Protein AF-0000000085168876 (afdb_homodimer)

Foldseek 3Di:
DVVVVVVLVVLLVVLVVCVVVVVLVVSLVSLVVSCVVVVLDLVSLLVNLVSCVVVVVLVSNLVSLVSSCVSPVVDLVSLQSNLVSCVVVVVLVSSLVSLVVSCVVPVLPLVSLLSNLVSCVVVVVLVSSLVSLVSSCVSPVLALSSLLSNLVSCVVVLVLVSSLVSLVSSCVSPVLPLSSLQSNLVSCVSVVVLVSNLVSLVSSCVNPVLPLSSLLVNLVSCVLVVNLVVSLVSLVSSCVSPVLDLVSLQSNLVSCVLVVNNVSSLVSLVSSCVSPVLALSSLCVNLQVCLLAFQQQSNLVSNVSVCSHPVQVVQDDDDPAAAALQPDQQAVFEEEEEEGDDLLLLLQQCLCLQVNLVSHYAYEYEYAPLCQQQCQPFPSHPYYHYPPDDDDDDGRYYYYSSSHCRNQVVRGLVSADADQGTDFDDVLLVVLVVVDDDDQAAEEEEAAFDAPPVPDPVVNSVRVQQGDAPVLLVLQLCVCVVDVSYAYEYPYEYDVRVVSLVPDPSVVRYHYPHVVCPGVSNLLSNLVVHQEYEYTPDSSQSSNQSNLHAYEYEAASSGGSQQHPDDQAGSRGRRYGYQYDPDGPDCNVSSVVVSVVVVVVVD/DVVVVVVLVVLLVVLVVCVVVVVLVVSLVSLVVSCVVVVLDLSSLQVNLVSCVVVVVLVSSLVSLVSSCVSPVVPLVSLQSNLVSCVVVVVLVSSLVSLVVSCVVPVLPLVSLLSNLVSCVVVVVLVSSLVSLVSSCVSPVLALSSLLSNLVSCVVVVVLVSSLVSLVSSCVSPVLPLSSLQSNLVSCVSVVVLVRSLVSLVSSCVNPVLPLSSLLVNLVSCVLVVNLVVSLVSLVSSCVSPVLDLVSLQSNLVSCVLVVNNVSSLVSLVSSCVNPVLALSSLCVNLQVCLLAFQQQSNLVSNVSQCSHPVQVVQDDDDPAAAALQPDQQAVFEEEEEEGDDLLLLLQQCLCLQVNLVSHYAYEYEYAPLCQQQCQPFPSHPYYHYPPDDDDDDGRYYYYSSSHCRNQVVRGLVSAPADQGTDFDDVLLVVLVVVDDDDQAAEEEEAAFDAPPVPDPVVNSVRVQQGDAPVLLVLQLCVCVVPVSYAYEYPYEYDVRVVSLVPDPSVVRYHYPHVVPPGVSNLLSNLVVHQEYEYTPDSSQSSNQSNLHAYEYEAARSGGSQQHPDDQAGSRGRRYGYQYDPDGPDCNVSSVVVSVVVVVVVD

Organism: Herbaspirillum seropedicae (strain SmR1) (NCBI:txid757424)

pLDDT: mean 93.72, std 6.56, range [43.59, 98.75]

Solvent-accessible surface area (backbone atoms only — not comparable to full-atom values): 60767 Å² total; per-residue (Å²): 110,66,66,56,51,51,50,44,49,50,42,47,51,51,17,50,52,29,42,75,70,66,40,51,69,66,14,48,53,35,36,49,53,40,34,72,77,39,72,82,39,40,67,55,33,36,52,45,13,51,50,25,48,77,67,62,36,39,69,59,13,32,53,31,20,50,50,20,36,73,67,39,76,81,49,55,65,46,37,46,53,28,18,52,26,29,43,76,72,66,39,32,70,62,14,41,54,30,32,47,56,39,37,71,75,40,74,80,42,47,68,54,27,46,52,37,18,55,37,28,44,78,69,65,40,43,70,63,14,42,52,31,19,52,50,25,30,69,76,37,72,81,41,34,62,36,26,34,55,38,14,52,47,27,44,77,66,68,37,32,70,62,12,39,54,25,16,52,51,14,32,70,67,34,78,79,41,45,67,37,26,40,50,35,13,52,34,25,45,78,63,67,36,47,70,60,12,47,53,26,24,49,54,23,35,71,76,38,74,82,43,50,67,44,36,40,51,40,14,51,46,30,41,76,69,68,35,39,72,60,13,45,52,28,38,53,54,29,38,73,76,50,74,91,43,36,69,56,28,33,52,42,13,57,37,27,47,76,68,68,37,53,70,61,15,50,51,25,23,51,52,16,32,72,70,36,71,79,50,19,54,37,48,23,52,50,11,46,51,29,37,20,71,61,39,26,57,62,8,43,63,28,42,65,34,39,54,56,19,83,85,34,39,82,64,61,81,84,67,94,47,49,81,54,60,57,82,67,86,40,61,83,34,30,33,36,36,29,61,77,75,55,68,33,54,43,52,55,38,56,62,53,45,20,52,46,22,46,50,41,22,45,30,32,39,34,33,58,60,56,43,34,70,37,49,57,75,32,47,41,49,75,42,62,39,32,69,81,52,86,78,75,76,89,56,57,28,30,33,51,36,89,49,41,49,52,27,69,60,37,49,43,68,48,55,50,76,48,55,57,58,48,62,52,35,28,47,49,24,35,52,40,60,68,69,46,81,80,51,83,49,49,33,34,35,37,31,45,52,57,72,70,73,76,79,42,72,67,58,45,51,51,39,61,60,42,28,54,62,60,74,71,48,43,78,53,58,52,46,38,79,77,31,85,52,42,42,38,35,32,67,38,55,51,69,71,63,44,48,45,42,69,70,36,92,63,32,88,63,39,47,78,45,40,91,69,48,82,36,45,24,40,46,40,8,50,53,56,71,40,64,34,36,41,26,26,89,44,45,61,52,32,49,38,34,31,52,58,37,41,33,40,35,42,35,36,47,86,54,61,42,83,53,40,69,96,56,45,55,41,73,64,26,80,50,33,36,43,43,59,30,90,44,78,90,46,55,64,67,40,45,52,53,50,40,51,53,52,51,58,73,72,104,107,68,64,59,53,49,51,45,50,51,41,46,50,51,15,50,52,29,41,75,70,64,41,49,67,67,14,49,54,35,35,50,54,39,36,72,77,38,72,81,38,40,67,55,33,38,52,46,12,52,49,25,50,77,68,62,38,38,69,58,14,31,53,31,18,51,50,20,37,73,66,40,75,79,51,55,64,46,38,47,53,30,18,52,26,29,42,77,71,67,39,34,70,61,14,42,54,29,33,48,57,40,36,70,76,41,74,80,44,47,69,52,28,47,51,35,18,54,38,28,44,79,70,66,40,42,70,62,14,44,53,30,19,50,50,26,31,69,77,37,73,82,40,34,64,36,26,36,54,38,14,52,48,28,44,78,66,68,37,32,70,61,13,38,54,25,17,52,52,14,32,70,68,34,80,79,40,43,69,35,26,40,50,34,12,51,35,24,45,77,65,67,35,48,70,59,13,45,52,26,25,51,53,23,35,70,75,38,76,82,43,50,68,43,36,41,51,40,14,52,45,30,40,75,69,68,35,39,72,59,14,44,51,27,38,53,54,28,38,73,75,50,74,90,42,37,68,57,27,34,52,43,14,57,36,28,46,75,69,68,38,53,70,62,15,51,52,24,23,52,50,15,32,72,69,36,70,79,48,19,54,36,49,22,52,49,10,47,50,28,37,20,71,61,39,27,58,60,10,43,62,29,43,65,34,39,54,54,18,84,85,34,40,82,65,60,81,84,67,93,47,49,79,54,60,57,81,68,87,40,60,83,33,32,34,36,37,28,59,78,77,54,68,34,56,44,50,55,39,54,62,52,45,21,52,46,23,45,50,41,22,46,29,33,38,35,32,57,60,56,42,34,70,37,49,57,74,33,49,41,49,75,43,62,40,33,70,80,52,86,79,77,78,89,57,57,29,29,32,52,36,87,48,41,49,52,27,69,60,37,50,44,68,49,54,50,76,48,54,58,60,48,63,53,35,27,46,49,25,35,52,42,60,67,68,46,81,80,52,85,49,50,32,33,34,38,30,45,54,56,73,70,78,74,79,43,72,67,56,45,51,50,39,61,58,42,29,53,62,58,74,70,48,43,77,53,59,53,47,39,78,77,31,87,50,40,42,40,36,31,68,37,53,52,69,70,62,45,48,44,41,68,71,37,94,63,32,87,63,38,47,78,44,40,93,69,48,83,36,45,24,41,46,41,7,48,52,55,72,42,64,33,36,42,26,25,89,42,42,61,52,32,49,38,34,31,52,58,36,40,32,39,34,42,35,37,46,87,55,62,43,83,53,41,69,95,55,45,54,41,75,65,27,80,49,34,37,44,44,59,29,90,44,77,91,45,56,65,66,39,46,50,52,51,40,54,54,52,50,59,73,72,103

Radius of gyration: 51.81 Å; Cα contacts (8 Å, |Δi|>4): 2124; chains: 2; bounding box: 57×205×102 Å

InterPro domains:
  IPR011990 Tetratricopeptide-like helical domain superfamily [G3DSA:1.25.40.10] (6-80)
  IPR011990 Tetratricopeptide-like helical domain superfamily [G3DSA:1.25.40.10] (81-159)
  IPR011990 Tetratricopeptide-like helical domain superfamily [G3DSA:1.25.40.10] (160-230)
  IPR011990 Tetratricopeptide-like helical domain superfamily [G3DSA:1.25.40.10] (231-326)
  IPR011990 Tetratricopeptide-like helical domain superfamily [SSF48452] (11-245)
  IPR011990 Tetratricopeptide-like helical domain superfamily [SSF48452] (235-304)
  IPR019734 Tetratricopeptide repeat [PF00515] (179-211)
  IPR019734 Tetratricopeptide repeat [PS50005] (42-75)
  IPR019734 Tetratricopeptide repeat [PS50005] (110-143)
  IPR019734 Tetratricopeptide repeat [PS50005] (144-177)
  IPR019734 Tetratricopeptide repeat [PS50005] (178-211)
  IPR019734 Tetratricopeptide repeat [PS50005] (212-245)
  IPR019734 Tetratricopeptide repeat [PS50005] (246-279)
  IPR019734 Tetratricopeptide repeat [SM00028] (8-41)
  IPR019734 Tetratricopeptide repeat [SM00028] (42-75)
  IPR019734 Tetratricopeptide repeat [SM00028] (76-109)
  IPR019734 Tetratricopeptide repeat [SM00028] (110-143)
  IPR019734 Tetratricopeptide repeat [SM00028] (144-177)
  IPR019734 Tetratricopeptide repeat [SM00028] (178-211)
  IPR019734 Tetratricopeptide repeat [SM00028] (212-245)

Structure (mmCIF, N/CA/C/O backbone):
data_AF-0000000085168876-model_v1
#
loop_
_entity.id
_entity.type
_entity.pdbx_description
1 polymer 'TPR repeat-containing protein'
#
loop_
_atom_site.group_PDB
_atom_site.id
_atom_site.type_symbol
_atom_site.label_atom_id
_atom_site.label_alt_id
_atom_site.label_comp_id
_atom_site.label_asym_id
_atom_site.label_entity_id
_atom_site.label_seq_id
_atom_site.pdbx_PDB_ins_code
_atom_site.Cartn_x
_atom_site.Cartn_y
_atom_site.Cartn_z
_atom_site.occupancy
_atom_site.B_iso_or_equiv
_atom_site.auth_seq_id
_atom_site.auth_comp_id
_atom_site.auth_asym_id
_atom_site.auth_atom_id
_atom_site.pdbx_PDB_model_num
ATOM 1 N N . MET A 1 1 ? 9.273 106.875 38.062 1 43.59 1 MET A N 1
ATOM 2 C CA . MET A 1 1 ? 9.82 105.562 37.875 1 43.59 1 MET A CA 1
ATOM 3 C C . MET A 1 1 ? 9.242 104.625 38.938 1 43.59 1 MET A C 1
ATOM 5 O O . MET A 1 1 ? 8.914 103.438 38.625 1 43.59 1 MET A O 1
ATOM 9 N N . ARG A 1 2 ? 9.164 105.125 40.094 1 62.69 2 ARG A N 1
ATOM 10 C CA . ARG A 1 2 ? 8.641 104.375 41.219 1 62.69 2 ARG A CA 1
ATOM 11 C C . ARG A 1 2 ? 7.129 104.188 41.125 1 62.69 2 ARG A C 1
ATOM 13 O O . ARG A 1 2 ? 6.598 103.125 41.438 1 62.69 2 ARG A O 1
ATOM 20 N N . GLN A 1 3 ? 6.559 105.188 40.719 1 56.16 3 GLN A N 1
ATOM 21 C CA . GLN A 1 3 ? 5.102 105.125 40.625 1 56.16 3 GLN A CA 1
ATOM 22 C C . GLN A 1 3 ? 4.645 104.188 39.531 1 56.16 3 GLN A C 1
ATOM 24 O O . GLN A 1 3 ? 3.639 103.5 39.688 1 56.16 3 GLN A O 1
ATOM 29 N N . GLN A 1 4 ? 5.426 104.188 38.438 1 58.25 4 GLN A N 1
ATOM 30 C CA . GLN A 1 4 ? 5.125 103.25 37.312 1 58.25 4 GLN A CA 1
ATOM 31 C C . GLN A 1 4 ? 5.395 101.812 37.656 1 58.25 4 GLN A C 1
ATOM 33 O O . GLN A 1 4 ? 4.652 100.938 37.25 1 58.25 4 GLN A O 1
ATOM 38 N N . ALA A 1 5 ? 6.441 101.688 38.312 1 62.81 5 ALA A N 1
ATOM 39 C CA . ALA A 1 5 ? 6.789 100.375 38.781 1 62.81 5 ALA A CA 1
ATOM 40 C C . ALA A 1 5 ? 5.699 99.812 39.688 1 62.81 5 ALA A C 1
ATOM 42 O O . ALA A 1 5 ? 5.359 98.625 39.594 1 62.81 5 ALA A O 1
ATOM 43 N N . ASN A 1 6 ? 5.184 100.625 40.469 1 73.38 6 ASN A N 1
ATOM 44 C CA . ASN A 1 6 ? 4.125 100.25 41.406 1 73.38 6 ASN A CA 1
ATOM 45 C C . ASN A 1 6 ? 2.82 99.938 40.688 1 73.38 6 ASN A C 1
ATOM 47 O O . ASN A 1 6 ? 2.104 99 41.094 1 73.38 6 ASN A O 1
ATOM 51 N N . ALA A 1 7 ? 2.582 100.688 39.562 1 77.25 7 ALA A N 1
ATOM 52 C CA . ALA A 1 7 ? 1.375 100.438 38.781 1 77.25 7 ALA A CA 1
ATOM 53 C C . ALA A 1 7 ? 1.446 99.125 38.062 1 77.25 7 ALA A C 1
ATOM 55 O O . ALA A 1 7 ? 0.453 98.375 37.969 1 77.25 7 ALA A O 1
ATOM 56 N N . ASN A 1 8 ? 2.561 98.75 37.5 1 80.5 8 ASN A N 1
ATOM 57 C CA . ASN A 1 8 ? 2.73 97.5 36.781 1 80.5 8 ASN A CA 1
ATOM 58 C C . ASN A 1 8 ? 2.643 96.312 37.75 1 80.5 8 ASN A C 1
ATOM 60 O O . ASN A 1 8 ? 2.121 95.25 37.375 1 80.5 8 ASN A O 1
ATOM 64 N N . GLN A 1 9 ? 3.084 96.562 38.938 1 86.69 9 GLN A N 1
ATOM 65 C CA . GLN A 1 9 ? 2.979 95.5 39.969 1 86.69 9 GLN A CA 1
ATOM 66 C C . GLN A 1 9 ? 1.523 95.312 40.344 1 86.69 9 GLN A C 1
ATOM 68 O O . GLN A 1 9 ? 1.125 94.125 40.594 1 86.69 9 GLN A O 1
ATOM 73 N N . ILE A 1 10 ? 0.834 96.375 40.406 1 87.81 10 ILE A N 1
ATOM 74 C CA . ILE A 1 10 ? -0.59 96.312 40.688 1 87.81 10 ILE A CA 1
ATOM 75 C C . ILE A 1 10 ? -1.297 95.562 39.562 1 87.81 10 ILE A C 1
ATOM 77 O O . ILE A 1 10 ? -2.158 94.688 39.812 1 87.81 10 ILE A O 1
ATOM 81 N N . LEU A 1 11 ? -0.919 95.812 38.312 1 89.81 11 LEU A N 1
ATOM 82 C CA . LEU A 1 11 ? -1.499 95.125 37.156 1 89.81 11 LEU A CA 1
ATOM 83 C C . LEU A 1 11 ? -1.17 93.625 37.188 1 89.81 11 LEU A C 1
ATOM 85 O O . LEU A 1 11 ? -2.018 92.812 36.875 1 89.81 11 LEU A O 1
ATOM 89 N N . LEU A 1 12 ? 0.076 93.375 37.531 1 91.62 12 LEU A N 1
ATOM 90 C CA . LEU A 1 12 ? 0.515 92 37.594 1 91.62 12 LEU A CA 1
ATOM 91 C C . LEU A 1 12 ? -0.254 91.25 38.688 1 91.62 12 LEU A C 1
ATOM 93 O O . LEU A 1 12 ? -0.645 90.062 38.5 1 91.62 12 LEU A O 1
ATOM 97 N N . GLN A 1 13 ? -0.535 91.875 39.812 1 90.88 13 GLN A N 1
ATOM 98 C CA . GLN A 1 13 ? -1.284 91.25 40.906 1 90.88 13 GLN A CA 1
ATOM 99 C C . GLN A 1 13 ? -2.74 91 40.531 1 90.88 13 GLN A C 1
ATOM 101 O O . GLN A 1 13 ? -3.332 90 40.906 1 90.88 13 GLN A O 1
ATOM 106 N N . LYS A 1 14 ? -3.188 92 39.844 1 91.31 14 LYS A N 1
ATOM 107 C CA . LYS A 1 14 ? -4.543 91.812 39.312 1 91.31 14 LYS A CA 1
ATOM 108 C C . LYS A 1 14 ? -4.625 90.688 38.312 1 91.31 14 LYS A C 1
ATOM 110 O O . LYS A 1 14 ? -5.594 89.875 38.344 1 91.31 14 LYS A O 1
ATOM 115 N N . ALA A 1 15 ? -3.619 90.625 37.469 1 92.38 15 ALA A N 1
ATOM 116 C CA . ALA A 1 15 ? -3.57 89.5 36.5 1 92.38 15 ALA A CA 1
ATOM 117 C C . ALA A 1 15 ? -3.5 88.188 37.219 1 92.38 15 ALA A C 1
ATOM 119 O O . ALA A 1 15 ? -4.211 87.25 36.844 1 92.38 15 ALA A O 1
ATOM 120 N N . LEU A 1 16 ? -2.646 88 38.188 1 91.56 16 LEU A N 1
ATOM 121 C CA . LEU A 1 16 ? -2.48 86.812 38.938 1 91.56 16 LEU A CA 1
ATOM 122 C C . LEU A 1 16 ? -3.775 86.375 39.656 1 91.56 16 LEU A C 1
ATOM 124 O O . LEU A 1 16 ? -4.133 85.25 39.719 1 91.56 16 LEU A O 1
ATOM 128 N N . ALA A 1 17 ? -4.41 87.375 40.25 1 91.31 17 ALA A N 1
ATOM 129 C CA . ALA A 1 17 ? -5.68 87.125 40.938 1 91.31 17 ALA A CA 1
ATOM 130 C C . ALA A 1 17 ? -6.719 86.562 39.969 1 91.31 17 ALA A C 1
ATOM 132 O O . ALA A 1 17 ? -7.461 85.688 40.281 1 91.31 17 ALA A O 1
ATOM 133 N N . LEU A 1 18 ? -6.797 87.125 38.75 1 92.44 18 LEU A N 1
ATOM 134 C CA . LEU A 1 18 ? -7.707 86.688 37.719 1 92.44 18 LEU A CA 1
ATOM 135 C C . LEU A 1 18 ? -7.344 85.25 37.25 1 92.44 18 LEU A C 1
ATOM 137 O O . LEU A 1 18 ? -8.227 84.438 37.062 1 92.44 18 LEU A O 1
ATOM 141 N N . HIS A 1 19 ? -6.066 85.125 37.156 1 92.19 19 HIS A N 1
ATOM 142 C CA . HIS A 1 19 ? -5.555 83.812 36.781 1 92.19 19 HIS A CA 1
ATOM 143 C C . HIS A 1 19 ? -5.973 82.75 37.812 1 92.19 19 HIS A C 1
ATOM 145 O O . HIS A 1 19 ? -6.453 81.688 37.438 1 92.19 19 HIS A O 1
ATOM 151 N N . GLN A 1 20 ? -5.879 82.938 39.031 1 89.44 20 GLN A N 1
ATOM 152 C CA . GLN A 1 20 ? -6.195 82 40.125 1 89.44 20 GLN A CA 1
ATOM 153 C C . GLN A 1 20 ? -7.695 81.75 40.188 1 89.44 20 GLN A C 1
ATOM 155 O O . GLN A 1 20 ? -8.125 80.688 40.625 1 89.44 20 GLN A O 1
ATOM 160 N N . LYS A 1 21 ? -8.445 82.75 39.781 1 89.94 21 LYS A N 1
ATOM 161 C CA . LYS A 1 21 ? -9.898 82.625 39.781 1 89.94 21 LYS A CA 1
ATOM 162 C C . LYS A 1 21 ? -10.391 81.938 38.531 1 89.94 21 LYS A C 1
ATOM 164 O O . LYS A 1 21 ? -11.602 81.75 38.344 1 89.94 21 LYS A O 1
ATOM 169 N N . GLY A 1 22 ? -9.453 81.625 37.656 1 89.56 22 GLY A N 1
ATOM 170 C CA . GLY A 1 22 ? -9.812 80.812 36.469 1 89.56 22 GLY A CA 1
ATOM 171 C C . GLY A 1 22 ? -10.195 81.688 35.281 1 89.56 22 GLY A C 1
ATOM 172 O O . GLY A 1 22 ? -10.586 81.188 34.219 1 89.56 22 GLY A O 1
ATOM 173 N N . GLN A 1 23 ? -10.172 83.125 35.5 1 91.88 23 GLN A N 1
ATOM 174 C CA . GLN A 1 23 ? -10.453 84.062 34.406 1 91.88 23 GLN A CA 1
ATOM 175 C C . GLN A 1 23 ? -9.219 84.25 33.531 1 91.88 23 GLN A C 1
ATOM 177 O O . GLN A 1 23 ? -8.555 85.25 33.656 1 91.88 23 GLN A O 1
ATOM 182 N N . LEU A 1 24 ? -8.992 83.375 32.656 1 92.25 24 LEU A N 1
ATOM 183 C CA . LEU A 1 24 ? -7.723 83.25 31.938 1 92.25 24 LEU A CA 1
ATOM 184 C C . LEU A 1 24 ? -7.586 84.312 30.875 1 92.25 24 LEU A C 1
ATOM 186 O O . LEU A 1 24 ? -6.508 84.938 30.703 1 92.25 24 LEU A O 1
ATOM 190 N N . ALA A 1 25 ? -8.688 84.688 30.156 1 92.31 25 ALA A N 1
ATOM 191 C CA . ALA A 1 25 ? -8.594 85.688 29.047 1 92.31 25 ALA A CA 1
ATOM 192 C C . ALA A 1 25 ? -8.258 87.062 29.578 1 92.31 25 ALA A C 1
ATOM 194 O O . ALA A 1 25 ? -7.316 87.688 29.094 1 92.31 25 ALA A O 1
ATOM 195 N N . PRO A 1 26 ? -9.016 87.438 30.641 1 92.62 26 PRO A N 1
ATOM 196 C CA . PRO A 1 26 ? -8.664 88.75 31.188 1 92.62 26 PRO A CA 1
ATOM 197 C C . PRO A 1 26 ? -7.266 88.75 31.797 1 92.62 26 PRO A C 1
ATOM 199 O O . PRO A 1 26 ? -6.559 89.75 31.672 1 92.62 26 PRO A O 1
ATOM 202 N N . ALA A 1 27 ? -6.949 87.688 32.438 1 94.19 27 ALA A N 1
ATOM 203 C CA . ALA A 1 27 ? -5.609 87.625 33 1 94.19 27 ALA A CA 1
ATOM 204 C C . ALA A 1 27 ? -4.543 87.75 31.922 1 94.19 27 ALA A C 1
ATOM 206 O O . ALA A 1 27 ? -3.525 88.438 32.094 1 94.19 27 ALA A O 1
ATOM 207 N N . GLU A 1 28 ? -4.723 87.062 30.797 1 94.5 28 GLU A N 1
ATOM 208 C CA . GLU A 1 28 ? -3.766 87.125 29.703 1 94.5 28 GLU A CA 1
ATOM 209 C C . GLU A 1 28 ? -3.549 88.5 29.188 1 94.5 28 GLU A C 1
ATOM 211 O O . GLU A 1 28 ? -2.414 88.938 28.938 1 94.5 28 GLU A O 1
ATOM 216 N N . GLU A 1 29 ? -4.609 89.25 29.047 1 93.38 29 GLU A N 1
ATOM 217 C CA . GLU A 1 29 ? -4.516 90.625 28.562 1 93.38 29 GLU A CA 1
ATOM 218 C C . GLU A 1 29 ? -3.686 91.5 29.5 1 93.38 29 GLU A C 1
ATOM 220 O O . GLU A 1 29 ? -2.898 92.312 29.062 1 93.38 29 GLU A O 1
ATOM 225 N N . LEU A 1 30 ? -3.988 91.25 30.719 1 93.75 30 LEU A N 1
ATOM 226 C CA . LEU A 1 30 ? -3.256 92 31.703 1 93.75 30 LEU A CA 1
ATOM 227 C C . LEU A 1 30 ? -1.78 91.625 31.719 1 93.75 30 LEU A C 1
ATOM 229 O O . LEU A 1 30 ? -0.908 92.5 31.844 1 93.75 30 LEU A O 1
ATOM 233 N N . TYR A 1 31 ? -1.485 90.312 31.609 1 94.38 31 TYR A N 1
ATOM 234 C CA . TYR A 1 31 ? -0.091 89.875 31.547 1 94.38 31 TYR A CA 1
ATOM 235 C C . TYR A 1 31 ? 0.608 90.5 30.344 1 94.38 31 TYR A C 1
ATOM 237 O O . TYR A 1 31 ? 1.74 91 30.453 1 94.38 31 TYR A O 1
ATOM 245 N N . LYS A 1 32 ? -0.021 90.625 29.188 1 93.12 32 LYS A N 1
ATOM 246 C CA . LYS A 1 32 ? 0.552 91.188 27.969 1 93.12 32 LYS A CA 1
ATOM 247 C C . LYS A 1 32 ? 0.841 92.688 28.156 1 93.12 32 LYS A C 1
ATOM 249 O O . LYS A 1 32 ? 1.88 93.125 27.703 1 93.12 32 LYS A O 1
ATOM 254 N N . LYS A 1 33 ? -0.077 93.25 28.797 1 92.25 33 LYS A N 1
ATOM 255 C CA . LYS A 1 33 ? 0.097 94.688 29.047 1 92.25 33 LYS A CA 1
ATOM 256 C C . LYS A 1 33 ? 1.327 94.938 29.906 1 92.25 33 LYS A C 1
ATOM 258 O O . LYS A 1 33 ? 2.084 95.875 29.656 1 92.25 33 LYS A O 1
ATOM 263 N N . VAL A 1 34 ? 1.389 94.125 30.891 1 92.94 34 VAL A N 1
ATOM 264 C CA . VAL A 1 34 ? 2.545 94.25 31.781 1 92.94 34 VAL A CA 1
ATOM 265 C C . VAL A 1 34 ? 3.826 94 31 1 92.94 34 VAL A C 1
ATOM 267 O O . VAL A 1 34 ? 4.82 94.688 31.141 1 92.94 34 VAL A O 1
ATOM 270 N N . LEU A 1 35 ? 3.838 93 30.125 1 92.56 35 LEU A N 1
ATOM 271 C CA . LEU A 1 35 ? 5.031 92.562 29.406 1 92.56 35 LEU A CA 1
ATOM 272 C C . LEU A 1 35 ? 5.414 93.562 28.312 1 92.56 35 LEU A C 1
ATOM 274 O O . LEU A 1 35 ? 6.582 93.688 27.938 1 92.56 35 LEU A O 1
ATOM 278 N N . VAL A 1 36 ? 4.484 94.375 27.812 1 90.69 36 VAL A N 1
ATOM 279 C CA . VAL A 1 36 ? 4.789 95.438 26.875 1 90.69 36 VAL A CA 1
ATOM 280 C C . VAL A 1 36 ? 5.617 96.5 27.562 1 90.69 36 VAL A C 1
ATOM 282 O O . VAL A 1 36 ? 6.539 97.062 26.969 1 90.69 36 VAL A O 1
ATOM 285 N N . LYS A 1 37 ? 5.281 96.688 28.703 1 90.06 37 LYS A N 1
ATOM 286 C CA . LYS A 1 37 ? 5.953 97.75 29.469 1 90.06 37 LYS A CA 1
ATOM 287 C C . LYS A 1 37 ? 7.23 97.25 30.109 1 90.06 37 LYS A C 1
ATOM 289 O O . LYS A 1 37 ? 8.227 97.938 30.219 1 90.06 37 LYS A O 1
ATOM 294 N N . LEU A 1 38 ? 7.156 96 30.578 1 91.25 38 LEU A N 1
ATOM 295 C CA . LEU A 1 38 ? 8.305 95.375 31.219 1 91.25 38 LEU A CA 1
ATOM 296 C C . LEU A 1 38 ? 8.594 94 30.578 1 91.25 38 LEU A C 1
ATOM 298 O O . LEU A 1 38 ? 8.367 92.938 31.188 1 91.25 38 LEU A O 1
ATOM 302 N N . PRO A 1 39 ? 9.305 94 29.469 1 89.69 39 PRO A N 1
ATOM 303 C CA . PRO A 1 39 ? 9.492 92.75 28.703 1 89.69 39 PRO A CA 1
ATOM 304 C C . PRO A 1 39 ? 10.438 91.75 29.391 1 89.69 39 PRO A C 1
ATOM 306 O O . PRO A 1 39 ? 10.359 90.562 29.141 1 89.69 39 PRO A O 1
ATOM 309 N N . ARG A 1 40 ? 11.266 92.25 30.266 1 91.44 40 ARG A N 1
ATOM 310 C CA . ARG A 1 40 ? 12.258 91.375 30.875 1 91.44 40 ARG A CA 1
ATOM 311 C C . ARG A 1 40 ? 11.945 91.125 32.344 1 91.44 40 ARG A C 1
ATOM 313 O O . ARG A 1 40 ? 12.852 90.938 33.156 1 91.44 40 ARG A O 1
ATOM 320 N N . HIS A 1 41 ? 10.672 91.375 32.656 1 92.25 41 HIS A N 1
ATOM 321 C CA . HIS A 1 41 ? 10.242 91.062 34.031 1 92.25 41 HIS A CA 1
ATOM 322 C C . HIS A 1 41 ? 9.977 89.562 34.219 1 92.25 41 HIS A C 1
ATOM 324 O O . HIS A 1 41 ? 9.102 89 33.562 1 92.25 41 HIS A O 1
ATOM 330 N N . PHE A 1 42 ? 10.703 88.875 35.062 1 92.25 42 PHE A N 1
ATOM 331 C CA . PHE A 1 42 ? 10.672 87.438 35.25 1 92.25 42 PHE A CA 1
ATOM 332 C C . PHE A 1 42 ? 9.273 86.938 35.625 1 92.25 42 PHE A C 1
ATOM 334 O O . PHE A 1 42 ? 8.711 86.062 34.938 1 92.25 42 PHE A O 1
ATOM 341 N N . GLU A 1 43 ? 8.75 87.562 36.656 1 92.81 43 GLU A N 1
ATOM 342 C CA . GLU A 1 43 ? 7.484 87.062 37.188 1 92.81 43 GLU A CA 1
ATOM 343 C C .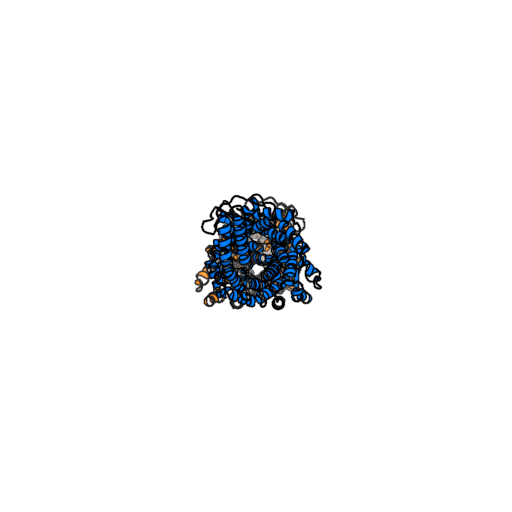 GLU A 1 43 ? 6.375 87.125 36.156 1 92.81 43 GLU A C 1
ATOM 345 O O . GLU A 1 43 ? 5.523 86.25 36.062 1 92.81 43 GLU A O 1
ATOM 350 N N . ALA A 1 44 ? 6.355 88.25 35.469 1 92.38 44 ALA A N 1
ATOM 351 C CA . ALA A 1 44 ? 5.352 88.438 34.438 1 92.38 44 ALA A CA 1
ATOM 352 C C . ALA A 1 44 ? 5.52 87.375 33.344 1 92.38 44 ALA A C 1
ATOM 354 O O . ALA A 1 44 ? 4.535 86.812 32.844 1 92.38 44 ALA A O 1
ATOM 355 N N . ASN A 1 45 ? 6.777 87.125 32.906 1 93.25 45 ASN A N 1
ATOM 356 C CA . ASN A 1 45 ? 7.039 86.125 31.906 1 93.25 45 ASN A CA 1
ATOM 357 C C . ASN A 1 45 ? 6.672 84.688 32.406 1 93.25 45 ASN A C 1
ATOM 359 O O . ASN A 1 45 ? 6.062 83.938 31.672 1 93.25 45 ASN A O 1
ATOM 363 N N . TYR A 1 46 ? 7.074 84.312 33.56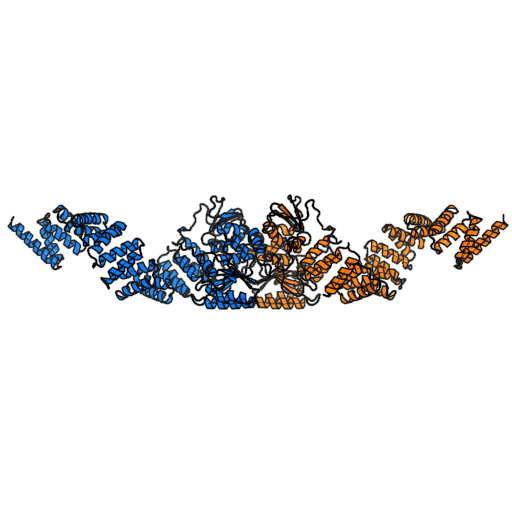2 1 93.75 46 TYR A N 1
ATOM 364 C CA . TYR A 1 46 ? 6.777 83.062 34.156 1 93.75 46 TYR A CA 1
ATOM 365 C C . TYR A 1 46 ? 5.277 82.812 34.281 1 93.75 46 TYR A C 1
ATOM 367 O O . TYR A 1 46 ? 4.758 81.812 33.875 1 93.75 46 TYR A O 1
ATOM 375 N N . LEU A 1 47 ? 4.586 83.812 34.844 1 93.88 47 LEU A N 1
ATOM 376 C CA . LEU A 1 47 ? 3.15 83.688 35.062 1 93.88 47 LEU A CA 1
ATOM 377 C C . LEU A 1 47 ? 2.391 83.625 33.75 1 93.88 47 LEU A C 1
ATOM 379 O O . LEU A 1 47 ? 1.395 82.938 33.625 1 93.88 47 LEU A O 1
ATOM 383 N N . TYR A 1 48 ? 2.832 84.438 32.781 1 93.62 48 TYR A N 1
ATOM 384 C CA . TYR A 1 48 ? 2.24 84.312 31.469 1 93.62 48 TYR A CA 1
ATOM 385 C C . TYR A 1 48 ? 2.475 82.938 30.844 1 93.62 48 TYR A C 1
ATOM 387 O O . TYR A 1 48 ? 1.57 82.375 30.234 1 93.62 48 TYR A O 1
ATOM 395 N N . GLY A 1 49 ? 3.689 82.438 30.984 1 94 49 GLY A N 1
ATOM 396 C CA . GLY A 1 49 ? 3.969 81.125 30.531 1 94 49 GLY A CA 1
ATOM 397 C C . GLY A 1 49 ? 3.086 80.062 31.188 1 94 49 GLY A C 1
ATOM 398 O O . GLY A 1 49 ? 2.578 79.188 30.531 1 94 49 GLY A O 1
ATOM 399 N N . MET A 1 50 ? 2.951 80.125 32.438 1 92.94 50 MET A N 1
ATOM 400 C CA . MET A 1 50 ? 2.092 79.188 33.188 1 92.94 50 MET A CA 1
ATOM 401 C C . MET A 1 50 ? 0.649 79.312 32.719 1 92.94 50 MET A C 1
ATOM 403 O O . MET A 1 50 ? -0.048 78.25 32.625 1 92.94 50 MET A O 1
ATOM 407 N N . LEU A 1 51 ? 0.209 80.5 32.531 1 93.5 51 LEU A N 1
ATOM 408 C CA . LEU A 1 51 ? -1.135 80.688 32 1 93.5 51 LEU A CA 1
ATOM 409 C C . LEU A 1 51 ? -1.303 79.938 30.672 1 93.5 51 LEU A C 1
ATOM 411 O O . LEU A 1 51 ? -2.346 79.312 30.422 1 93.5 51 LEU A O 1
ATOM 415 N N . LYS A 1 52 ? -0.309 80.062 29.828 1 94.56 52 LYS A N 1
ATOM 416 C CA . LYS A 1 52 ? -0.359 79.375 28.531 1 94.56 52 LYS A CA 1
ATOM 417 C C . LYS A 1 52 ? -0.356 77.875 28.688 1 94.56 52 LYS A C 1
ATOM 419 O O . LYS A 1 52 ? -0.964 77.188 27.875 1 94.56 52 LYS A O 1
ATOM 424 N N . LEU A 1 53 ? 0.285 77.312 29.688 1 92.94 53 LEU A N 1
ATOM 425 C CA . LEU A 1 53 ? 0.194 75.875 30 1 92.94 53 LEU A CA 1
ATOM 426 C C . LEU A 1 53 ? -1.241 75.5 30.328 1 92.94 53 LEU A C 1
ATOM 428 O O . LEU A 1 53 ? -1.732 74.5 29.859 1 92.94 53 LEU A O 1
ATOM 432 N N . HIS A 1 54 ? -1.899 76.312 31.109 1 91.38 54 HIS A N 1
ATOM 433 C CA . HIS A 1 54 ? -3.277 76 31.5 1 91.38 54 HIS A CA 1
ATOM 434 C C . HIS A 1 54 ? -4.215 76.062 30.312 1 91.38 54 HIS A C 1
ATOM 436 O O . HIS A 1 54 ? -5.211 75.312 30.266 1 91.38 54 HIS A O 1
ATOM 442 N N . GLN A 1 55 ? -3.805 76.938 29.391 1 92.88 55 GLN A N 1
ATOM 443 C CA . GLN A 1 55 ? -4.598 77.062 28.172 1 92.88 55 GLN A CA 1
ATOM 444 C C . GLN A 1 55 ? -4.215 76 27.156 1 92.88 55 GLN A C 1
ATOM 446 O O . GLN A 1 55 ? -4.777 76 26.062 1 92.88 55 GLN A O 1
ATOM 451 N N . GLU A 1 56 ? -3.17 75.312 27.5 1 93.19 56 GLU A N 1
ATOM 452 C CA . GLU A 1 56 ? -2.664 74.188 26.656 1 93.19 56 GLU A CA 1
ATOM 453 C C . GLU A 1 56 ? -2.104 74.75 25.344 1 93.19 56 GLU A C 1
ATOM 455 O O . GLU A 1 56 ? -2.248 74.125 24.297 1 93.19 56 GLU A O 1
ATOM 460 N N . ASP A 1 57 ? -1.838 75.938 25.391 1 95.06 57 ASP A N 1
ATOM 461 C CA . ASP A 1 57 ? -1.021 76.5 24.312 1 95.06 57 ASP A CA 1
ATOM 462 C C . ASP A 1 57 ? 0.462 76.25 24.547 1 95.06 57 ASP A C 1
ATOM 464 O O . ASP A 1 57 ? 1.195 77.125 25.031 1 95.06 57 ASP A O 1
ATOM 468 N N . TRP A 1 58 ? 0.886 75.062 24.156 1 95.19 58 TRP A N 1
ATOM 469 C CA . TRP A 1 58 ? 2.176 74.5 24.547 1 95.19 58 TRP A CA 1
ATOM 470 C C . TRP A 1 58 ? 3.322 75.25 23.891 1 95.19 58 TRP A C 1
ATOM 472 O O . TRP A 1 58 ? 4.383 75.438 24.5 1 95.19 58 TRP A O 1
ATOM 482 N N . GLU A 1 59 ? 3.191 75.812 22.688 1 95.5 59 GLU A N 1
ATOM 483 C CA . GLU A 1 59 ? 4.25 76.5 21.984 1 95.5 59 GLU A CA 1
ATOM 484 C C . GLU A 1 59 ? 4.57 77.875 22.672 1 95.5 59 GLU A C 1
ATOM 486 O O . GLU A 1 59 ? 5.738 78.125 22.922 1 95.5 59 GLU A O 1
ATOM 491 N N . THR A 1 60 ? 3.455 78.5 22.984 1 94.62 60 THR A N 1
ATOM 492 C CA . THR A 1 60 ? 3.652 79.812 23.641 1 94.62 60 THR A CA 1
ATOM 493 C C . THR A 1 60 ? 4.188 79.625 25.062 1 94.62 60 THR A C 1
ATOM 495 O O . THR A 1 60 ? 5.031 80.375 25.516 1 94.62 60 THR A O 1
ATOM 498 N N . ALA A 1 61 ? 3.652 78.625 25.672 1 95.75 61 ALA A N 1
ATOM 499 C CA . ALA A 1 61 ? 4.141 78.312 27.016 1 95.75 61 ALA A CA 1
ATOM 500 C C . ALA A 1 61 ? 5.637 78 27 1 95.75 61 ALA A C 1
ATOM 502 O O . ALA A 1 61 ? 6.387 78.562 27.844 1 95.75 61 ALA A O 1
ATOM 503 N N . GLU A 1 62 ? 6.051 77.188 26.078 1 95.94 62 GLU A N 1
ATOM 504 C CA . GLU A 1 62 ? 7.461 76.812 25.969 1 95.94 62 GLU A CA 1
ATOM 505 C C . GLU A 1 62 ? 8.336 78 25.766 1 95.94 62 GLU A C 1
ATOM 507 O O . GLU A 1 62 ? 9.359 78.188 26.422 1 95.94 62 GLU A O 1
ATOM 512 N N . ALA A 1 63 ? 7.93 78.938 24.859 1 94.5 63 ALA A N 1
ATOM 513 C CA . ALA A 1 63 ? 8.719 80.125 24.547 1 94.5 63 ALA A CA 1
ATOM 514 C C . ALA A 1 63 ? 8.805 81.062 25.734 1 94.5 63 ALA A C 1
ATOM 516 O O . ALA A 1 63 ? 9.883 81.562 26.047 1 94.5 63 ALA A O 1
ATOM 517 N N . GLN A 1 64 ? 7.684 81.25 26.312 1 95 64 GLN A N 1
ATOM 518 C CA . GLN A 1 64 ? 7.633 82.188 27.438 1 95 64 GLN A CA 1
ATOM 519 C C . GLN A 1 64 ? 8.406 81.625 28.625 1 95 64 GLN A C 1
ATOM 521 O O . GLN A 1 64 ? 9.078 82.375 29.344 1 95 64 GLN A O 1
ATOM 526 N N . LEU A 1 65 ? 8.266 80.438 28.891 1 96 65 LEU A N 1
ATOM 527 C CA . LEU A 1 65 ? 8.969 79.812 30 1 96 65 LEU A CA 1
ATOM 528 C C . LEU A 1 65 ? 10.469 79.75 29.734 1 96 65 LEU A C 1
ATOM 530 O O . LEU A 1 65 ? 11.273 79.875 30.656 1 96 65 LEU A O 1
ATOM 534 N N . ALA A 1 66 ? 10.852 79.5 28.516 1 94.81 66 ALA A N 1
ATOM 535 C CA . ALA A 1 66 ? 12.266 79.562 28.156 1 94.81 66 ALA A CA 1
ATOM 536 C C . ALA A 1 66 ? 12.852 80.938 28.453 1 94.81 66 ALA A C 1
ATOM 538 O O . ALA A 1 66 ? 13.961 81.062 28.984 1 94.81 66 ALA A O 1
ATOM 539 N N . LYS A 1 67 ? 12.062 81.875 28.078 1 94.62 67 LYS A N 1
ATOM 540 C CA . LYS A 1 67 ? 12.477 83.25 28.375 1 94.62 67 LYS A CA 1
ATOM 541 C C . LYS A 1 67 ? 12.586 83.5 29.891 1 94.62 67 LYS A C 1
ATOM 543 O O . LYS A 1 67 ? 13.531 84.125 30.359 1 94.62 67 LYS A O 1
ATOM 548 N N . ALA A 1 68 ? 11.617 83 30.562 1 94.81 68 ALA A N 1
ATOM 549 C CA . ALA A 1 68 ? 11.641 83.125 32.031 1 94.81 68 ALA A CA 1
ATOM 550 C C . ALA A 1 68 ? 12.883 82.5 32.594 1 94.81 68 ALA A C 1
ATOM 552 O O . ALA A 1 68 ? 13.469 83 33.562 1 94.81 68 ALA A O 1
ATOM 553 N N . ILE A 1 69 ? 13.32 81.375 32.094 1 93.94 69 ILE A N 1
ATOM 554 C CA . ILE A 1 69 ? 14.516 80.688 32.594 1 93.94 69 ILE A CA 1
ATOM 555 C C . ILE A 1 69 ? 15.75 81.562 32.312 1 93.94 69 ILE A C 1
ATOM 557 O O . ILE A 1 69 ? 16.641 81.625 33.156 1 93.94 69 ILE A O 1
ATOM 561 N N . GLU A 1 70 ? 15.797 82.188 31.188 1 93.5 70 GLU A N 1
ATOM 562 C CA . GLU A 1 70 ? 16.906 83.062 30.875 1 93.5 70 GLU A CA 1
ATOM 563 C C . GLU A 1 70 ? 17 84.188 31.875 1 93.5 70 GLU A C 1
ATOM 565 O O . GLU A 1 70 ? 18.094 84.625 32.25 1 93.5 70 GLU A O 1
ATOM 570 N N . LEU A 1 71 ? 15.867 84.688 32.25 1 94.19 71 LEU A N 1
ATOM 571 C CA . LEU A 1 71 ? 15.773 85.875 33.094 1 94.19 71 LEU A CA 1
ATOM 572 C C . LEU A 1 71 ? 16.094 85.5 34.562 1 94.19 71 LEU A C 1
ATOM 574 O O . LEU A 1 71 ? 16.688 86.25 35.281 1 94.19 71 LEU A O 1
ATOM 578 N N . ASN A 1 72 ? 15.664 84.375 35 1 94 72 ASN A N 1
ATOM 579 C CA . ASN A 1 72 ? 15.969 83.812 36.312 1 94 72 ASN A CA 1
ATOM 580 C C . ASN A 1 72 ? 16.281 82.375 36.281 1 94 72 ASN A C 1
ATOM 582 O O . ASN A 1 72 ? 15.414 81.5 36.594 1 94 72 ASN A O 1
ATOM 586 N N . PRO A 1 73 ? 17.531 82 36.125 1 90.75 73 PRO A N 1
ATOM 587 C CA . PRO A 1 73 ? 17.906 80.562 35.969 1 90.75 73 PRO A CA 1
ATOM 588 C C . PRO A 1 73 ? 17.844 79.812 37.281 1 90.75 73 PRO A C 1
ATOM 590 O O . PRO A 1 73 ? 17.922 78.562 37.312 1 90.75 73 PRO A O 1
ATOM 593 N N . ASP A 1 74 ? 17.578 80.438 38.344 1 89.06 74 ASP A N 1
ATOM 594 C CA . ASP A 1 74 ? 17.594 79.75 39.656 1 89.06 74 ASP A CA 1
ATOM 595 C C . ASP A 1 74 ? 16.203 79.312 40.062 1 89.06 74 ASP A C 1
ATOM 597 O O . ASP A 1 74 ? 16.031 78.625 41.094 1 89.06 74 ASP A O 1
ATOM 601 N N . HIS A 1 75 ? 15.211 79.75 39.281 1 91.88 75 HIS A N 1
ATOM 602 C CA . HIS A 1 75 ? 13.836 79.375 39.625 1 91.88 75 HIS A CA 1
ATOM 603 C C . HIS A 1 75 ? 13.477 78 39.125 1 91.88 75 HIS A C 1
ATOM 605 O O . HIS A 1 75 ? 13.023 77.875 37.969 1 91.88 75 HIS A O 1
ATOM 611 N N . LEU A 1 76 ? 13.414 77 39.969 1 87.81 76 LEU A N 1
ATOM 612 C CA . LEU A 1 76 ? 13.312 75.562 39.656 1 87.81 76 LEU A CA 1
ATOM 613 C C . LEU A 1 76 ? 11.953 75.25 39.031 1 87.81 76 LEU A C 1
ATOM 615 O O . LEU A 1 76 ? 11.859 74.438 38.125 1 87.81 76 LEU A O 1
ATOM 619 N N . ASP A 1 77 ? 10.969 75.875 39.438 1 91.81 77 ASP A N 1
ATOM 620 C CA . ASP A 1 77 ? 9.617 75.625 39 1 91.81 77 ASP A CA 1
ATOM 621 C C . ASP A 1 77 ? 9.469 75.875 37.5 1 91.81 77 ASP A C 1
ATOM 623 O O . ASP A 1 77 ? 8.703 75.25 36.812 1 91.81 77 ASP A O 1
ATOM 627 N N . THR A 1 78 ? 10.18 76.875 37.094 1 93.62 78 THR A N 1
ATOM 628 C CA . THR A 1 78 ? 10.117 77.25 35.688 1 93.62 78 THR A CA 1
ATOM 629 C C . THR A 1 78 ? 10.656 76.125 34.812 1 93.62 78 THR A C 1
ATOM 631 O O . THR A 1 78 ? 10.141 75.875 33.719 1 93.62 78 THR A O 1
ATOM 634 N N . TYR A 1 79 ? 11.664 75.375 35.312 1 93.88 79 TYR A N 1
ATOM 635 C CA . TYR A 1 79 ? 12.219 74.25 34.594 1 93.88 79 TYR A CA 1
ATOM 636 C C . TYR A 1 79 ? 11.203 73.125 34.469 1 93.88 79 TYR A C 1
ATOM 638 O O . TYR A 1 79 ? 11.07 72.5 33.406 1 93.88 79 TYR A O 1
ATOM 646 N N . PHE A 1 80 ? 10.539 72.812 35.5 1 94.25 80 PHE A N 1
ATOM 647 C CA . PHE A 1 80 ? 9.523 71.75 35.531 1 94.25 80 PHE A CA 1
ATOM 648 C C . PHE A 1 80 ? 8.398 72.062 34.531 1 94.25 80 PHE A C 1
ATOM 650 O O . PHE A 1 80 ? 8 71.188 33.75 1 94.25 80 PHE A O 1
ATOM 657 N N . ASP A 1 81 ? 7.945 73.312 34.594 1 94.38 81 ASP A N 1
ATOM 658 C CA . ASP A 1 81 ? 6.859 73.688 33.719 1 94.38 81 ASP A CA 1
ATOM 659 C C . ASP A 1 81 ? 7.305 73.75 32.25 1 94.38 81 ASP A C 1
ATOM 661 O O . ASP A 1 81 ? 6.539 73.375 31.359 1 94.38 81 ASP A O 1
ATOM 665 N N . HIS A 1 82 ? 8.484 74.188 32.094 1 95.38 82 HIS A N 1
ATOM 666 C CA . HIS A 1 82 ? 9.047 74.188 30.734 1 95.38 82 HIS A CA 1
ATOM 667 C C . HIS A 1 82 ? 9.156 72.75 30.219 1 95.38 82 HIS A C 1
ATOM 669 O O . HIS A 1 82 ? 8.836 72.5 29.062 1 95.38 82 HIS A O 1
ATOM 675 N N . ALA A 1 83 ? 9.578 71.875 31.062 1 95.56 83 ALA A N 1
ATOM 676 C CA . ALA A 1 83 ? 9.688 70.438 30.703 1 95.56 83 ALA A CA 1
ATOM 677 C C . ALA A 1 83 ? 8.328 69.875 30.312 1 95.56 83 ALA A C 1
ATOM 679 O O . ALA A 1 83 ? 8.219 69.125 29.359 1 95.56 83 ALA A O 1
ATOM 680 N N . GLY A 1 84 ? 7.359 70.188 31.047 1 94.44 84 GLY A N 1
ATOM 681 C CA . GLY A 1 84 ? 6.012 69.75 30.734 1 94.44 84 GLY A CA 1
ATOM 682 C C . GLY A 1 84 ? 5.547 70.188 29.359 1 94.44 84 GLY A C 1
ATOM 683 O O . GLY A 1 84 ? 4.941 69.375 28.625 1 94.44 84 GLY A O 1
ATOM 684 N N . ALA A 1 85 ? 5.77 71.375 29.078 1 95.19 85 ALA A N 1
ATOM 685 C CA . ALA A 1 85 ? 5.422 71.938 27.75 1 95.19 85 ALA A CA 1
ATOM 686 C C . ALA A 1 85 ? 6.176 71.188 26.656 1 95.19 85 ALA A C 1
ATOM 688 O O . ALA A 1 85 ? 5.594 70.812 25.625 1 95.19 85 ALA A O 1
ATOM 689 N N . LEU A 1 86 ? 7.445 70.938 26.859 1 95.94 86 LEU A N 1
ATOM 690 C CA . LEU A 1 86 ? 8.273 70.25 25.906 1 95.94 86 LEU A CA 1
ATOM 691 C C . LEU A 1 86 ? 7.738 68.812 25.688 1 95.94 86 LEU A C 1
ATOM 693 O O . LEU A 1 86 ? 7.688 68.312 24.547 1 95.94 86 LEU A O 1
ATOM 697 N N . ALA A 1 87 ? 7.332 68.125 26.719 1 94.56 87 ALA A N 1
ATOM 698 C CA . ALA A 1 87 ? 6.793 66.812 26.641 1 94.56 87 ALA A CA 1
ATOM 699 C C . ALA A 1 87 ? 5.52 66.75 25.797 1 94.56 87 ALA A C 1
ATOM 701 O O . ALA A 1 87 ? 5.324 65.812 24.984 1 94.56 87 ALA A O 1
ATOM 702 N N . HIS A 1 88 ? 4.672 67.688 25.969 1 93.75 88 HIS A N 1
ATOM 703 C CA . HIS A 1 88 ? 3.422 67.75 25.219 1 93.75 88 HIS A CA 1
ATOM 704 C C . HIS A 1 88 ? 3.67 68.062 23.75 1 93.75 88 HIS A C 1
ATOM 706 O O . HIS A 1 88 ? 2.855 67.688 22.891 1 93.75 88 HIS A O 1
ATOM 712 N N . LEU A 1 89 ? 4.785 68.75 23.5 1 94.12 89 LEU A N 1
ATOM 713 C CA . LEU A 1 89 ? 5.16 69.062 22.125 1 94.12 89 LEU A CA 1
ATOM 714 C C . LEU A 1 89 ? 5.902 67.875 21.484 1 94.12 89 LEU A C 1
ATOM 716 O O . LEU A 1 89 ? 6.285 67.938 20.312 1 94.12 89 LEU A O 1
ATOM 720 N N . GLY A 1 90 ? 6.203 66.812 22.266 1 94.06 90 GLY A N 1
ATOM 721 C CA . GLY A 1 90 ? 6.852 65.625 21.734 1 94.06 90 GLY A CA 1
ATOM 722 C C . GLY A 1 90 ? 8.367 65.688 21.781 1 94.06 90 GLY A C 1
ATOM 723 O O . GLY A 1 90 ? 9.055 64.875 21.234 1 94.06 90 GLY A O 1
ATOM 724 N N . ARG A 1 91 ? 8.812 66.812 22.359 1 96.38 91 ARG A N 1
ATOM 725 C CA . ARG A 1 91 ? 10.25 66.938 22.516 1 96.38 91 ARG A CA 1
ATOM 726 C C . ARG A 1 91 ? 10.727 66.312 23.828 1 96.38 91 ARG A C 1
ATOM 728 O O . ARG A 1 91 ? 11.227 67 24.703 1 96.38 91 ARG A O 1
ATOM 735 N N . ASP A 1 92 ? 10.641 65 23.859 1 96.75 92 ASP A N 1
ATOM 736 C CA . ASP A 1 92 ? 10.812 64.25 25.094 1 96.75 92 ASP A CA 1
ATOM 737 C C . ASP A 1 92 ? 12.258 64.312 25.578 1 96.75 92 ASP A C 1
ATOM 739 O O . ASP A 1 92 ? 12.523 64.375 26.781 1 96.75 92 ASP A O 1
ATOM 743 N N . ASP A 1 93 ? 13.242 64.375 24.719 1 96.75 93 ASP A N 1
ATOM 744 C CA . ASP A 1 93 ? 14.641 64.438 25.109 1 96.75 93 ASP A CA 1
ATOM 745 C C . ASP A 1 93 ? 14.93 65.75 25.906 1 96.75 93 ASP A C 1
ATOM 747 O O . ASP A 1 93 ? 15.594 65.688 26.938 1 96.75 93 ASP A O 1
ATOM 751 N N . GLU A 1 94 ? 14.406 66.75 25.297 1 96.69 94 GLU A N 1
ATOM 752 C CA . GLU A 1 94 ? 14.602 68.062 25.969 1 96.69 94 GLU A CA 1
ATOM 753 C C . GLU A 1 94 ? 13.852 68.125 27.297 1 96.69 94 GLU A C 1
ATOM 755 O O . GLU A 1 94 ? 14.344 68.688 28.266 1 96.69 94 GLU A O 1
ATOM 760 N N . ALA A 1 95 ? 12.711 67.562 27.234 1 97 95 ALA A N 1
ATOM 761 C CA . ALA A 1 95 ? 11.93 67.5 28.469 1 97 95 ALA A CA 1
ATOM 762 C C . ALA A 1 95 ? 12.688 66.75 29.578 1 97 95 ALA A C 1
ATOM 764 O O . ALA A 1 95 ? 12.758 67.25 30.719 1 97 95 ALA A O 1
ATOM 765 N N . VAL A 1 96 ? 13.273 65.625 29.25 1 97.25 96 VAL A N 1
ATOM 766 C CA . VAL A 1 96 ? 14.008 64.812 30.203 1 97.25 96 VAL A CA 1
ATOM 767 C C . VAL A 1 96 ? 15.18 65.625 30.781 1 97.25 96 VAL A C 1
ATOM 769 O O . VAL A 1 96 ? 15.453 65.562 31.969 1 97.25 96 VAL A O 1
ATOM 772 N N . ALA A 1 97 ? 15.836 66.312 29.922 1 96 97 ALA A N 1
ATOM 773 C CA . ALA A 1 97 ? 16.969 67.125 30.375 1 96 97 ALA A CA 1
ATOM 774 C C . ALA A 1 97 ? 16.531 68.188 31.406 1 96 97 ALA A C 1
ATOM 776 O O . ALA A 1 97 ? 17.25 68.438 32.375 1 96 97 ALA A O 1
ATOM 777 N N . ARG A 1 98 ? 15.422 68.812 31.109 1 96.31 98 ARG A N 1
ATOM 778 C CA . ARG A 1 98 ? 14.898 69.812 32.031 1 96.31 98 ARG A CA 1
ATOM 779 C C . ARG A 1 98 ? 14.477 69.125 33.344 1 96.31 98 ARG A C 1
ATOM 781 O O . ARG A 1 98 ? 14.734 69.688 34.438 1 96.31 98 ARG A O 1
ATOM 788 N N . TYR A 1 99 ? 13.859 68 33.281 1 96.56 99 TYR A N 1
ATOM 789 C CA . TYR A 1 99 ? 13.477 67.312 34.5 1 96.56 99 TYR A CA 1
ATOM 790 C C . TYR A 1 99 ? 14.711 66.875 35.281 1 96.56 99 TYR A C 1
ATOM 792 O O . TYR A 1 99 ? 14.68 66.875 36.531 1 96.56 99 TYR A O 1
ATOM 800 N N . ASP A 1 100 ? 15.773 66.562 34.625 1 95.75 100 ASP A N 1
ATOM 801 C CA . ASP A 1 100 ? 17.016 66.25 35.312 1 95.75 100 ASP A CA 1
ATOM 802 C C . ASP A 1 100 ? 17.5 67.375 36.219 1 95.75 100 ASP A C 1
ATOM 804 O O . ASP A 1 100 ? 17.922 67.125 37.344 1 95.75 100 ASP A O 1
ATOM 808 N N . LEU A 1 101 ? 17.406 68.5 35.656 1 93.62 101 LEU A N 1
ATOM 809 C CA . LEU A 1 101 ? 17.828 69.625 36.406 1 93.62 101 LEU A CA 1
ATOM 810 C C . LEU A 1 101 ? 16.953 69.812 37.656 1 93.62 101 LEU A C 1
ATOM 812 O O . LEU A 1 101 ? 17.453 70.125 38.719 1 93.62 101 LEU A O 1
ATOM 816 N N . VAL A 1 102 ? 15.734 69.625 37.438 1 94.81 102 VAL A N 1
ATOM 817 C CA . VAL A 1 102 ? 14.797 69.75 38.531 1 94.81 102 VAL A CA 1
ATOM 818 C C . VAL A 1 102 ? 15.125 68.688 39.594 1 94.81 102 VAL A C 1
ATOM 820 O O . VAL A 1 102 ? 15.172 69 40.781 1 94.81 102 VAL A O 1
ATOM 823 N N . LEU A 1 103 ? 15.398 67.5 39.219 1 94.31 103 LEU A N 1
ATOM 824 C CA . LEU A 1 103 ? 15.586 66.375 40.125 1 94.31 103 LEU A CA 1
ATOM 825 C C . LEU A 1 103 ? 16.969 66.438 40.781 1 94.31 103 LEU A C 1
ATOM 827 O O . LEU A 1 103 ? 17.203 65.812 41.812 1 94.31 103 LEU A O 1
ATOM 831 N N . THR A 1 104 ? 17.891 67.125 40.125 1 93.31 104 THR A N 1
ATOM 832 C CA . THR A 1 104 ? 19.203 67.312 40.719 1 93.31 104 THR A CA 1
ATOM 833 C C . THR A 1 104 ? 19.062 68.188 41.969 1 93.31 104 THR A C 1
ATOM 835 O O . THR A 1 104 ? 19.812 68 42.938 1 93.31 104 THR A O 1
ATOM 838 N N . VAL A 1 105 ? 18.203 69.125 41.906 1 92.62 105 VAL A N 1
ATOM 839 C CA . VAL A 1 105 ? 17.984 70 43.031 1 92.62 105 VAL A CA 1
ATOM 840 C C . VAL A 1 105 ? 17.078 69.375 44.062 1 92.62 105 VAL A C 1
ATOM 842 O O . VAL A 1 105 ? 17.312 69.5 45.25 1 92.62 105 VAL A O 1
ATOM 845 N N . ASN A 1 106 ? 15.992 68.812 43.594 1 92.88 106 ASN A N 1
ATOM 846 C CA . ASN A 1 106 ? 15.055 68.062 44.438 1 92.88 106 ASN A CA 1
ATOM 847 C C . ASN A 1 106 ? 14.812 66.688 43.969 1 92.88 106 ASN A C 1
ATOM 849 O O . ASN A 1 106 ? 13.836 66.375 43.25 1 92.88 106 ASN A O 1
ATOM 853 N N . ALA A 1 107 ? 15.484 65.75 44.531 1 91.5 107 ALA A N 1
ATOM 854 C CA . ALA A 1 107 ? 15.5 64.375 44.062 1 91.5 107 ALA A CA 1
ATOM 855 C C . ALA A 1 107 ? 14.203 63.656 44.438 1 91.5 107 ALA A C 1
ATOM 857 O O . ALA A 1 107 ? 13.852 62.656 43.812 1 91.5 107 ALA A O 1
ATOM 858 N N . ASP A 1 108 ? 13.492 64.188 45.375 1 93.75 108 ASP A N 1
ATOM 859 C CA . ASP A 1 108 ? 12.305 63.5 45.844 1 93.75 108 ASP A CA 1
ATOM 860 C C . ASP A 1 108 ? 11.031 64.188 45.344 1 93.75 108 ASP A C 1
ATOM 862 O O . ASP A 1 108 ? 9.953 64 45.938 1 93.75 108 ASP A O 1
ATOM 866 N N . PHE A 1 109 ? 11.195 64.938 44.25 1 95 109 PHE A N 1
ATOM 867 C CA . PHE A 1 109 ? 10.023 65.562 43.656 1 95 109 PHE A CA 1
ATOM 868 C C . PHE A 1 109 ? 9.227 64.562 42.844 1 95 109 PHE A C 1
ATOM 870 O O . PHE A 1 109 ? 9.484 64.375 41.656 1 95 109 PHE A O 1
ATOM 877 N N . VAL A 1 110 ? 8.172 63.969 43.375 1 95.88 110 VAL A N 1
ATOM 878 C CA . VAL A 1 110 ? 7.418 62.844 42.844 1 95.88 110 VAL A CA 1
ATOM 879 C C . VAL A 1 110 ? 6.852 63.219 41.469 1 95.88 110 VAL A C 1
ATOM 881 O O . VAL A 1 110 ? 6.922 62.406 40.531 1 95.88 110 VAL A O 1
ATOM 884 N N . GLU A 1 111 ? 6.371 64.438 41.375 1 95 111 GLU A N 1
ATOM 885 C CA . GLU A 1 111 ? 5.754 64.812 40.094 1 95 111 GLU A CA 1
ATOM 886 C C . GLU A 1 111 ? 6.777 64.875 38.969 1 95 111 GLU A C 1
ATOM 888 O O . GLU A 1 111 ? 6.461 64.5 37.844 1 95 111 GLU A O 1
ATOM 893 N N . ALA A 1 112 ? 7.906 65.312 39.312 1 95.38 112 ALA A N 1
ATOM 894 C CA . ALA A 1 112 ? 8.969 65.312 38.312 1 95.38 112 ALA A CA 1
ATOM 895 C C . ALA A 1 112 ? 9.414 63.906 37.938 1 95.38 112 ALA A C 1
ATOM 897 O O . ALA A 1 112 ? 9.75 63.625 36.781 1 95.38 112 ALA A O 1
ATOM 898 N N . LEU A 1 113 ? 9.453 63.031 38.938 1 96.81 113 LEU A N 1
ATOM 899 C CA . LEU A 1 113 ? 9.797 61.625 38.688 1 96.81 113 LEU A CA 1
ATOM 900 C C . LEU A 1 113 ? 8.781 60.969 37.781 1 96.81 113 LEU A C 1
ATOM 902 O O . LEU A 1 113 ? 9.164 60.281 36.812 1 96.81 113 LEU A O 1
ATOM 906 N N . LEU A 1 114 ? 7.508 61.188 37.969 1 96.94 114 LEU A N 1
ATOM 907 C CA . LEU A 1 114 ? 6.438 60.625 37.156 1 96.94 114 LEU A CA 1
ATOM 908 C C . LEU A 1 114 ? 6.512 61.156 35.75 1 96.94 114 LEU A C 1
ATOM 910 O O . LEU A 1 114 ? 6.391 60.406 34.781 1 96.94 114 LEU A O 1
ATOM 914 N N . ALA A 1 115 ? 6.719 62.438 35.625 1 95.94 115 ALA A N 1
ATOM 915 C CA . ALA A 1 115 ? 6.758 63.094 34.312 1 95.94 115 ALA A CA 1
ATOM 916 C C . ALA A 1 115 ? 7.973 62.625 33.5 1 95.94 115 ALA A C 1
ATOM 918 O O . ALA A 1 115 ? 7.859 62.344 32.312 1 95.94 115 ALA A O 1
ATOM 919 N N . ARG A 1 116 ? 9.078 62.594 34.188 1 96.56 116 ARG A N 1
ATOM 920 C CA . ARG A 1 116 ? 10.273 62.094 33.5 1 96.56 116 ARG A CA 1
ATOM 921 C C . ARG A 1 116 ? 10.133 60.625 33.094 1 96.56 116 ARG A C 1
ATOM 923 O O . ARG A 1 116 ? 10.57 60.219 32.031 1 96.56 116 ARG A O 1
ATOM 930 N N . GLY A 1 117 ? 9.609 59.875 34.062 1 96.75 117 GLY A N 1
ATOM 931 C CA . GLY A 1 117 ? 9.367 58.469 33.75 1 96.75 117 GLY A CA 1
ATOM 932 C C . GLY A 1 117 ? 8.5 58.281 32.5 1 96.75 117 GLY A C 1
ATOM 933 O O . GLY A 1 117 ? 8.789 57.406 31.672 1 96.75 117 GLY A O 1
ATOM 934 N N . ALA A 1 118 ? 7.426 58.969 32.344 1 96 118 ALA A N 1
ATOM 935 C CA . ALA A 1 118 ? 6.543 58.906 31.172 1 96 118 ALA A CA 1
ATOM 936 C C . ALA A 1 118 ? 7.281 59.281 29.891 1 96 118 ALA A C 1
ATOM 938 O O . ALA A 1 118 ? 7.102 58.656 28.859 1 96 118 ALA A O 1
ATOM 939 N N . ALA A 1 119 ? 8.023 60.344 29.953 1 96.06 119 ALA A N 1
ATOM 940 C CA . ALA A 1 119 ? 8.789 60.781 28.797 1 96.06 119 ALA A CA 1
ATOM 941 C C . ALA A 1 119 ? 9.82 59.75 28.391 1 96.06 119 ALA A C 1
ATOM 943 O O . ALA A 1 119 ? 10.023 59.5 27.203 1 96.06 119 ALA A O 1
ATOM 944 N N . LEU A 1 120 ? 10.508 59.156 29.391 1 97.06 120 LEU A N 1
ATOM 945 C CA . LEU A 1 120 ? 11.5 58.125 29.125 1 97.06 120 LEU A CA 1
ATOM 946 C C . LEU A 1 120 ? 10.859 56.906 28.484 1 97.06 120 LEU A C 1
ATOM 948 O O . LEU A 1 120 ? 11.445 56.281 27.594 1 97.06 120 LEU A O 1
ATOM 952 N N . ARG A 1 121 ? 9.648 56.562 28.875 1 96.06 121 ARG A N 1
ATOM 953 C CA . ARG A 1 121 ? 8.93 55.438 28.266 1 96.06 121 ARG A CA 1
ATOM 954 C C . ARG A 1 121 ? 8.656 55.719 26.797 1 96.06 121 ARG A C 1
ATOM 956 O O . ARG A 1 121 ? 8.844 54.812 25.953 1 96.06 121 ARG A O 1
ATOM 963 N N . ARG A 1 122 ? 8.258 56.875 26.438 1 94.94 122 ARG A N 1
ATOM 964 C CA . ARG A 1 122 ? 7.969 57.219 25.047 1 94.94 122 ARG A CA 1
ATOM 965 C C . ARG A 1 122 ? 9.227 57.156 24.188 1 94.94 122 ARG A C 1
ATOM 967 O O . ARG A 1 122 ? 9.141 56.938 22.984 1 94.94 122 ARG A O 1
ATOM 974 N N . LEU A 1 123 ? 10.367 57.344 24.906 1 94.5 123 LEU A N 1
ATOM 975 C CA . LEU A 1 123 ? 11.641 57.281 24.203 1 94.5 123 LEU A CA 1
ATOM 976 C C . LEU A 1 123 ? 12.148 55.844 24.141 1 94.5 123 LEU A C 1
ATOM 978 O O . LEU A 1 123 ? 13.172 55.594 23.5 1 94.5 123 LEU A O 1
ATOM 982 N N . GLY A 1 124 ? 11.477 54.969 24.859 1 94.19 124 GLY A N 1
ATOM 983 C CA . GLY A 1 124 ? 11.875 53.594 24.844 1 94.19 124 GLY A CA 1
ATOM 984 C C . GLY A 1 124 ? 12.945 53.25 25.859 1 94.19 124 GLY A C 1
ATOM 985 O O . GLY A 1 124 ? 13.5 52.156 25.859 1 94.19 124 GLY A O 1
ATOM 986 N N . ARG A 1 125 ? 13.258 54.281 26.688 1 96.12 125 ARG A N 1
ATOM 987 C CA . ARG A 1 125 ? 14.242 54.062 27.734 1 96.12 125 ARG A CA 1
ATOM 988 C C . ARG A 1 125 ? 13.586 53.469 29 1 96.12 125 ARG A C 1
ATOM 990 O O . ARG A 1 125 ? 13.57 54.125 30.047 1 96.12 125 ARG A O 1
ATOM 997 N N . ASN A 1 126 ? 13.188 52.281 28.922 1 96.75 126 ASN A N 1
ATOM 998 C CA . ASN A 1 126 ? 12.312 51.656 29.891 1 96.75 126 ASN A CA 1
ATOM 999 C C . ASN A 1 126 ? 13.023 51.438 31.234 1 96.75 126 ASN A C 1
ATOM 1001 O O . ASN A 1 126 ? 12.406 51.531 32.281 1 96.75 126 ASN A O 1
ATOM 1005 N N . ARG A 1 127 ? 14.273 51.125 31.203 1 96.5 127 ARG A N 1
ATOM 1006 C CA . ARG A 1 127 ? 15 50.875 32.438 1 96.5 127 ARG A CA 1
ATOM 1007 C C . ARG A 1 127 ? 15.055 52.125 33.312 1 96.5 127 ARG A C 1
ATOM 1009 O O . ARG A 1 127 ? 14.82 52.062 34.5 1 96.5 127 ARG A O 1
ATOM 1016 N N . GLU A 1 128 ? 15.367 53.25 32.625 1 96.62 128 GLU A N 1
ATOM 1017 C CA . GLU A 1 128 ? 15.414 54.531 33.344 1 96.62 128 GLU A CA 1
ATOM 1018 C C . GLU A 1 128 ? 14.023 54.938 33.812 1 96.62 128 GLU A C 1
ATOM 1020 O O . GLU A 1 128 ? 13.859 55.469 34.938 1 96.62 128 GLU A O 1
ATOM 1025 N N . ALA A 1 129 ? 13.125 54.781 32.938 1 97.62 129 ALA A N 1
ATOM 1026 C CA . ALA A 1 129 ? 11.75 55.094 33.312 1 97.62 129 ALA A CA 1
ATOM 1027 C C . ALA A 1 129 ? 11.305 54.312 34.531 1 97.62 129 ALA A C 1
ATOM 1029 O O . ALA A 1 129 ? 10.688 54.875 35.438 1 97.62 129 ALA A O 1
ATOM 1030 N N . LEU A 1 130 ? 11.617 53.031 34.562 1 97.56 130 LEU A N 1
ATOM 1031 C CA . LEU A 1 130 ? 11.219 52.188 35.656 1 97.56 130 LEU A CA 1
ATOM 1032 C C . LEU A 1 130 ? 11.859 52.656 36.969 1 97.56 130 LEU A C 1
ATOM 1034 O O . LEU A 1 130 ? 11.219 52.625 38.031 1 97.56 130 LEU A O 1
ATOM 1038 N N . ALA A 1 131 ? 13.102 53 36.906 1 96.88 131 ALA A N 1
ATOM 1039 C CA . ALA A 1 131 ? 13.789 53.5 38.094 1 96.88 131 ALA A CA 1
ATOM 1040 C C . ALA A 1 131 ? 13.078 54.719 38.656 1 96.88 131 ALA A C 1
ATOM 1042 O O . ALA A 1 131 ? 12.906 54.812 39.875 1 96.88 131 ALA A O 1
ATOM 1043 N N . ASP A 1 132 ? 12.703 55.656 37.812 1 97.38 132 ASP A N 1
ATOM 1044 C CA . ASP A 1 132 ? 11.969 56.844 38.25 1 97.38 132 ASP A CA 1
ATOM 1045 C C . ASP A 1 132 ? 10.641 56.469 38.906 1 97.38 132 ASP A C 1
ATOM 1047 O O . ASP A 1 132 ? 10.289 57 39.969 1 97.38 132 ASP A O 1
ATOM 1051 N N . LEU A 1 133 ? 10.023 55.562 38.281 1 97.81 133 LEU A N 1
ATOM 1052 C CA . LEU A 1 133 ? 8.672 55.219 38.719 1 97.81 133 LEU A CA 1
ATOM 1053 C C . LEU A 1 133 ? 8.719 54.375 40 1 97.81 133 LEU A C 1
ATOM 1055 O O . LEU A 1 133 ? 7.832 54.5 40.844 1 97.81 133 LEU A O 1
ATOM 1059 N N . GLU A 1 134 ? 9.695 53.594 40.156 1 97.38 134 GLU A N 1
ATOM 1060 C CA . GLU A 1 134 ? 9.883 52.844 41.406 1 97.38 134 GLU A CA 1
ATOM 1061 C C . GLU A 1 134 ? 10.164 53.812 42.562 1 97.38 134 GLU A C 1
ATOM 1063 O O . GLU A 1 134 ? 9.633 53.625 43.656 1 97.38 134 GLU A O 1
ATOM 1068 N N . ARG A 1 135 ? 11.008 54.688 42.25 1 96.94 135 ARG A N 1
ATOM 1069 C CA . ARG A 1 135 ? 11.273 55.719 43.281 1 96.94 135 ARG A CA 1
ATOM 1070 C C . ARG A 1 135 ? 10.008 56.5 43.625 1 96.94 135 ARG A C 1
ATOM 1072 O O . ARG A 1 135 ? 9.734 56.75 44.781 1 96.94 135 ARG A O 1
ATOM 1079 N N . ALA A 1 136 ? 9.305 56.844 42.594 1 97.38 136 ALA A N 1
ATOM 1080 C CA . ALA A 1 136 ? 8.055 57.562 42.812 1 97.38 136 ALA A CA 1
ATOM 1081 C C . ALA A 1 136 ? 7.086 56.781 43.688 1 97.38 136 ALA A C 1
ATOM 1083 O O . ALA A 1 136 ? 6.449 57.312 44.562 1 97.38 136 ALA A O 1
ATOM 1084 N N . THR A 1 137 ? 6.941 55.5 43.438 1 97.12 137 THR A N 1
ATOM 1085 C CA . THR A 1 137 ? 6.016 54.656 44.188 1 97.12 137 THR A CA 1
ATOM 1086 C C . THR A 1 137 ? 6.516 54.469 45.625 1 97.12 137 THR A C 1
ATOM 1088 O O . THR A 1 137 ? 5.719 54.344 46.562 1 97.12 137 THR A O 1
ATOM 1091 N N . ALA A 1 138 ? 7.809 54.469 45.781 1 96.88 138 ALA A N 1
ATOM 1092 C CA . ALA A 1 138 ? 8.375 54.406 47.125 1 96.88 138 ALA A CA 1
ATOM 1093 C C . ALA A 1 138 ? 8.094 55.656 47.938 1 96.88 138 ALA A C 1
ATOM 1095 O O . ALA A 1 138 ? 7.801 55.594 49.125 1 96.88 138 ALA A O 1
ATOM 1096 N N . LEU A 1 139 ? 8.227 56.812 47.281 1 97 139 LEU A N 1
ATOM 1097 C CA . LEU A 1 139 ? 8.047 58.094 47.906 1 97 139 LEU A CA 1
ATOM 1098 C C . LEU A 1 139 ? 6.562 58.406 48.125 1 97 139 LEU A C 1
ATOM 1100 O O . LEU A 1 139 ? 6.195 59.062 49.094 1 97 139 LEU A O 1
ATOM 1104 N N . ALA A 1 140 ? 5.758 57.938 47.219 1 97 140 ALA A N 1
ATOM 1105 C CA . ALA A 1 140 ? 4.316 58.156 47.312 1 97 140 ALA A CA 1
ATOM 1106 C C . ALA A 1 140 ? 3.553 56.875 47.031 1 97 140 ALA A C 1
ATOM 1108 O O . ALA A 1 140 ? 2.889 56.75 46 1 97 140 ALA A O 1
ATOM 1109 N N . PRO A 1 141 ? 3.469 56 48 1 96.44 141 PRO A N 1
ATOM 1110 C CA . PRO A 1 141 ? 2.85 54.688 47.781 1 96.44 141 PRO A CA 1
ATOM 1111 C C . PRO A 1 141 ? 1.341 54.781 47.562 1 96.44 141 PRO A C 1
ATOM 1113 O O . PRO A 1 141 ? 0.727 53.844 47.062 1 96.44 141 PRO A O 1
ATOM 1116 N N . ASP A 1 142 ? 0.756 55.875 47.875 1 97.12 142 ASP A N 1
ATOM 1117 C CA . ASP A 1 142 ? -0.688 56.031 47.719 1 97.12 142 ASP A CA 1
ATOM 1118 C C . ASP A 1 142 ? -1.035 56.75 46.438 1 97.12 142 ASP A C 1
ATOM 1120 O O . ASP A 1 142 ? -2.186 57.156 46.219 1 97.12 142 ASP A O 1
ATOM 1124 N N . ASN A 1 143 ? -0.038 56.938 45.531 1 97.38 143 ASN A N 1
ATOM 1125 C CA . ASN A 1 143 ? -0.26 57.594 44.25 1 97.38 143 ASN A CA 1
ATOM 1126 C C . ASN A 1 143 ? -0.601 56.562 43.188 1 97.38 143 ASN A C 1
ATOM 1128 O O . ASN A 1 143 ? 0.283 55.875 42.656 1 97.38 143 ASN A O 1
ATOM 1132 N N . ALA A 1 144 ? -1.897 56.5 42.75 1 97.75 144 ALA A N 1
ATOM 1133 C CA . ALA A 1 144 ? -2.385 55.5 41.781 1 97.75 144 ALA A CA 1
ATOM 1134 C C . ALA A 1 144 ? -1.702 55.688 40.438 1 97.75 144 ALA A C 1
ATOM 1136 O O . ALA A 1 144 ? -1.419 54.719 39.75 1 97.75 144 ALA A O 1
ATOM 1137 N N . ASP A 1 145 ? -1.39 56.875 40.062 1 97.44 145 ASP A N 1
ATOM 1138 C CA . ASP A 1 145 ? -0.771 57.156 38.781 1 97.44 145 ASP A CA 1
ATOM 1139 C C . ASP A 1 145 ? 0.648 56.594 38.719 1 97.44 145 ASP A C 1
ATOM 1141 O O . ASP A 1 145 ? 1.092 56.156 37.656 1 97.44 145 ASP A O 1
ATOM 1145 N N . ALA A 1 146 ? 1.335 56.75 39.812 1 97.5 146 ALA A N 1
ATOM 1146 C CA . ALA A 1 146 ? 2.689 56.188 39.875 1 97.5 146 ALA A CA 1
ATOM 1147 C C . ALA A 1 146 ? 2.688 54.688 39.625 1 97.5 146 ALA A C 1
ATOM 1149 O O . ALA A 1 146 ? 3.494 54.188 38.844 1 97.5 146 ALA A O 1
ATOM 1150 N N . TRP A 1 147 ? 1.764 54.062 40.188 1 98.25 147 TRP A N 1
ATOM 1151 C CA . TRP A 1 147 ? 1.646 52.625 40 1 98.25 147 TRP A CA 1
ATOM 1152 C C . TRP A 1 147 ? 1.212 52.281 38.594 1 98.25 147 TRP A C 1
ATOM 1154 O O . TRP A 1 147 ? 1.704 51.312 38 1 98.25 147 TRP A O 1
ATOM 1164 N N . PHE A 1 148 ? 0.27 53 38.094 1 97.44 148 PHE A N 1
ATOM 1165 C CA . PHE A 1 148 ? -0.206 52.812 36.719 1 97.44 148 PHE A CA 1
ATOM 1166 C C . PHE A 1 148 ? 0.94 52.938 35.719 1 97.44 148 PHE A C 1
ATOM 1168 O O . PHE A 1 148 ? 1.116 52.062 34.844 1 97.44 148 PHE A O 1
ATOM 1175 N N . GLN A 1 149 ? 1.752 53.938 35.844 1 97.81 149 GLN A N 1
ATOM 1176 C CA . GLN A 1 149 ? 2.871 54.188 34.938 1 97.81 149 GLN A CA 1
ATOM 1177 C C . GLN A 1 149 ? 3.938 53.094 35.094 1 97.81 149 GLN A C 1
ATOM 1179 O O . GLN A 1 149 ? 4.559 52.688 34.125 1 97.81 149 GLN A O 1
ATOM 1184 N N . ARG A 1 150 ? 4.129 52.688 36.344 1 97.94 150 ARG A N 1
ATOM 1185 C CA . ARG A 1 150 ? 5.043 51.562 36.562 1 97.94 150 ARG A CA 1
ATOM 1186 C C . ARG A 1 150 ? 4.566 50.312 35.844 1 97.94 150 ARG A C 1
ATOM 1188 O O . ARG A 1 150 ? 5.363 49.625 35.219 1 97.94 150 ARG A O 1
ATOM 1195 N N . GLY A 1 151 ? 3.268 50.031 35.906 1 98.06 151 GLY A N 1
ATOM 1196 C CA . GLY A 1 151 ? 2.691 48.906 35.188 1 98.06 151 GLY A CA 1
ATOM 1197 C C . GLY A 1 151 ? 2.896 48.969 33.688 1 98.06 151 GLY A C 1
ATOM 1198 O O . GLY A 1 151 ? 3.195 47.969 33.031 1 98.06 151 GLY A O 1
ATOM 1199 N N . ASN A 1 152 ? 2.723 50.125 33.094 1 97.56 152 ASN A N 1
ATOM 1200 C CA . ASN A 1 152 ? 2.891 50.344 31.672 1 97.56 152 ASN A CA 1
ATOM 1201 C C . ASN A 1 152 ? 4.297 49.938 31.219 1 97.56 152 ASN A C 1
ATOM 1203 O O . ASN A 1 152 ? 4.461 49.25 30.203 1 97.56 152 ASN A O 1
ATOM 1207 N N . VAL A 1 153 ? 5.246 50.406 31.922 1 97.06 153 VAL A N 1
ATOM 1208 C CA . VAL A 1 153 ? 6.633 50.156 31.547 1 97.06 153 VAL A CA 1
ATOM 1209 C C . VAL A 1 153 ? 6.953 48.688 31.719 1 97.06 153 VAL A C 1
ATOM 1211 O O . VAL A 1 153 ? 7.652 48.094 30.875 1 97.06 153 VAL A O 1
ATOM 1214 N N . LEU A 1 154 ? 6.445 48.125 32.75 1 97.12 154 LEU A N 1
ATOM 1215 C CA . LEU A 1 154 ? 6.672 46.688 33 1 97.12 154 LEU A CA 1
ATOM 1216 C C . LEU A 1 154 ? 5.996 45.844 31.953 1 97.12 154 LEU A C 1
ATOM 1218 O O . LEU A 1 154 ? 6.555 44.844 31.5 1 97.12 154 LEU A O 1
ATOM 1222 N N . HIS A 1 155 ? 4.801 46.188 31.5 1 96.31 155 HIS A N 1
ATOM 1223 C CA . HIS A 1 155 ? 4.113 45.5 30.406 1 96.31 155 HIS A CA 1
ATOM 1224 C C . HIS A 1 155 ? 4.898 45.562 29.109 1 96.31 155 HIS A C 1
ATOM 1226 O O . HIS A 1 155 ? 5.043 44.594 28.391 1 96.31 155 HIS A O 1
ATOM 1232 N N . ASP A 1 156 ? 5.438 46.719 28.828 1 94.44 156 ASP A N 1
ATOM 1233 C CA . ASP A 1 156 ? 6.23 46.938 27.625 1 94.44 156 ASP A CA 1
ATOM 1234 C C . ASP A 1 156 ? 7.473 46.031 27.625 1 94.44 156 ASP A C 1
ATOM 1236 O O . ASP A 1 156 ? 7.965 45.656 26.562 1 94.44 156 ASP A O 1
ATOM 1240 N N . SER A 1 157 ? 7.902 45.75 28.828 1 93.81 157 SER A N 1
ATOM 1241 C CA . SER A 1 157 ? 9.094 44.906 28.969 1 93.81 157 SER A CA 1
ATOM 1242 C C . SER A 1 157 ? 8.727 43.438 29.141 1 93.81 157 SER A C 1
ATOM 1244 O O . SER A 1 157 ? 9.57 42.625 29.531 1 93.81 157 SER A O 1
ATOM 1246 N N . TYR A 1 158 ? 7.473 43.062 29 1 91.81 158 TYR A N 1
ATOM 1247 C CA . TYR A 1 158 ? 6.934 41.688 29 1 91.81 158 TYR A CA 1
ATOM 1248 C C . TYR A 1 158 ? 7.023 41.062 30.391 1 91.81 158 TYR A C 1
ATOM 1250 O O . TYR A 1 158 ? 7.004 39.844 30.531 1 91.81 158 TYR A O 1
ATOM 1258 N N . ALA A 1 159 ? 7.305 41.969 31.312 1 95 159 ALA A N 1
ATOM 1259 C CA . ALA A 1 159 ? 7.238 41.5 32.688 1 95 159 ALA A CA 1
ATOM 1260 C C . ALA A 1 159 ? 5.801 41.531 33.219 1 95 159 ALA A C 1
ATOM 1262 O O . ALA A 1 159 ? 5.449 42.312 34.094 1 95 159 ALA A O 1
ATOM 1263 N N . TYR A 1 160 ? 5.047 40.656 32.719 1 95.12 160 TYR A N 1
ATOM 1264 C CA . TYR A 1 160 ? 3.598 40.688 32.906 1 95.12 160 TYR A CA 1
ATOM 1265 C C . TYR A 1 160 ? 3.225 40.469 34.375 1 95.12 160 TYR A C 1
ATOM 1267 O O . TYR A 1 160 ? 2.244 41.031 34.844 1 95.12 160 TYR A O 1
ATOM 1275 N N . GLY A 1 161 ? 3.92 39.688 35.125 1 95.81 161 GLY A N 1
ATOM 1276 C CA . GLY A 1 161 ? 3.633 39.469 36.531 1 95.81 161 GLY A CA 1
ATOM 1277 C C . GLY A 1 161 ? 3.729 40.75 37.344 1 95.81 161 GLY A C 1
ATOM 1278 O O . GLY A 1 161 ? 2.797 41.094 38.094 1 95.81 161 GLY A O 1
ATOM 1279 N N . ASP A 1 162 ? 4.844 41.406 37.156 1 96.94 162 ASP A N 1
ATOM 1280 C CA . ASP A 1 162 ? 5.07 42.656 37.875 1 96.94 162 ASP A CA 1
ATOM 1281 C C . ASP A 1 162 ? 4.109 43.75 37.406 1 96.94 162 ASP A C 1
ATOM 1283 O O . ASP A 1 162 ? 3.672 44.594 38.219 1 96.94 162 ASP A O 1
ATOM 1287 N N . ALA A 1 163 ? 3.908 43.75 36.156 1 98 163 ALA A N 1
ATOM 1288 C CA . ALA A 1 163 ? 2.947 44.719 35.625 1 98 163 ALA A CA 1
ATOM 1289 C C . ALA A 1 163 ? 1.571 44.531 36.25 1 98 163 ALA A C 1
ATOM 1291 O O . ALA A 1 163 ? 0.916 45.5 36.625 1 98 163 ALA A O 1
ATOM 1292 N N . ARG A 1 164 ? 1.167 43.312 36.344 1 98 164 ARG A N 1
ATOM 1293 C CA . ARG A 1 164 ? -0.121 43 36.938 1 98 164 ARG A CA 1
ATOM 1294 C C . ARG A 1 164 ? -0.195 43.531 38.375 1 98 164 ARG A C 1
ATOM 1296 O O . ARG A 1 164 ? -1.177 44.156 38.75 1 98 164 ARG A O 1
ATOM 1303 N N . GLU A 1 165 ? 0.82 43.25 39.125 1 97.62 165 GLU A N 1
ATOM 1304 C CA . GLU A 1 165 ? 0.852 43.719 40.5 1 97.62 165 GLU A CA 1
ATOM 1305 C C . GLU A 1 165 ? 0.739 45.25 40.594 1 97.62 165 GLU A C 1
ATOM 1307 O O . GLU A 1 165 ? 0.05 45.781 41.469 1 97.62 165 GLU A O 1
ATOM 1312 N N . SER A 1 166 ? 1.447 45.875 39.719 1 98.5 166 SER A N 1
ATOM 1313 C CA . SER A 1 166 ? 1.414 47.344 39.656 1 98.5 166 SER A CA 1
ATOM 1314 C C . SER A 1 166 ? 0.014 47.844 39.344 1 98.5 166 SER A C 1
ATOM 1316 O O . SER A 1 166 ? -0.485 48.781 40 1 98.5 166 SER A O 1
ATOM 1318 N N . TYR A 1 167 ? -0.587 47.281 38.344 1 98.44 167 TYR A N 1
ATOM 1319 C CA . TYR A 1 167 ? -1.932 47.719 38 1 98.44 167 TYR A CA 1
ATOM 1320 C C . TYR A 1 167 ? -2.926 47.406 39.094 1 98.44 167 TYR A C 1
ATOM 1322 O O . TYR A 1 167 ? -3.846 48.188 39.344 1 98.44 167 TYR A O 1
ATOM 1330 N N . GLU A 1 168 ? -2.791 46.281 39.75 1 98.12 168 GLU A N 1
ATOM 1331 C CA . GLU A 1 168 ? -3.676 45.906 40.844 1 98.12 168 GLU A CA 1
ATOM 1332 C C . GLU A 1 168 ? -3.598 46.938 41.969 1 98.12 168 GLU A C 1
ATOM 1334 O O . GLU A 1 168 ? -4.621 47.312 42.562 1 98.12 168 GLU A O 1
ATOM 1339 N N . ARG A 1 169 ? -2.424 47.375 42.281 1 98.12 169 ARG A N 1
ATOM 1340 C CA . ARG A 1 169 ? -2.262 48.406 43.281 1 98.12 169 ARG A CA 1
ATOM 1341 C C . ARG A 1 169 ? -2.91 49.719 42.844 1 98.12 169 ARG A C 1
ATOM 1343 O O . ARG A 1 169 ? -3.543 50.406 43.625 1 98.12 169 ARG A O 1
ATOM 1350 N N . ALA A 1 170 ? -2.727 50.062 41.594 1 98.31 170 ALA A N 1
ATOM 1351 C CA . ALA A 1 170 ? -3.312 51.281 41.062 1 98.31 170 ALA A CA 1
ATOM 1352 C C . ALA A 1 170 ? -4.832 51.281 41.188 1 98.31 170 ALA A C 1
ATOM 1354 O O . ALA A 1 170 ? -5.426 52.25 41.656 1 98.31 170 ALA A O 1
ATOM 1355 N N . VAL A 1 171 ? -5.465 50.188 40.875 1 97.38 171 VAL A N 1
ATOM 1356 C CA . VAL A 1 171 ? -6.922 50.125 40.875 1 97.38 171 VAL A CA 1
ATOM 1357 C C . VAL A 1 171 ? -7.422 50 42.312 1 97.38 171 VAL A C 1
ATOM 1359 O O . VAL A 1 171 ? -8.547 50.406 42.625 1 97.38 171 VAL A O 1
ATOM 1362 N N . ALA A 1 172 ? -6.621 49.406 43.188 1 97.44 172 ALA A N 1
ATOM 1363 C CA . ALA A 1 172 ? -6.98 49.406 44.594 1 97.44 172 ALA A CA 1
ATOM 1364 C C . ALA A 1 172 ? -7.035 50.812 45.188 1 97.44 172 ALA A C 1
ATOM 1366 O O . ALA A 1 172 ? -7.891 51.094 46 1 97.44 172 ALA A O 1
ATOM 1367 N N . LEU A 1 173 ? -6.109 51.625 44.75 1 97.75 173 LEU A N 1
ATOM 1368 C CA . LEU A 1 173 ? -6.023 53 45.219 1 97.75 173 LEU A CA 1
ATOM 1369 C C . LEU A 1 173 ? -7.086 53.875 44.562 1 97.75 173 LEU A C 1
ATOM 1371 O O . LEU A 1 173 ? -7.609 54.812 45.156 1 97.75 173 LEU A O 1
ATOM 1375 N N . ARG A 1 174 ? -7.43 53.625 43.281 1 97.31 174 ARG A N 1
ATOM 1376 C CA . ARG A 1 174 ? -8.445 54.344 42.5 1 97.31 174 ARG A CA 1
ATOM 1377 C C . ARG A 1 174 ? -9.328 53.344 41.75 1 97.31 174 ARG A C 1
ATOM 1379 O O . ARG A 1 174 ? -9.102 53.125 40.562 1 97.31 174 ARG A O 1
ATOM 1386 N N . PRO A 1 175 ? -10.414 52.969 42.281 1 95.88 175 PRO A N 1
ATOM 1387 C CA . PRO A 1 175 ? -11.258 51.938 41.719 1 95.88 175 PRO A CA 1
ATOM 1388 C C . PRO A 1 175 ? -11.938 52.375 40.406 1 95.88 175 PRO A C 1
ATOM 1390 O O . PRO A 1 175 ? -12.438 51.531 39.656 1 95.88 175 PRO A O 1
ATOM 1393 N N . ASP A 1 176 ? -11.961 53.594 40.125 1 95.06 176 ASP A N 1
ATOM 1394 C CA . ASP A 1 176 ? -12.609 54.062 38.906 1 95.06 176 ASP A CA 1
ATOM 1395 C C . ASP A 1 176 ? -11.578 54.375 37.812 1 95.06 176 ASP A C 1
ATOM 1397 O O . ASP A 1 176 ? -11.875 55.062 36.875 1 95.06 176 ASP A O 1
ATOM 1401 N N . PHE A 1 177 ? -10.289 53.875 38 1 96.62 177 PHE A N 1
ATOM 1402 C CA . PHE A 1 177 ? -9.195 54.094 37.062 1 96.62 177 PHE A CA 1
ATOM 1403 C C . PHE A 1 177 ? -9.344 53.188 35.844 1 96.62 177 PHE A C 1
ATOM 1405 O O . PHE A 1 177 ? -8.672 52.156 35.719 1 96.62 177 PHE A O 1
ATOM 1412 N N . ILE A 1 178 ? -10.109 53.562 34.875 1 96.38 178 ILE A N 1
ATOM 1413 C CA . ILE A 1 178 ? -10.531 52.75 33.75 1 96.38 178 ILE A CA 1
ATOM 1414 C C . ILE A 1 178 ? -9.305 52.281 32.969 1 96.38 178 ILE A C 1
ATOM 1416 O O . ILE A 1 178 ? -9.211 51.125 32.562 1 96.38 178 ILE A O 1
ATOM 1420 N N . GLU A 1 179 ? -8.352 53.156 32.719 1 96.5 179 GLU A N 1
ATOM 1421 C CA . GLU A 1 179 ? -7.152 52.812 31.953 1 96.5 179 GLU A CA 1
ATOM 1422 C C . GLU A 1 179 ? -6.34 51.75 32.656 1 96.5 179 GLU A C 1
ATOM 1424 O O . GLU A 1 179 ? -5.789 50.844 31.984 1 96.5 179 GLU A O 1
ATOM 1429 N N . ALA A 1 180 ? -6.285 51.844 33.969 1 97.56 180 ALA A N 1
ATOM 1430 C CA . ALA A 1 180 ? -5.539 50.844 34.719 1 97.56 180 ALA A CA 1
ATOM 1431 C C . ALA A 1 180 ? -6.23 49.469 34.656 1 97.56 180 ALA A C 1
ATOM 1433 O O . ALA A 1 180 ? -5.566 48.438 34.562 1 97.56 180 ALA A O 1
ATOM 1434 N N . TRP A 1 181 ? -7.57 49.5 34.719 1 97.75 181 TRP A N 1
ATOM 1435 C CA . TRP A 1 181 ? -8.312 48.25 34.594 1 97.75 181 TRP A CA 1
ATOM 1436 C C . TRP A 1 181 ? -8.094 47.625 33.188 1 97.75 181 TRP A C 1
ATOM 1438 O O . TRP A 1 181 ? -7.883 46.438 33.094 1 97.75 181 TRP A O 1
ATOM 1448 N N . PHE A 1 182 ? -8.148 48.406 32.219 1 97.25 182 PHE A N 1
ATOM 1449 C CA . PHE A 1 182 ? -7.965 47.938 30.844 1 97.25 182 PHE A CA 1
ATOM 1450 C C . PHE A 1 182 ? -6.574 47.344 30.656 1 97.25 182 PHE A C 1
ATOM 1452 O O . PHE A 1 182 ? -6.438 46.25 30.094 1 97.25 182 PHE A O 1
ATOM 1459 N N . ASN A 1 183 ? -5.586 48.031 31.109 1 98 183 ASN A N 1
ATOM 1460 C CA . ASN A 1 183 ? -4.219 47.562 30.953 1 98 183 ASN A CA 1
ATOM 1461 C C . ASN A 1 183 ? -3.955 46.344 31.812 1 98 183 ASN A C 1
ATOM 1463 O O . ASN A 1 183 ? -3.154 45.469 31.438 1 98 183 ASN A O 1
ATOM 1467 N N . LEU A 1 184 ? -4.652 46.281 32.969 1 98.06 184 LEU A N 1
ATOM 1468 C CA . LEU A 1 184 ? -4.609 45.062 33.781 1 98.06 184 LEU A CA 1
ATOM 1469 C C . LEU A 1 184 ? -5.168 43.875 32.969 1 98.06 184 LEU A C 1
ATOM 1471 O O . LEU A 1 184 ? -4.582 42.812 32.969 1 98.06 184 LEU A O 1
ATOM 1475 N N . GLY A 1 185 ? -6.266 44.094 32.281 1 98 185 GLY A N 1
ATOM 1476 C CA . GLY A 1 185 ? -6.824 43.094 31.406 1 98 185 GLY A CA 1
ATOM 1477 C C . GLY A 1 185 ? -5.875 42.656 30.297 1 98 185 GLY A C 1
ATOM 1478 O O . GLY A 1 185 ? -5.703 41.469 30.062 1 98 185 GLY A O 1
ATOM 1479 N N . ASN A 1 186 ? -5.27 43.594 29.641 1 97.62 186 ASN A N 1
ATOM 1480 C CA . ASN A 1 186 ? -4.312 43.312 28.578 1 97.62 186 ASN A CA 1
ATOM 1481 C C . ASN A 1 186 ? -3.141 42.469 29.094 1 97.62 186 ASN A C 1
ATOM 1483 O O . ASN A 1 186 ? -2.703 41.531 28.422 1 97.62 186 ASN A O 1
ATOM 1487 N N . THR A 1 187 ? -2.656 42.906 30.219 1 97.38 187 THR A N 1
ATOM 1488 C CA . THR A 1 187 ? -1.519 42.219 30.812 1 97.38 187 THR A CA 1
ATOM 1489 C C . THR A 1 187 ? -1.884 40.75 31.156 1 97.38 187 THR A C 1
ATOM 1491 O O . THR A 1 187 ? -1.106 39.844 30.906 1 97.38 187 THR A O 1
ATOM 1494 N N . CYS A 1 188 ? -3.027 40.562 31.703 1 96.88 188 CYS A N 1
ATOM 1495 C CA . CYS A 1 188 ? -3.498 39.219 32.031 1 96.88 188 CYS A CA 1
ATOM 1496 C C . CYS A 1 188 ? -3.725 38.406 30.781 1 96.88 188 CYS A C 1
ATOM 1498 O O . CYS A 1 188 ? -3.375 37.219 30.734 1 96.88 188 CYS A O 1
ATOM 1500 N N . LYS A 1 189 ? -4.273 38.969 29.781 1 94.88 189 LYS A N 1
ATOM 1501 C CA . LYS A 1 189 ? -4.48 38.312 28.5 1 94.88 189 LYS A CA 1
ATOM 1502 C C . LYS A 1 189 ? -3.156 37.875 27.891 1 94.88 189 LYS A C 1
ATOM 1504 O O . LYS A 1 189 ? -3.006 36.719 27.5 1 94.88 189 LYS A O 1
ATOM 1509 N N . ASP A 1 190 ? -2.193 38.781 27.828 1 92.56 190 ASP A N 1
ATOM 1510 C CA . ASP A 1 190 ? -0.896 38.469 27.234 1 92.56 190 ASP A CA 1
ATOM 1511 C C . ASP A 1 190 ? -0.127 37.438 28.062 1 92.56 190 ASP A C 1
ATOM 1513 O O . ASP A 1 190 ? 0.703 36.719 27.531 1 92.56 190 ASP A O 1
ATOM 1517 N N . GLY A 1 191 ? -0.409 37.438 29.312 1 90.56 191 GLY A N 1
ATOM 1518 C CA . GLY A 1 191 ? 0.184 36.438 30.188 1 90.56 191 GLY A CA 1
ATOM 1519 C C . GLY A 1 191 ? -0.622 35.156 30.266 1 90.56 191 GLY A C 1
ATOM 1520 O O . GLY A 1 191 ? -0.336 34.312 31.094 1 90.56 191 GLY A O 1
ATOM 1521 N N . ASN A 1 192 ? -1.679 35.094 29.547 1 88.81 192 ASN A N 1
ATOM 1522 C CA . ASN A 1 192 ? -2.52 33.906 29.391 1 88.81 192 ASN A CA 1
ATOM 1523 C C . ASN A 1 192 ? -3.301 33.625 30.672 1 88.81 192 ASN A C 1
ATOM 1525 O O . ASN A 1 192 ? -3.559 32.438 30.984 1 88.81 192 ASN A O 1
ATOM 1529 N N . GLN A 1 193 ? -3.441 34.562 31.438 1 93.69 193 GLN A N 1
ATOM 1530 C CA . GLN A 1 193 ? -4.367 34.5 32.562 1 93.69 193 GLN A CA 1
ATOM 1531 C C . GLN A 1 193 ? -5.754 35 32.188 1 93.69 193 GLN A C 1
ATOM 1533 O O . GLN A 1 193 ? -6.16 36.094 32.562 1 93.69 193 GLN A O 1
ATOM 1538 N N . LEU A 1 194 ? -6.496 34.156 31.531 1 94.81 194 LEU A N 1
ATOM 1539 C CA . LEU A 1 194 ? -7.68 34.594 30.797 1 94.81 194 LEU A CA 1
ATOM 1540 C C . LEU A 1 194 ? -8.82 34.938 31.734 1 94.81 194 LEU A C 1
ATOM 1542 O O . LEU A 1 194 ? -9.555 35.906 31.484 1 94.81 194 LEU A O 1
ATOM 1546 N N . ASP A 1 195 ? -8.953 34.219 32.844 1 96.44 195 ASP A N 1
ATOM 1547 C CA . ASP A 1 195 ? -10.008 34.531 33.781 1 96.44 195 ASP A CA 1
ATOM 1548 C C . ASP A 1 195 ? -9.805 35.938 34.406 1 96.44 195 ASP A C 1
ATOM 1550 O O . ASP A 1 195 ? -10.758 36.688 34.531 1 96.44 195 ASP A O 1
ATOM 1554 N N . GLN A 1 196 ? -8.594 36.156 34.75 1 96.94 196 GLN A N 1
ATOM 1555 C CA . GLN A 1 196 ? -8.258 37.469 35.344 1 96.94 196 GLN A CA 1
ATOM 1556 C C . GLN A 1 196 ? -8.422 38.594 34.312 1 96.94 196 GLN A C 1
ATOM 1558 O O . GLN A 1 196 ? -8.859 39.688 34.656 1 96.94 196 GLN A O 1
ATOM 1563 N N . ALA A 1 197 ? -8.055 38.281 33.125 1 98.06 197 ALA A N 1
ATOM 1564 C CA . ALA A 1 197 ? -8.242 39.25 32.062 1 98.06 197 ALA A CA 1
ATOM 1565 C C . ALA A 1 197 ? -9.711 39.625 31.906 1 98.06 197 ALA A C 1
ATOM 1567 O O . ALA A 1 197 ? -10.055 40.812 31.812 1 98.06 197 ALA A O 1
ATOM 1568 N N . LEU A 1 198 ? -10.562 38.625 31.906 1 97.56 198 LEU A N 1
ATOM 1569 C CA . LEU A 1 198 ? -11.992 38.844 31.75 1 97.56 198 LEU A CA 1
ATOM 1570 C C . LEU A 1 198 ? -12.547 39.719 32.875 1 97.56 198 LEU A C 1
ATOM 1572 O O . LEU A 1 198 ? -13.32 40.625 32.625 1 97.56 198 LEU A O 1
ATOM 1576 N N . ARG A 1 199 ? -12.148 39.438 34.094 1 97.19 199 ARG A N 1
ATOM 1577 C CA . ARG A 1 199 ? -12.609 40.188 35.25 1 97.19 199 ARG A CA 1
ATOM 1578 C C . ARG A 1 199 ? -12.172 41.656 35.156 1 97.19 199 ARG A C 1
ATOM 1580 O O . ARG A 1 199 ? -12.945 42.562 35.469 1 97.19 199 ARG A O 1
ATOM 1587 N N . ALA A 1 200 ? -10.938 41.812 34.75 1 98.25 200 ALA A N 1
ATOM 1588 C CA . ALA A 1 200 ? -10.414 43.156 34.625 1 98.25 200 ALA A CA 1
ATOM 1589 C C . ALA A 1 200 ? -11.195 43.969 33.562 1 98.25 200 ALA A C 1
ATOM 1591 O O . ALA A 1 200 ? -11.555 45.125 33.781 1 98.25 200 ALA A O 1
ATOM 1592 N N . TYR A 1 201 ? -11.469 43.375 32.438 1 98.12 201 TYR A N 1
ATOM 1593 C CA . TYR A 1 201 ? -12.242 44.031 31.406 1 98.12 201 TYR A CA 1
ATOM 1594 C C . TYR A 1 201 ? -13.664 44.344 31.891 1 98.12 201 TYR A C 1
ATOM 1596 O O . TYR A 1 201 ? -14.219 45.375 31.594 1 98.12 201 TYR A O 1
ATOM 1604 N N . ASP A 1 202 ? -14.227 43.406 32.625 1 97.44 202 ASP A N 1
ATOM 1605 C CA . ASP A 1 202 ? -15.57 43.625 33.156 1 97.44 202 ASP A CA 1
ATOM 1606 C C . ASP A 1 202 ? -15.617 44.844 34.062 1 97.44 202 ASP A C 1
ATOM 1608 O O . ASP A 1 202 ? -16.562 45.625 34.031 1 97.44 202 ASP A O 1
ATOM 1612 N N . ARG A 1 203 ? -14.641 44.969 34.906 1 97.25 203 ARG A N 1
ATOM 1613 C CA . ARG A 1 203 ? -14.578 46.125 35.781 1 97.25 203 ARG A CA 1
ATOM 1614 C C . ARG A 1 203 ? -14.43 47.406 35 1 97.25 203 ARG A C 1
ATOM 1616 O O . ARG A 1 203 ? -15.047 48.438 35.375 1 97.25 203 ARG A O 1
ATOM 1623 N N . ALA A 1 204 ? -13.57 47.406 34 1 97.25 204 ALA A N 1
ATOM 1624 C CA . ALA A 1 204 ? -13.438 48.562 33.156 1 97.25 204 ALA A CA 1
ATOM 1625 C C . ALA A 1 204 ? -14.781 48.938 32.5 1 97.25 204 ALA A C 1
ATOM 1627 O O . ALA A 1 204 ? -15.141 50.125 32.438 1 97.25 204 ALA A O 1
ATOM 1628 N N . LEU A 1 205 ? -15.531 47.969 32.125 1 96.44 205 LEU A N 1
ATOM 1629 C CA . LEU A 1 205 ? -16.781 48.188 31.406 1 96.44 205 LEU A CA 1
ATOM 1630 C C . LEU A 1 205 ? -17.891 48.594 32.375 1 96.44 205 LEU A C 1
ATOM 1632 O O . LEU A 1 205 ? -18.891 49.188 31.953 1 96.44 205 LEU A O 1
ATOM 1636 N N . GLU A 1 206 ? -17.75 48.25 33.625 1 95.81 206 GLU A N 1
ATOM 1637 C CA . GLU A 1 206 ? -18.672 48.75 34.625 1 95.81 206 GLU A CA 1
ATOM 1638 C C . GLU A 1 206 ? -18.578 50.25 34.75 1 95.81 206 GLU A C 1
ATOM 1640 O O . GLU A 1 206 ? -19.578 50.938 34.969 1 95.81 206 GLU A O 1
ATOM 1645 N N . VAL A 1 207 ? -17.344 50.719 34.656 1 93.81 207 VAL A N 1
ATOM 1646 C CA . VAL A 1 207 ? -17.078 52.125 34.781 1 93.81 207 VAL A CA 1
ATOM 1647 C C . VAL A 1 207 ? -17.453 52.844 33.469 1 93.81 207 VAL A C 1
ATOM 1649 O O . VAL A 1 207 ? -18.094 53.906 33.469 1 93.81 207 VAL A O 1
ATOM 1652 N N . GLN A 1 208 ? -17.078 52.281 32.375 1 95.81 208 GLN A N 1
ATOM 1653 C CA . GLN A 1 208 ? -17.375 52.812 31.047 1 95.81 208 GLN A CA 1
ATOM 1654 C C . GLN A 1 208 ? -17.922 51.719 30.125 1 95.81 208 GLN A C 1
ATOM 1656 O O . GLN A 1 208 ? -17.156 51.125 29.359 1 95.81 208 GLN A O 1
ATOM 1661 N N . PRO A 1 209 ? -19.156 51.625 29.984 1 95 209 PRO A N 1
ATOM 1662 C CA . PRO A 1 209 ? -19.781 50.531 29.266 1 95 209 PRO A CA 1
ATOM 1663 C C . PRO A 1 209 ? -19.531 50.562 27.766 1 95 209 PRO A C 1
ATOM 1665 O O . PRO A 1 209 ? -19.656 49.562 27.078 1 95 209 PRO A O 1
ATOM 1668 N N . ASP A 1 210 ? -19.156 51.719 27.234 1 95.25 210 ASP A N 1
ATOM 1669 C CA . ASP A 1 210 ? -18.984 51.844 25.797 1 95.25 210 ASP A CA 1
ATOM 1670 C C . ASP A 1 210 ? -17.5 51.938 25.438 1 95.25 210 ASP A C 1
ATOM 1672 O O . ASP A 1 210 ? -17.141 52.531 24.406 1 95.25 210 ASP A O 1
ATOM 1676 N N . PHE A 1 211 ? -16.641 51.375 26.344 1 96.19 211 PHE A N 1
ATOM 1677 C CA . PHE A 1 211 ? -15.211 51.344 26.078 1 96.19 211 PHE A CA 1
ATOM 1678 C C . PHE A 1 211 ? -14.891 50.312 25 1 96.19 211 PHE A C 1
ATOM 1680 O O . PHE A 1 211 ? -14.672 49.125 25.297 1 96.19 211 PHE A O 1
ATOM 1687 N N . PHE A 1 212 ? -14.719 50.719 23.75 1 95.62 212 PHE A N 1
ATOM 1688 C CA . PHE A 1 212 ? -14.617 49.906 22.547 1 95.62 212 PHE A CA 1
ATOM 1689 C C . PHE A 1 212 ? -13.5 48.875 22.688 1 95.62 212 PHE A C 1
ATOM 1691 O O . PHE A 1 212 ? -13.711 47.688 22.484 1 95.62 212 PHE A O 1
ATOM 1698 N N . GLU A 1 213 ? -12.312 49.344 23.125 1 96.25 213 GLU A N 1
ATOM 1699 C CA . GLU A 1 213 ? -11.141 48.469 23.203 1 96.25 213 GLU A CA 1
ATOM 1700 C C . GLU A 1 213 ? -11.352 47.344 24.219 1 96.25 213 GLU A C 1
ATOM 1702 O O . GLU A 1 213 ? -10.953 46.219 23.984 1 96.25 213 GLU A O 1
ATOM 1707 N N . ALA A 1 214 ? -11.938 47.688 25.297 1 96.94 214 ALA A N 1
ATOM 1708 C CA . ALA A 1 214 ? -12.18 46.688 26.344 1 96.94 214 ALA A CA 1
ATOM 1709 C C . ALA A 1 214 ? -13.195 45.656 25.891 1 96.94 214 ALA A C 1
ATOM 1711 O O . ALA A 1 214 ? -13.055 44.438 26.172 1 96.94 214 ALA A O 1
ATOM 1712 N N . ILE A 1 215 ? -14.273 46.094 25.172 1 97.12 215 ILE A N 1
ATOM 1713 C CA . ILE A 1 215 ? -15.289 45.188 24.672 1 97.12 215 ILE A CA 1
ATOM 1714 C C . ILE A 1 215 ? -14.648 44.219 23.672 1 97.12 215 ILE A C 1
ATOM 1716 O O . ILE A 1 215 ? -14.875 43 23.734 1 97.12 215 ILE A O 1
ATOM 1720 N N . SER A 1 216 ? -13.844 44.75 22.75 1 96.88 216 SER A N 1
ATOM 1721 C CA . SER A 1 216 ? -13.172 43.969 21.734 1 96.88 216 SER A CA 1
ATOM 1722 C C . SER A 1 216 ? -12.234 42.938 22.344 1 96.88 216 SER A C 1
ATOM 1724 O O . SER A 1 216 ? -12.289 41.75 22.016 1 96.88 216 SER A O 1
ATOM 1726 N N . ASN A 1 217 ? -11.414 43.375 23.281 1 97.31 217 ASN A N 1
ATOM 1727 C CA . ASN A 1 217 ? -10.438 42.469 23.906 1 97.31 217 ASN A CA 1
ATOM 1728 C C . ASN A 1 217 ? -11.125 41.438 24.781 1 97.31 217 ASN A C 1
ATOM 1730 O O . ASN A 1 217 ? -10.641 40.281 24.875 1 97.31 217 ASN A O 1
ATOM 1734 N N . ARG A 1 218 ? -12.211 41.875 25.422 1 97.38 218 ARG A N 1
ATOM 1735 C CA . ARG A 1 218 ? -13.008 40.906 26.156 1 97.38 218 ARG A CA 1
ATOM 1736 C C . ARG A 1 218 ? -13.5 39.781 25.25 1 97.38 218 ARG A C 1
ATOM 1738 O O . ARG A 1 218 ? -13.477 38.625 25.625 1 97.38 218 ARG A O 1
ATOM 1745 N N . GLY A 1 219 ? -13.984 40.188 24.078 1 97.06 219 GLY A N 1
ATOM 1746 C CA . GLY A 1 219 ? -14.391 39.188 23.094 1 97.06 219 GLY A CA 1
ATOM 1747 C C . GLY A 1 219 ? -13.273 38.25 22.703 1 97.06 219 GLY A C 1
ATOM 1748 O O . GLY A 1 219 ? -13.5 37.031 22.609 1 97.06 219 GLY A O 1
ATOM 1749 N N . TYR A 1 220 ? -12.109 38.719 22.484 1 95.69 220 TYR A N 1
ATOM 1750 C CA . TYR A 1 220 ? -10.953 37.906 22.125 1 95.69 220 TYR A CA 1
ATOM 1751 C C . TYR A 1 220 ? -10.641 36.875 23.219 1 95.69 220 TYR A C 1
ATOM 1753 O O . TYR A 1 220 ? -10.367 35.719 22.938 1 95.69 220 TYR A O 1
ATOM 1761 N N . VAL A 1 221 ? -10.656 37.344 24.453 1 96.12 221 VAL A N 1
ATOM 1762 C CA . VAL A 1 221 ? -10.375 36.5 25.594 1 96.12 221 VAL A CA 1
ATOM 1763 C C . VAL A 1 221 ? -11.43 35.406 25.672 1 96.12 221 VAL A C 1
ATOM 1765 O O . VAL A 1 221 ? -11.102 34.219 25.922 1 96.12 221 VAL A O 1
ATOM 1768 N N . LEU A 1 222 ? -12.695 35.75 25.469 1 96.12 222 LEU A N 1
ATOM 1769 C CA . LEU A 1 222 ? -13.781 34.781 25.484 1 96.12 222 LEU A CA 1
ATOM 1770 C C . LEU A 1 222 ? -13.578 33.75 24.391 1 96.12 222 LEU A C 1
ATOM 1772 O O . LEU A 1 222 ? -13.82 32.531 24.594 1 96.12 222 LEU A O 1
ATOM 1776 N N . PHE A 1 223 ? -13.164 34.188 23.234 1 93.19 223 PHE A N 1
ATOM 1777 C CA . PHE A 1 223 ? -12.844 33.281 22.141 1 93.19 223 PHE A CA 1
ATOM 1778 C C . PHE A 1 223 ? -11.766 32.281 22.547 1 93.19 223 PHE A C 1
ATOM 1780 O O . PHE A 1 223 ? -11.898 31.078 22.312 1 93.19 223 PHE A O 1
ATOM 1787 N N . LYS A 1 224 ? -10.711 32.75 23.125 1 88.81 224 LYS A N 1
ATOM 1788 C CA . LYS A 1 224 ? -9.609 31.906 23.578 1 88.81 224 LYS A CA 1
ATOM 1789 C C . LYS A 1 224 ? -10.078 30.922 24.641 1 88.81 224 LYS A C 1
ATOM 1791 O O . LYS A 1 224 ? -9.555 29.812 24.734 1 88.81 224 LYS A O 1
ATOM 1796 N N . MET A 1 225 ? -11.047 31.344 25.391 1 89.5 225 MET A N 1
ATOM 1797 C CA . MET A 1 225 ? -11.602 30.5 26.453 1 89.5 225 MET A CA 1
ATOM 1798 C C . MET A 1 225 ? -12.609 29.516 25.875 1 89.5 225 MET A C 1
ATOM 1800 O O . MET A 1 225 ? -13.281 28.797 26.641 1 89.5 225 MET A O 1
ATOM 1804 N N . GLN A 1 226 ? -12.812 29.562 24.562 1 86.81 226 GLN A N 1
ATOM 1805 C CA . GLN A 1 226 ? -13.719 28.656 23.859 1 86.81 226 GLN A CA 1
ATOM 1806 C C . GLN A 1 226 ? -15.172 28.922 24.234 1 86.81 226 GLN A C 1
ATOM 1808 O O . GLN A 1 226 ? -15.938 28 24.5 1 86.81 226 GLN A O 1
ATOM 1813 N N . ARG A 1 227 ? -15.469 30.094 24.438 1 93.38 227 ARG A N 1
ATOM 1814 C CA . ARG A 1 227 ? -16.828 30.594 24.594 1 93.38 227 ARG A CA 1
ATOM 1815 C C . ARG A 1 227 ? -17.234 31.469 23.422 1 93.38 227 ARG A C 1
ATOM 1817 O O . ARG A 1 227 ? -17.516 32.656 23.594 1 93.38 227 ARG A O 1
ATOM 1824 N N . PRO A 1 228 ? -17.344 30.812 22.297 1 94.31 228 PRO A N 1
ATOM 1825 C CA . PRO A 1 228 ? -17.484 31.578 21.062 1 94.31 228 PRO A CA 1
ATOM 1826 C C . PRO A 1 228 ? -18.797 32.344 20.984 1 94.31 228 PRO A C 1
ATOM 1828 O O . PRO A 1 228 ? -18.859 33.438 20.391 1 94.31 228 PRO A O 1
ATOM 1831 N N . ALA A 1 229 ? -19.906 31.859 21.547 1 96.44 229 ALA A N 1
ATOM 1832 C CA . ALA A 1 229 ? -21.188 32.562 21.5 1 96.44 229 ALA A CA 1
ATOM 1833 C C . ALA A 1 229 ? -21.094 33.906 22.219 1 96.44 229 ALA A C 1
ATOM 1835 O O . ALA A 1 229 ? -21.562 34.938 21.703 1 96.44 229 ALA A O 1
ATOM 1836 N N . GLU A 1 230 ? -20.422 33.875 23.375 1 97.44 230 GLU A N 1
ATOM 1837 C CA . GLU A 1 230 ? -20.234 35.094 24.125 1 97.44 230 GLU A CA 1
ATOM 1838 C C . GLU A 1 230 ? -19.234 36.031 23.422 1 97.44 230 GLU A C 1
ATOM 1840 O O . GLU A 1 230 ? -19.406 37.25 23.438 1 97.44 230 GLU A O 1
ATOM 1845 N N . ALA A 1 231 ? -18.234 35.469 22.891 1 97.94 231 ALA A N 1
ATOM 1846 C CA . ALA A 1 231 ? -17.281 36.25 22.125 1 97.94 231 ALA A CA 1
ATOM 1847 C C . ALA A 1 231 ? -17.969 37 20.984 1 97.94 231 ALA A C 1
ATOM 1849 O O . ALA A 1 231 ? -17.719 38.188 20.766 1 97.94 231 ALA A O 1
ATOM 1850 N N . LEU A 1 232 ? -18.859 36.281 20.281 1 97.81 232 LEU A N 1
ATOM 1851 C CA . LEU A 1 232 ? -19.578 36.844 19.156 1 97.81 232 LEU A CA 1
ATOM 1852 C C . LEU A 1 232 ? -20.422 38.031 19.625 1 97.81 232 LEU A C 1
ATOM 1854 O O . LEU A 1 232 ? -20.469 39.062 18.953 1 97.81 232 LEU A O 1
ATOM 1858 N N . GLN A 1 233 ? -21.047 37.875 20.75 1 97.5 233 GLN A N 1
ATOM 1859 C CA . GLN A 1 233 ? -21.859 38.938 21.297 1 97.5 233 GLN A CA 1
ATOM 1860 C C . GLN A 1 233 ? -21 40.188 21.594 1 97.5 233 GLN A C 1
ATOM 1862 O O . GLN A 1 233 ? -21.422 41.312 21.328 1 97.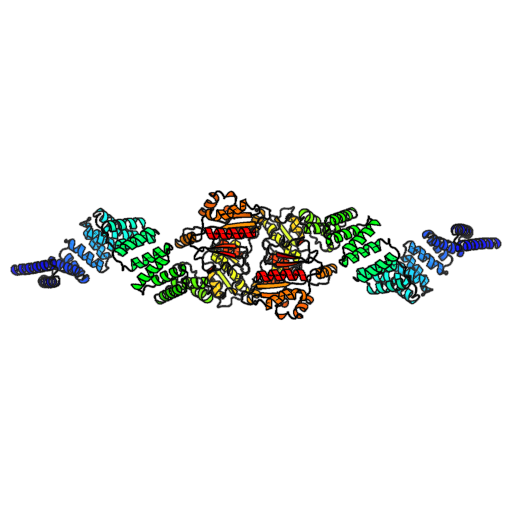5 233 GLN A O 1
ATOM 1867 N N . ALA A 1 234 ? -19.844 39.969 22.188 1 97.5 234 ALA A N 1
ATOM 1868 C CA . ALA A 1 234 ? -18.922 41.062 22.453 1 97.5 234 ALA A CA 1
ATOM 1869 C C . ALA A 1 234 ? -18.5 41.781 21.172 1 97.5 234 ALA A C 1
ATOM 1871 O O . ALA A 1 234 ? -18.469 43 21.109 1 97.5 234 ALA A O 1
ATOM 1872 N N . TYR A 1 235 ? -18.188 41.031 20.141 1 97.62 235 TYR A N 1
ATOM 1873 C CA . TYR A 1 235 ? -17.766 41.625 18.875 1 97.62 235 TYR A CA 1
ATOM 1874 C C . TYR A 1 235 ? -18.906 42.406 18.234 1 97.62 235 TYR A C 1
ATOM 1876 O O . TYR A 1 235 ? -18.703 43.469 17.688 1 97.62 235 TYR A O 1
ATOM 1884 N N . ASP A 1 236 ? -20.078 41.844 18.297 1 97.19 236 ASP A N 1
ATOM 1885 C CA . ASP A 1 236 ? -21.234 42.531 17.734 1 97.19 236 ASP A CA 1
ATOM 1886 C C . ASP A 1 236 ? -21.484 43.875 18.453 1 97.19 236 ASP A C 1
ATOM 1888 O O . ASP A 1 236 ? -21.812 44.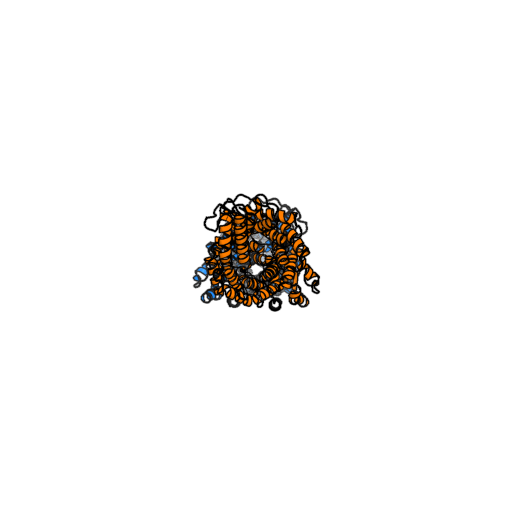875 17.828 1 97.19 236 ASP A O 1
ATOM 1892 N N . ARG A 1 237 ? -21.328 43.844 19.734 1 96.56 237 ARG A N 1
ATOM 1893 C CA . ARG A 1 237 ? -21.469 45.062 20.531 1 96.56 237 ARG A CA 1
ATOM 1894 C C . ARG A 1 237 ? -20.406 46.062 20.141 1 96.56 237 ARG A C 1
ATOM 1896 O O . ARG A 1 237 ? -20.703 47.25 20 1 96.56 237 ARG A O 1
ATOM 1903 N N . ALA A 1 238 ? -19.188 45.656 20.031 1 97.25 238 ALA A N 1
ATOM 1904 C CA . ALA A 1 238 ? -18.094 46.562 19.641 1 97.25 238 ALA A CA 1
ATOM 1905 C C . ALA A 1 238 ? -18.328 47.125 18.234 1 97.25 238 ALA A C 1
ATOM 1907 O O . ALA A 1 238 ? -18.078 48.312 18 1 97.25 238 ALA A O 1
ATOM 1908 N N . LEU A 1 239 ? -18.844 46.312 17.359 1 96.06 239 LEU A N 1
ATOM 1909 C CA . LEU A 1 239 ? -19.078 46.75 15.984 1 96.06 239 LEU A CA 1
ATOM 1910 C C . LEU A 1 239 ? -20.219 47.75 15.922 1 96.06 239 LEU A C 1
ATOM 1912 O O . LEU A 1 239 ? -20.266 48.594 15.023 1 96.06 239 LEU A O 1
ATOM 1916 N N . ALA A 1 240 ? -21.141 47.656 16.844 1 95.75 240 ALA A N 1
ATOM 1917 C CA . ALA A 1 240 ? -22.203 48.625 16.922 1 95.75 240 ALA A CA 1
ATOM 1918 C C . ALA A 1 240 ? -21.656 50 17.281 1 95.75 240 ALA A C 1
ATOM 1920 O O . ALA A 1 240 ? -22.234 51.031 16.922 1 95.75 240 ALA A O 1
ATOM 1921 N N . LEU A 1 241 ? -20.531 50 17.969 1 95.88 241 LEU A N 1
ATOM 1922 C CA . LEU A 1 241 ? -19.875 51.25 18.359 1 95.88 241 LEU A CA 1
ATOM 1923 C C . LEU A 1 241 ? -19.016 51.781 17.219 1 95.88 241 LEU A C 1
ATOM 1925 O O . LEU A 1 241 ? -19 53 16.953 1 95.88 241 LEU A O 1
ATOM 1929 N N . ASP A 1 242 ? -18.25 50.938 16.578 1 94.44 242 ASP A N 1
ATOM 1930 C CA . ASP A 1 242 ? -17.375 51.281 15.453 1 94.44 242 ASP A CA 1
ATOM 1931 C C . ASP A 1 242 ? -17.266 50.125 14.461 1 94.44 242 ASP A C 1
ATOM 1933 O O . ASP A 1 242 ? -16.641 49.125 14.766 1 94.44 242 ASP A O 1
ATOM 1937 N N . GLU A 1 243 ? -17.703 50.344 13.312 1 93.25 243 GLU A N 1
ATOM 1938 C CA . GLU A 1 243 ? -17.719 49.281 12.32 1 93.25 243 GLU A CA 1
ATOM 1939 C C . GLU A 1 243 ? -16.469 49.312 11.445 1 93.25 243 GLU A C 1
ATOM 1941 O O . GLU A 1 243 ? -16.266 48.438 10.594 1 93.25 243 GLU A O 1
ATOM 1946 N N . ARG A 1 244 ? -15.711 50.344 11.555 1 93.5 244 ARG A N 1
ATOM 1947 C CA . ARG A 1 244 ? -14.531 50.5 10.719 1 93.5 244 ARG A CA 1
ATOM 1948 C C . ARG A 1 244 ? -13.297 49.938 11.398 1 93.5 244 ARG A C 1
ATOM 1950 O O . ARG A 1 244 ? -12.258 50.594 11.492 1 93.5 244 ARG A O 1
ATOM 1957 N N . ALA A 1 245 ? -13.336 48.719 11.922 1 93.81 245 ALA A N 1
ATOM 1958 C CA . ALA A 1 245 ? -12.242 48 12.586 1 93.81 245 ALA A CA 1
ATOM 1959 C C . ALA A 1 245 ? -11.977 46.656 11.922 1 93.81 245 ALA A C 1
ATOM 1961 O O . ALA A 1 245 ? -12.641 45.656 12.242 1 93.81 245 ALA A O 1
ATOM 1962 N N . PRO A 1 246 ? -11.047 46.5 11.039 1 93.69 246 PRO A N 1
ATOM 1963 C CA . PRO A 1 246 ? -10.82 45.281 10.289 1 93.69 246 PRO A CA 1
ATOM 1964 C C . PRO A 1 246 ? -10.492 44.094 11.188 1 93.69 246 PRO A C 1
ATOM 1966 O O . PRO A 1 246 ? -10.969 42.969 10.938 1 93.69 246 PRO A O 1
ATOM 1969 N N . ASP A 1 247 ? -9.711 44.312 12.242 1 93.75 247 ASP A N 1
ATOM 1970 C CA . ASP A 1 247 ? -9.328 43.219 13.141 1 93.75 247 ASP A CA 1
ATOM 1971 C C . ASP A 1 247 ? -10.547 42.625 13.852 1 93.75 247 ASP A C 1
ATOM 1973 O O . ASP A 1 247 ? -10.594 41.438 14.125 1 93.75 247 ASP A O 1
ATOM 1977 N N . LEU A 1 248 ? -11.484 43.531 14.172 1 95.62 248 LEU A N 1
ATOM 1978 C CA . LEU A 1 248 ? -12.711 43.062 14.805 1 95.62 248 LEU A CA 1
ATOM 1979 C C . LEU A 1 248 ? -13.508 42.156 13.867 1 95.62 248 LEU A C 1
ATOM 1981 O O . LEU A 1 248 ? -14.039 41.156 14.289 1 95.62 248 LEU A O 1
ATOM 1985 N N . TRP A 1 249 ? -13.594 42.562 12.625 1 96.56 249 TRP A N 1
ATOM 1986 C CA . TRP A 1 249 ? -14.273 41.75 11.625 1 96.56 249 TRP A CA 1
ATOM 1987 C C . TRP A 1 249 ? -13.57 40.406 11.445 1 96.56 249 TRP A C 1
ATOM 1989 O O . TRP A 1 249 ? -14.227 39.375 11.305 1 96.56 249 TRP A O 1
ATOM 1999 N N . PHE A 1 250 ? -12.289 40.438 11.461 1 95.88 250 PHE A N 1
ATOM 2000 C CA . PHE A 1 250 ? -11.5 39.219 11.352 1 95.88 250 PHE A CA 1
ATOM 2001 C C . PHE A 1 250 ? -11.797 38.281 12.523 1 95.88 250 PHE A C 1
ATOM 2003 O O . PHE A 1 250 ? -12.07 37.125 12.32 1 95.88 250 PHE A O 1
ATOM 2010 N N . ASN A 1 251 ? -11.727 38.812 13.711 1 96.38 251 ASN A N 1
ATOM 2011 C CA . ASN A 1 251 ? -11.992 38 14.898 1 96.38 251 ASN A CA 1
ATOM 2012 C C . ASN A 1 251 ? -13.414 37.469 14.906 1 96.38 251 ASN A C 1
ATOM 2014 O O . ASN A 1 251 ? -13.648 36.312 15.328 1 96.38 251 ASN A O 1
ATOM 2018 N N . ARG A 1 252 ? -14.359 38.312 14.469 1 97.5 252 ARG A N 1
ATOM 2019 C CA . ARG A 1 252 ? -15.742 37.844 14.352 1 97.5 252 ARG A CA 1
ATOM 2020 C C . ARG A 1 252 ? -15.859 36.688 13.391 1 97.5 252 ARG A C 1
ATOM 2022 O O . ARG A 1 252 ? -16.562 35.719 13.672 1 97.5 252 ARG A O 1
ATOM 2029 N N . GLY A 1 253 ? -15.18 36.812 12.211 1 97.19 253 GLY A N 1
ATOM 2030 C CA . GLY A 1 253 ? -15.18 35.719 11.25 1 97.19 253 GLY A CA 1
ATOM 2031 C C . GLY A 1 253 ? -14.648 34.406 11.812 1 97.19 253 GLY A C 1
ATOM 2032 O O . GLY A 1 253 ? -15.281 33.375 11.672 1 97.19 253 GLY A O 1
ATOM 2033 N N . SER A 1 254 ? -13.531 34.469 12.484 1 95.5 254 SER A N 1
ATOM 2034 C CA . SER A 1 254 ? -12.922 33.281 13.102 1 95.5 254 SER A CA 1
ATOM 2035 C C . SER A 1 254 ? -13.852 32.656 14.133 1 95.5 254 SER A C 1
ATOM 2037 O O . SER A 1 254 ? -13.922 31.438 14.25 1 95.5 254 SER A O 1
ATOM 2039 N N . THR A 1 255 ? -14.484 33.531 14.891 1 96.69 255 THR A N 1
ATOM 2040 C CA . THR A 1 255 ? -15.414 33.062 15.914 1 96.69 255 THR A CA 1
ATOM 2041 C C . THR A 1 255 ? -16.609 32.375 15.289 1 96.69 255 THR A C 1
ATOM 2043 O O . THR A 1 255 ? -17.062 31.344 15.773 1 96.69 255 THR A O 1
ATOM 2046 N N . LEU A 1 256 ? -17.141 32.938 14.234 1 97.12 256 LEU A N 1
ATOM 2047 C CA . LEU A 1 256 ? -18.281 32.375 13.523 1 97.12 256 LEU A CA 1
ATOM 2048 C C . LEU A 1 256 ? -17.922 31.016 12.938 1 97.12 256 LEU A C 1
ATOM 2050 O O . LEU A 1 256 ? -18.766 30.109 12.898 1 97.12 256 LEU A O 1
ATOM 2054 N N . GLU A 1 257 ? -16.719 30.828 12.523 1 94.12 257 GLU A N 1
ATOM 2055 C CA . GLU A 1 257 ? -16.25 29.531 12.055 1 94.12 257 GLU A CA 1
ATOM 2056 C C . GLU A 1 257 ? -16.344 28.469 13.156 1 94.12 257 GLU A C 1
ATOM 2058 O O . GLU A 1 257 ? -16.734 27.344 12.898 1 94.12 257 GLU A O 1
ATOM 2063 N N . GLN A 1 258 ? -15.883 28.891 14.32 1 90.94 258 GLN A N 1
ATOM 2064 C CA . GLN A 1 258 ? -15.945 27.969 15.445 1 90.94 258 GLN A CA 1
ATOM 2065 C C . GLN A 1 258 ? -17.391 27.547 15.742 1 90.94 258 GLN A C 1
ATOM 2067 O O . GLN A 1 258 ? -17.625 26.469 16.281 1 90.94 258 GLN A O 1
ATOM 2072 N N . LEU A 1 259 ? -18.328 28.422 15.375 1 93.5 259 LEU A N 1
ATOM 2073 C CA . LEU A 1 259 ? -19.734 28.172 15.602 1 93.5 259 LEU A CA 1
ATOM 2074 C C . LEU A 1 259 ? -20.375 27.5 14.383 1 93.5 259 LEU A C 1
ATOM 2076 O O . LEU A 1 259 ? -21.594 27.297 14.344 1 93.5 259 LEU A O 1
ATOM 2080 N N . TYR A 1 260 ? -19.609 27.234 13.344 1 91.94 260 TYR A N 1
ATOM 2081 C CA . TYR A 1 260 ? -20.031 26.562 12.117 1 91.94 260 TYR A CA 1
ATOM 2082 C C . TYR A 1 260 ? -21.031 27.406 11.344 1 91.94 260 TYR A C 1
ATOM 2084 O O . TYR A 1 260 ? -21.938 26.875 10.703 1 91.94 260 TYR A O 1
ATOM 2092 N N . ARG A 1 261 ? -20.953 28.672 11.578 1 96 261 ARG A N 1
ATOM 2093 C CA . ARG A 1 261 ? -21.734 29.641 10.805 1 96 261 ARG A CA 1
ATOM 2094 C C . ARG A 1 261 ? -20.906 30.234 9.672 1 96 261 ARG A C 1
ATOM 2096 O O . ARG A 1 261 ? -20.531 31.406 9.711 1 96 261 ARG A O 1
ATOM 2103 N N . PHE A 1 262 ? -20.75 29.531 8.656 1 95.5 262 PHE A N 1
ATOM 2104 C CA . PHE A 1 262 ? -19.719 29.734 7.641 1 95.5 262 PHE A CA 1
ATOM 2105 C C . PHE A 1 262 ? -20.109 30.906 6.727 1 95.5 262 PHE A C 1
ATOM 2107 O O . PHE A 1 262 ? -19.234 31.672 6.297 1 95.5 262 PHE A O 1
ATOM 2114 N N . GLU A 1 263 ? -21.328 31.016 6.371 1 96.38 263 GLU A N 1
ATOM 2115 C CA . GLU A 1 263 ? -21.75 32.094 5.5 1 96.38 263 GLU A CA 1
ATOM 2116 C C . GLU A 1 263 ? -21.484 33.469 6.145 1 96.38 263 GLU A C 1
ATOM 2118 O O . GLU A 1 263 ? -20.969 34.375 5.5 1 96.38 263 GLU A O 1
ATOM 2123 N N . GLU A 1 264 ? -21.844 33.531 7.387 1 97.81 264 GLU A N 1
ATOM 2124 C CA . GLU A 1 264 ? -21.609 34.781 8.125 1 97.81 264 GLU A CA 1
ATOM 2125 C C . GLU A 1 264 ? -20.109 35 8.32 1 97.81 264 GLU A C 1
ATOM 2127 O O . GLU A 1 264 ? -19.656 36.156 8.32 1 97.81 264 GLU A O 1
ATOM 2132 N N . ALA A 1 265 ? -19.391 33.969 8.586 1 97.94 265 ALA A N 1
ATOM 2133 C CA . ALA A 1 265 ? -17.938 34.094 8.695 1 97.94 265 ALA A CA 1
ATOM 2134 C C . ALA A 1 265 ? -17.328 34.656 7.422 1 97.94 265 ALA A C 1
ATOM 2136 O O . ALA A 1 265 ? -16.5 35.562 7.48 1 97.94 265 ALA A O 1
ATOM 2137 N N . SER A 1 266 ? -17.812 34.188 6.285 1 96.94 266 SER A N 1
ATOM 2138 C CA . SER A 1 266 ? -17.328 34.688 4.996 1 96.94 266 SER A CA 1
ATOM 2139 C C . SER A 1 266 ? -17.625 36.156 4.82 1 96.94 266 SER A C 1
ATOM 2141 O O . SER A 1 266 ? -16.797 36.906 4.305 1 96.94 266 SER A O 1
ATOM 2143 N N . GLU A 1 267 ? -18.766 36.5 5.207 1 97.12 267 GLU A N 1
ATOM 2144 C CA . GLU A 1 267 ? -19.125 37.906 5.137 1 97.12 267 GLU A CA 1
ATOM 2145 C C . GLU A 1 267 ? -18.219 38.781 6.012 1 97.12 267 GLU A C 1
ATOM 2147 O O . GLU A 1 267 ? -17.797 39.875 5.613 1 97.12 267 GLU A O 1
ATOM 2152 N N . SER A 1 268 ? -17.938 38.281 7.211 1 97.81 268 SER A N 1
ATOM 2153 C CA . SER A 1 268 ? -17.031 39 8.117 1 97.81 268 SER A CA 1
ATOM 2154 C C . SER A 1 268 ? -15.641 39.125 7.508 1 97.81 268 SER A C 1
ATOM 2156 O O . SER A 1 268 ? -15.023 40.188 7.578 1 97.81 268 SER A O 1
ATOM 2158 N N . TYR A 1 269 ? -15.18 38.094 6.934 1 96.94 269 TYR A N 1
ATOM 2159 C CA . TYR A 1 269 ? -13.867 38.125 6.297 1 96.94 269 TYR A CA 1
ATOM 2160 C C . TYR A 1 269 ? -13.867 39.094 5.125 1 96.94 269 TYR A C 1
ATOM 2162 O O . TYR A 1 269 ? -12.891 39.844 4.91 1 96.94 269 TYR A O 1
ATOM 2170 N N . ARG A 1 270 ? -14.922 39.125 4.34 1 95.62 270 ARG A N 1
ATOM 2171 C CA . ARG A 1 270 ? -15.039 40.031 3.221 1 95.62 270 ARG A CA 1
ATOM 2172 C C . ARG A 1 270 ? -14.953 41.5 3.693 1 95.62 270 ARG A C 1
ATOM 2174 O O . ARG A 1 270 ? -14.273 42.312 3.07 1 95.62 270 ARG A O 1
ATOM 2181 N N . ARG A 1 271 ? -15.602 41.781 4.766 1 96.5 271 ARG A N 1
ATOM 2182 C CA . ARG A 1 271 ? -15.57 43.125 5.332 1 96.5 271 ARG A CA 1
ATOM 2183 C C . ARG A 1 271 ? -14.172 43.469 5.84 1 96.5 271 ARG A C 1
ATOM 2185 O O . ARG A 1 271 ? -13.695 44.562 5.637 1 96.5 271 ARG A O 1
ATOM 2192 N N . ALA A 1 272 ? -13.562 42.531 6.547 1 96.69 272 ALA A N 1
ATOM 2193 C CA . ALA A 1 272 ? -12.195 42.75 7.016 1 96.69 272 ALA A CA 1
ATOM 2194 C C . ALA A 1 272 ? -11.258 43.062 5.855 1 96.69 272 ALA A C 1
ATOM 2196 O O . ALA A 1 272 ? -10.438 43.969 5.938 1 96.69 272 ALA A O 1
ATOM 2197 N N . LYS A 1 273 ? -11.43 42.375 4.75 1 94.88 273 LYS A N 1
ATOM 2198 C CA . LYS A 1 273 ? -10.594 42.531 3.562 1 94.88 273 LYS A CA 1
ATOM 2199 C C . LYS A 1 273 ? -10.836 43.906 2.914 1 94.88 273 LYS A C 1
ATOM 2201 O O . LYS A 1 273 ? -9.898 44.531 2.418 1 94.88 273 LYS A O 1
ATOM 2206 N N . ALA A 1 274 ? -12.031 44.281 2.889 1 95.31 274 ALA A N 1
ATOM 2207 C CA . ALA A 1 274 ? -12.391 45.562 2.289 1 95.31 274 ALA A CA 1
ATOM 2208 C C . ALA A 1 274 ? -11.758 46.719 3.055 1 95.31 274 ALA A C 1
ATOM 2210 O O . ALA A 1 274 ? -11.344 47.719 2.457 1 95.31 274 ALA A O 1
ATOM 2211 N N . LEU A 1 275 ? -11.68 46.594 4.355 1 95.5 275 LEU A N 1
ATOM 2212 C CA . LEU A 1 275 ? -11.172 47.625 5.223 1 95.5 275 LEU A CA 1
ATOM 2213 C C . LEU A 1 275 ? -9.648 47.625 5.242 1 95.5 275 LEU A C 1
ATOM 2215 O O . LEU A 1 275 ? -9.023 48.688 5.438 1 95.5 275 LEU A O 1
ATOM 2219 N N . LYS A 1 276 ? -9.023 46.5 5.086 1 93.06 276 LYS A N 1
ATOM 2220 C CA . LYS A 1 276 ? -7.574 46.375 5.043 1 93.06 276 LYS A CA 1
ATOM 2221 C C . LYS A 1 276 ? -7.148 45.344 3.994 1 93.06 276 LYS A C 1
ATOM 2223 O O . LYS A 1 276 ? -6.711 44.25 4.332 1 93.06 276 LYS A O 1
ATOM 2228 N N . PRO A 1 277 ? -7.086 45.719 2.773 1 87.75 277 PRO A N 1
ATOM 2229 C CA . PRO A 1 277 ? -6.852 44.781 1.672 1 87.75 277 PRO A CA 1
ATOM 2230 C C . PRO A 1 277 ? -5.453 44.156 1.702 1 87.75 277 PRO A C 1
ATOM 2232 O O . PRO A 1 277 ? -5.242 43.062 1.181 1 87.75 277 PRO A O 1
ATOM 2235 N N . ASP A 1 278 ? -4.57 44.75 2.383 1 83.56 278 ASP A N 1
ATOM 2236 C CA . ASP A 1 278 ? -3.189 44.281 2.365 1 83.56 278 ASP A CA 1
ATOM 2237 C C . ASP A 1 278 ? -2.945 43.25 3.479 1 83.56 278 ASP A C 1
ATOM 2239 O O . ASP A 1 278 ? -1.896 42.594 3.518 1 83.56 278 ASP A O 1
ATOM 2243 N N . ALA A 1 279 ? -3.971 43.156 4.285 1 81.81 279 ALA A N 1
ATOM 2244 C CA . ALA A 1 279 ? -3.836 42.156 5.352 1 81.81 279 ALA A CA 1
ATOM 2245 C C . ALA A 1 279 ? -4.184 40.75 4.848 1 81.81 279 ALA A C 1
ATOM 2247 O O . ALA A 1 279 ? -5.324 40.5 4.457 1 81.81 279 ALA A O 1
ATOM 2248 N N . GLY A 1 280 ? -3.178 39.844 4.738 1 88.94 280 GLY A N 1
ATOM 2249 C CA . GLY A 1 280 ? -3.346 38.531 4.172 1 88.94 280 GLY A CA 1
ATOM 2250 C C . GLY A 1 280 ? -4.074 37.562 5.098 1 88.94 280 GLY A C 1
ATOM 2251 O O . GLY A 1 280 ? -4.574 36.531 4.66 1 88.94 280 GLY A O 1
ATOM 2252 N N . SER A 1 281 ? -4.332 37.875 6.398 1 91.81 281 SER A N 1
ATOM 2253 C CA . SER A 1 281 ? -4.867 36.969 7.395 1 91.81 281 SER A CA 1
ATOM 2254 C C . SER A 1 281 ? -6.316 36.594 7.094 1 91.81 281 SER A C 1
ATOM 2256 O O . SER A 1 281 ? -6.699 35.438 7.164 1 91.81 281 SER A O 1
ATOM 2258 N N . ALA A 1 282 ? -7.125 37.656 6.754 1 94.69 282 ALA A N 1
ATOM 2259 C CA . ALA A 1 282 ? -8.531 37.406 6.465 1 94.69 282 ALA A CA 1
ATOM 2260 C C . ALA A 1 282 ? -8.688 36.531 5.234 1 94.69 282 ALA A C 1
ATOM 2262 O O . ALA A 1 282 ? -9.5 35.594 5.227 1 94.69 282 ALA A O 1
ATOM 2263 N N . THR A 1 283 ? -7.895 36.812 4.223 1 95.12 283 THR A N 1
ATOM 2264 C CA . THR A 1 283 ? -7.945 36.031 3.004 1 95.12 283 THR A CA 1
ATOM 2265 C C . THR A 1 283 ? -7.488 34.594 3.277 1 95.12 283 THR A C 1
ATOM 2267 O O . THR A 1 283 ? -8.109 33.625 2.807 1 95.12 283 THR A O 1
ATOM 2270 N N . TRP A 1 284 ? -6.492 34.438 3.986 1 95.44 284 TRP A N 1
ATOM 2271 C CA . TRP A 1 284 ? -5.945 33.125 4.293 1 95.44 284 TRP A CA 1
ATOM 2272 C C . TRP A 1 284 ? -6.934 32.312 5.117 1 95.44 284 TRP A C 1
ATOM 2274 O O . TRP A 1 284 ? -7.164 31.125 4.832 1 95.44 284 TRP A O 1
ATOM 2284 N N . ASN A 1 285 ? -7.492 32.875 6.148 1 95.56 285 ASN A N 1
ATOM 2285 C CA . ASN A 1 285 ? -8.461 32.156 6.969 1 95.56 285 ASN A CA 1
ATOM 2286 C C . ASN A 1 285 ? -9.688 31.75 6.16 1 95.56 285 ASN A C 1
ATOM 2288 O O . ASN A 1 285 ? -10.227 30.672 6.359 1 95.56 285 ASN A O 1
ATOM 2292 N N . GLU A 1 286 ? -10.109 32.688 5.324 1 96.44 286 GLU A N 1
ATOM 2293 C CA . GLU A 1 286 ? -11.219 32.344 4.457 1 96.44 286 GLU A CA 1
ATOM 2294 C C . GLU A 1 286 ? -10.859 31.156 3.553 1 96.44 286 GLU A C 1
ATOM 2296 O O . GLU A 1 286 ? -11.688 30.281 3.309 1 96.44 286 GLU A O 1
ATOM 2301 N N . ALA A 1 287 ? -9.664 31.203 3.043 1 97.31 287 ALA A N 1
ATOM 2302 C CA . ALA A 1 287 ? -9.188 30.109 2.199 1 97.31 287 ALA A CA 1
ATOM 2303 C C . ALA A 1 287 ? -9.219 28.781 2.953 1 97.31 287 ALA A C 1
ATOM 2305 O O . ALA A 1 287 ? -9.664 27.766 2.416 1 97.31 287 ALA A O 1
ATOM 2306 N N . LEU A 1 288 ? -8.758 28.766 4.16 1 96.94 288 LEU A N 1
ATOM 2307 C CA . LEU A 1 288 ? -8.766 27.562 4.977 1 96.94 288 LEU A CA 1
ATOM 2308 C C . LEU A 1 288 ? -10.195 27.078 5.211 1 96.94 288 LEU A C 1
ATOM 2310 O O . LEU A 1 288 ? -10.453 25.875 5.18 1 96.94 288 LEU A O 1
ATOM 2314 N N . MET A 1 289 ? -11.039 28 5.438 1 96.56 289 MET A N 1
ATOM 2315 C CA . MET A 1 289 ? -12.453 27.656 5.609 1 96.56 289 MET A CA 1
ATOM 2316 C C . MET A 1 289 ? -13.023 27.062 4.332 1 96.56 289 MET A C 1
ATOM 2318 O O . MET A 1 289 ? -13.805 26.094 4.383 1 96.56 289 MET A O 1
ATOM 2322 N N . GLN A 1 290 ? -12.641 27.641 3.207 1 97.19 290 GLN A N 1
ATOM 2323 C CA . GLN A 1 290 ? -13.086 27.125 1.921 1 97.19 290 GLN A CA 1
ATOM 2324 C C . GLN A 1 290 ? -12.578 25.703 1.694 1 97.19 290 GLN A C 1
ATOM 2326 O O . GLN A 1 290 ? -13.328 24.828 1.263 1 97.19 290 GLN A O 1
ATOM 2331 N N . LEU A 1 291 ? -11.344 25.453 2.018 1 97.44 291 LEU A N 1
ATOM 2332 C CA . LEU A 1 291 ? -10.789 24.109 1.907 1 97.44 291 LEU A CA 1
ATOM 2333 C C . LEU A 1 291 ? -11.539 23.141 2.816 1 97.44 291 LEU A C 1
ATOM 2335 O O . LEU A 1 291 ? -11.82 22 2.42 1 97.44 291 LEU A O 1
ATOM 2339 N N . ARG A 1 292 ? -11.828 23.609 3.998 1 95.94 292 ARG A N 1
ATOM 2340 C CA . ARG A 1 292 ? -12.578 22.797 4.961 1 95.94 292 ARG A CA 1
ATOM 2341 C C . ARG A 1 292 ? -13.945 22.422 4.406 1 95.94 292 ARG A C 1
ATOM 2343 O O . ARG A 1 292 ? -14.461 21.344 4.707 1 95.94 292 ARG A O 1
ATOM 2350 N N . GLN A 1 293 ? -14.492 23.25 3.564 1 95.12 293 GLN A N 1
ATOM 2351 C CA . GLN A 1 293 ? -15.812 23.016 2.998 1 95.12 293 GLN A CA 1
ATOM 2352 C C . GLN A 1 293 ? -15.719 22.297 1.658 1 95.12 293 GLN A C 1
ATOM 2354 O O . GLN A 1 293 ? -16.734 22.078 0.998 1 95.12 293 GLN A O 1
ATOM 2359 N N . GLY A 1 294 ? -14.547 22.047 1.188 1 94.56 294 GLY A N 1
ATOM 2360 C CA . GLY A 1 294 ? -14.367 21.312 -0.056 1 94.56 294 GLY A CA 1
ATOM 2361 C C . GLY A 1 294 ? -14.281 22.203 -1.273 1 94.56 294 GLY A C 1
ATOM 2362 O O . GLY A 1 294 ? -14.266 21.734 -2.408 1 94.56 294 GLY A O 1
ATOM 2363 N N . ASP A 1 295 ? -14.312 23.5 -1.026 1 96.25 295 ASP A N 1
ATOM 2364 C CA . ASP A 1 295 ? -14.117 24.453 -2.119 1 96.25 295 ASP A CA 1
ATOM 2365 C C . ASP A 1 295 ? -12.633 24.625 -2.441 1 96.25 295 ASP A C 1
ATOM 2367 O O . ASP A 1 295 ? -12.031 25.641 -2.107 1 96.25 295 ASP A O 1
ATOM 2371 N N . PHE A 1 296 ? -12.125 23.656 -3.225 1 96.88 296 PHE A N 1
ATOM 2372 C CA . PHE A 1 296 ? -10.688 23.578 -3.473 1 96.88 296 PHE A CA 1
ATOM 2373 C C . PHE A 1 296 ? -10.242 24.703 -4.41 1 96.88 296 PHE A C 1
ATOM 2375 O O . PHE A 1 296 ? -9.156 25.25 -4.246 1 96.88 296 PHE A O 1
ATOM 2382 N N . VAL A 1 297 ? -11.039 25.078 -5.328 1 96.06 297 VAL A N 1
ATOM 2383 C CA . VAL A 1 297 ? -10.672 26.078 -6.324 1 96.06 297 VAL A CA 1
ATOM 2384 C C . VAL A 1 297 ? -10.328 27.391 -5.633 1 96.06 297 VAL A C 1
ATOM 2386 O O . VAL A 1 297 ? -9.211 27.891 -5.773 1 96.06 297 VAL A O 1
ATOM 2389 N N . ASN A 1 298 ? -11.266 27.875 -4.852 1 96.81 298 ASN A N 1
ATOM 2390 C CA . ASN A 1 298 ? -11.039 29.141 -4.164 1 96.81 298 ASN A CA 1
ATOM 2391 C C . ASN A 1 298 ? -10.07 28.984 -2.994 1 96.81 298 ASN A C 1
ATOM 2393 O O . ASN A 1 298 ? -9.273 29.875 -2.721 1 96.81 298 ASN A O 1
ATOM 2397 N N . GLY A 1 299 ? -10.172 27.875 -2.344 1 98 299 GLY A N 1
ATOM 2398 C CA . GLY A 1 299 ? -9.328 27.625 -1.188 1 98 299 GLY A CA 1
ATOM 2399 C C . GLY A 1 299 ? -7.848 27.641 -1.514 1 98 299 GLY A C 1
ATOM 2400 O O . GLY A 1 299 ? -7.074 28.344 -0.849 1 98 299 GLY A O 1
ATOM 2401 N N . TRP A 1 300 ? -7.465 26.953 -2.584 1 97.94 300 TRP A N 1
ATOM 2402 C CA . TRP A 1 300 ? -6.047 26.875 -2.908 1 97.94 300 TRP A CA 1
ATOM 2403 C C . TRP A 1 300 ? -5.531 28.203 -3.428 1 97.94 300 TRP A C 1
ATOM 2405 O O . TRP A 1 300 ? -4.395 28.594 -3.146 1 97.94 300 TRP A O 1
ATOM 2415 N N . LYS A 1 301 ? -6.32 28.922 -4.172 1 96.44 301 LYS A N 1
ATOM 2416 C CA . LYS A 1 301 ? -5.938 30.25 -4.637 1 96.44 301 LYS A CA 1
ATOM 2417 C C . LYS A 1 301 ? -5.688 31.188 -3.459 1 96.44 301 LYS A C 1
ATOM 2419 O O . LYS A 1 301 ? -4.676 31.891 -3.418 1 96.44 301 LYS A O 1
ATOM 2424 N N . GLY A 1 302 ? -6.672 31.172 -2.535 1 96.44 302 GLY A N 1
ATOM 2425 C CA . GLY A 1 302 ? -6.539 32 -1.354 1 96.44 302 GLY A CA 1
ATOM 2426 C C . GLY A 1 302 ? -5.406 31.578 -0.442 1 96.44 302 GLY A C 1
ATOM 2427 O O . GLY A 1 302 ? -4.793 32.406 0.234 1 96.44 302 GLY A O 1
ATOM 2428 N N . PHE A 1 303 ? -5.07 30.344 -0.449 1 96.94 303 PHE A N 1
ATOM 2429 C CA . PHE A 1 303 ? -4.043 29.781 0.423 1 96.94 303 PHE A CA 1
ATOM 2430 C C . PHE A 1 303 ? -2.689 30.438 0.144 1 96.94 303 PHE A C 1
ATOM 2432 O O . PHE A 1 303 ? -1.868 30.578 1.051 1 96.94 303 PHE A O 1
ATOM 2439 N N . GLU A 1 304 ? -2.475 30.812 -1.036 1 95.38 304 GLU A N 1
ATOM 2440 C CA . GLU A 1 304 ? -1.198 31.406 -1.432 1 95.38 304 GLU A CA 1
ATOM 2441 C C . GLU A 1 304 ? -0.949 32.719 -0.707 1 95.38 304 GLU A C 1
ATOM 2443 O O . GLU A 1 304 ? 0.193 33.188 -0.611 1 95.38 304 GLU A O 1
ATOM 2448 N N . THR A 1 305 ? -1.979 33.281 -0.177 1 94.19 305 THR A N 1
ATOM 2449 C CA . THR A 1 305 ? -1.839 34.562 0.517 1 94.19 305 THR A CA 1
ATOM 2450 C C . THR A 1 305 ? -1.212 34.344 1.894 1 94.19 305 THR A C 1
ATOM 2452 O O . THR A 1 305 ? -0.948 35.312 2.607 1 94.19 305 THR A O 1
ATOM 2455 N N . ARG A 1 306 ? -0.884 33.125 2.221 1 94.19 306 ARG A N 1
ATOM 2456 C CA . ARG A 1 306 ? -0.314 32.844 3.533 1 94.19 306 ARG A CA 1
ATOM 2457 C C . ARG A 1 306 ? 1.002 33.562 3.734 1 94.19 306 ARG A C 1
ATOM 2459 O O . ARG A 1 306 ? 1.332 33.969 4.852 1 94.19 306 ARG A O 1
ATOM 2466 N N . TRP A 1 307 ? 1.654 33.875 2.645 1 92.75 307 TRP A N 1
ATOM 2467 C CA . TRP A 1 307 ? 2.961 34.531 2.717 1 92.75 307 TRP A CA 1
ATOM 2468 C C . TRP A 1 307 ? 2.828 35.969 3.15 1 92.75 307 TRP A C 1
ATOM 2470 O O . TRP A 1 307 ? 3.801 36.594 3.594 1 92.75 307 TRP A O 1
ATOM 2480 N N . ALA A 1 308 ? 1.619 36.469 3.076 1 90.62 308 ALA A N 1
ATOM 2481 C CA . ALA A 1 308 ? 1.367 37.875 3.441 1 90.62 308 ALA A CA 1
ATOM 2482 C C . ALA A 1 308 ? 0.953 37.969 4.906 1 90.62 308 ALA A C 1
ATOM 2484 O O . ALA A 1 308 ? 0.772 39.094 5.418 1 90.62 308 ALA A O 1
ATOM 2485 N N . THR A 1 309 ? 0.896 36.906 5.539 1 89.94 309 THR A N 1
ATOM 2486 C CA . THR A 1 309 ? 0.552 36.906 6.957 1 89.94 309 THR A CA 1
ATOM 2487 C C . THR A 1 309 ? 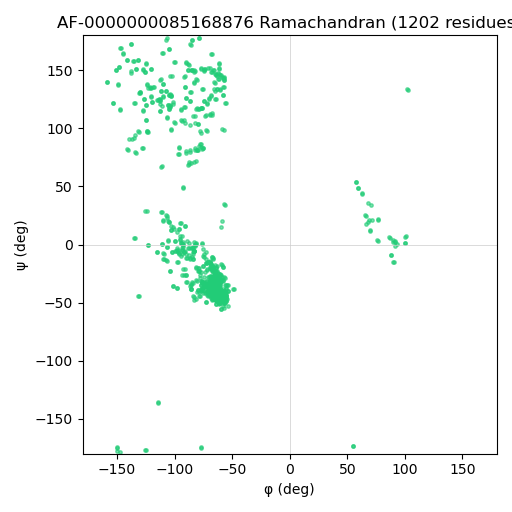1.803 37.094 7.812 1 89.94 309 THR A C 1
ATOM 2489 O O . THR A 1 309 ? 2.906 36.75 7.383 1 89.94 309 THR A O 1
ATOM 2492 N N . GLU A 1 310 ? 1.605 37.625 9.016 1 83.19 310 GLU A N 1
ATOM 2493 C CA . GLU A 1 310 ? 2.721 37.812 9.938 1 83.19 310 GLU A CA 1
ATOM 2494 C C . GLU A 1 310 ? 3.318 36.469 10.344 1 83.19 310 GLU A C 1
ATOM 2496 O O . GLU A 1 310 ? 4.535 36.344 10.516 1 83.19 310 GLU A O 1
ATOM 2501 N N . GLN A 1 311 ? 2.531 35.562 10.438 1 79.75 311 GLN A N 1
ATOM 2502 C CA . GLN A 1 311 ? 2.934 34.25 10.898 1 79.75 311 GLN A CA 1
ATOM 2503 C C . GLN A 1 311 ? 3.809 33.531 9.867 1 79.75 311 GLN A C 1
ATOM 2505 O O . GLN A 1 311 ? 4.762 32.844 10.219 1 79.75 311 GLN A O 1
ATOM 2510 N N . MET A 1 312 ? 3.527 33.781 8.578 1 88.56 312 MET A N 1
ATOM 2511 C CA . MET A 1 312 ? 4.145 32.938 7.551 1 88.56 312 MET A CA 1
ATOM 2512 C C . MET A 1 312 ? 5.184 33.75 6.762 1 88.56 312 MET A C 1
ATOM 2514 O O . MET A 1 312 ? 6.016 33.156 6.07 1 88.56 312 MET A O 1
ATOM 2518 N N . ARG A 1 313 ? 5.188 34.969 6.914 1 85.19 313 ARG A N 1
ATOM 2519 C CA . ARG A 1 313 ? 6.066 35.812 6.121 1 85.19 313 ARG A CA 1
ATOM 2520 C C . ARG A 1 313 ? 7.531 35.438 6.324 1 85.19 313 ARG A C 1
ATOM 2522 O O . ARG A 1 313 ? 8.297 35.375 5.359 1 85.19 313 ARG A O 1
ATOM 2529 N N . GLY A 1 314 ? 7.82 35.156 7.543 1 84.62 314 GLY A N 1
ATOM 2530 C CA . GLY A 1 314 ? 9.203 34.844 7.859 1 84.62 314 GLY A CA 1
ATOM 2531 C C . GLY A 1 314 ? 9.609 33.469 7.371 1 84.62 314 GLY A C 1
ATOM 2532 O O . GLY A 1 314 ? 10.805 33.156 7.254 1 84.62 314 GLY A O 1
ATOM 2533 N N . GLN A 1 315 ? 8.68 32.688 6.961 1 86.75 315 GLN A N 1
ATOM 2534 C CA . GLN A 1 315 ? 8.961 31.297 6.578 1 86.75 315 GLN A CA 1
ATOM 2535 C C . GLN A 1 315 ? 9.078 31.156 5.062 1 86.75 315 GLN A C 1
ATOM 2537 O O . GLN A 1 315 ? 9.461 30.094 4.559 1 86.75 315 GLN A O 1
ATOM 2542 N N . GLN A 1 316 ? 8.812 32.188 4.391 1 91.25 316 GLN A N 1
ATOM 2543 C CA . GLN A 1 316 ? 8.906 32.125 2.934 1 91.25 316 GLN A CA 1
ATOM 2544 C C . GLN A 1 316 ? 10.359 32.062 2.473 1 91.25 316 GLN A C 1
ATOM 2546 O O . GLN A 1 316 ? 11.156 32.938 2.785 1 91.25 316 GLN A O 1
ATOM 2551 N N . ARG A 1 317 ? 10.672 31.047 1.779 1 91.75 317 ARG A N 1
ATOM 2552 C CA . ARG A 1 317 ? 12.016 30.891 1.239 1 91.75 317 ARG A CA 1
ATOM 2553 C C . ARG A 1 317 ? 12.18 31.656 -0.067 1 91.75 317 ARG A C 1
ATOM 2555 O O . ARG A 1 317 ? 11.258 31.688 -0.889 1 91.75 317 ARG A O 1
ATOM 2562 N N . GLN A 1 318 ? 13.336 32.25 -0.125 1 91.25 318 GLN A N 1
ATOM 2563 C CA . GLN A 1 318 ? 13.641 33 -1.338 1 91.25 318 GLN A CA 1
ATOM 2564 C C . GLN A 1 318 ? 14.727 32.312 -2.158 1 91.25 318 GLN A C 1
ATOM 2566 O O . GLN A 1 318 ? 15.734 31.891 -1.612 1 91.25 318 GLN A O 1
ATOM 2571 N N . PHE A 1 319 ? 14.367 32.125 -3.412 1 94.38 319 PHE A N 1
ATOM 2572 C CA . PHE A 1 319 ? 15.312 31.547 -4.355 1 94.38 319 PHE A CA 1
ATOM 2573 C C . PHE A 1 319 ? 15.5 32.438 -5.57 1 94.38 319 PHE A C 1
ATOM 2575 O O . PHE A 1 319 ? 14.656 33.312 -5.84 1 94.38 319 PHE A O 1
ATOM 2582 N N . MET A 1 320 ? 16.719 32.281 -6.246 1 95.75 320 MET A N 1
ATOM 2583 C CA . MET A 1 320 ? 16.922 32.969 -7.504 1 95.75 320 MET A CA 1
ATOM 2584 C C . MET A 1 320 ? 16.047 32.406 -8.609 1 95.75 320 MET A C 1
ATOM 2586 O O . MET A 1 320 ? 15.633 33.125 -9.516 1 95.75 320 MET A O 1
ATOM 2590 N N . GLN A 1 321 ? 15.805 31.156 -8.523 1 96.75 321 GLN A N 1
ATOM 2591 C CA . GLN A 1 321 ? 14.969 30.469 -9.508 1 96.75 321 GLN A CA 1
ATOM 2592 C C . GLN A 1 321 ? 13.492 30.797 -9.305 1 96.75 321 GLN A C 1
ATOM 2594 O O . GLN A 1 321 ? 13.055 31.031 -8.172 1 96.75 321 GLN A O 1
ATOM 2599 N N . PRO A 1 322 ? 12.781 30.766 -10.344 1 97.06 322 PRO A N 1
ATOM 2600 C CA . PRO A 1 322 ? 11.375 31.188 -10.25 1 97.06 322 PRO A CA 1
ATOM 2601 C C . PRO A 1 322 ? 10.5 30.156 -9.555 1 97.06 322 PRO A C 1
ATOM 2603 O O . PRO A 1 322 ? 10.75 28.953 -9.656 1 97.06 322 PRO A O 1
ATOM 2606 N N . LEU A 1 323 ? 9.484 30.719 -8.914 1 97.12 323 LEU A N 1
ATOM 2607 C CA . LEU A 1 323 ? 8.414 29.906 -8.336 1 97.12 323 LEU A CA 1
ATOM 2608 C C . LEU A 1 323 ? 7.574 29.25 -9.422 1 97.12 323 LEU A C 1
ATOM 2610 O O . LEU A 1 323 ? 7.188 29.906 -10.391 1 97.12 323 LEU A O 1
ATOM 2614 N N . TRP A 1 324 ? 7.398 27.922 -9.312 1 97.88 324 TRP A N 1
ATOM 2615 C CA . TRP A 1 324 ? 6.559 27.172 -10.25 1 97.88 324 TRP A CA 1
ATOM 2616 C C . TRP A 1 324 ? 5.195 26.875 -9.641 1 97.88 324 TRP A C 1
ATOM 2618 O O . TRP A 1 324 ? 5.105 26.234 -8.586 1 97.88 324 TRP A O 1
ATOM 2628 N N . LEU A 1 325 ? 4.121 27.344 -10.289 1 96.75 325 LEU A N 1
ATOM 2629 C CA . LEU A 1 325 ? 2.768 27.062 -9.828 1 96.75 325 LEU A CA 1
ATOM 2630 C C . LEU A 1 325 ? 1.939 26.406 -10.93 1 96.75 325 LEU A C 1
ATOM 2632 O O . LEU A 1 325 ? 0.727 26.625 -11.008 1 96.75 325 LEU A O 1
ATOM 2636 N N . GLY A 1 326 ? 2.621 25.703 -11.789 1 95.44 326 GLY A N 1
ATOM 2637 C CA . GLY A 1 326 ? 1.924 24.922 -12.797 1 95.44 326 GLY A CA 1
ATOM 2638 C C . GLY A 1 326 ? 1.876 25.594 -14.156 1 95.44 326 GLY A C 1
ATOM 2639 O O . GLY A 1 326 ? 1.34 25.047 -15.117 1 95.44 326 GLY A O 1
ATOM 2640 N N . GLU A 1 327 ? 2.459 26.766 -14.352 1 93.19 327 GLU A N 1
ATOM 2641 C CA . GLU A 1 327 ? 2.299 27.578 -15.555 1 93.19 327 GLU A CA 1
ATOM 2642 C C . GLU A 1 327 ? 3.281 27.156 -16.641 1 93.19 327 GLU A C 1
ATOM 2644 O O . GLU A 1 327 ? 2.949 27.188 -17.828 1 93.19 327 GLU A O 1
ATOM 2649 N N . GLN A 1 328 ? 4.434 26.75 -16.281 1 94.38 328 GLN A N 1
ATOM 2650 C CA . GLN A 1 328 ? 5.469 26.406 -17.25 1 94.38 328 GLN A CA 1
ATOM 2651 C C . GLN A 1 328 ? 5.617 24.891 -17.375 1 94.38 328 GLN A C 1
ATOM 2653 O O . GLN A 1 328 ? 5.406 24.156 -16.406 1 94.38 328 GLN A O 1
ATOM 2658 N N . PRO A 1 329 ? 5.918 24.438 -18.594 1 95.25 329 PRO A N 1
ATOM 2659 C CA . PRO A 1 329 ? 6.215 23 -18.734 1 95.25 329 PRO A CA 1
ATOM 2660 C C . PRO A 1 329 ? 7.473 22.594 -17.984 1 95.25 329 PRO A C 1
ATOM 2662 O O . PRO A 1 329 ? 8.422 23.359 -17.875 1 95.25 329 PRO A O 1
ATOM 2665 N N . LEU A 1 330 ? 7.48 21.391 -17.484 1 95.94 330 LEU A N 1
ATOM 2666 C CA . LEU A 1 330 ? 8.57 20.906 -16.641 1 95.94 330 LEU A CA 1
ATOM 2667 C C . LEU A 1 330 ? 9.438 19.906 -17.406 1 95.94 330 LEU A C 1
ATOM 2669 O O . LEU A 1 330 ? 10.43 19.406 -16.875 1 95.94 330 LEU A O 1
ATOM 2673 N N . GLU A 1 331 ? 9.094 19.578 -18.641 1 95.75 331 GLU A N 1
ATOM 2674 C CA . GLU A 1 331 ? 9.828 18.578 -19.406 1 95.75 331 GLU A CA 1
ATOM 2675 C C . GLU A 1 331 ? 11.312 18.938 -19.5 1 95.75 331 GLU A C 1
ATOM 2677 O O . GLU A 1 331 ? 11.672 20.016 -19.984 1 95.75 331 GLU A O 1
ATOM 2682 N N . GLY A 1 332 ? 12.148 18.062 -19.031 1 96.31 332 GLY A N 1
ATOM 2683 C CA . GLY A 1 332 ? 13.586 18.25 -19.094 1 96.31 332 GLY A CA 1
ATOM 2684 C C . GLY A 1 332 ? 14.109 19.234 -18.062 1 96.31 332 GLY A C 1
ATOM 2685 O O . GLY A 1 332 ? 15.297 19.547 -18.047 1 96.31 332 GLY A O 1
ATOM 2686 N N . LYS A 1 333 ? 13.25 19.75 -17.203 1 97.81 333 LYS A N 1
ATOM 2687 C CA . LYS A 1 333 ? 13.641 20.734 -16.203 1 97.81 333 LYS A CA 1
ATOM 2688 C C . LYS A 1 333 ? 13.82 20.062 -14.836 1 97.81 333 LYS A C 1
ATOM 2690 O O . LYS A 1 333 ? 13.312 18.969 -14.602 1 97.81 333 LYS A O 1
ATOM 2695 N N . THR A 1 334 ? 14.609 20.719 -14 1 98.19 334 THR A N 1
ATOM 2696 C CA . THR A 1 334 ? 14.773 20.281 -12.617 1 98.19 334 THR A CA 1
ATOM 2697 C C . THR A 1 334 ? 13.977 21.188 -11.672 1 98.19 334 THR A C 1
ATOM 2699 O O . THR A 1 334 ? 14.078 22.406 -11.734 1 98.19 334 THR A O 1
ATOM 2702 N N . ILE A 1 335 ? 13.203 20.609 -10.836 1 98.31 335 ILE A N 1
ATOM 2703 C CA . ILE A 1 335 ? 12.406 21.375 -9.898 1 98.31 335 ILE A CA 1
ATOM 2704 C C . ILE A 1 335 ? 12.758 20.984 -8.461 1 98.31 335 ILE A C 1
ATOM 2706 O O . ILE A 1 335 ? 12.938 19.797 -8.172 1 98.31 335 ILE A O 1
ATOM 2710 N N . LEU A 1 336 ? 12.93 21.984 -7.609 1 98.06 336 LEU A N 1
ATOM 2711 C CA . LEU A 1 336 ? 13.109 21.781 -6.176 1 98.06 336 LEU A CA 1
ATOM 2712 C C . LEU A 1 336 ? 11.773 21.891 -5.445 1 98.06 336 LEU A C 1
ATOM 2714 O O . LEU A 1 336 ? 11.18 22.969 -5.375 1 98.06 336 LEU A O 1
ATOM 2718 N N . LEU A 1 337 ? 11.25 20.812 -4.992 1 98.31 337 LEU A N 1
ATOM 2719 C CA . LEU A 1 337 ? 10.141 20.812 -4.043 1 98.31 337 LEU A CA 1
ATOM 2720 C C . LEU A 1 337 ? 10.656 20.906 -2.609 1 98.31 337 LEU A C 1
ATOM 2722 O O . LEU A 1 337 ? 11.57 20.172 -2.223 1 98.31 337 LEU A O 1
ATOM 2726 N N . HIS A 1 338 ? 10.094 21.797 -1.822 1 97.56 338 HIS A N 1
ATOM 2727 C CA . HIS A 1 338 ? 10.68 21.969 -0.5 1 97.56 338 HIS A CA 1
ATOM 2728 C C . HIS A 1 338 ? 9.602 22.109 0.571 1 97.56 338 HIS A C 1
ATOM 2730 O O . HIS A 1 338 ? 8.547 22.703 0.323 1 97.56 338 HIS A O 1
ATOM 2736 N N . ALA A 1 339 ? 9.953 21.641 1.752 1 96.31 339 ALA A N 1
ATOM 2737 C CA . ALA A 1 339 ? 9.062 21.688 2.91 1 96.31 339 ALA A CA 1
ATOM 2738 C C . ALA A 1 339 ? 8.891 23.109 3.41 1 96.31 339 ALA A C 1
ATOM 2740 O O . ALA A 1 339 ? 9.766 23.953 3.215 1 96.31 339 ALA A O 1
ATOM 2741 N N . GLU A 1 340 ? 7.758 23.359 4 1 90.5 340 GLU A N 1
ATOM 2742 C CA . GLU A 1 340 ? 7.441 24.688 4.5 1 90.5 340 GLU A CA 1
ATOM 2743 C C . GLU A 1 340 ? 6.934 24.641 5.938 1 90.5 340 GLU A C 1
ATOM 2745 O O . GLU A 1 340 ? 7.332 25.438 6.777 1 90.5 340 GLU A O 1
ATOM 2750 N N . GLN A 1 341 ? 6.059 23.734 6.273 1 87.44 341 GLN A N 1
ATOM 2751 C CA . GLN A 1 341 ? 5.438 23.656 7.59 1 87.44 341 GLN A CA 1
ATOM 2752 C C . GLN A 1 341 ? 5.852 22.375 8.32 1 87.44 341 GLN A C 1
ATOM 2754 O O . GLN A 1 341 ? 7.039 22.062 8.398 1 87.44 341 GLN A O 1
ATOM 2759 N N . GLY A 1 342 ? 4.953 21.734 8.914 1 91.25 342 GLY A N 1
ATOM 2760 C CA . GLY A 1 342 ? 5.266 20.625 9.789 1 91.25 342 GLY A CA 1
ATOM 2761 C C . GLY A 1 342 ? 5.43 19.312 9.047 1 91.25 342 GLY A C 1
ATOM 2762 O O . GLY A 1 342 ? 5.297 19.266 7.824 1 91.25 342 GLY A O 1
ATOM 2763 N N . PHE A 1 343 ? 5.793 18.266 9.781 1 95.75 343 PHE A N 1
ATOM 2764 C CA . PHE A 1 343 ? 6.016 16.938 9.25 1 95.75 343 PHE A CA 1
ATOM 2765 C C . PHE A 1 343 ? 4.773 16.422 8.523 1 95.75 343 PHE A C 1
ATOM 2767 O O . PHE A 1 343 ? 4.875 15.828 7.453 1 95.75 343 PHE A O 1
ATOM 2774 N N . GLY A 1 344 ? 3.6 16.688 9.125 1 96.5 344 GLY A N 1
ATOM 2775 C CA . GLY A 1 344 ? 2.355 16.234 8.531 1 96.5 344 GLY A CA 1
ATOM 2776 C C . GLY A 1 344 ? 2.092 16.859 7.168 1 96.5 344 GLY A C 1
ATOM 2777 O O . GLY A 1 344 ? 1.629 16.172 6.25 1 96.5 344 GLY A O 1
ATOM 2778 N N . ASP A 1 345 ? 2.426 18.125 7.031 1 96.88 345 ASP A N 1
ATOM 2779 C CA . ASP A 1 345 ? 2.279 18.812 5.754 1 96.88 345 ASP A CA 1
ATOM 2780 C C . ASP A 1 345 ? 3.172 18.172 4.684 1 96.88 345 ASP A C 1
ATOM 2782 O O . ASP A 1 345 ? 2.727 17.922 3.562 1 96.88 345 ASP A O 1
ATOM 2786 N N . THR A 1 346 ? 4.379 17.922 5.094 1 98.12 346 THR A N 1
ATOM 2787 C CA . THR A 1 346 ? 5.328 17.328 4.168 1 98.12 346 THR A CA 1
ATOM 2788 C C . THR A 1 346 ? 4.844 15.945 3.715 1 98.12 346 THR A C 1
ATOM 2790 O O . THR A 1 346 ? 4.762 15.68 2.516 1 98.12 346 THR A O 1
ATOM 2793 N N . LEU A 1 347 ? 4.449 15.148 4.684 1 98.25 347 LEU A N 1
ATOM 2794 C CA . LEU A 1 347 ? 4.027 13.781 4.398 1 98.25 347 LEU A CA 1
ATOM 2795 C C . LEU A 1 347 ? 2.787 13.766 3.514 1 98.25 347 LEU A C 1
ATOM 2797 O O . LEU A 1 347 ? 2.641 12.891 2.656 1 98.25 347 LEU A O 1
ATOM 2801 N N . GLN A 1 348 ? 1.938 14.695 3.678 1 98.06 348 GLN A N 1
ATOM 2802 C CA . GLN A 1 348 ? 0.702 14.727 2.904 1 98.06 348 GLN A CA 1
ATOM 2803 C C . GLN A 1 348 ? 0.963 15.164 1.467 1 98.06 348 GLN A C 1
ATOM 2805 O O . GLN A 1 348 ? 0.403 14.594 0.527 1 98.06 348 GLN A O 1
ATOM 2810 N N . PHE A 1 349 ? 1.832 16.125 1.242 1 98.25 349 PHE A N 1
ATOM 2811 C CA . PHE A 1 349 ? 1.819 16.812 -0.049 1 98.25 349 PHE A CA 1
ATOM 2812 C C . PHE A 1 349 ? 2.949 16.297 -0.937 1 98.25 349 PHE A C 1
ATOM 2814 O O . PHE A 1 349 ? 2.988 16.609 -2.133 1 98.25 349 PHE A O 1
ATOM 2821 N N . VAL A 1 350 ? 3.842 15.438 -0.432 1 98 350 VAL A N 1
ATOM 2822 C CA . VAL A 1 350 ? 4.836 14.805 -1.294 1 98 350 VAL A CA 1
ATOM 2823 C C . VAL A 1 350 ? 4.141 13.867 -2.277 1 98 350 VAL A C 1
ATOM 2825 O O . VAL A 1 350 ? 4.75 13.422 -3.252 1 98 350 VAL A O 1
ATOM 2828 N N . ARG A 1 351 ? 2.859 13.586 -2.055 1 96.75 351 ARG A N 1
ATOM 2829 C CA . ARG A 1 351 ? 2.068 12.711 -2.918 1 96.75 351 ARG A CA 1
ATOM 2830 C C . ARG A 1 351 ? 2.047 13.234 -4.352 1 96.75 351 ARG A C 1
ATOM 2832 O O . ARG A 1 351 ? 1.732 12.5 -5.285 1 96.75 351 ARG A O 1
ATOM 2839 N N . TYR A 1 352 ? 2.354 14.531 -4.562 1 97.06 352 TYR A N 1
ATOM 2840 C CA . TYR A 1 352 ? 2.244 15.148 -5.875 1 97.06 352 TYR A CA 1
ATOM 2841 C C . TYR A 1 352 ? 3.547 15.008 -6.656 1 97.06 352 TYR A C 1
ATOM 2843 O O . TYR A 1 352 ? 3.584 15.258 -7.863 1 97.06 352 TYR A O 1
ATOM 2851 N N . ALA A 1 353 ? 4.645 14.586 -6 1 96.31 353 ALA A N 1
ATOM 2852 C CA . ALA A 1 353 ? 5.961 14.523 -6.633 1 96.31 353 ALA A CA 1
ATOM 2853 C C . ALA A 1 353 ? 5.934 13.625 -7.863 1 96.31 353 ALA A C 1
ATOM 2855 O O . ALA A 1 353 ? 6.461 13.984 -8.914 1 96.31 353 ALA A O 1
ATOM 2856 N N . PRO A 1 354 ? 5.277 12.438 -7.758 1 92.69 354 PRO A N 1
ATOM 2857 C CA . PRO A 1 354 ? 5.25 11.555 -8.93 1 92.69 354 PRO A CA 1
ATOM 2858 C C . PRO A 1 354 ? 4.578 12.195 -10.141 1 92.69 354 PRO A C 1
ATOM 2860 O O . PRO A 1 354 ? 4.941 11.906 -11.281 1 92.69 354 PRO A O 1
ATOM 2863 N N . LEU A 1 355 ? 3.598 13.047 -9.945 1 94.25 355 LEU A N 1
ATOM 2864 C CA . LEU A 1 355 ? 2.902 13.719 -11.039 1 94.25 355 LEU A CA 1
ATOM 2865 C C . LEU A 1 355 ? 3.85 14.641 -11.797 1 94.25 355 LEU A C 1
ATOM 2867 O O . LEU A 1 355 ? 3.773 14.742 -13.023 1 94.25 355 LEU A O 1
ATOM 2871 N N . LEU A 1 356 ? 4.73 15.289 -11.023 1 96.12 356 LEU A N 1
ATOM 2872 C CA . LEU A 1 356 ? 5.695 16.172 -11.672 1 96.12 356 LEU A CA 1
ATOM 2873 C C . LEU A 1 356 ? 6.742 15.375 -12.438 1 96.12 356 LEU A C 1
ATOM 2875 O O . LEU A 1 356 ? 7.148 15.766 -13.539 1 96.12 356 LEU A O 1
ATOM 2879 N N . ALA A 1 357 ? 7.188 14.32 -11.852 1 93.56 357 ALA A N 1
ATOM 2880 C CA . ALA A 1 357 ? 8.133 13.445 -12.539 1 93.56 357 ALA A CA 1
ATOM 2881 C C . ALA A 1 357 ? 7.543 12.93 -13.852 1 93.56 357 ALA A C 1
ATOM 2883 O O . ALA A 1 357 ? 8.242 12.852 -14.867 1 93.56 357 ALA A O 1
ATOM 2884 N N . ALA A 1 358 ? 6.336 12.594 -13.828 1 90.12 358 ALA A N 1
ATOM 2885 C CA . ALA A 1 358 ? 5.648 12.062 -15 1 90.12 358 ALA A CA 1
ATOM 2886 C C . ALA A 1 358 ? 5.566 13.109 -16.109 1 90.12 358 ALA A C 1
ATOM 2888 O O . ALA A 1 358 ? 5.434 12.766 -17.281 1 90.12 358 ALA A O 1
ATOM 2889 N N . ARG A 1 359 ? 5.617 14.328 -15.703 1 92.06 359 ARG A N 1
ATOM 2890 C CA . ARG A 1 359 ? 5.605 15.422 -16.672 1 92.06 359 ARG A CA 1
ATOM 2891 C C . ARG A 1 359 ? 7 15.656 -17.25 1 92.06 359 ARG A C 1
ATOM 2893 O O . ARG A 1 359 ? 7.211 16.625 -17.984 1 92.06 359 ARG A O 1
ATOM 2900 N N . GLY A 1 360 ? 7.938 14.852 -16.812 1 92.75 360 GLY A N 1
ATOM 2901 C CA . GLY A 1 360 ? 9.273 14.906 -17.391 1 92.75 360 GLY A CA 1
ATOM 2902 C C . GLY A 1 360 ? 10.258 15.672 -16.531 1 92.75 360 GLY A C 1
ATOM 2903 O O . GLY A 1 360 ? 11.398 15.914 -16.938 1 92.75 360 GLY A O 1
ATOM 2904 N N . ALA A 1 361 ? 9.859 16.062 -15.344 1 95.62 361 ALA A N 1
ATOM 2905 C CA . ALA A 1 361 ? 10.727 16.844 -14.469 1 95.62 361 ALA A CA 1
ATOM 2906 C C . ALA A 1 361 ? 11.719 15.938 -13.734 1 95.62 361 ALA A C 1
ATOM 2908 O O . ALA A 1 361 ? 11.391 14.797 -13.398 1 95.62 361 ALA A O 1
ATOM 2909 N N . ARG A 1 362 ? 12.898 16.453 -13.594 1 96.62 362 ARG A N 1
ATOM 2910 C CA . ARG A 1 362 ? 13.773 15.93 -12.547 1 96.62 362 ARG A CA 1
ATOM 2911 C C . ARG A 1 362 ? 13.43 16.531 -11.195 1 96.62 362 ARG A C 1
ATOM 2913 O O . ARG A 1 362 ? 13.609 17.734 -10.977 1 96.62 362 ARG A O 1
ATOM 2920 N N . VAL A 1 363 ? 12.984 15.758 -10.211 1 97.81 363 VAL A N 1
ATOM 2921 C CA . VAL A 1 363 ? 12.43 16.266 -8.969 1 97.81 363 VAL A CA 1
ATOM 2922 C C . VAL A 1 363 ? 13.453 16.109 -7.844 1 97.81 363 VAL A C 1
ATOM 2924 O O . VAL A 1 363 ? 13.93 15.008 -7.578 1 97.81 363 VAL A O 1
ATOM 2927 N N . ILE A 1 364 ? 13.852 17.172 -7.25 1 97.88 364 ILE A N 1
ATOM 2928 C CA . ILE A 1 364 ? 14.625 17.203 -6.016 1 97.88 364 ILE A CA 1
ATOM 2929 C C . ILE A 1 364 ? 13.719 17.562 -4.84 1 97.88 364 ILE A C 1
ATOM 2931 O O . ILE A 1 364 ? 12.977 18.547 -4.898 1 97.88 364 ILE A O 1
ATOM 2935 N N . LEU A 1 365 ? 13.719 16.812 -3.812 1 97.88 365 LEU A N 1
ATOM 2936 C CA . LEU A 1 365 ? 12.867 17 -2.643 1 97.88 365 LEU A CA 1
ATOM 2937 C C . LEU A 1 365 ? 13.695 17.391 -1.423 1 97.88 365 LEU A C 1
ATOM 2939 O O . LEU A 1 365 ? 14.57 16.625 -0.999 1 97.88 365 LEU A O 1
ATOM 2943 N N . GLU A 1 366 ? 13.508 18.562 -0.919 1 97.62 366 GLU A N 1
ATOM 2944 C CA . GLU A 1 366 ? 14.172 19.016 0.297 1 97.62 366 GLU A CA 1
ATOM 2945 C C . GLU A 1 366 ? 13.211 19.016 1.485 1 97.62 366 GLU A C 1
ATOM 2947 O O . GLU A 1 366 ? 12.227 19.75 1.505 1 97.62 366 GLU A O 1
ATOM 2952 N N . VAL A 1 367 ? 13.516 18.25 2.471 1 97.62 367 VAL A N 1
ATOM 2953 C CA . VAL A 1 367 ? 12.57 18.047 3.568 1 97.62 367 VAL A CA 1
ATOM 2954 C C . VAL A 1 367 ? 13.312 18.078 4.902 1 97.62 367 VAL A C 1
ATOM 2956 O O . VAL A 1 367 ? 14.539 18.234 4.934 1 97.62 367 VAL A O 1
ATOM 2959 N N . GLN A 1 368 ? 12.578 18.062 6.008 1 96.12 368 GLN A N 1
ATOM 2960 C CA . GLN A 1 368 ? 13.156 17.984 7.344 1 96.12 368 GLN A CA 1
ATOM 2961 C C . GLN A 1 368 ? 14.023 16.75 7.492 1 96.12 368 GLN A C 1
ATOM 2963 O O . GLN A 1 368 ? 13.664 15.672 7.004 1 96.12 368 GLN A O 1
ATOM 2968 N N . PRO A 1 369 ? 15.094 16.812 8.156 1 96.12 369 PRO A N 1
ATOM 2969 C CA . PRO A 1 369 ? 16.047 15.711 8.258 1 96.12 369 PRO A CA 1
ATOM 2970 C C . PRO A 1 369 ? 15.391 14.422 8.758 1 96.12 369 PRO A C 1
ATOM 2972 O O . PRO A 1 369 ? 15.695 13.336 8.258 1 96.12 369 PRO A O 1
ATOM 2975 N N . ALA A 1 370 ? 14.406 14.555 9.648 1 96.5 370 ALA A N 1
ATOM 2976 C CA . ALA A 1 370 ? 13.766 13.398 10.266 1 96.5 370 ALA A CA 1
ATOM 2977 C C . ALA A 1 370 ? 12.961 12.602 9.242 1 96.5 370 ALA A C 1
ATOM 2979 O O . ALA A 1 370 ? 12.57 11.469 9.5 1 96.5 370 ALA A O 1
ATOM 2980 N N . LEU A 1 371 ? 12.75 13.148 8.008 1 97.69 371 LEU A N 1
ATOM 2981 C CA . LEU A 1 371 ? 11.914 12.516 6.996 1 97.69 371 LEU A CA 1
ATOM 2982 C C . LEU A 1 371 ? 12.758 11.984 5.844 1 97.69 371 LEU A C 1
ATOM 2984 O O . LEU A 1 371 ? 12.258 11.258 4.98 1 97.69 371 LEU A O 1
ATOM 2988 N N . THR A 1 372 ? 14.055 12.281 5.805 1 97.06 372 THR A N 1
ATOM 2989 C CA . THR A 1 372 ? 14.898 12.016 4.645 1 97.06 372 THR A CA 1
ATOM 2990 C C . THR A 1 372 ? 14.953 10.516 4.348 1 97.06 372 THR A C 1
ATOM 2992 O O . THR A 1 372 ? 14.758 10.094 3.207 1 97.06 372 THR A O 1
ATOM 2995 N N . ARG A 1 373 ? 15.117 9.695 5.371 1 95.56 373 ARG A N 1
ATOM 2996 C CA . ARG A 1 373 ? 15.234 8.258 5.176 1 95.56 373 ARG A CA 1
ATOM 2997 C C . ARG A 1 373 ? 13.906 7.656 4.711 1 95.56 373 ARG A C 1
ATOM 2999 O O . ARG A 1 373 ? 13.883 6.832 3.791 1 95.56 373 ARG A O 1
ATOM 3006 N N . GLN A 1 374 ? 12.812 8.109 5.309 1 96.31 374 GLN A N 1
ATOM 3007 C CA . GLN A 1 374 ? 11.484 7.594 4.98 1 96.31 374 GLN A CA 1
ATOM 3008 C C . GLN A 1 374 ? 11.094 7.957 3.553 1 96.31 374 GLN A C 1
ATOM 3010 O O . GLN A 1 374 ? 10.414 7.18 2.875 1 96.31 374 GLN A O 1
ATOM 3015 N N . LEU A 1 375 ? 11.578 9.102 3.047 1 96.94 375 LEU A N 1
ATOM 3016 C CA . LEU A 1 375 ? 11.125 9.602 1.753 1 96.94 375 LEU A CA 1
ATOM 3017 C C . LEU A 1 375 ? 12.125 9.258 0.656 1 96.94 375 LEU A C 1
ATOM 3019 O O . LEU A 1 375 ? 11.93 9.625 -0.505 1 96.94 375 LEU A O 1
ATOM 3023 N N . ALA A 1 376 ? 13.172 8.562 0.941 1 92.25 376 ALA A N 1
ATOM 3024 C CA . ALA A 1 376 ? 14.25 8.266 -0.004 1 92.25 376 ALA A CA 1
ATOM 3025 C C . ALA A 1 376 ? 13.727 7.461 -1.189 1 92.25 376 ALA A C 1
ATOM 3027 O O . ALA A 1 376 ? 14.211 7.605 -2.312 1 92.25 376 ALA A O 1
ATOM 3028 N N . GLY A 1 377 ? 12.727 6.684 -1.016 1 87.75 377 GLY A N 1
ATOM 3029 C CA . GLY A 1 377 ? 12.227 5.824 -2.076 1 87.75 377 GLY A CA 1
ATOM 3030 C C . GLY A 1 377 ? 10.938 6.332 -2.701 1 87.75 377 GLY A C 1
ATOM 3031 O O . GLY A 1 377 ? 10.242 5.59 -3.396 1 87.75 377 GLY A O 1
ATOM 3032 N N . LEU A 1 378 ? 10.664 7.578 -2.527 1 93.56 378 LEU A N 1
ATOM 3033 C CA . LEU A 1 378 ? 9.445 8.141 -3.102 1 93.56 378 LEU A CA 1
ATOM 3034 C C . LEU A 1 378 ? 9.484 8.078 -4.625 1 93.56 378 LEU A C 1
ATOM 3036 O O . LEU A 1 378 ? 10.414 8.594 -5.246 1 93.56 378 LEU A O 1
ATOM 3040 N N . PRO A 1 379 ? 8.461 7.465 -5.23 1 90.44 379 PRO A N 1
ATOM 3041 C CA . PRO A 1 379 ? 8.461 7.336 -6.691 1 90.44 379 PRO A CA 1
ATOM 3042 C C . PRO A 1 379 ? 8.555 8.688 -7.398 1 90.44 379 PRO A C 1
ATOM 3044 O O . PRO A 1 379 ? 7.926 9.656 -6.969 1 90.44 379 PRO A O 1
ATOM 3047 N N . GLY A 1 380 ? 9.391 8.734 -8.398 1 91.31 380 GLY A N 1
ATOM 3048 C CA . GLY A 1 380 ? 9.492 9.93 -9.227 1 91.31 380 GLY A CA 1
ATOM 3049 C C . GLY A 1 380 ? 10.516 10.922 -8.719 1 91.31 380 GLY A C 1
ATOM 3050 O O . GLY A 1 380 ? 10.891 11.859 -9.43 1 91.31 380 GLY A O 1
ATOM 3051 N N . VAL A 1 381 ? 10.977 10.797 -7.492 1 94.56 381 VAL A N 1
ATOM 3052 C CA . VAL A 1 381 ? 11.938 11.734 -6.918 1 94.56 381 VAL A CA 1
ATOM 3053 C C . VAL A 1 381 ? 13.359 11.258 -7.203 1 94.56 381 VAL A C 1
ATOM 3055 O O . VAL A 1 381 ? 13.695 10.094 -6.945 1 94.56 381 VAL A O 1
ATOM 3058 N N . THR A 1 382 ? 14.125 12.102 -7.762 1 94.12 382 THR A N 1
ATOM 3059 C CA . THR A 1 382 ? 15.492 11.766 -8.141 1 94.12 382 THR A CA 1
ATOM 3060 C C . THR A 1 382 ? 16.422 11.82 -6.93 1 94.12 382 THR A C 1
ATOM 3062 O O . THR A 1 382 ? 17.344 11.008 -6.809 1 94.12 382 THR A O 1
ATOM 3065 N N . GLN A 1 383 ? 16.156 12.828 -6.102 1 95 383 GLN A N 1
ATOM 3066 C CA . GLN A 1 383 ? 17.016 13.023 -4.938 1 95 383 GLN A CA 1
ATOM 3067 C C . GLN A 1 383 ? 16.234 13.625 -3.775 1 95 383 GLN A C 1
ATOM 3069 O O . GLN A 1 383 ? 15.422 14.539 -3.969 1 95 383 GLN A O 1
ATOM 3074 N N . VAL A 1 384 ? 16.469 13.117 -2.572 1 96.5 384 VAL A N 1
ATOM 3075 C CA . VAL A 1 384 ? 15.922 13.648 -1.333 1 96.5 384 VAL A CA 1
ATOM 3076 C C . VAL A 1 384 ? 17.047 14.227 -0.472 1 96.5 384 VAL A C 1
ATOM 3078 O O . VAL A 1 384 ? 18.031 13.539 -0.191 1 96.5 384 VAL A O 1
ATOM 3081 N N . ILE A 1 385 ? 16.891 15.461 -0.09 1 95.94 385 ILE A N 1
ATOM 3082 C CA . ILE A 1 385 ? 17.922 16.078 0.734 1 95.94 385 ILE A CA 1
ATOM 3083 C C . ILE A 1 385 ? 17.297 16.688 1.983 1 95.94 385 ILE A C 1
ATOM 3085 O O . ILE A 1 385 ? 16.125 17.094 1.964 1 95.94 385 ILE A O 1
ATOM 3089 N N . GLY A 1 386 ? 18.078 16.719 3.064 1 95 386 GLY A N 1
ATOM 3090 C CA . GLY A 1 386 ? 17.641 17.391 4.285 1 95 386 GLY A CA 1
ATOM 3091 C C . GLY A 1 386 ? 17.859 18.891 4.266 1 95 386 GLY A C 1
ATOM 3092 O O . GLY A 1 386 ? 18.766 19.375 3.578 1 95 386 GLY A O 1
ATOM 3093 N N . THR A 1 387 ? 16.984 19.594 4.953 1 91.62 387 THR A N 1
ATOM 3094 C CA . THR A 1 387 ? 17.156 21.047 5.062 1 91.62 387 THR A CA 1
ATOM 3095 C C . THR A 1 387 ? 18.5 21.391 5.715 1 91.62 387 THR A C 1
ATOM 3097 O O . THR A 1 387 ? 18.969 22.531 5.625 1 91.62 387 THR A O 1
ATOM 3100 N N . ASP A 1 388 ? 19.062 20.438 6.332 1 86.56 388 ASP A N 1
ATOM 3101 C CA . ASP A 1 388 ? 20.344 20.641 6.988 1 86.56 388 ASP A CA 1
ATOM 3102 C C . ASP A 1 388 ? 21.5 20.438 6.008 1 86.56 388 ASP A C 1
ATOM 3104 O O . ASP A 1 388 ? 22.672 20.641 6.355 1 86.56 388 ASP A O 1
ATOM 3108 N N . HIS A 1 389 ? 21.141 20.078 4.855 1 82.31 389 HIS A N 1
ATOM 3109 C CA . HIS A 1 389 ? 22.156 19.875 3.84 1 82.31 389 HIS A CA 1
ATOM 3110 C C . HIS A 1 389 ? 22.688 21.203 3.303 1 82.31 389 HIS A C 1
ATOM 3112 O O . HIS A 1 389 ? 21.906 22.094 2.982 1 82.31 389 HIS A O 1
ATOM 3118 N N . PHE A 1 390 ? 23.906 21.312 3.193 1 74 390 PHE A N 1
ATOM 3119 C CA . PHE A 1 390 ? 24.562 22.562 2.9 1 74 390 PHE A CA 1
ATOM 3120 C C . PHE A 1 390 ? 24.5 22.875 1.409 1 74 390 PHE A C 1
ATOM 3122 O O . PHE A 1 390 ? 24.297 24.031 1.019 1 74 390 PHE A O 1
ATOM 3129 N N . MET A 1 391 ? 24.688 21.859 0.561 1 85.75 391 MET A N 1
ATOM 3130 C CA . MET A 1 391 ? 24.75 22.125 -0.874 1 85.75 391 MET A CA 1
ATOM 3131 C C . MET A 1 391 ? 23.531 21.547 -1.586 1 85.75 391 MET A C 1
ATOM 3133 O O . MET A 1 391 ? 23.281 20.344 -1.55 1 85.75 391 MET A O 1
ATOM 3137 N N . ARG A 1 392 ? 22.781 22.469 -2.225 1 89.94 392 ARG A N 1
ATOM 3138 C CA . ARG A 1 392 ? 21.656 22.078 -3.053 1 89.94 392 ARG A CA 1
ATOM 3139 C C . ARG A 1 392 ? 22.078 21.875 -4.5 1 89.94 392 ARG A C 1
ATOM 3141 O O . ARG A 1 392 ? 22.844 22.656 -5.051 1 89.94 392 ARG A O 1
ATOM 3148 N N . PRO A 1 393 ? 21.625 20.844 -5.051 1 93.19 393 PRO A N 1
ATOM 3149 C CA . PRO A 1 393 ? 21.828 20.719 -6.492 1 93.19 393 PRO A CA 1
ATOM 3150 C C . PRO A 1 393 ? 21.156 21.844 -7.285 1 93.19 393 PRO A C 1
ATOM 3152 O O . PRO A 1 393 ? 20.25 22.5 -6.781 1 93.19 393 PRO A O 1
ATOM 3155 N N . PRO A 1 394 ? 21.719 22.078 -8.508 1 95.81 394 PRO A N 1
ATOM 3156 C CA . PRO A 1 394 ? 21.078 23.109 -9.328 1 95.81 394 PRO A CA 1
ATOM 3157 C C . PRO A 1 394 ? 19.641 22.734 -9.734 1 95.81 394 PRO A C 1
ATOM 3159 O O . PRO A 1 394 ? 19.344 21.547 -9.922 1 95.81 394 PRO A O 1
ATOM 3162 N N . PHE A 1 395 ? 18.812 23.734 -9.82 1 97.75 395 PHE A N 1
ATOM 3163 C CA . PHE A 1 395 ? 17.438 23.531 -10.25 1 97.75 395 PHE A CA 1
ATOM 3164 C C . PHE A 1 395 ? 16.953 24.719 -11.078 1 97.75 395 PHE A C 1
ATOM 3166 O O . PHE A 1 395 ? 17.562 25.797 -11.062 1 97.75 395 PHE A O 1
ATOM 3173 N N . ASP A 1 396 ? 15.859 24.5 -11.766 1 98.31 396 ASP A N 1
ATOM 3174 C CA . ASP A 1 396 ? 15.312 25.516 -12.656 1 98.31 396 ASP A CA 1
ATOM 3175 C C . ASP A 1 396 ? 14.125 26.234 -12.016 1 98.31 396 ASP A C 1
ATOM 3177 O O . ASP A 1 396 ? 13.898 27.422 -12.258 1 98.31 396 ASP A O 1
ATOM 3181 N N . PHE A 1 397 ? 13.359 25.484 -11.266 1 98.19 397 PHE A N 1
ATOM 3182 C CA . PHE A 1 397 ? 12.164 25.984 -10.609 1 98.19 397 PHE A CA 1
ATOM 3183 C C . PHE A 1 397 ? 12.094 25.5 -9.164 1 98.19 397 PHE A C 1
ATOM 3185 O O . PHE A 1 397 ? 12.789 24.547 -8.789 1 98.19 397 PHE A O 1
ATOM 3192 N N . HIS A 1 398 ? 11.375 26.188 -8.375 1 97.88 398 HIS A N 1
ATOM 3193 C CA . HIS A 1 398 ? 11.078 25.672 -7.043 1 97.88 398 HIS A CA 1
ATOM 3194 C C . HIS A 1 398 ? 9.586 25.781 -6.734 1 97.88 398 HIS A C 1
ATOM 3196 O O . HIS A 1 398 ? 8.867 26.562 -7.375 1 97.88 398 HIS A O 1
ATOM 3202 N N . CYS A 1 399 ? 9.117 25.016 -5.828 1 98.31 399 CYS A N 1
ATOM 3203 C CA . CYS A 1 399 ? 7.73 25.031 -5.371 1 98.31 399 CYS A CA 1
ATOM 3204 C C . CYS A 1 399 ? 7.621 24.531 -3.938 1 98.31 399 CYS A C 1
ATOM 3206 O O . CYS A 1 399 ? 8.094 23.438 -3.617 1 98.31 399 CYS A O 1
ATOM 3208 N N . PRO A 1 400 ? 7.051 25.438 -3.023 1 97.94 400 PRO A N 1
ATOM 3209 C CA . PRO A 1 400 ? 6.734 24.859 -1.709 1 97.94 400 PRO A CA 1
ATOM 3210 C C . PRO A 1 400 ? 5.703 23.734 -1.784 1 97.94 400 PRO A C 1
ATOM 3212 O O . PRO A 1 400 ? 4.766 23.812 -2.586 1 97.94 400 PRO A O 1
ATOM 3215 N N . LEU A 1 401 ? 5.84 22.75 -1.021 1 98 401 LEU A N 1
ATOM 3216 C CA . LEU A 1 401 ? 5.02 21.531 -1.094 1 98 401 LEU A CA 1
ATOM 3217 C C . LEU A 1 401 ? 3.537 21.875 -0.988 1 98 401 LEU A C 1
ATOM 3219 O O . LEU A 1 401 ? 2.709 21.297 -1.688 1 98 401 LEU A O 1
ATOM 3223 N N . MET A 1 402 ? 3.184 22.844 -0.162 1 97.75 402 MET A N 1
ATOM 3224 C CA . MET A 1 402 ? 1.769 23.094 0.093 1 97.75 402 MET A CA 1
ATOM 3225 C C . MET A 1 402 ? 1.162 23.953 -1.017 1 97.75 402 MET A C 1
ATOM 3227 O O . MET A 1 402 ? -0.037 24.234 -1.003 1 97.75 402 MET A O 1
ATOM 3231 N N . SER A 1 403 ? 1.963 24.359 -2.01 1 98.19 403 SER A N 1
ATOM 3232 C CA . SER A 1 403 ? 1.443 25.031 -3.191 1 98.19 403 SER A CA 1
ATOM 3233 C C . SER A 1 403 ? 1.167 24.047 -4.32 1 98.19 403 SER A C 1
ATOM 3235 O O . SER A 1 403 ? 0.609 24.422 -5.355 1 98.19 403 SER A O 1
ATOM 3237 N N . LEU A 1 404 ? 1.503 22.828 -4.121 1 98.19 404 LEU A N 1
ATOM 3238 C CA . LEU A 1 404 ? 1.438 21.828 -5.18 1 98.19 404 LEU A CA 1
ATOM 3239 C C . LEU A 1 404 ? -0.009 21.547 -5.566 1 98.19 404 LEU A C 1
ATOM 3241 O O . LEU A 1 404 ? -0.311 21.328 -6.742 1 98.19 404 LEU A O 1
ATOM 3245 N N . PRO A 1 405 ? -0.97 21.469 -4.582 1 97.88 405 PRO A N 1
ATOM 3246 C CA . PRO A 1 405 ? -2.348 21.234 -5.02 1 97.88 405 PRO A CA 1
ATOM 3247 C C . PRO A 1 405 ? -2.842 22.281 -6.012 1 97.88 405 PRO A C 1
ATOM 3249 O O . PRO A 1 405 ? -3.514 21.938 -6.992 1 97.88 405 PRO A O 1
ATOM 3252 N N . LEU A 1 406 ? -2.484 23.547 -5.734 1 98 406 LEU A N 1
ATOM 3253 C CA . LEU A 1 406 ? -2.83 24.578 -6.691 1 98 406 LEU A CA 1
ATOM 3254 C C . LEU A 1 406 ? -2.109 24.359 -8.016 1 98 406 LEU A C 1
ATOM 3256 O O . LEU A 1 406 ? -2.732 24.406 -9.078 1 98 406 LEU A O 1
ATOM 3260 N N . ALA A 1 407 ? -0.811 24.094 -7.957 1 97.75 407 ALA A N 1
ATOM 3261 C CA . ALA A 1 407 ? 0.029 23.953 -9.141 1 97.75 407 ALA A CA 1
ATOM 3262 C C . ALA A 1 407 ? -0.434 22.766 -10 1 97.75 407 ALA A C 1
ATOM 3264 O O . ALA A 1 407 ? -0.324 22.812 -11.227 1 97.75 407 ALA A O 1
ATOM 3265 N N . CYS A 1 408 ? -0.91 21.766 -9.352 1 95.88 408 CYS A N 1
ATOM 3266 C CA . CYS A 1 408 ? -1.342 20.547 -10.047 1 95.88 408 CYS A CA 1
ATOM 3267 C C . CYS A 1 408 ? -2.842 20.578 -10.32 1 95.88 408 CYS A C 1
ATOM 3269 O O . CYS A 1 408 ? -3.432 19.562 -10.695 1 95.88 408 CYS A O 1
ATOM 3271 N N . LYS A 1 409 ? -3.496 21.672 -9.992 1 94.75 409 LYS A N 1
ATOM 3272 C CA . LYS A 1 409 ? -4.898 21.922 -10.305 1 94.75 409 LYS A CA 1
ATOM 3273 C C . LYS A 1 409 ? -5.809 20.906 -9.625 1 94.75 409 LYS A C 1
ATOM 3275 O O . LYS A 1 409 ? -6.691 20.328 -10.258 1 94.75 409 LYS A O 1
ATOM 3280 N N . THR A 1 410 ? -5.531 20.641 -8.383 1 95.25 410 THR A N 1
ATOM 3281 C CA . THR A 1 410 ? -6.398 19.797 -7.566 1 95.25 410 THR A CA 1
ATOM 3282 C C . THR A 1 410 ? -7.625 20.578 -7.098 1 95.25 410 THR A C 1
ATOM 3284 O O . THR A 1 410 ? -7.641 21.109 -5.988 1 95.25 410 THR A O 1
ATOM 3287 N N . PHE A 1 411 ? -8.688 20.609 -7.934 1 94.88 411 PHE A N 1
ATOM 3288 C CA . PHE A 1 411 ? -9.781 21.547 -7.719 1 94.88 411 PHE A CA 1
ATOM 3289 C C . PHE A 1 411 ? -11.047 20.812 -7.297 1 94.88 411 PHE A C 1
ATOM 3291 O O . PHE A 1 411 ? -12.078 21.438 -7.039 1 94.88 411 PHE A O 1
ATOM 3298 N N . SER A 1 412 ? -10.953 19.516 -7.184 1 93.19 412 SER A N 1
ATOM 3299 C CA . SER A 1 412 ? -12 18.672 -6.609 1 93.19 412 SER A CA 1
ATOM 3300 C C . SER A 1 412 ? -11.398 17.469 -5.887 1 93.19 412 SER A C 1
ATOM 3302 O O . SER A 1 412 ? -10.203 17.203 -6.012 1 93.19 412 SER A O 1
ATOM 3304 N N . GLU A 1 413 ? -12.211 16.797 -5.176 1 91.81 413 GLU A N 1
ATOM 3305 C CA . GLU A 1 413 ? -11.742 15.609 -4.477 1 91.81 413 GLU A CA 1
ATOM 3306 C C . GLU A 1 413 ? -11.258 14.547 -5.461 1 91.81 413 GLU A C 1
ATOM 3308 O O . GLU A 1 413 ? -10.344 13.781 -5.156 1 91.81 413 GLU A O 1
ATOM 3313 N N . ALA A 1 414 ? -11.859 14.531 -6.652 1 89.25 414 ALA A N 1
ATOM 3314 C CA . ALA A 1 414 ? -11.531 13.539 -7.672 1 89.25 414 ALA A CA 1
ATOM 3315 C C . ALA A 1 414 ? -10.125 13.766 -8.219 1 89.25 414 ALA A C 1
ATOM 3317 O O . ALA A 1 414 ? -9.531 12.867 -8.812 1 89.25 414 ALA A O 1
ATOM 3318 N N . ASP A 1 415 ? -9.555 14.961 -7.992 1 92.25 415 ASP A N 1
ATOM 3319 C CA . ASP A 1 415 ? -8.234 15.312 -8.516 1 92.25 415 ASP A CA 1
ATOM 3320 C C . ASP A 1 415 ? -7.129 14.859 -7.574 1 92.25 415 ASP A C 1
ATOM 3322 O O . ASP A 1 415 ? -5.953 14.852 -7.941 1 92.25 415 ASP A O 1
ATOM 3326 N N . ILE A 1 416 ? -7.488 14.453 -6.367 1 93.69 416 ILE A N 1
ATOM 3327 C CA . ILE A 1 416 ? -6.496 14.094 -5.355 1 93.69 416 ILE A CA 1
ATOM 3328 C C . ILE A 1 416 ? -5.887 12.742 -5.688 1 93.69 416 ILE A C 1
ATOM 3330 O O . ILE A 1 416 ? -6.605 11.75 -5.855 1 93.69 416 ILE A O 1
ATOM 3334 N N . PRO A 1 417 ? -4.531 12.688 -5.82 1 91.38 417 PRO A N 1
ATOM 3335 C CA . PRO A 1 417 ? -3.914 11.359 -5.926 1 91.38 417 PRO A CA 1
ATOM 3336 C C . PRO A 1 417 ? -4.023 10.555 -4.633 1 91.38 417 PRO A C 1
ATOM 3338 O O . PRO A 1 417 ? -3.277 10.797 -3.682 1 91.38 417 PRO A O 1
ATOM 3341 N N . ARG A 1 418 ? -4.781 9.477 -4.625 1 87.88 418 ARG A N 1
ATOM 3342 C CA . ARG A 1 418 ? -5.137 8.852 -3.357 1 87.88 418 ARG A CA 1
ATOM 3343 C C . ARG A 1 418 ? -4.387 7.535 -3.17 1 87.88 418 ARG A C 1
ATOM 3345 O O . ARG A 1 418 ? -4.395 6.957 -2.08 1 87.88 418 ARG A O 1
ATOM 3352 N N . ALA A 1 419 ? -3.805 7.066 -4.203 1 88.06 419 ALA A N 1
ATOM 3353 C CA . ALA A 1 419 ? -3.059 5.82 -4.062 1 88.06 419 ALA A CA 1
ATOM 3354 C C . ALA A 1 419 ? -1.934 5.965 -3.043 1 88.06 419 ALA A C 1
ATOM 3356 O O . ALA A 1 419 ? -1.315 7.023 -2.938 1 88.06 419 ALA A O 1
ATOM 3357 N N . PRO A 1 420 ? -1.666 4.855 -2.314 1 91.44 420 PRO A N 1
ATOM 3358 C CA . PRO A 1 420 ? -0.485 4.891 -1.449 1 91.44 420 PRO A CA 1
ATOM 3359 C C . PRO A 1 420 ? 0.799 5.199 -2.215 1 91.44 420 PRO A C 1
ATOM 3361 O O . PRO A 1 420 ? 0.963 4.762 -3.357 1 91.44 420 PRO A O 1
ATOM 3364 N N . TYR A 1 421 ? 1.698 5.945 -1.626 1 94.5 421 TYR A N 1
ATOM 3365 C CA . TYR A 1 421 ? 2.859 6.414 -2.375 1 94.5 421 TYR A CA 1
ATOM 3366 C C . TYR A 1 421 ? 4.141 6.234 -1.569 1 94.5 421 TYR A C 1
ATOM 3368 O O . TYR A 1 421 ? 5.211 6.688 -1.98 1 94.5 421 TYR A O 1
ATOM 3376 N N . LEU A 1 422 ? 4.031 5.586 -0.381 1 95.38 422 LEU A N 1
ATOM 3377 C CA . LEU A 1 422 ? 5.219 5.301 0.415 1 95.38 422 LEU A CA 1
ATOM 3378 C C . LEU A 1 422 ? 5.301 3.814 0.755 1 95.38 422 LEU A C 1
ATOM 3380 O O . LEU A 1 422 ? 4.273 3.137 0.843 1 95.38 422 LEU A O 1
ATOM 3384 N N . LEU A 1 423 ? 6.52 3.322 0.87 1 93.88 423 LEU A N 1
ATOM 3385 C CA . LEU A 1 423 ? 6.855 2.035 1.468 1 93.88 423 LEU A CA 1
ATOM 3386 C C . LEU A 1 423 ? 7.801 2.215 2.648 1 93.88 423 LEU A C 1
ATOM 3388 O O . LEU A 1 423 ? 8.516 3.219 2.732 1 93.88 423 LEU A O 1
ATOM 3392 N N . PRO A 1 424 ? 7.719 1.304 3.582 1 93.38 424 PRO A N 1
ATOM 3393 C CA . PRO A 1 424 ? 8.68 1.401 4.68 1 93.38 424 PRO A CA 1
ATOM 3394 C C . PRO A 1 424 ? 10.117 1.148 4.23 1 93.38 424 PRO A C 1
ATOM 3396 O O . PRO A 1 424 ? 10.344 0.468 3.227 1 93.38 424 PRO A O 1
ATOM 3399 N N . GLU A 1 425 ? 11.008 1.766 4.902 1 91.5 425 GLU A N 1
ATOM 3400 C CA . GLU A 1 425 ? 12.422 1.45 4.699 1 91.5 425 GLU A CA 1
ATOM 3401 C C . GLU A 1 425 ? 12.711 -0.014 5.02 1 91.5 425 GLU A C 1
ATOM 3403 O O . GLU A 1 425 ? 12.312 -0.517 6.07 1 91.5 425 GLU A O 1
ATOM 3408 N N . ALA A 1 426 ? 13.422 -0.664 4.168 1 88.69 426 ALA A N 1
ATOM 3409 C CA . ALA A 1 426 ? 13.492 -2.123 4.141 1 88.69 426 ALA A CA 1
ATOM 3410 C C . ALA A 1 426 ? 14.125 -2.666 5.418 1 88.69 426 ALA A C 1
ATOM 3412 O O . ALA A 1 426 ? 13.562 -3.557 6.062 1 88.69 426 ALA A O 1
ATOM 3413 N N . SER A 1 427 ? 15.25 -2.174 5.801 1 90.25 427 SER A N 1
ATOM 3414 C CA . SER A 1 427 ? 15.977 -2.717 6.945 1 90.25 427 SER A CA 1
ATOM 3415 C C . SER A 1 427 ? 15.203 -2.496 8.242 1 90.25 427 SER A C 1
ATOM 3417 O O . SER A 1 427 ? 15.117 -3.396 9.086 1 90.25 427 SER A O 1
ATOM 3419 N N . SER A 1 428 ? 14.664 -1.284 8.367 1 93.38 428 SER A N 1
ATOM 3420 C CA . SER A 1 428 ? 13.875 -0.99 9.562 1 93.38 428 SER A CA 1
ATOM 3421 C C . SER A 1 428 ? 12.625 -1.862 9.625 1 93.38 428 SER A C 1
ATOM 3423 O O . SER A 1 428 ? 12.258 -2.357 10.688 1 93.38 428 SER A O 1
ATOM 3425 N N . TRP A 1 429 ? 11.961 -1.99 8.516 1 92.81 429 TRP A N 1
ATOM 3426 C CA . TRP A 1 429 ? 10.773 -2.834 8.453 1 92.81 429 TRP A CA 1
ATOM 3427 C C . TRP A 1 429 ? 11.094 -4.258 8.891 1 92.81 429 TRP A C 1
ATOM 3429 O O . TRP A 1 429 ? 10.383 -4.836 9.719 1 92.81 429 TRP A O 1
ATOM 3439 N N . ALA A 1 430 ? 12.141 -4.816 8.32 1 90.75 430 ALA A N 1
ATOM 3440 C CA . ALA A 1 430 ? 12.539 -6.191 8.609 1 90.75 430 ALA A CA 1
ATOM 3441 C C . ALA A 1 430 ? 12.891 -6.355 10.086 1 90.75 430 ALA A C 1
ATOM 3443 O O . ALA A 1 430 ? 12.562 -7.375 10.695 1 90.75 430 ALA A O 1
ATOM 3444 N N . ALA A 1 431 ? 13.586 -5.395 10.609 1 91.94 431 ALA A N 1
ATOM 3445 C CA . ALA A 1 431 ? 13.953 -5.434 12.023 1 91.94 431 ALA A CA 1
ATOM 3446 C C . ALA A 1 431 ? 12.711 -5.504 12.906 1 91.94 431 ALA A C 1
ATOM 3448 O O . ALA A 1 431 ? 12.648 -6.309 13.844 1 91.94 431 ALA A O 1
ATOM 3449 N N . TRP A 1 432 ? 11.734 -4.703 12.617 1 93.31 432 TRP A N 1
ATOM 3450 C CA . TRP A 1 432 ? 10.492 -4.73 13.383 1 93.31 432 TRP A CA 1
ATOM 3451 C C . TRP A 1 432 ? 9.766 -6.055 13.188 1 93.31 432 TRP A C 1
ATOM 3453 O O . TRP A 1 432 ? 9.219 -6.617 14.141 1 93.31 432 TRP A O 1
ATOM 3463 N N . HIS A 1 433 ? 9.711 -6.504 11.906 1 90.56 433 HIS A N 1
ATOM 3464 C CA . HIS A 1 433 ? 9.062 -7.773 11.594 1 90.56 433 HIS A CA 1
ATOM 3465 C C . HIS A 1 433 ? 9.633 -8.906 12.445 1 90.56 433 HIS A C 1
ATOM 3467 O O . HIS A 1 433 ? 8.891 -9.766 12.914 1 90.56 433 HIS A O 1
ATOM 3473 N N . GLN A 1 434 ? 10.906 -8.859 12.617 1 87.5 434 GLN A N 1
ATOM 3474 C CA . GLN A 1 434 ? 11.578 -9.891 13.406 1 87.5 434 GLN A CA 1
ATOM 3475 C C . GLN A 1 434 ? 11.305 -9.695 14.898 1 87.5 434 GLN A C 1
ATOM 3477 O O . GLN A 1 434 ? 11.203 -10.672 15.648 1 87.5 434 GLN A O 1
ATOM 3482 N N . ARG A 1 435 ? 11.164 -8.484 15.336 1 90.62 435 ARG A N 1
ATOM 3483 C CA . ARG A 1 435 ? 11.016 -8.148 16.75 1 90.62 435 ARG A CA 1
ATOM 3484 C C . ARG A 1 435 ? 9.609 -8.469 17.25 1 90.62 435 ARG A C 1
ATOM 3486 O O . ARG A 1 435 ? 9.414 -8.805 18.406 1 90.62 435 ARG A O 1
ATOM 3493 N N . LEU A 1 436 ? 8.664 -8.359 16.453 1 91.94 436 LEU A N 1
ATOM 3494 C CA . LEU A 1 436 ? 7.273 -8.523 16.875 1 91.94 436 LEU A CA 1
ATOM 3495 C C . LEU A 1 436 ? 6.934 -10 17.062 1 91.94 436 LEU A C 1
ATOM 3497 O O . LEU A 1 436 ? 7.535 -10.867 16.422 1 91.94 436 LEU A O 1
ATOM 3501 N N . PRO A 1 437 ? 5.98 -10.281 17.969 1 90.81 437 PRO A N 1
ATOM 3502 C CA . PRO A 1 437 ? 5.582 -11.672 18.203 1 90.81 437 PRO A CA 1
ATOM 3503 C C . PRO A 1 437 ? 5.078 -12.359 16.938 1 90.81 437 PRO A C 1
ATOM 3505 O O . PRO A 1 437 ? 4.41 -11.734 16.109 1 90.81 437 PRO A O 1
ATOM 3508 N N . ARG A 1 438 ? 5.414 -13.641 16.844 1 87.94 438 ARG A N 1
ATOM 3509 C CA . ARG A 1 438 ? 4.977 -14.445 15.711 1 87.94 438 ARG A CA 1
ATOM 3510 C C . ARG A 1 438 ? 3.592 -15.039 15.961 1 87.94 438 ARG A C 1
ATOM 3512 O O . ARG A 1 438 ? 3.469 -16.188 16.359 1 87.94 438 ARG A O 1
ATOM 3519 N N . ASN A 1 439 ? 2.609 -14.258 15.773 1 88.94 439 ASN A N 1
ATOM 3520 C CA . ASN A 1 439 ? 1.215 -14.656 15.93 1 88.94 439 ASN A CA 1
ATOM 3521 C C . ASN A 1 439 ? 0.307 -13.906 14.953 1 88.94 439 ASN A C 1
ATOM 3523 O O . ASN A 1 439 ? 0.788 -13.172 14.094 1 88.94 439 ASN A O 1
ATOM 3527 N N . ARG A 1 440 ? -1.002 -14.148 15.016 1 84.06 440 ARG A N 1
ATOM 3528 C CA . ARG A 1 440 ? -1.952 -13.539 14.094 1 84.06 440 ARG A CA 1
ATOM 3529 C C . ARG A 1 440 ? -2.84 -12.531 14.812 1 84.06 440 ARG A C 1
ATOM 3531 O O . ARG A 1 440 ? -4 -12.344 14.445 1 84.06 440 ARG A O 1
ATOM 3538 N N . ALA A 1 441 ? -2.25 -12.008 15.844 1 91.5 441 ALA A N 1
ATOM 3539 C CA . ALA A 1 441 ? -3.031 -11.023 16.594 1 91.5 441 ALA A CA 1
ATOM 3540 C C . ALA A 1 441 ? -3.256 -9.758 15.773 1 91.5 441 ALA A C 1
ATOM 3542 O O . ALA A 1 441 ? -2.441 -9.414 14.906 1 91.5 441 ALA A O 1
ATOM 3543 N N . LEU A 1 442 ? -4.441 -9.141 16.047 1 93.88 442 LEU A N 1
ATOM 3544 C CA . LEU A 1 442 ? -4.664 -7.797 15.523 1 93.88 442 LEU A CA 1
ATOM 3545 C C . LEU A 1 442 ? -3.762 -6.785 16.234 1 93.88 442 LEU A C 1
ATOM 3547 O O . LEU A 1 442 ? -3.904 -6.555 17.438 1 93.88 442 LEU A O 1
ATOM 3551 N N . ARG A 1 443 ? -2.809 -6.223 15.508 1 96.38 443 ARG A N 1
ATOM 3552 C CA . ARG A 1 443 ? -1.864 -5.27 16.078 1 96.38 443 ARG A CA 1
ATOM 3553 C C . ARG A 1 443 ? -2.33 -3.834 15.859 1 96.38 443 ARG A C 1
ATOM 3555 O O . ARG A 1 443 ? -2.4 -3.371 14.719 1 96.38 443 ARG A O 1
ATOM 3562 N N . VAL A 1 444 ? -2.609 -3.137 16.938 1 98.25 444 VAL A N 1
ATOM 3563 C CA . VAL A 1 444 ? -3.158 -1.786 16.859 1 98.25 444 VAL A CA 1
ATOM 3564 C C . VAL A 1 444 ? -2.148 -0.79 17.438 1 98.25 444 VAL A C 1
ATOM 3566 O O . VAL A 1 444 ? -1.695 -0.934 18.562 1 98.25 444 VAL A O 1
ATOM 3569 N N . GLY A 1 445 ? -1.782 0.207 16.625 1 98.56 445 GLY A N 1
ATOM 3570 C CA . GLY A 1 445 ? -0.951 1.305 17.094 1 98.56 445 GLY A CA 1
ATOM 3571 C C . GLY A 1 445 ? -1.747 2.418 17.75 1 98.56 445 GLY A C 1
ATOM 3572 O O . GLY A 1 445 ? -2.877 2.701 17.344 1 98.56 445 GLY A O 1
ATOM 3573 N N . LEU A 1 446 ? -1.094 3.111 18.719 1 98.62 446 LEU A N 1
ATOM 3574 C CA . LEU A 1 446 ? -1.755 4.199 19.438 1 98.62 446 LEU A CA 1
ATOM 3575 C C . LEU A 1 446 ? -0.883 5.449 19.453 1 98.62 446 LEU A C 1
ATOM 3577 O O . LEU A 1 446 ? 0.322 5.367 19.703 1 98.62 446 LEU A O 1
ATOM 3581 N N . VAL A 1 447 ? -1.466 6.551 19.109 1 98.31 447 VAL A N 1
ATOM 3582 C CA . VAL A 1 447 ? -0.916 7.887 19.312 1 98.31 447 VAL A CA 1
ATOM 3583 C C . VAL A 1 447 ? -1.996 8.812 19.875 1 98.31 447 VAL A C 1
ATOM 3585 O O . VAL A 1 447 ? -3.041 9.008 19.25 1 98.31 447 VAL A O 1
ATOM 3588 N N . TRP A 1 448 ? -1.736 9.406 21.062 1 97.5 448 TRP A N 1
ATOM 3589 C CA . TRP A 1 448 ? -2.842 10.125 21.688 1 97.5 448 TRP A CA 1
ATOM 3590 C C . TRP A 1 448 ? -2.471 11.578 21.938 1 97.5 448 TRP A C 1
ATOM 3592 O O . TRP A 1 448 ? -3.289 12.359 22.438 1 97.5 448 TRP A O 1
ATOM 3602 N N . ALA A 1 449 ? -1.199 11.953 21.562 1 94.81 449 ALA A N 1
ATOM 3603 C CA . ALA A 1 449 ? -0.785 13.336 21.812 1 94.81 449 ALA A CA 1
ATOM 3604 C C . ALA A 1 449 ? 0.243 13.789 20.781 1 94.81 449 ALA A C 1
ATOM 3606 O O . ALA A 1 449 ? 0.956 12.969 20.203 1 94.81 449 ALA A O 1
ATOM 3607 N N . GLY A 1 450 ? 0.205 15.094 20.531 1 89.12 450 GLY A N 1
ATOM 3608 C CA . GLY A 1 450 ? 1.241 15.688 19.688 1 89.12 450 GLY A CA 1
ATOM 3609 C C . GLY A 1 450 ? 2.479 16.078 20.484 1 89.12 450 GLY A C 1
ATOM 3610 O O . GLY A 1 450 ? 2.561 15.844 21.688 1 89.12 450 GLY A O 1
ATOM 3611 N N . SER A 1 451 ? 3.592 16.484 19.719 1 69.75 451 SER A N 1
ATOM 3612 C CA . SER A 1 451 ? 4.828 16.891 20.375 1 69.75 451 SER A CA 1
ATOM 3613 C C . SER A 1 451 ? 4.691 18.266 21.016 1 69.75 451 SER A C 1
ATOM 3615 O O . SER A 1 451 ? 4.023 19.141 20.453 1 69.75 451 SER A O 1
ATOM 3617 N N . SER A 1 452 ? 4.691 18.266 22.328 1 55.66 452 SER A N 1
ATOM 3618 C CA . SER A 1 452 ? 4.551 19.484 23.109 1 55.66 452 SER A CA 1
ATOM 3619 C C . SER A 1 452 ? 5.664 20.484 22.797 1 55.66 452 SER A C 1
ATOM 3621 O O . SER A 1 452 ? 5.918 21.406 23.562 1 55.66 452 SER A O 1
ATOM 3623 N N . ALA A 1 453 ? 6.375 20.422 21.656 1 53.5 453 ALA A N 1
ATOM 3624 C CA . ALA A 1 453 ? 7.438 21.422 21.641 1 53.5 453 ALA A CA 1
ATOM 3625 C C . ALA A 1 453 ? 6.871 22.828 21.781 1 53.5 453 ALA A C 1
ATOM 3627 O O . ALA A 1 453 ? 5.969 23.219 21.031 1 53.5 453 ALA A O 1
ATOM 3628 N N . GLN A 1 454 ? 6.93 23.328 22.969 1 52.47 454 GLN A N 1
ATOM 3629 C CA . GLN A 1 454 ? 6.406 24.516 23.641 1 52.47 454 GLN A CA 1
ATOM 3630 C C . GLN A 1 454 ? 6.855 25.797 22.938 1 52.47 454 GLN A C 1
ATOM 3632 O O . GLN A 1 454 ? 7.141 26.797 23.578 1 52.47 454 GLN A O 1
ATOM 3637 N N . THR A 1 455 ? 6.988 25.766 21.484 1 52.16 455 THR A N 1
ATOM 3638 C CA . THR A 1 455 ? 7.645 27.031 21.156 1 52.16 455 THR A CA 1
ATOM 3639 C C . THR A 1 455 ? 6.609 28.125 20.906 1 52.16 455 THR A C 1
ATOM 3641 O O . THR A 1 455 ? 6.867 29.297 21.172 1 52.16 455 THR A O 1
ATOM 3644 N N . HIS A 1 456 ? 5.379 27.688 20.328 1 62.66 456 HIS A N 1
ATOM 3645 C CA . HIS A 1 456 ? 4.441 28.75 20.016 1 62.66 456 HIS A CA 1
ATOM 3646 C C . HIS A 1 456 ? 3.127 28.578 20.766 1 62.66 456 HIS A C 1
ATOM 3648 O O . HIS A 1 456 ? 2.574 27.484 20.812 1 62.66 456 HIS A O 1
ATOM 3654 N N . PRO A 1 457 ? 2.723 29.625 21.438 1 63.88 457 PRO A N 1
ATOM 3655 C CA . PRO A 1 457 ? 1.513 29.547 22.25 1 63.88 457 PRO A CA 1
ATOM 3656 C C . PRO A 1 457 ? 0.326 28.953 21.5 1 63.88 457 PRO A C 1
ATOM 3658 O O . PRO A 1 457 ? -0.431 28.156 22.062 1 63.88 457 PRO A O 1
ATOM 3661 N N . ASP A 1 458 ? 0.25 29.312 20.266 1 67.56 458 ASP A N 1
ATOM 3662 C CA . ASP A 1 458 ? -0.867 28.797 19.469 1 67.56 458 ASP A CA 1
ATOM 3663 C C . ASP A 1 458 ? -0.72 27.297 19.234 1 67.56 458 ASP A C 1
ATOM 3665 O O . ASP A 1 458 ? -1.708 26.562 19.266 1 67.56 458 ASP A O 1
ATOM 3669 N N . ALA A 1 459 ? 0.452 26.875 19.094 1 70.75 459 ALA A N 1
ATOM 3670 C CA . ALA A 1 459 ? 0.715 25.453 18.906 1 70.75 459 ALA A CA 1
ATOM 3671 C C . ALA A 1 459 ? 0.407 24.656 20.172 1 70.75 459 ALA A C 1
ATOM 3673 O O . ALA A 1 459 ? -0.13 23.547 20.094 1 70.75 459 ALA A O 1
ATOM 3674 N N . VAL A 1 460 ? 0.677 25.312 21.219 1 71.88 460 VAL A N 1
ATOM 3675 C CA . VAL A 1 460 ? 0.412 24.688 22.516 1 71.88 460 VAL A CA 1
ATOM 3676 C C . VAL A 1 460 ? -1.095 24.547 22.719 1 71.88 460 VAL A C 1
ATOM 3678 O O . VAL A 1 460 ? -1.571 23.5 23.156 1 71.88 460 VAL A O 1
ATOM 3681 N N . ARG A 1 461 ? -1.721 25.562 22.375 1 74.94 461 ARG A N 1
ATOM 3682 C CA . ARG A 1 461 ? -3.174 25.547 22.516 1 74.94 461 ARG A CA 1
ATOM 3683 C C . ARG A 1 461 ? -3.795 24.469 21.641 1 74.94 461 ARG A C 1
ATOM 3685 O O . ARG A 1 461 ? -4.609 23.672 22.109 1 74.94 461 ARG A O 1
ATOM 3692 N N . ILE A 1 462 ? -3.4 24.422 20.422 1 77.69 462 ILE A N 1
ATOM 3693 C CA . ILE A 1 462 ? -3.949 23.469 19.453 1 77.69 462 ILE A CA 1
ATOM 3694 C C . ILE A 1 462 ? -3.635 22.047 19.906 1 77.69 462 ILE A C 1
ATOM 3696 O O . ILE A 1 462 ? -4.488 21.156 19.828 1 77.69 462 ILE A O 1
ATOM 3700 N N . ASP A 1 463 ? -2.473 21.891 20.406 1 81.88 463 ASP A N 1
ATOM 3701 C CA . ASP A 1 463 ? -2.09 20.562 20.875 1 81.88 463 ASP A CA 1
ATOM 3702 C C . ASP A 1 463 ? -2.943 20.141 22.062 1 81.88 463 ASP A C 1
ATOM 3704 O O . ASP A 1 463 ? -3.293 18.969 22.203 1 81.88 463 ASP A O 1
ATOM 3708 N N . GLY A 1 464 ? -3.248 21.109 22.859 1 82.94 464 GLY A N 1
ATOM 3709 C CA . GLY A 1 464 ? -4.113 20.812 23.984 1 82.94 464 GLY A CA 1
ATOM 3710 C C . GLY A 1 464 ? -5.504 20.375 23.578 1 82.94 464 GLY A C 1
ATOM 3711 O O . GLY A 1 464 ? -6.133 19.562 24.266 1 82.94 464 GLY A O 1
ATOM 3712 N N . GLU A 1 465 ? -5.879 20.844 22.453 1 86.25 465 GLU A N 1
ATOM 3713 C CA . GLU A 1 465 ? -7.223 20.516 21.969 1 86.25 465 GLU A CA 1
ATOM 3714 C C . GLU A 1 465 ? -7.25 19.172 21.25 1 86.25 465 GLU A C 1
ATOM 3716 O O . GLU A 1 465 ? -8.266 18.484 21.266 1 86.25 465 GLU A O 1
ATOM 3721 N N . ARG A 1 466 ? -6.203 18.859 20.609 1 91.12 466 ARG A N 1
ATOM 3722 C CA . ARG A 1 466 ? -6.215 17.656 19.781 1 91.12 466 ARG A CA 1
ATOM 3723 C C . ARG A 1 466 ? -5.734 16.438 20.578 1 91.12 466 ARG A C 1
ATOM 3725 O O . ARG A 1 466 ? -6.031 15.297 20.203 1 91.12 466 ARG A O 1
ATOM 3732 N N . SER A 1 467 ? -5.004 16.656 21.656 1 93 467 SER A N 1
ATOM 3733 C CA . SER A 1 467 ? -4.438 15.57 22.438 1 93 467 SER A CA 1
ATOM 3734 C C . SER A 1 467 ? -5.398 15.125 23.531 1 93 467 SER A C 1
ATOM 3736 O O . SER A 1 467 ? -6.305 15.867 23.922 1 93 467 SER A O 1
ATOM 3738 N N . LEU A 1 468 ? -5.27 13.953 23.984 1 93.44 468 LEU A N 1
ATOM 3739 C CA . LEU A 1 468 ? -6.016 13.445 25.125 1 93.44 468 LEU A CA 1
ATOM 3740 C C . LEU A 1 468 ? -5.094 12.719 26.094 1 93.44 468 LEU A C 1
ATOM 3742 O O . LEU A 1 468 ? -4.023 12.242 25.703 1 93.44 468 LEU A O 1
ATOM 3746 N N . PRO A 1 469 ? -5.488 12.75 27.375 1 94.62 469 PRO A N 1
ATOM 3747 C CA . PRO A 1 469 ? -4.73 11.93 28.312 1 94.62 469 PRO A CA 1
ATOM 3748 C C . PRO A 1 469 ? -4.805 10.438 28 1 94.62 469 PRO A C 1
ATOM 3750 O O . PRO A 1 469 ? -5.844 9.953 27.547 1 94.62 469 PRO A O 1
ATOM 3753 N N . PHE A 1 470 ? -3.732 9.758 28.297 1 96.88 470 PHE A N 1
ATOM 3754 C CA . PHE A 1 470 ? -3.723 8.328 28.031 1 96.88 470 PHE A CA 1
ATOM 3755 C C . PHE A 1 470 ? -4.887 7.637 28.734 1 96.88 470 PHE A C 1
ATOM 3757 O O . PHE A 1 470 ? -5.457 6.68 28.203 1 96.88 470 PHE A O 1
ATOM 3764 N N . ALA A 1 471 ? -5.23 8.133 29.906 1 97.12 471 ALA A N 1
ATOM 3765 C CA . ALA A 1 471 ? -6.293 7.535 30.719 1 97.12 471 ALA A CA 1
ATOM 3766 C C . ALA A 1 471 ? -7.602 7.469 29.938 1 97.12 471 ALA A C 1
ATOM 3768 O O . ALA A 1 471 ? -8.414 6.562 30.141 1 97.12 471 ALA A O 1
ATOM 3769 N N . THR A 1 472 ? -7.738 8.398 29.031 1 97 472 THR A N 1
ATOM 3770 C CA . THR A 1 472 ? -8.945 8.445 28.219 1 97 472 THR A CA 1
ATOM 3771 C C . THR A 1 472 ? -9.023 7.238 27.281 1 97 472 THR A C 1
ATOM 3773 O O . THR A 1 472 ? -10.117 6.844 26.859 1 97 472 THR A O 1
ATOM 3776 N N . LEU A 1 473 ? -7.941 6.57 26.938 1 97.25 473 LEU A N 1
ATOM 3777 C CA . LEU A 1 473 ? -7.883 5.426 26.031 1 97.25 473 LEU A CA 1
ATOM 3778 C C . LEU A 1 473 ? -8.117 4.121 26.797 1 97.25 473 LEU A C 1
ATOM 3780 O O . LEU A 1 473 ? -8.203 3.053 26.188 1 97.25 473 LEU A O 1
ATOM 3784 N N . ALA A 1 474 ? -8.266 4.156 28.109 1 95.5 474 ALA A N 1
ATOM 3785 C CA . ALA A 1 474 ? -8.312 2.977 28.969 1 95.5 474 ALA A CA 1
ATOM 3786 C C . ALA A 1 474 ? -9.398 2.01 28.516 1 95.5 474 ALA A C 1
ATOM 3788 O O . ALA A 1 474 ? -9.172 0.803 28.422 1 95.5 474 ALA A O 1
ATOM 3789 N N . PRO A 1 475 ? -10.602 2.486 28.172 1 96.31 475 PRO A N 1
ATOM 3790 C CA . PRO A 1 475 ? -11.648 1.559 27.734 1 96.31 475 PRO A CA 1
ATOM 3791 C C . PRO A 1 475 ? -11.25 0.757 26.5 1 96.31 475 PRO A C 1
ATOM 3793 O O . PRO A 1 475 ? -11.68 -0.384 26.328 1 96.31 475 PRO A O 1
ATOM 3796 N N . LEU A 1 476 ? -10.453 1.336 25.641 1 96.56 476 LEU A N 1
ATOM 3797 C CA . LEU A 1 476 ? -9.969 0.652 24.453 1 96.56 476 LEU A CA 1
ATOM 3798 C C . LEU A 1 476 ? -8.922 -0.397 24.812 1 96.56 476 LEU A C 1
ATOM 3800 O O . LEU A 1 476 ? -9.008 -1.545 24.359 1 96.56 476 LEU A O 1
ATOM 3804 N N . VAL A 1 477 ? -7.98 0.02 25.594 1 97.25 477 VAL A N 1
ATOM 3805 C CA . VAL A 1 477 ? -6.844 -0.824 25.953 1 97.25 477 VAL A CA 1
ATOM 3806 C C . VAL A 1 477 ? -7.32 -2.027 26.75 1 97.25 477 VAL A C 1
ATOM 3808 O O . VAL A 1 477 ? -6.773 -3.123 26.641 1 97.25 477 VAL A O 1
ATOM 3811 N N . GLU A 1 478 ? -8.398 -1.892 27.469 1 96.06 478 GLU A N 1
ATOM 3812 C CA . GLU A 1 478 ? -8.945 -2.953 28.312 1 96.06 478 GLU A CA 1
ATOM 3813 C C . GLU A 1 478 ? -9.445 -4.121 27.453 1 96.06 478 GLU A C 1
ATOM 3815 O O . GLU A 1 478 ? -9.516 -5.254 27.938 1 96.06 478 GLU A O 1
ATOM 3820 N N . LEU A 1 479 ? -9.758 -3.852 26.219 1 95.94 479 LEU A N 1
ATOM 3821 C CA . LEU A 1 479 ? -10.234 -4.902 25.328 1 95.94 479 LEU A CA 1
ATOM 3822 C C . LEU A 1 479 ? -9.172 -5.988 25.156 1 95.94 479 LEU A C 1
ATOM 3824 O O . LEU A 1 479 ? -9.5 -7.141 24.859 1 95.94 479 LEU A O 1
ATOM 3828 N N . ALA A 1 480 ? -7.906 -5.625 25.344 1 95.25 480 ALA A N 1
ATOM 3829 C CA . ALA A 1 480 ? -6.816 -6.582 25.188 1 95.25 480 ALA A CA 1
ATOM 3830 C C . ALA A 1 480 ? -6.836 -7.637 26.281 1 95.25 480 ALA A C 1
ATOM 3832 O O . ALA A 1 480 ? -6.266 -8.719 26.125 1 95.25 480 ALA A O 1
ATOM 3833 N N . ARG A 1 481 ? -7.488 -7.336 27.406 1 93 481 ARG A N 1
ATOM 3834 C CA . ARG A 1 481 ? -7.668 -8.328 28.453 1 93 481 ARG A CA 1
ATOM 3835 C C . ARG A 1 481 ? -8.688 -9.383 28.047 1 93 481 ARG A C 1
ATOM 3837 O O . ARG A 1 481 ? -8.547 -10.555 28.406 1 93 481 ARG A O 1
ATOM 3844 N N . GLU A 1 482 ? -9.594 -8.969 27.297 1 91 482 GLU A N 1
ATOM 3845 C CA . GLU A 1 482 ? -10.703 -9.828 26.906 1 91 482 GLU A CA 1
ATOM 3846 C C . GLU A 1 482 ? -10.391 -10.602 25.625 1 91 482 GLU A C 1
ATOM 3848 O O . GLU A 1 482 ? -10.961 -11.672 25.391 1 91 482 GLU A O 1
ATOM 3853 N N . HIS A 1 483 ? -9.562 -10.062 24.859 1 93 483 HIS A N 1
ATOM 3854 C CA . HIS A 1 483 ? -9.25 -10.648 23.562 1 93 483 HIS A CA 1
ATOM 3855 C C . HIS A 1 483 ? -7.754 -10.891 23.422 1 93 483 HIS A C 1
ATOM 3857 O O . HIS A 1 483 ? -7.004 -9.977 23.062 1 93 483 HIS A O 1
ATOM 3863 N N . ALA A 1 484 ? -7.352 -12.102 23.484 1 87.75 484 ALA A N 1
ATOM 3864 C CA . ALA A 1 484 ? -5.938 -12.453 23.422 1 87.75 484 ALA A CA 1
ATOM 3865 C C . ALA A 1 484 ? -5.355 -12.172 22.031 1 87.75 484 ALA A C 1
ATOM 3867 O O . ALA A 1 484 ? -4.145 -11.992 21.891 1 87.75 484 ALA A O 1
ATOM 3868 N N . ALA A 1 485 ? -6.234 -12.055 21.094 1 91.12 485 ALA A N 1
ATOM 3869 C CA . ALA A 1 485 ? -5.797 -11.836 19.719 1 91.12 485 ALA A CA 1
ATOM 3870 C C . ALA A 1 485 ? -5.699 -10.344 19.406 1 91.12 485 ALA A C 1
ATOM 3872 O O . ALA A 1 485 ? -5.637 -9.953 18.234 1 91.12 485 ALA A O 1
ATOM 3873 N N . LEU A 1 486 ? -5.691 -9.492 20.453 1 96.12 486 LEU A N 1
ATOM 3874 C CA . LEU A 1 486 ? -5.562 -8.055 20.297 1 96.12 486 LEU A CA 1
ATOM 3875 C C . LEU A 1 486 ? -4.32 -7.535 21.016 1 96.12 486 LEU A C 1
ATOM 3877 O O . LEU A 1 486 ? -4.145 -7.773 22.219 1 96.12 486 LEU A O 1
ATOM 3881 N N . GLU A 1 487 ? -3.422 -6.867 20.266 1 97.12 487 GLU A N 1
ATOM 3882 C CA . GLU A 1 487 ? -2.203 -6.289 20.812 1 97.12 487 GLU A CA 1
ATOM 3883 C C . GLU A 1 487 ? -2.111 -4.797 20.516 1 97.12 487 GLU A C 1
ATOM 3885 O O . GLU A 1 487 ? -2.438 -4.359 19.422 1 97.12 487 GLU A O 1
ATOM 3890 N N . PHE A 1 488 ? -1.688 -4.055 21.562 1 98.31 488 PHE A N 1
ATOM 3891 C CA . PHE A 1 488 ? -1.524 -2.615 21.375 1 98.31 488 PHE A CA 1
ATOM 3892 C C . PHE A 1 488 ? -0.049 -2.234 21.391 1 98.31 488 PHE A C 1
ATOM 3894 O O . PHE A 1 488 ? 0.733 -2.76 22.172 1 98.31 488 PHE A O 1
ATOM 3901 N N . TYR A 1 489 ? 0.317 -1.365 20.5 1 98.44 489 TYR A N 1
ATOM 3902 C CA . TYR A 1 489 ? 1.663 -0.819 20.375 1 98.44 489 TYR A CA 1
ATOM 3903 C C . TYR A 1 489 ? 1.639 0.705 20.391 1 98.44 489 TYR A C 1
ATOM 3905 O O . TYR A 1 489 ? 0.928 1.332 19.609 1 98.44 489 TYR A O 1
ATOM 3913 N N . SER A 1 490 ? 2.385 1.323 21.281 1 98.31 490 SER A N 1
ATOM 3914 C CA . SER A 1 490 ? 2.441 2.779 21.359 1 98.31 490 SER A CA 1
ATOM 3915 C C . SER A 1 490 ? 3.496 3.338 20.406 1 98.31 490 SER A C 1
ATOM 3917 O O . SER A 1 490 ? 4.672 2.969 20.484 1 98.31 490 SER A O 1
ATOM 3919 N N . LEU A 1 491 ? 3.021 4.215 19.547 1 97.88 491 LEU A N 1
ATOM 3920 C CA . LEU A 1 491 ? 3.926 4.98 18.688 1 97.88 491 LEU A CA 1
ATOM 3921 C C . LEU A 1 491 ? 4.086 6.406 19.219 1 97.88 491 LEU A C 1
ATOM 3923 O O . LEU A 1 491 ? 4.602 7.273 18.5 1 97.88 491 LEU A O 1
ATOM 3927 N N . GLN A 1 492 ? 3.648 6.652 20.391 1 97.06 492 GLN A N 1
ATOM 3928 C CA . GLN A 1 492 ? 3.686 7.973 21 1 97.06 492 GLN A CA 1
ATOM 3929 C C . GLN A 1 492 ? 5.117 8.383 21.344 1 97.06 492 GLN A C 1
ATOM 3931 O O . GLN A 1 492 ? 5.832 7.645 22.016 1 97.06 492 GLN A O 1
ATOM 3936 N N . VAL A 1 493 ? 5.453 9.562 20.812 1 94.06 493 VAL A N 1
ATOM 3937 C CA . VAL A 1 493 ? 6.734 10.141 21.203 1 94.06 493 VAL A CA 1
ATOM 3938 C C . VAL A 1 493 ? 6.504 11.375 22.062 1 94.06 493 VAL A C 1
ATOM 3940 O O . VAL A 1 493 ? 5.387 11.898 22.125 1 94.06 493 VAL A O 1
ATOM 3943 N N . GLY A 1 494 ? 7.523 11.836 22.75 1 91.31 494 GLY A N 1
ATOM 3944 C CA . GLY A 1 494 ? 7.418 12.938 23.703 1 91.31 494 GLY A CA 1
ATOM 3945 C C . GLY A 1 494 ? 7.398 12.484 25.141 1 91.31 494 GLY A C 1
ATOM 3946 O O . GLY A 1 494 ? 6.641 11.578 25.516 1 91.31 494 GLY A O 1
ATOM 3947 N N . GLN A 1 495 ? 8.094 13.023 25.969 1 91 495 GLN A N 1
ATOM 3948 C CA . GLN A 1 495 ? 8.344 12.562 27.328 1 91 495 GLN A CA 1
ATOM 3949 C C . GLN A 1 495 ? 7.066 12.594 28.172 1 91 495 GLN A C 1
ATOM 3951 O O . GLN A 1 495 ? 6.742 11.617 28.844 1 91 495 GLN A O 1
ATOM 3956 N N . ASP A 1 496 ? 6.328 13.664 28.031 1 91 496 ASP A N 1
ATOM 3957 C CA . ASP A 1 496 ? 5.156 13.852 28.875 1 91 496 ASP A CA 1
ATOM 3958 C C . ASP A 1 496 ? 4.082 12.805 28.578 1 91 496 ASP A C 1
ATOM 3960 O O . ASP A 1 496 ? 3.551 12.172 29.484 1 91 496 ASP A O 1
ATOM 3964 N N . ALA A 1 497 ? 3.812 12.609 27.375 1 94.06 497 ALA A N 1
ATOM 3965 C CA . ALA A 1 497 ? 2.777 11.664 26.969 1 94.06 497 ALA A CA 1
ATOM 3966 C C . ALA A 1 497 ? 3.213 10.227 27.266 1 94.06 497 ALA A C 1
ATOM 3968 O O . ALA A 1 497 ? 2.41 9.406 27.703 1 94.06 497 ALA A O 1
ATOM 3969 N N . VAL A 1 498 ? 4.441 9.914 27.047 1 95.75 498 VAL A N 1
ATOM 3970 C CA . VAL A 1 498 ? 4.973 8.578 27.297 1 95.75 498 VAL A CA 1
ATOM 3971 C C . VAL A 1 498 ? 4.906 8.281 28.797 1 95.75 498 VAL A C 1
ATOM 3973 O O . VAL A 1 498 ? 4.594 7.152 29.203 1 95.75 498 VAL A O 1
ATOM 3976 N N . ALA A 1 499 ? 5.176 9.289 29.578 1 96 499 ALA A N 1
ATOM 3977 C CA . ALA A 1 499 ? 5.129 9.125 31.031 1 96 499 ALA A CA 1
ATOM 3978 C C . ALA A 1 499 ? 3.717 8.773 31.484 1 96 499 ALA A C 1
ATOM 3980 O O . ALA A 1 499 ? 3.545 8.016 32.438 1 96 499 ALA A O 1
ATOM 3981 N N . GLN A 1 500 ? 2.727 9.289 30.828 1 96.56 500 GLN A N 1
ATOM 3982 C CA . GLN A 1 500 ? 1.344 8.961 31.172 1 96.56 500 GLN A CA 1
ATOM 3983 C C . GLN A 1 500 ? 1.079 7.465 31 1 96.56 500 GLN A C 1
ATOM 3985 O O . GLN A 1 500 ? 0.412 6.855 31.844 1 96.56 500 GLN A O 1
ATOM 3990 N N . LEU A 1 501 ? 1.564 6.91 29.891 1 96.94 501 LEU A N 1
ATOM 3991 C CA . LEU A 1 501 ? 1.411 5.48 29.656 1 96.94 501 LEU A CA 1
ATOM 3992 C C . LEU A 1 501 ? 2.08 4.664 30.75 1 96.94 501 LEU A C 1
ATOM 3994 O O . LEU A 1 501 ? 1.46 3.768 31.328 1 96.94 501 LEU A O 1
ATOM 3998 N N . HIS A 1 502 ? 3.287 5.047 31.094 1 97.31 502 HIS A N 1
ATOM 3999 C CA . HIS A 1 502 ? 4.066 4.27 32.062 1 97.31 502 HIS A CA 1
ATOM 4000 C C . HIS A 1 502 ? 3.451 4.332 33.438 1 97.31 502 HIS A C 1
ATOM 4002 O O . HIS A 1 502 ? 3.535 3.365 34.219 1 97.31 502 HIS A O 1
ATOM 4008 N N . ALA A 1 503 ? 2.816 5.406 33.719 1 97.38 503 ALA A N 1
ATOM 4009 C CA . ALA A 1 503 ? 2.25 5.617 35.031 1 97.38 503 ALA A CA 1
ATOM 4010 C C . ALA A 1 503 ? 0.878 4.957 35.156 1 97.38 503 ALA A C 1
ATOM 4012 O O . ALA A 1 503 ? 0.359 4.793 36.281 1 97.38 503 ALA A O 1
ATOM 4013 N N . HIS A 1 504 ? 0.356 4.574 34.094 1 97.19 504 HIS A N 1
ATOM 4014 C CA . HIS A 1 504 ? -1.014 4.074 34.094 1 97.19 504 HIS A CA 1
ATOM 4015 C C . HIS A 1 504 ? -1.061 2.6 34.5 1 97.19 504 HIS A C 1
ATOM 4017 O O . HIS A 1 504 ? -0.17 1.827 34.125 1 97.19 504 HIS A O 1
ATOM 4023 N N . PRO A 1 505 ? -2.125 2.09 35.125 1 96.5 505 PRO A N 1
ATOM 4024 C CA . PRO A 1 505 ? -2.24 0.694 35.562 1 96.5 505 PRO A CA 1
ATOM 4025 C C . PRO A 1 505 ? -2.301 -0.28 34.375 1 96.5 505 PRO A C 1
ATOM 4027 O O . PRO A 1 505 ? -1.963 -1.457 34.531 1 96.5 505 PRO A O 1
ATOM 4030 N N . LEU A 1 506 ? -2.668 0.208 33.219 1 96.69 506 LEU A N 1
ATOM 4031 C CA . LEU A 1 506 ? -2.812 -0.661 32.062 1 96.69 506 LEU A CA 1
ATOM 4032 C C . LEU A 1 506 ? -1.552 -0.638 31.219 1 96.69 506 LEU A C 1
ATOM 4034 O O . LEU A 1 506 ? -1.561 -1.11 30.078 1 96.69 506 LEU A O 1
ATOM 4038 N N . ALA A 1 507 ? -0.483 -0.125 31.703 1 97.06 507 ALA A N 1
ATOM 4039 C CA . ALA A 1 507 ? 0.755 0.064 30.953 1 97.06 507 ALA A CA 1
ATOM 4040 C C . ALA A 1 507 ? 1.264 -1.26 30.391 1 97.06 507 ALA A C 1
ATOM 4042 O O . ALA A 1 507 ? 1.831 -1.299 29.281 1 97.06 507 ALA A O 1
ATOM 4043 N N . SER A 1 508 ? 1.006 -2.338 31.062 1 96.19 508 SER A N 1
ATOM 4044 C CA . SER A 1 508 ? 1.524 -3.641 30.656 1 96.19 508 SER A CA 1
ATOM 4045 C C . SER A 1 508 ? 0.806 -4.16 29.406 1 96.19 508 SER A C 1
ATOM 4047 O O . SER A 1 508 ? 1.301 -5.066 28.734 1 96.19 508 SER A O 1
ATOM 4049 N N . LEU A 1 509 ? -0.325 -3.594 29.062 1 97.06 509 LEU A N 1
ATOM 4050 C CA . LEU A 1 509 ? -1.119 -4.066 27.938 1 97.06 509 LEU A CA 1
ATOM 4051 C C . LEU A 1 509 ? -0.73 -3.334 26.656 1 97.06 509 LEU A C 1
ATOM 4053 O O . LEU A 1 509 ? -1.229 -3.656 25.562 1 97.06 509 LEU A O 1
ATOM 4057 N N . VAL A 1 510 ? 0.123 -2.361 26.766 1 98.12 510 VAL A N 1
ATOM 4058 C CA . VAL A 1 510 ? 0.562 -1.583 25.609 1 98.12 510 VAL A CA 1
ATOM 4059 C C . VAL A 1 510 ? 2.086 -1.607 25.516 1 98.12 510 VAL A C 1
ATOM 4061 O O . VAL A 1 510 ? 2.775 -1.172 26.453 1 98.12 510 VAL A O 1
ATOM 4064 N N . ARG A 1 511 ? 2.584 -2.088 24.484 1 97.56 511 ARG A N 1
ATOM 4065 C CA . ARG A 1 511 ? 4.031 -2.09 24.297 1 97.56 511 ARG A CA 1
ATOM 4066 C C . ARG A 1 511 ? 4.531 -0.708 23.891 1 97.56 511 ARG A C 1
ATOM 4068 O O . ARG A 1 511 ? 4.16 -0.196 22.828 1 97.56 511 ARG A O 1
ATOM 4075 N N . ASP A 1 512 ? 5.34 -0.107 24.688 1 97.94 512 ASP A N 1
ATOM 4076 C CA . ASP A 1 512 ? 5.945 1.18 24.359 1 97.94 512 ASP A CA 1
ATOM 4077 C C . ASP A 1 512 ? 7.074 1.013 23.344 1 97.94 512 ASP A C 1
ATOM 4079 O O . ASP A 1 512 ? 8.109 0.42 23.656 1 97.94 512 ASP A O 1
ATOM 4083 N N . CYS A 1 513 ? 6.891 1.618 22.172 1 97.69 513 CYS A N 1
ATOM 4084 C CA . CYS A 1 513 ? 7.895 1.478 21.125 1 97.69 513 CYS A CA 1
ATOM 4085 C C . CYS A 1 513 ? 8.711 2.758 20.969 1 97.69 513 CYS A C 1
ATOM 4087 O O . CYS A 1 513 ? 9.578 2.844 20.109 1 97.69 513 CYS A O 1
ATOM 4089 N N . SER A 1 514 ? 8.508 3.797 21.797 1 96.06 514 SER A N 1
ATOM 4090 C CA . SER A 1 514 ? 9.055 5.141 21.641 1 96.06 514 SER A CA 1
ATOM 4091 C C . SER A 1 514 ? 10.578 5.129 21.688 1 96.06 514 SER A C 1
ATOM 4093 O O . SER A 1 514 ? 11.234 5.906 20.984 1 96.06 514 SER A O 1
ATOM 4095 N N . PRO A 1 515 ? 11.203 4.258 22.438 1 95.56 515 PRO A N 1
ATOM 4096 C CA . PRO A 1 515 ? 12.664 4.301 22.469 1 95.56 515 PRO A CA 1
ATOM 4097 C C . PRO A 1 515 ? 13.305 3.971 21.125 1 95.56 515 PRO A C 1
ATOM 4099 O O . PRO A 1 515 ? 14.445 4.363 20.859 1 95.56 515 PRO A O 1
ATOM 4102 N N . GLU A 1 516 ? 12.586 3.254 20.266 1 95.56 516 GLU A N 1
ATOM 4103 C CA . GLU A 1 516 ? 13.148 2.812 18.984 1 95.56 516 GLU A CA 1
ATOM 4104 C C . GLU A 1 516 ? 12.75 3.754 17.859 1 95.56 516 GLU A C 1
ATOM 4106 O O . GLU A 1 516 ? 13.203 3.594 16.719 1 95.56 516 GLU A O 1
ATOM 4111 N N . LEU A 1 517 ? 11.938 4.691 18.156 1 96 517 LEU A N 1
ATOM 4112 C CA . LEU A 1 517 ? 11.406 5.559 17.109 1 96 517 LEU A CA 1
ATOM 4113 C C . LEU A 1 517 ? 12.219 6.848 17.016 1 96 517 LEU A C 1
ATOM 4115 O O . LEU A 1 517 ? 11.734 7.922 17.375 1 96 517 LEU A O 1
ATOM 4119 N N . HIS A 1 518 ? 13.344 6.797 16.266 1 94.31 518 HIS A N 1
ATOM 4120 C CA . HIS A 1 518 ? 14.305 7.895 16.203 1 94.31 518 HIS A CA 1
ATOM 4121 C C . HIS A 1 518 ? 14.008 8.82 15.016 1 94.31 518 HIS A C 1
ATOM 4123 O O . HIS A 1 518 ? 14.438 9.969 15 1 94.31 518 HIS A O 1
ATOM 4129 N N . ASP A 1 519 ? 13.422 8.359 14.031 1 95.94 519 ASP A N 1
ATOM 4130 C CA . ASP A 1 519 ? 12.984 9.148 12.883 1 95.94 519 ASP A CA 1
ATOM 4131 C C . ASP A 1 519 ? 11.742 8.539 12.242 1 95.94 519 ASP A C 1
ATOM 4133 O O . ASP A 1 519 ? 11.18 7.574 12.758 1 95.94 519 ASP A O 1
ATOM 4137 N N . PHE A 1 520 ? 11.32 9.078 11.18 1 97.44 520 PHE A N 1
ATOM 4138 C CA . PHE A 1 520 ? 10.055 8.656 10.594 1 97.44 520 PHE A CA 1
ATOM 4139 C C . PHE A 1 520 ? 10.211 7.355 9.82 1 97.44 520 PHE A C 1
ATOM 4141 O O . PHE A 1 520 ? 9.227 6.688 9.508 1 97.44 520 PHE A O 1
ATOM 4148 N N . ALA A 1 521 ? 11.438 7.008 9.43 1 96.69 521 ALA A N 1
ATOM 4149 C CA . ALA A 1 521 ? 11.664 5.699 8.82 1 96.69 521 ALA A CA 1
ATOM 4150 C C . ALA A 1 521 ? 11.352 4.574 9.805 1 96.69 521 ALA A C 1
ATOM 4152 O O . ALA A 1 521 ? 10.727 3.576 9.43 1 96.69 521 ALA A O 1
ATOM 4153 N N . GLU A 1 522 ? 11.742 4.746 11.055 1 97 522 GLU A N 1
ATOM 4154 C CA . GLU A 1 522 ? 11.438 3.756 12.086 1 97 522 GLU A CA 1
ATOM 4155 C C . GLU A 1 522 ? 9.938 3.703 12.367 1 97 522 GLU A C 1
ATOM 4157 O O . GLU A 1 522 ? 9.375 2.621 12.531 1 97 522 GLU A O 1
ATOM 4162 N N . THR A 1 523 ? 9.344 4.863 12.445 1 98.06 523 THR A N 1
ATOM 4163 C CA . THR A 1 523 ? 7.906 4.93 12.68 1 98.06 523 THR A CA 1
ATOM 4164 C C . THR A 1 523 ? 7.141 4.258 11.547 1 98.06 523 THR A C 1
ATOM 4166 O O . THR A 1 523 ? 6.219 3.475 11.789 1 98.06 523 THR A O 1
ATOM 4169 N N . GLY A 1 524 ? 7.539 4.602 10.336 1 97.69 524 GLY A N 1
ATOM 4170 C CA . GLY A 1 524 ? 6.898 3.988 9.18 1 97.69 524 GLY A CA 1
ATOM 4171 C C . GLY A 1 524 ? 7.074 2.48 9.133 1 97.69 524 GLY A C 1
ATOM 4172 O O . GLY A 1 524 ? 6.148 1.756 8.758 1 97.69 524 GLY A O 1
ATOM 4173 N N . ALA A 1 525 ? 8.242 2.023 9.484 1 96.44 525 ALA A N 1
ATOM 4174 C CA . ALA A 1 525 ? 8.539 0.593 9.516 1 96.44 525 ALA A CA 1
ATOM 4175 C C . ALA A 1 525 ? 7.633 -0.133 10.508 1 96.44 525 ALA A C 1
ATOM 4177 O O . ALA A 1 525 ? 7.086 -1.195 10.203 1 96.44 525 ALA A O 1
ATOM 4178 N N . LEU A 1 526 ? 7.492 0.404 11.68 1 97.5 526 LEU A N 1
ATOM 4179 C CA . LEU A 1 526 ? 6.602 -0.186 12.672 1 97.5 526 LEU A CA 1
ATOM 4180 C C . LEU A 1 526 ? 5.16 -0.188 12.18 1 97.5 526 LEU A C 1
ATOM 4182 O O . LEU A 1 526 ? 4.473 -1.207 12.266 1 97.5 526 LEU A O 1
ATOM 4186 N N . LEU A 1 527 ? 4.727 0.901 11.633 1 97.62 527 LEU A N 1
ATOM 4187 C CA . LEU A 1 527 ? 3.365 1.031 11.125 1 97.62 527 LEU A CA 1
ATOM 4188 C C . LEU A 1 527 ? 3.064 -0.048 10.094 1 97.62 527 LEU A C 1
ATOM 4190 O O . LEU A 1 527 ? 1.979 -0.633 10.102 1 97.62 527 LEU A O 1
ATOM 4194 N N . ALA A 1 528 ? 4.023 -0.239 9.258 1 95 528 ALA A N 1
ATOM 4195 C CA . ALA A 1 528 ? 3.844 -1.205 8.18 1 95 528 ALA A CA 1
ATOM 4196 C C . ALA A 1 528 ? 3.674 -2.619 8.727 1 95 528 ALA A C 1
ATOM 4198 O O . ALA A 1 528 ? 3.219 -3.518 8.016 1 95 528 ALA A O 1
ATOM 4199 N N . ASN A 1 529 ? 4.09 -2.865 9.945 1 94.69 529 ASN A N 1
ATOM 4200 C CA . ASN A 1 529 ? 3.945 -4.168 10.586 1 94.69 529 ASN A CA 1
ATOM 4201 C C . ASN A 1 529 ? 2.674 -4.238 11.43 1 94.69 529 ASN A C 1
ATOM 4203 O O . ASN A 1 529 ? 2.412 -5.25 12.086 1 94.69 529 ASN A O 1
ATOM 4207 N N . LEU A 1 530 ? 1.879 -3.16 11.461 1 95.94 530 LEU A N 1
ATOM 4208 C CA . LEU A 1 530 ? 0.642 -3.115 12.227 1 95.94 530 LEU A CA 1
ATOM 4209 C C . LEU A 1 530 ? -0.574 -3.24 11.32 1 95.94 530 LEU A C 1
ATOM 4211 O O . LEU A 1 530 ? -0.447 -3.16 10.094 1 95.94 530 LEU A O 1
ATOM 4215 N N . ASP A 1 531 ? -1.746 -3.453 11.992 1 93.69 531 ASP A N 1
ATOM 4216 C CA . ASP A 1 531 ? -2.965 -3.691 11.227 1 93.69 531 ASP A CA 1
ATOM 4217 C C . ASP A 1 531 ? -3.861 -2.455 11.219 1 93.69 531 ASP A C 1
ATOM 4219 O O . ASP A 1 531 ? -4.703 -2.295 10.328 1 93.69 531 ASP A O 1
ATOM 4223 N N . LEU A 1 532 ? -3.67 -1.627 12.211 1 96.81 532 LEU A N 1
ATOM 4224 C CA . LEU A 1 532 ? -4.516 -0.457 12.414 1 96.81 532 LEU A CA 1
ATOM 4225 C C . LEU A 1 532 ? -3.809 0.585 13.273 1 96.81 532 LEU A C 1
ATOM 4227 O O . LEU A 1 532 ? -3.105 0.238 14.227 1 96.81 532 LEU A O 1
ATOM 4231 N N . LEU A 1 533 ? -3.957 1.815 12.93 1 98.5 533 LEU A N 1
ATOM 4232 C CA . LEU A 1 533 ? -3.504 2.922 13.766 1 98.5 533 LEU A CA 1
ATOM 4233 C C . LEU A 1 533 ? -4.688 3.721 14.297 1 98.5 533 LEU A C 1
ATOM 4235 O O . LEU A 1 533 ? -5.547 4.156 13.531 1 98.5 533 LEU A O 1
ATOM 4239 N N . ILE A 1 534 ? -4.793 3.859 15.57 1 98.75 534 ILE A N 1
ATOM 4240 C CA . ILE A 1 534 ? -5.707 4.793 16.219 1 98.75 534 ILE A CA 1
ATOM 4241 C C . ILE A 1 534 ? -4.926 5.996 16.75 1 98.75 534 ILE A C 1
ATOM 4243 O O . ILE A 1 534 ? -4.043 5.852 17.594 1 98.75 534 ILE A O 1
ATOM 4247 N N . THR A 1 535 ? -5.23 7.137 16.203 1 98.44 535 THR A N 1
ATOM 4248 C CA . THR A 1 535 ? -4.352 8.266 16.469 1 98.44 535 THR A CA 1
ATOM 4249 C C . THR A 1 535 ? -5.141 9.578 16.484 1 98.44 535 THR A C 1
ATOM 4251 O O . THR A 1 535 ? -6.199 9.672 15.859 1 98.44 535 THR A O 1
ATOM 4254 N N . VAL A 1 536 ? -4.613 10.516 17.234 1 97.44 536 VAL A N 1
ATOM 4255 C CA . VAL A 1 536 ? -5.078 11.891 17.094 1 97.44 536 VAL A CA 1
ATOM 4256 C C . VAL A 1 536 ? -4.426 12.523 15.867 1 97.44 536 VAL A C 1
ATOM 4258 O O . VAL A 1 536 ? -3.643 11.875 15.164 1 97.44 536 VAL A O 1
ATOM 4261 N N . ASP A 1 537 ? -4.789 13.766 15.57 1 96.31 537 ASP A N 1
ATOM 4262 C CA . ASP A 1 537 ? -4.371 14.453 14.344 1 96.31 537 ASP A CA 1
ATOM 4263 C C . ASP A 1 537 ? -2.912 14.898 14.438 1 96.31 537 ASP A C 1
ATOM 4265 O O . ASP A 1 537 ? -2.629 16.062 14.742 1 96.31 537 ASP A O 1
ATOM 4269 N N . THR A 1 538 ? -1.997 14.016 14.156 1 94.94 538 THR A N 1
ATOM 4270 C CA . THR A 1 538 ? -0.562 14.273 14.133 1 94.94 538 THR A CA 1
ATOM 4271 C C . THR A 1 538 ? 0.04 13.859 12.797 1 94.94 538 THR A C 1
ATOM 4273 O O . THR A 1 538 ? -0.679 13.406 11.898 1 94.94 538 THR A O 1
ATOM 4276 N N . SER A 1 539 ? 1.383 14.008 12.742 1 96.62 539 SER A N 1
ATOM 4277 C CA . SER A 1 539 ? 2.084 13.633 11.523 1 96.62 539 SER A CA 1
ATOM 4278 C C . SER A 1 539 ? 2.025 12.125 11.297 1 96.62 539 SER A C 1
ATOM 4280 O O . SER A 1 539 ? 2.104 11.656 10.156 1 96.62 539 SER A O 1
ATOM 4282 N N . VAL A 1 540 ? 1.732 11.359 12.328 1 97.81 540 VAL A N 1
ATOM 4283 C CA . VAL A 1 540 ? 1.744 9.906 12.234 1 97.81 540 VAL A CA 1
ATOM 4284 C C . VAL A 1 540 ? 0.532 9.43 11.438 1 97.81 540 VAL A C 1
ATOM 4286 O O . VAL A 1 540 ? 0.615 8.445 10.695 1 97.81 540 VAL A O 1
ATOM 4289 N N . CYS A 1 541 ? -0.583 10.109 11.547 1 97.62 541 CYS A N 1
ATOM 4290 C CA . CYS A 1 541 ? -1.747 9.719 10.758 1 97.62 541 CYS A CA 1
ATOM 4291 C C . CYS A 1 541 ? -1.477 9.883 9.266 1 97.62 541 CYS A C 1
ATOM 4293 O O . CYS A 1 541 ? -1.914 9.062 8.461 1 97.62 541 CYS A O 1
ATOM 4295 N N . HIS A 1 542 ? -0.739 10.914 8.906 1 98.06 542 HIS A N 1
ATOM 4296 C CA . HIS A 1 542 ? -0.379 11.141 7.512 1 98.06 542 HIS A CA 1
ATOM 4297 C C . HIS A 1 542 ? 0.589 10.07 7.012 1 98.06 542 HIS A C 1
ATOM 4299 O O . HIS A 1 542 ? 0.481 9.609 5.875 1 98.06 542 HIS A O 1
ATOM 4305 N N . LEU A 1 543 ? 1.516 9.711 7.883 1 98.31 543 LEU A N 1
ATOM 4306 C CA . LEU A 1 543 ? 2.457 8.664 7.516 1 98.31 543 LEU A CA 1
ATOM 4307 C C . LEU A 1 543 ? 1.729 7.344 7.27 1 98.31 543 LEU A C 1
ATOM 4309 O O . LEU A 1 543 ? 1.96 6.684 6.254 1 98.31 543 LEU A O 1
ATOM 4313 N N . ALA A 1 544 ? 0.859 7.012 8.164 1 98.06 544 ALA A N 1
ATOM 4314 C CA . ALA A 1 544 ? 0.092 5.777 8.023 1 98.06 544 ALA A CA 1
ATOM 4315 C C . ALA A 1 544 ? -0.764 5.805 6.762 1 98.06 544 ALA A C 1
ATOM 4317 O O . ALA A 1 544 ? -0.816 4.82 6.02 1 98.06 544 ALA A O 1
ATOM 4318 N N . GLY A 1 545 ? -1.403 6.926 6.512 1 97.06 545 GLY A N 1
ATOM 4319 C CA . GLY A 1 545 ? -2.191 7.074 5.297 1 97.06 545 GLY A CA 1
ATOM 4320 C C . GLY A 1 545 ? -1.367 6.945 4.031 1 97.06 545 GLY A C 1
ATOM 4321 O O . GLY A 1 545 ? -1.788 6.293 3.074 1 97.06 545 GLY A O 1
ATOM 4322 N N . ALA A 1 546 ? -0.184 7.535 4.055 1 97 546 ALA A N 1
ATOM 4323 C CA . ALA A 1 546 ? 0.71 7.496 2.9 1 97 546 ALA A CA 1
ATOM 4324 C C . ALA A 1 546 ? 1.186 6.07 2.625 1 97 546 ALA A C 1
ATOM 4326 O O . ALA A 1 546 ? 1.434 5.703 1.474 1 97 546 ALA A O 1
ATOM 4327 N N . LEU A 1 547 ? 1.258 5.289 3.711 1 96.12 547 LEU A N 1
ATOM 4328 C CA . LEU A 1 547 ? 1.694 3.898 3.617 1 96.12 547 LEU A CA 1
ATOM 4329 C C . LEU A 1 547 ? 0.537 2.99 3.217 1 96.12 547 LEU A C 1
ATOM 4331 O O . LEU A 1 547 ? 0.729 1.792 3 1 96.12 547 LEU A O 1
ATOM 4335 N N . GLY A 1 548 ? -0.67 3.568 3.137 1 93.06 548 GLY A N 1
ATOM 4336 C CA . GLY A 1 548 ? -1.851 2.797 2.781 1 93.06 548 GLY A CA 1
ATOM 4337 C C . GLY A 1 548 ? -2.365 1.937 3.92 1 93.06 548 GLY A C 1
ATOM 4338 O O . GLY A 1 548 ? -3.014 0.914 3.688 1 93.06 548 GLY A O 1
ATOM 4339 N N . ARG A 1 549 ? -2.033 2.264 5.129 1 94.12 549 ARG A N 1
ATOM 4340 C CA . ARG A 1 549 ? -2.494 1.508 6.289 1 94.12 549 ARG A CA 1
ATOM 4341 C C . ARG A 1 549 ? -3.834 2.035 6.789 1 94.12 549 ARG A C 1
ATOM 4343 O O . ARG A 1 549 ? -4.121 3.229 6.672 1 94.12 549 ARG A O 1
ATOM 4350 N N . PRO A 1 550 ? -4.684 1.15 7.398 1 94.94 550 PRO A N 1
ATOM 4351 C CA . PRO A 1 550 ? -5.922 1.636 8.016 1 94.94 550 PRO A CA 1
ATOM 4352 C C . PRO A 1 550 ? -5.664 2.588 9.18 1 94.94 550 PRO A C 1
ATOM 4354 O O . PRO A 1 550 ? -4.812 2.312 10.031 1 94.94 550 PRO A O 1
ATOM 4357 N N . VAL A 1 551 ? -6.398 3.678 9.156 1 98.19 551 VAL A N 1
ATOM 4358 C CA . VAL A 1 551 ? -6.246 4.695 10.195 1 98.19 551 VAL A CA 1
ATOM 4359 C C . VAL A 1 551 ? -7.617 5.066 10.758 1 98.19 551 VAL A C 1
ATOM 4361 O O . VAL A 1 551 ? -8.555 5.328 10.008 1 98.19 551 VAL A O 1
ATOM 4364 N N . TRP A 1 552 ? -7.723 5.059 12.07 1 98.69 552 TRP A N 1
ATOM 4365 C CA . TRP A 1 552 ? -8.836 5.668 12.781 1 98.69 552 TRP A CA 1
ATOM 4366 C C . TRP A 1 552 ? -8.406 6.965 13.461 1 98.69 552 TRP A C 1
ATOM 4368 O O . TRP A 1 552 ? -7.672 6.941 14.453 1 98.69 552 TRP A O 1
ATOM 4378 N N . LEU A 1 553 ? -8.875 8.055 12.945 1 98.5 553 LEU A N 1
ATOM 4379 C CA . LEU A 1 553 ? -8.484 9.375 13.422 1 98.5 553 LEU A CA 1
ATOM 4380 C C . LEU A 1 553 ? -9.438 9.867 14.5 1 98.5 553 LEU A C 1
ATOM 4382 O O . LEU A 1 553 ? -10.641 9.992 14.258 1 98.5 553 LEU A O 1
ATOM 4386 N N . LEU A 1 554 ? -8.875 10.078 15.656 1 97.94 554 LEU A N 1
ATOM 4387 C CA . LEU A 1 554 ? -9.594 10.812 16.703 1 97.94 554 LEU A CA 1
ATOM 4388 C C . LEU A 1 554 ? -9.523 12.312 16.453 1 97.94 554 LEU A C 1
ATOM 4390 O O . LEU A 1 554 ? -8.516 12.945 16.766 1 97.94 554 LEU A O 1
ATOM 4394 N N . ASN A 1 555 ? -10.602 12.844 15.977 1 96.81 555 ASN A N 1
ATOM 4395 C CA . ASN A 1 555 ? -10.586 14.227 15.516 1 96.81 555 ASN A CA 1
ATOM 4396 C C . ASN A 1 555 ? -11.281 15.156 16.516 1 96.81 555 ASN A C 1
ATOM 4398 O O . ASN A 1 555 ? -12.391 14.875 16.953 1 96.81 555 ASN A O 1
ATOM 4402 N N . ARG A 1 556 ? -10.594 16.188 16.859 1 93.25 556 ARG A N 1
ATOM 4403 C CA . ARG A 1 556 ? -11.156 17.172 17.766 1 93.25 556 ARG A CA 1
ATOM 4404 C C . ARG A 1 556 ? -12.312 17.922 17.125 1 93.25 556 ARG A C 1
ATOM 4406 O O . ARG A 1 556 ? -12.469 17.906 15.898 1 93.25 556 ARG A O 1
ATOM 4413 N N . HIS A 1 557 ? -13.031 18.562 18.047 1 90.31 557 HIS A N 1
ATOM 4414 C CA . HIS A 1 557 ? -14.055 19.469 17.547 1 90.31 557 HIS A CA 1
ATOM 4415 C C . HIS A 1 557 ? -13.422 20.656 16.812 1 90.31 557 HIS A C 1
ATOM 4417 O O . HIS A 1 557 ? -12.422 21.203 17.266 1 90.31 557 HIS A O 1
ATOM 4423 N N . ASN A 1 558 ? -13.953 21.062 15.766 1 87 558 ASN A N 1
ATOM 4424 C CA . ASN A 1 558 ? -13.375 22.125 14.945 1 87 558 ASN A CA 1
ATOM 4425 C C . ASN A 1 558 ? -11.961 21.781 14.492 1 87 558 ASN A C 1
ATOM 4427 O O . ASN A 1 558 ? -11.031 22.547 14.719 1 87 558 ASN A O 1
ATOM 4431 N N . GLY A 1 559 ? -11.891 20.688 13.922 1 89.5 559 GLY A N 1
ATOM 4432 C CA . GLY A 1 559 ? -10.602 20.141 13.547 1 89.5 559 GLY A CA 1
ATOM 4433 C C . GLY A 1 559 ? -10 20.781 12.32 1 89.5 559 GLY A C 1
ATOM 4434 O O . GLY A 1 559 ? -10.484 21.828 11.859 1 89.5 559 GLY A O 1
ATOM 4435 N N . CYS A 1 560 ? -8.914 20.281 11.867 1 93.5 560 CYS A N 1
ATOM 4436 C CA . CYS A 1 560 ? -8.125 20.781 10.75 1 93.5 560 CYS A CA 1
ATOM 4437 C C . CYS A 1 560 ? -8.93 20.766 9.453 1 93.5 560 CYS A C 1
ATOM 4439 O O . CYS A 1 560 ? -9.781 19.891 9.273 1 93.5 560 CYS A O 1
ATOM 4441 N N . TRP A 1 561 ? -8.625 21.641 8.547 1 95.69 561 TRP A N 1
ATOM 4442 C CA . TRP A 1 561 ? -9.375 21.781 7.305 1 95.69 561 TRP A CA 1
ATOM 4443 C C . TRP A 1 561 ? -9.258 20.516 6.465 1 95.69 561 TRP A C 1
ATOM 4445 O O . TRP A 1 561 ? -10.148 20.203 5.668 1 95.69 561 TRP A O 1
ATOM 4455 N N . ARG A 1 562 ? -8.25 19.75 6.668 1 96.62 562 ARG A N 1
ATOM 4456 C CA . ARG A 1 562 ? -7.957 18.562 5.871 1 96.62 562 ARG A CA 1
ATOM 4457 C C . ARG A 1 562 ? -9.055 17.516 6.039 1 96.62 562 ARG A C 1
ATOM 4459 O O . ARG A 1 562 ? -9.289 16.703 5.133 1 96.62 562 ARG A O 1
ATOM 4466 N N . TRP A 1 563 ? -9.688 17.547 7.184 1 96.44 563 TRP A N 1
ATOM 4467 C CA . TRP A 1 563 ? -10.633 16.484 7.516 1 96.44 563 TRP A CA 1
ATOM 4468 C C . TRP A 1 563 ? -12.062 16.891 7.176 1 96.44 563 TRP A C 1
ATOM 4470 O O . TRP A 1 563 ? -12.984 16.094 7.277 1 96.44 563 TRP A O 1
ATOM 4480 N N . GLN A 1 564 ? -12.18 18.188 6.793 1 94.44 564 GLN A N 1
ATOM 4481 C CA . GLN A 1 564 ? -13.461 18.734 6.355 1 94.44 564 GLN A CA 1
ATOM 4482 C C . GLN A 1 564 ? -14.547 18.516 7.41 1 94.44 564 GLN A C 1
ATOM 4484 O O . GLN A 1 564 ? -14.234 18.266 8.578 1 94.44 564 GLN A O 1
ATOM 4489 N N . VAL A 1 565 ? -15.773 18.859 7.012 1 90.19 565 VAL A N 1
ATOM 4490 C CA . VAL A 1 565 ? -16.828 18.906 8.016 1 90.19 565 VAL A CA 1
ATOM 4491 C C . VAL A 1 565 ? -17.859 17.797 7.738 1 90.19 565 VAL A C 1
ATOM 4493 O O . VAL A 1 565 ? -18.125 17.484 6.578 1 90.19 565 VAL A O 1
ATOM 4496 N N . GLU A 1 566 ? -18.344 17.203 8.781 1 86.81 566 GLU A N 1
ATOM 4497 C CA . GLU A 1 566 ? -19.469 16.281 8.766 1 86.81 566 GLU A CA 1
ATOM 4498 C C . GLU A 1 566 ? -19.203 15.086 7.863 1 86.81 566 GLU A C 1
ATOM 4500 O O . GLU A 1 566 ? -20.016 14.75 7 1 86.81 566 GLU A O 1
ATOM 4505 N N . ARG A 1 567 ? -18.125 14.516 8.008 1 91.94 567 ARG A N 1
ATOM 4506 C CA . ARG A 1 567 ? -17.797 13.289 7.281 1 91.94 567 ARG A CA 1
ATOM 4507 C C . ARG A 1 567 ? -17.031 12.32 8.164 1 91.94 567 ARG A C 1
ATOM 4509 O O . ARG A 1 567 ? -16.391 12.727 9.141 1 91.94 567 ARG A O 1
ATOM 4516 N N . GLU A 1 568 ? -17.078 11.086 7.773 1 95.31 568 GLU A N 1
ATOM 4517 C CA . GLU A 1 568 ? -16.375 10.055 8.531 1 95.31 568 GLU A CA 1
ATOM 4518 C C . GLU A 1 568 ? -15.258 9.422 7.707 1 95.31 568 GLU A C 1
ATOM 4520 O O . GLU A 1 568 ? -14.5 8.586 8.203 1 95.31 568 GLU A O 1
ATOM 4525 N N . ASP A 1 569 ? -15.164 9.773 6.457 1 94.44 569 ASP A N 1
ATOM 4526 C CA . ASP A 1 569 ? -14.062 9.352 5.602 1 94.44 569 ASP A CA 1
ATOM 4527 C C . ASP A 1 569 ? -13.117 10.516 5.316 1 94.44 569 ASP A C 1
ATOM 4529 O O . ASP A 1 569 ? -13.32 11.625 5.809 1 94.44 569 ASP A O 1
ATOM 4533 N N . SER A 1 570 ? -12.031 10.297 4.621 1 95.31 570 SER A N 1
ATOM 4534 C CA . SER A 1 570 ? -11.07 11.32 4.23 1 95.31 570 SER A CA 1
ATOM 4535 C C . SER A 1 570 ? -10.969 11.438 2.715 1 95.31 570 SER A C 1
ATOM 4537 O O . SER A 1 570 ? -10.961 10.43 2.006 1 95.31 570 SER A O 1
ATOM 4539 N N . PRO A 1 571 ? -10.961 12.641 2.213 1 93.25 571 PRO A N 1
ATOM 4540 C CA . PRO A 1 571 ? -10.711 12.781 0.775 1 93.25 571 PRO A CA 1
ATOM 4541 C C . PRO A 1 571 ? -9.266 12.477 0.395 1 93.25 571 PRO A C 1
ATOM 4543 O O . PRO A 1 571 ? -8.969 12.227 -0.777 1 93.25 571 PRO A O 1
ATOM 4546 N N . TRP A 1 572 ? -8.406 12.438 1.369 1 95.69 572 TRP A N 1
ATOM 4547 C CA . TRP A 1 572 ? -6.977 12.352 1.102 1 95.69 572 TRP A CA 1
ATOM 4548 C C . TRP A 1 572 ? -6.48 10.914 1.2 1 95.69 572 TRP A C 1
ATOM 4550 O O . TRP A 1 572 ? -5.605 10.5 0.44 1 95.69 572 TRP A O 1
ATOM 4560 N N . TYR A 1 573 ? -7.055 10.195 2.16 1 95.12 573 TYR A N 1
ATOM 4561 C CA . TYR A 1 573 ? -6.578 8.852 2.457 1 95.12 573 TYR A CA 1
ATOM 4562 C C . TYR A 1 573 ? -7.723 7.848 2.438 1 95.12 573 TYR A C 1
ATOM 4564 O O . TYR A 1 573 ? -8.602 7.887 3.301 1 95.12 573 TYR A O 1
ATOM 4572 N N . GLY A 1 574 ? -7.746 6.941 1.575 1 89.25 574 GLY A N 1
ATOM 4573 C CA . GLY A 1 574 ? -8.828 5.992 1.381 1 89.25 574 GLY A CA 1
ATOM 4574 C C . GLY A 1 574 ? -9.039 5.07 2.568 1 89.25 574 GLY A C 1
ATOM 4575 O O . GLY A 1 574 ? -10.164 4.672 2.861 1 89.25 574 GLY A O 1
ATOM 4576 N N . GLY A 1 575 ? -8.016 4.754 3.312 1 91.06 575 GLY A N 1
ATOM 4577 C CA . GLY A 1 575 ? -8.094 3.816 4.422 1 91.06 575 GLY A CA 1
ATOM 4578 C C . GLY A 1 575 ? -8.32 4.496 5.762 1 91.06 575 GLY A C 1
ATOM 4579 O O . GLY A 1 575 ? -8.148 3.875 6.812 1 91.06 575 GLY A O 1
ATOM 4580 N N . MET A 1 576 ? -8.781 5.723 5.75 1 96.38 576 MET A N 1
ATOM 4581 C CA . MET A 1 576 ? -8.938 6.48 6.988 1 96.38 576 MET A CA 1
ATOM 4582 C C . MET A 1 576 ? -10.406 6.621 7.359 1 96.38 576 MET A C 1
ATOM 4584 O O . MET A 1 576 ? -11.25 6.875 6.492 1 96.38 576 MET A O 1
ATOM 4588 N N . THR A 1 577 ? -10.711 6.332 8.609 1 97.69 577 THR A N 1
ATOM 4589 C CA . THR A 1 577 ? -12.008 6.613 9.227 1 97.69 577 THR A CA 1
ATOM 4590 C C . THR A 1 577 ? -11.875 7.695 10.289 1 97.69 577 THR A C 1
ATOM 4592 O O . THR A 1 577 ? -11 7.609 11.164 1 97.69 577 THR A O 1
ATOM 4595 N N . ILE A 1 578 ? -12.742 8.672 10.258 1 98 578 ILE A N 1
ATOM 4596 C CA . ILE A 1 578 ? -12.656 9.812 11.164 1 98 578 ILE A CA 1
ATOM 4597 C C . ILE A 1 578 ? -13.734 9.703 12.242 1 98 578 ILE A C 1
ATOM 4599 O O . ILE A 1 578 ? -14.922 9.578 11.93 1 98 578 ILE A O 1
ATOM 4603 N N . PHE A 1 579 ? -13.281 9.656 13.461 1 97.94 579 PHE A N 1
ATOM 4604 C CA . PHE A 1 579 ? -14.148 9.734 14.625 1 97.94 579 PHE A CA 1
ATOM 4605 C C . PHE A 1 579 ? -14.094 11.125 15.258 1 97.94 579 PHE A C 1
ATOM 4607 O O . PHE A 1 579 ? -13.18 11.414 16.031 1 97.94 579 PHE A O 1
ATOM 4614 N N . GLY A 1 580 ? -15.047 11.93 14.953 1 95.88 580 GLY A N 1
ATOM 4615 C CA . GLY A 1 580 ? -15.031 13.32 15.367 1 95.88 580 GLY A CA 1
ATOM 4616 C C . GLY A 1 580 ? -15.711 13.562 16.703 1 95.88 580 GLY A C 1
ATOM 4617 O O . GLY A 1 580 ? -16.734 12.93 17 1 95.88 580 GLY A O 1
ATOM 4618 N N . GLN A 1 581 ? -15.133 14.516 17.438 1 92.38 581 GLN A N 1
ATOM 4619 C CA . GLN A 1 581 ? -15.781 15.008 18.656 1 92.38 581 GLN A CA 1
ATOM 4620 C C . GLN A 1 581 ? -17.078 15.734 18.312 1 92.38 581 GLN A C 1
ATOM 4622 O O . GLN A 1 581 ? -17.094 16.625 17.453 1 92.38 581 GLN A O 1
ATOM 4627 N N . ARG A 1 582 ? -18.125 15.398 19.062 1 89.5 582 ARG A N 1
ATOM 4628 C CA . ARG A 1 582 ? -19.391 16.109 18.891 1 89.5 582 ARG A CA 1
ATOM 4629 C C . ARG A 1 582 ? -19.422 17.375 19.734 1 89.5 582 ARG A C 1
ATOM 4631 O O . ARG A 1 582 ? -19.984 18.391 19.328 1 89.5 582 ARG A O 1
ATOM 4638 N N . THR A 1 583 ? -18.828 17.203 20.938 1 87.56 583 THR A N 1
ATOM 4639 C CA . THR A 1 583 ? -18.688 18.312 21.859 1 87.56 583 THR A CA 1
ATOM 4640 C C . THR A 1 583 ? -17.219 18.547 22.203 1 87.56 583 THR A C 1
ATOM 4642 O O . THR A 1 583 ? -16.5 17.594 22.531 1 87.56 583 THR A O 1
ATOM 4645 N N . ALA A 1 584 ? -16.875 19.859 22.172 1 86.38 584 ALA A N 1
ATOM 4646 C CA . ALA A 1 584 ? -15.484 20.203 22.422 1 86.38 584 ALA A CA 1
ATOM 4647 C C . ALA A 1 584 ? -15.023 19.688 23.781 1 86.38 584 ALA A C 1
ATOM 4649 O O . ALA A 1 584 ? -15.711 19.891 24.797 1 86.38 584 ALA A O 1
ATOM 4650 N N . GLY A 1 585 ? -13.945 19.016 23.734 1 86.81 585 GLY A N 1
ATOM 4651 C CA . GLY A 1 585 ? -13.312 18.562 24.969 1 86.81 585 GLY A CA 1
ATOM 4652 C C . GLY A 1 585 ? -13.828 17.219 25.453 1 86.81 585 GLY A C 1
ATOM 4653 O O . GLY A 1 585 ? -13.25 16.625 26.375 1 86.81 585 GLY A O 1
ATOM 4654 N N . GLN A 1 586 ? -14.82 16.75 24.859 1 91.31 586 GLN A N 1
ATOM 4655 C CA . GLN A 1 586 ? -15.398 15.484 25.312 1 91.31 586 GLN A CA 1
ATOM 4656 C C . GLN A 1 586 ? -14.938 14.32 24.438 1 91.31 586 GLN A C 1
ATOM 4658 O O . GLN A 1 586 ? -15.531 14.047 23.391 1 91.31 586 GLN A O 1
ATOM 4663 N N . TRP A 1 587 ? -14.07 13.57 24.953 1 95.81 587 TRP A N 1
ATOM 4664 C CA . TRP A 1 587 ? -13.477 12.477 24.203 1 95.81 587 TRP A CA 1
ATOM 4665 C C . TRP A 1 587 ? -14.172 11.156 24.516 1 95.81 587 TRP A C 1
ATOM 4667 O O . TRP A 1 587 ? -14.047 10.188 23.75 1 95.81 587 TRP A O 1
ATOM 4677 N N . ASP A 1 588 ? -14.953 11.086 25.578 1 95.75 588 ASP A N 1
ATOM 4678 C CA . ASP A 1 588 ? -15.508 9.82 26.047 1 95.75 588 ASP A CA 1
ATOM 4679 C C . ASP A 1 588 ? -16.422 9.195 25 1 95.75 588 ASP A C 1
ATOM 4681 O O . ASP A 1 588 ? -16.375 7.988 24.766 1 95.75 588 ASP A O 1
ATOM 4685 N N . GLU A 1 589 ? -17.219 10.07 24.5 1 95.81 589 GLU A N 1
ATOM 4686 C CA . GLU A 1 589 ? -18.141 9.562 23.484 1 95.81 589 GLU A CA 1
ATOM 4687 C C . GLU A 1 589 ? -17.375 9.055 22.25 1 95.81 589 GLU A C 1
ATOM 4689 O O . GLU A 1 589 ? -17.766 8.047 21.656 1 95.81 589 GLU A O 1
ATOM 4694 N N . VAL A 1 590 ? -16.344 9.695 21.797 1 97.19 590 VAL A N 1
ATOM 4695 C CA . VAL A 1 590 ? -15.508 9.281 20.672 1 97.19 590 VAL A CA 1
ATOM 4696 C C . VAL A 1 590 ? -14.883 7.922 20.969 1 97.19 590 VAL A C 1
ATOM 4698 O O . VAL A 1 590 ? -14.938 7.016 20.141 1 97.19 590 VAL A O 1
ATOM 4701 N N . ILE A 1 591 ? -14.391 7.742 22.156 1 97.88 591 ILE A N 1
ATOM 4702 C CA . ILE A 1 591 ? -13.719 6.508 22.547 1 97.88 591 ILE A CA 1
ATOM 4703 C C . ILE A 1 591 ? -14.727 5.363 22.594 1 97.88 591 ILE A C 1
ATOM 4705 O O . ILE A 1 591 ? -14.406 4.23 22.219 1 97.88 591 ILE A O 1
ATOM 4709 N N . ALA A 1 592 ? -15.938 5.66 23 1 97.56 592 ALA A N 1
ATOM 4710 C CA . ALA A 1 592 ? -16.984 4.641 23.016 1 97.56 592 ALA A CA 1
ATOM 4711 C C . ALA A 1 592 ? -17.281 4.129 21.609 1 97.56 592 ALA A C 1
ATOM 4713 O O . ALA A 1 592 ? -17.453 2.928 21.406 1 97.56 592 ALA A O 1
ATOM 4714 N N . ARG A 1 593 ? -17.328 5.035 20.656 1 97.69 593 ARG A N 1
ATOM 4715 C CA . ARG A 1 593 ? -17.578 4.652 19.266 1 97.69 593 ARG A CA 1
ATOM 4716 C C . ARG A 1 593 ? -16.406 3.852 18.703 1 97.69 593 ARG A C 1
ATOM 4718 O O . ARG A 1 593 ? -16.609 2.873 17.984 1 97.69 593 ARG A O 1
ATOM 4725 N N . VAL A 1 594 ? -15.242 4.242 19 1 98.12 594 VAL A N 1
ATOM 4726 C CA . VAL A 1 594 ? -14.047 3.539 18.547 1 98.12 594 VAL A CA 1
ATOM 4727 C C . VAL A 1 594 ? -14.016 2.137 19.156 1 98.12 594 VAL A C 1
ATOM 4729 O O . VAL A 1 594 ? -13.68 1.167 18.469 1 98.12 594 VAL A O 1
ATOM 4732 N N . ARG A 1 595 ? -14.336 2.059 20.438 1 97.69 595 ARG A N 1
ATOM 4733 C CA . ARG A 1 595 ? -14.375 0.76 21.109 1 97.69 595 ARG A CA 1
ATOM 4734 C C . ARG A 1 595 ? -15.367 -0.176 20.422 1 97.69 595 ARG A C 1
ATOM 4736 O O . ARG A 1 595 ? -15.062 -1.348 20.188 1 97.69 595 ARG A O 1
ATOM 4743 N N . ALA A 1 596 ? -16.484 0.327 20.109 1 97.25 596 ALA A N 1
ATOM 4744 C CA . ALA A 1 596 ? -17.516 -0.469 19.438 1 97.25 596 ALA A CA 1
ATOM 4745 C C . ALA A 1 596 ? -17.031 -0.946 18.078 1 97.25 596 ALA A C 1
ATOM 4747 O O . ALA A 1 596 ? -17.25 -2.102 17.703 1 97.25 596 ALA A O 1
ATOM 4748 N N . ALA A 1 597 ? -16.406 -0.065 17.344 1 96.81 597 ALA A N 1
ATOM 4749 C CA . ALA A 1 597 ? -15.875 -0.413 16.016 1 96.81 597 ALA A CA 1
ATOM 4750 C C . ALA A 1 597 ? -14.797 -1.489 16.125 1 96.81 597 ALA A C 1
ATOM 4752 O O . ALA A 1 597 ? -14.758 -2.418 15.32 1 96.81 597 ALA A O 1
ATOM 4753 N N . LEU A 1 598 ? -13.922 -1.339 17.109 1 96.38 598 LEU A N 1
ATOM 4754 C CA . LEU A 1 598 ? -12.844 -2.305 17.312 1 96.38 598 LEU A CA 1
ATOM 4755 C C . LEU A 1 598 ? -13.406 -3.672 17.688 1 96.38 598 LEU A C 1
ATOM 4757 O O . LEU A 1 598 ? -12.914 -4.699 17.203 1 96.38 598 LEU A O 1
ATOM 4761 N N . GLN A 1 599 ? -14.445 -3.664 18.484 1 94.88 599 GLN A N 1
ATOM 4762 C CA . GLN A 1 599 ? -15.109 -4.91 18.844 1 94.88 599 GLN A CA 1
ATOM 4763 C C . GLN A 1 599 ? -15.711 -5.598 17.625 1 94.88 599 GLN A C 1
ATOM 4765 O O . GLN A 1 599 ? -15.672 -6.824 17.516 1 94.88 599 GLN A O 1
ATOM 4770 N N . GLN A 1 600 ? -16.203 -4.793 16.75 1 91.62 600 GLN A N 1
ATOM 4771 C CA . GLN A 1 600 ? -16.781 -5.34 15.531 1 91.62 600 GLN A CA 1
ATOM 4772 C C . GLN A 1 600 ? -15.703 -5.992 14.664 1 91.62 600 GLN A C 1
ATOM 4774 O O . GLN A 1 600 ? -15.953 -7.008 14.008 1 91.62 600 GLN A O 1
ATOM 4779 N N . GLN A 1 601 ? -14.578 -5.414 14.641 1 88.69 601 GLN A N 1
ATOM 4780 C CA . GLN A 1 601 ? -13.477 -5.973 13.867 1 88.69 601 GLN A CA 1
ATOM 4781 C C . GLN A 1 601 ? -12.992 -7.289 14.469 1 88.69 601 GLN A C 1
ATOM 4783 O O . GLN A 1 601 ? -12.477 -8.156 13.758 1 88.69 601 GLN A O 1
ATOM 4788 N N . LEU A 1 602 ? -13.102 -7.414 15.797 1 87.62 602 LEU A N 1
ATOM 4789 C CA . LEU A 1 602 ? -12.648 -8.609 16.5 1 87.62 602 LEU A CA 1
ATOM 4790 C C . LEU A 1 602 ? -13.688 -9.719 16.422 1 87.62 602 LEU A C 1
ATOM 4792 O O . LEU A 1 602 ? -13.391 -10.875 16.703 1 87.62 602 LEU A O 1
ATOM 4796 N N . ALA A 1 603 ? -14.953 -9.406 16.125 1 77.31 603 ALA A N 1
ATOM 4797 C CA . ALA A 1 603 ? -16 -10.414 15.992 1 77.31 603 ALA A CA 1
ATOM 4798 C C . ALA A 1 603 ? -15.898 -11.148 14.664 1 77.31 603 ALA A C 1
ATOM 4800 O O . ALA A 1 603 ? -16.031 -12.375 14.609 1 77.31 603 ALA A O 1
ATOM 4801 N N . MET B 1 1 ? 25.188 -99.062 -50.219 1 45.91 1 MET B N 1
ATOM 4802 C CA . MET B 1 1 ? 25.125 -97.625 -50.219 1 45.91 1 MET B CA 1
ATOM 4803 C C . MET B 1 1 ? 23.703 -97.125 -50.531 1 45.91 1 MET B C 1
ATOM 4805 O O . MET B 1 1 ? 23.219 -96.188 -49.906 1 45.91 1 MET B O 1
ATOM 4809 N N . ARG B 1 2 ? 23.141 -97.812 -51.438 1 63.59 2 ARG B N 1
ATOM 4810 C CA . ARG B 1 2 ? 21.781 -97.5 -51.875 1 63.59 2 ARG B CA 1
ATOM 4811 C C . ARG B 1 2 ? 20.766 -97.938 -50.812 1 63.59 2 ARG B C 1
ATOM 4813 O O . ARG B 1 2 ? 19.797 -97.188 -50.562 1 63.59 2 ARG B O 1
ATOM 4820 N N . GLN B 1 3 ? 21.078 -98.938 -50.25 1 58.22 3 GLN B N 1
ATOM 4821 C CA . GLN B 1 3 ? 20.125 -99.438 -49.281 1 58.22 3 GLN B CA 1
ATOM 4822 C C . GLN B 1 3 ? 20.125 -98.625 -48 1 58.22 3 GLN B C 1
ATOM 4824 O O . GLN B 1 3 ? 19.078 -98.375 -47.406 1 58.22 3 GLN B O 1
ATOM 4829 N N . GLN B 1 4 ? 21.391 -98.125 -47.656 1 62.34 4 GLN B N 1
ATOM 4830 C CA . GLN B 1 4 ? 21.516 -97.312 -46.469 1 62.34 4 GLN B CA 1
ATOM 4831 C C . GLN B 1 4 ? 20.875 -95.938 -46.719 1 62.34 4 GLN B C 1
ATOM 4833 O O . GLN B 1 4 ? 20.281 -95.375 -45.781 1 62.34 4 GLN B O 1
ATOM 4838 N N . ALA B 1 5 ? 21 -95.562 -47.906 1 65.94 5 ALA B N 1
ATOM 4839 C CA . ALA B 1 5 ? 20.438 -94.312 -48.344 1 65.94 5 ALA B CA 1
ATOM 4840 C C . ALA B 1 5 ? 18.906 -94.312 -48.281 1 65.94 5 ALA B C 1
ATOM 4842 O O . ALA B 1 5 ? 18.297 -93.312 -47.875 1 65.94 5 ALA B O 1
ATOM 4843 N N . ASN B 1 6 ? 18.516 -95.312 -48.5 1 75.94 6 ASN B N 1
ATOM 4844 C CA . ASN B 1 6 ? 17.078 -95.625 -48.5 1 75.94 6 ASN B CA 1
ATOM 4845 C C . ASN B 1 6 ? 16.516 -95.688 -47.094 1 75.94 6 ASN B C 1
ATOM 4847 O O . ASN B 1 6 ? 15.422 -95.25 -46.812 1 75.94 6 ASN B O 1
ATOM 4851 N N . ALA B 1 7 ? 17.266 -96.312 -46.156 1 77.56 7 ALA B N 1
ATOM 4852 C CA . ALA B 1 7 ? 16.844 -96.438 -44.781 1 77.56 7 ALA B CA 1
ATOM 4853 C C . ALA B 1 7 ? 16.797 -95.062 -44.094 1 77.56 7 ALA B C 1
ATOM 4855 O O . ALA B 1 7 ? 15.883 -94.812 -43.312 1 77.56 7 ALA B O 1
ATOM 4856 N N . ASN B 1 8 ? 17.75 -94.188 -44.312 1 80.94 8 ASN B N 1
ATOM 4857 C CA . ASN B 1 8 ? 17.797 -92.875 -43.719 1 80.94 8 ASN B CA 1
ATOM 4858 C C . ASN B 1 8 ? 16.656 -92 -44.219 1 80.94 8 ASN B C 1
ATOM 4860 O O . ASN B 1 8 ? 16.109 -91.188 -43.469 1 80.94 8 ASN B O 1
ATOM 4864 N N . GLN B 1 9 ? 16.344 -92.25 -45.469 1 86.62 9 GLN B N 1
ATOM 4865 C CA . GLN B 1 9 ? 15.219 -91.5 -46.062 1 86.62 9 GLN B CA 1
ATOM 4866 C C . GLN B 1 9 ? 13.898 -91.938 -45.406 1 86.62 9 GLN B C 1
ATOM 4868 O O . GLN B 1 9 ? 13.023 -91.062 -45.188 1 86.62 9 GLN B O 1
ATOM 4873 N N . ILE B 1 10 ? 13.844 -93.188 -45.156 1 87.88 10 ILE B N 1
ATOM 4874 C CA . ILE B 1 10 ? 12.656 -93.688 -44.5 1 87.88 10 ILE B CA 1
ATOM 4875 C C . ILE B 1 10 ? 12.578 -93.125 -43.062 1 87.88 10 ILE B C 1
ATOM 4877 O O . ILE B 1 10 ? 11.508 -92.75 -42.625 1 87.88 10 ILE B O 1
ATOM 4881 N N . LEU B 1 11 ? 13.727 -93.062 -42.375 1 89.75 11 LEU B N 1
ATOM 4882 C CA . LEU B 1 11 ? 13.773 -92.438 -41.031 1 89.75 11 LEU B CA 1
ATOM 4883 C C . LEU B 1 11 ? 13.383 -91 -41.062 1 89.75 11 LEU B C 1
ATOM 4885 O O . LEU B 1 11 ? 12.664 -90.5 -40.188 1 89.75 11 LEU B O 1
ATOM 4889 N N . LEU B 1 12 ? 13.906 -90.312 -42.062 1 91.5 12 LEU B N 1
ATOM 4890 C CA . LEU B 1 12 ? 13.594 -88.875 -42.219 1 91.5 12 LEU B CA 1
ATOM 4891 C C . LEU B 1 12 ? 12.109 -88.688 -42.469 1 91.5 12 LEU B C 1
ATOM 4893 O O . LEU B 1 12 ? 11.5 -87.75 -41.938 1 91.5 12 LEU B O 1
ATOM 4897 N N . GLN B 1 13 ? 11.461 -89.5 -43.25 1 90.94 13 GLN B N 1
ATOM 4898 C CA . GLN B 1 13 ? 10.031 -89.438 -43.531 1 90.94 13 GLN B CA 1
ATOM 4899 C C . GLN B 1 13 ? 9.195 -89.75 -42.281 1 90.94 13 GLN B C 1
ATOM 4901 O O . GLN B 1 13 ? 8.164 -89.125 -42.062 1 90.94 13 GLN B O 1
ATOM 4906 N N . LYS B 1 14 ? 9.711 -90.688 -41.594 1 91.31 14 LYS B N 1
ATOM 4907 C CA . LYS B 1 14 ? 9.055 -91 -40.344 1 91.31 14 LYS B CA 1
ATOM 4908 C C . LYS B 1 14 ? 9.148 -89.812 -39.375 1 91.31 14 LYS B C 1
ATOM 4910 O O . LYS B 1 14 ? 8.18 -89.5 -38.688 1 91.31 14 LYS B O 1
ATOM 4915 N N . ALA B 1 15 ? 10.328 -89.25 -39.344 1 92.38 15 ALA B N 1
ATOM 4916 C CA . ALA B 1 15 ? 10.531 -88.062 -38.469 1 92.38 15 ALA B CA 1
ATOM 4917 C C . ALA B 1 15 ? 9.602 -86.938 -38.875 1 92.38 15 ALA B C 1
ATOM 4919 O O . ALA B 1 15 ? 8.969 -86.312 -38 1 92.38 15 ALA B O 1
ATOM 4920 N N . LEU B 1 16 ? 9.531 -86.625 -40.125 1 91.38 16 LEU B N 1
ATOM 4921 C CA . LEU B 1 16 ? 8.68 -85.562 -40.656 1 91.38 16 LEU B CA 1
ATOM 4922 C C . LEU B 1 16 ? 7.211 -85.812 -40.344 1 91.38 16 LEU B C 1
ATOM 4924 O O . LEU B 1 16 ? 6.465 -84.875 -40 1 91.38 16 LEU B O 1
ATOM 4928 N N . ALA B 1 17 ? 6.793 -87.062 -40.562 1 91.5 17 ALA B N 1
ATOM 4929 C CA . ALA B 1 17 ? 5.414 -87.438 -40.25 1 91.5 17 ALA B CA 1
ATOM 4930 C C . ALA B 1 17 ? 5.098 -87.188 -38.781 1 91.5 17 ALA B C 1
ATOM 4932 O O . ALA B 1 17 ? 4.027 -86.688 -38.438 1 91.5 17 ALA B O 1
ATOM 4933 N N . LEU B 1 18 ? 6.012 -87.562 -37.875 1 92.56 18 LEU B N 1
ATOM 4934 C CA . LEU B 1 18 ? 5.855 -87.312 -36.438 1 92.56 18 LEU B CA 1
ATOM 4935 C C . LEU B 1 18 ? 5.824 -85.812 -36.125 1 92.56 18 LEU B C 1
ATOM 4937 O O . LEU B 1 18 ? 5.023 -85.375 -35.312 1 92.56 18 LEU B O 1
ATOM 4941 N N . HIS B 1 19 ? 6.684 -85.188 -36.844 1 92.06 19 HIS B N 1
ATOM 4942 C CA . HIS B 1 19 ? 6.738 -83.688 -36.688 1 92.06 19 HIS B CA 1
ATOM 4943 C C . HIS B 1 19 ? 5.406 -83.062 -37.062 1 92.06 19 HIS B C 1
ATOM 4945 O O . HIS B 1 19 ? 4.891 -82.25 -36.312 1 92.06 19 HIS B O 1
ATOM 4951 N N . GLN B 1 20 ? 4.801 -83.438 -38.094 1 89.25 20 GLN B N 1
ATOM 4952 C CA . GLN B 1 20 ? 3.549 -82.875 -38.594 1 89.25 20 GLN B CA 1
ATOM 4953 C C . GLN B 1 20 ? 2.381 -83.25 -37.688 1 89.25 20 GLN B C 1
ATOM 4955 O O . GLN B 1 20 ? 1.404 -82.5 -37.594 1 89.2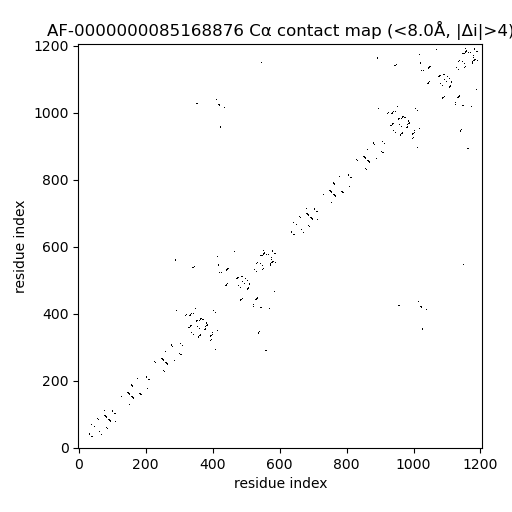5 20 GLN B O 1
ATOM 4960 N N . LYS B 1 21 ? 2.525 -84.375 -37.031 1 90.06 21 LYS B N 1
ATOM 4961 C CA . LYS B 1 21 ? 1.484 -84.812 -36.125 1 90.06 21 LYS B CA 1
ATOM 4962 C C . LYS B 1 21 ? 1.647 -84.188 -34.75 1 90.06 21 LYS B C 1
ATOM 4964 O O . LYS B 1 21 ? 0.858 -84.438 -33.812 1 90.06 21 LYS B O 1
ATOM 4969 N N . GLY B 1 22 ? 2.707 -83.438 -34.594 1 89.69 22 GLY B N 1
ATOM 4970 C CA . GLY B 1 22 ? 2.889 -82.688 -33.375 1 89.69 22 GLY B CA 1
ATOM 4971 C C . GLY B 1 22 ? 3.713 -83.438 -32.344 1 89.69 22 GLY B C 1
ATOM 4972 O O . GLY B 1 22 ? 3.895 -82.938 -31.203 1 89.69 22 GLY B O 1
ATOM 4973 N N . GLN B 1 23 ? 4.152 -84.688 -32.719 1 91.81 23 GLN B N 1
ATOM 4974 C CA . GLN B 1 23 ? 5.008 -85.5 -31.828 1 91.81 23 GLN B CA 1
ATOM 4975 C C . GLN B 1 23 ? 6.465 -85.062 -31.953 1 91.81 23 GLN B C 1
ATOM 4977 O O . GLN B 1 23 ? 7.266 -85.75 -32.625 1 91.81 23 GLN B O 1
ATOM 4982 N N . LEU B 1 24 ? 6.816 -84.062 -31.312 1 92.31 24 LEU B N 1
ATOM 4983 C CA . LEU B 1 24 ? 8.062 -83.312 -31.531 1 92.31 24 LEU B CA 1
ATOM 4984 C C . LEU B 1 24 ? 9.25 -84.125 -30.953 1 92.31 24 LEU B C 1
ATOM 4986 O O . LEU B 1 24 ? 10.312 -84.188 -31.562 1 92.31 24 LEU B O 1
ATOM 4990 N N . ALA B 1 25 ? 9.102 -84.75 -29.766 1 92.25 25 ALA B N 1
ATOM 4991 C CA . ALA B 1 25 ? 10.227 -85.375 -29.109 1 92.25 25 ALA B CA 1
ATOM 4992 C C . ALA B 1 25 ? 10.68 -86.625 -29.906 1 92.25 25 ALA B C 1
ATOM 4994 O O . ALA B 1 25 ? 11.867 -86.75 -30.219 1 92.25 25 ALA B O 1
ATOM 4995 N N . PRO B 1 26 ? 9.648 -87.375 -30.297 1 92.81 26 PRO B N 1
ATOM 4996 C CA . PRO B 1 26 ? 10.078 -88.562 -31.125 1 92.81 26 PRO B CA 1
ATOM 4997 C C . PRO B 1 26 ? 10.664 -88.125 -32.469 1 92.81 26 PRO B C 1
ATOM 4999 O O . PRO B 1 26 ? 11.609 -88.75 -32.969 1 92.81 26 PRO B O 1
ATOM 5002 N N . ALA B 1 27 ? 10.055 -87.125 -33 1 94.31 27 ALA B N 1
ATOM 5003 C CA . ALA B 1 27 ? 10.57 -86.625 -34.281 1 94.31 27 ALA B CA 1
ATOM 5004 C C . ALA B 1 27 ? 12.016 -86.125 -34.125 1 94.31 27 ALA B C 1
ATOM 5006 O O . ALA B 1 27 ? 12.852 -86.375 -34.969 1 94.31 27 ALA B O 1
ATOM 5007 N N . GLU B 1 28 ? 12.328 -85.438 -33.062 1 94.5 28 GLU B N 1
ATOM 5008 C CA . GLU B 1 28 ? 13.664 -84.938 -32.812 1 94.5 28 GLU B CA 1
ATOM 5009 C C . GLU B 1 28 ? 14.695 -86.062 -32.75 1 94.5 28 GLU B C 1
ATOM 5011 O O . GLU B 1 28 ? 15.781 -85.938 -33.312 1 94.5 28 GLU B O 1
ATOM 5016 N N . GLU B 1 29 ? 14.359 -87.125 -32.094 1 93.5 29 GLU B N 1
ATOM 5017 C CA . GLU B 1 29 ? 15.266 -88.25 -31.953 1 93.5 29 GLU B CA 1
ATOM 5018 C C . GLU B 1 29 ? 15.586 -88.875 -33.312 1 93.5 29 GLU B C 1
ATOM 5020 O O . GLU B 1 29 ? 16.734 -89.25 -33.594 1 93.5 29 GLU B O 1
ATOM 5025 N N . LEU B 1 30 ? 14.523 -88.875 -34.031 1 93.69 30 LEU B N 1
ATOM 5026 C CA . LEU B 1 30 ? 14.719 -89.438 -35.344 1 93.69 30 LEU B CA 1
ATOM 5027 C C . LEU B 1 30 ? 15.555 -88.562 -36.219 1 93.69 30 LEU B C 1
ATOM 5029 O O . LEU B 1 30 ? 16.422 -89 -36.969 1 93.69 30 LEU B O 1
ATOM 5033 N N . TYR B 1 31 ? 15.297 -87.25 -36.125 1 94.44 31 TYR B N 1
ATOM 5034 C CA . TYR B 1 31 ? 16.125 -86.312 -36.906 1 94.44 31 TYR B CA 1
ATOM 5035 C C . TYR B 1 31 ? 17.578 -86.375 -36.5 1 94.44 31 TYR B C 1
ATOM 5037 O O . TYR B 1 31 ? 18.469 -86.375 -37.344 1 94.44 31 TYR B O 1
ATOM 5045 N N . LYS B 1 32 ? 17.906 -86.562 -35.219 1 93.19 32 LYS B N 1
ATOM 5046 C CA . LYS B 1 32 ? 19.266 -86.625 -34.719 1 93.19 32 LYS B CA 1
ATOM 5047 C C . LYS B 1 32 ? 19.938 -87.938 -35.25 1 93.19 32 LYS B C 1
ATOM 5049 O O . LYS B 1 32 ? 21.125 -87.875 -35.625 1 93.19 32 LYS B O 1
ATOM 5054 N N . LYS B 1 33 ? 19.172 -88.938 -35.25 1 92.38 33 LYS B N 1
ATOM 5055 C CA . LYS B 1 33 ? 19.703 -90.188 -35.75 1 92.38 33 LYS B CA 1
ATOM 5056 C C . LYS B 1 33 ? 20.094 -90.062 -37.219 1 92.38 33 LYS B C 1
ATOM 5058 O O . LYS B 1 33 ? 21.141 -90.562 -37.625 1 92.38 33 LYS B O 1
ATOM 5063 N N . VAL B 1 34 ? 19.203 -89.438 -37.906 1 93.12 34 VAL B N 1
ATOM 5064 C CA . VAL B 1 34 ? 19.484 -89.25 -39.312 1 93.12 34 VAL B CA 1
ATOM 5065 C C . VAL B 1 34 ? 20.719 -88.375 -39.469 1 93.12 34 VAL B C 1
ATOM 5067 O O . VAL B 1 34 ? 21.594 -88.688 -40.281 1 93.12 34 VAL B O 1
ATOM 5070 N N . LEU B 1 35 ? 20.891 -87.375 -38.688 1 92.56 35 LEU B N 1
ATOM 5071 C CA . LEU B 1 35 ? 21.969 -86.375 -38.812 1 92.56 35 LEU B CA 1
ATOM 5072 C C . LEU B 1 35 ? 23.297 -87 -38.344 1 92.56 35 LEU B C 1
ATOM 5074 O O . LEU B 1 35 ? 24.359 -86.5 -38.781 1 92.56 35 LEU B O 1
ATOM 5078 N N . VAL B 1 36 ? 23.297 -87.938 -37.469 1 90.75 36 VAL B N 1
ATOM 5079 C CA . VAL B 1 36 ? 24.516 -88.688 -37.062 1 90.75 36 VAL B CA 1
ATOM 5080 C C . VAL B 1 36 ? 25.078 -89.438 -38.25 1 90.75 36 VAL B C 1
ATOM 5082 O O . VAL B 1 36 ? 26.297 -89.5 -38.438 1 90.75 36 VAL B O 1
ATOM 5085 N N . LYS B 1 37 ? 24.219 -89.938 -38.969 1 90.25 37 LYS B N 1
ATOM 5086 C CA . LYS B 1 37 ? 24.625 -90.75 -40.125 1 90.25 37 LYS B CA 1
ATOM 5087 C C . LYS B 1 37 ? 24.875 -89.812 -41.344 1 90.25 37 LYS B C 1
ATOM 5089 O O . LYS B 1 37 ? 25.781 -90.125 -42.156 1 90.25 37 LYS B O 1
ATOM 5094 N N . LEU B 1 38 ? 24.047 -88.812 -41.469 1 91.31 38 LEU B N 1
ATOM 5095 C CA . LEU B 1 38 ? 24.172 -87.875 -42.594 1 91.31 38 LEU B CA 1
ATOM 5096 C C . LEU B 1 38 ? 24.219 -86.438 -42.094 1 91.31 38 LEU B C 1
ATOM 5098 O O . LEU B 1 38 ? 23.266 -85.688 -42.281 1 91.31 38 LEU B O 1
ATOM 5102 N N . PRO B 1 39 ? 25.375 -86 -41.688 1 89.69 39 PRO B N 1
ATOM 5103 C CA . PRO B 1 39 ? 25.484 -84.688 -41.062 1 89.69 39 PRO B CA 1
ATOM 5104 C C . PRO B 1 39 ? 25.312 -83.5 -42.031 1 89.69 39 PRO B C 1
ATOM 5106 O O . PRO B 1 39 ? 24.938 -82.438 -41.625 1 89.69 39 PRO B O 1
ATOM 5109 N N . ARG B 1 40 ? 25.516 -83.75 -43.281 1 91.25 40 ARG B N 1
ATOM 5110 C CA . ARG B 1 40 ? 25.453 -82.688 -44.281 1 91.25 40 ARG B CA 1
ATOM 5111 C C . ARG B 1 40 ? 24.25 -82.812 -45.188 1 91.25 40 ARG B C 1
ATOM 5113 O O . ARG B 1 40 ? 24.266 -82.375 -46.344 1 91.25 40 ARG B O 1
ATOM 5120 N N . HIS B 1 41 ? 23.266 -83.562 -44.656 1 92.06 41 HIS B N 1
ATOM 5121 C CA . HIS B 1 41 ? 22.016 -83.688 -45.406 1 92.06 41 HIS B CA 1
ATOM 5122 C C . HIS B 1 41 ? 21.109 -82.438 -45.188 1 92.06 41 HIS B C 1
ATOM 5124 O O . HIS B 1 41 ? 20.703 -82.188 -44.062 1 92.06 41 HIS B O 1
ATOM 5130 N N . PHE B 1 42 ? 20.812 -81.688 -46.188 1 92.38 42 PHE B N 1
ATOM 5131 C CA . PHE B 1 42 ? 20.094 -80.375 -46.125 1 92.38 42 PHE B CA 1
ATOM 5132 C C . PHE B 1 42 ? 18.734 -80.562 -45.438 1 92.38 42 PHE B C 1
ATOM 5134 O O . PHE B 1 42 ? 18.438 -79.875 -44.469 1 92.38 42 PHE B O 1
ATOM 5141 N N . GLU B 1 43 ? 17.969 -81.5 -46 1 92.69 43 GLU B N 1
ATOM 5142 C CA . GLU B 1 43 ? 16.578 -81.625 -45.562 1 92.69 43 GLU B CA 1
ATOM 5143 C C . GLU B 1 43 ? 16.516 -82 -44.094 1 92.69 43 GLU B C 1
ATOM 5145 O O . GLU B 1 43 ? 15.648 -81.5 -43.375 1 92.69 43 GLU B O 1
ATOM 5150 N N . ALA B 1 44 ? 17.375 -82.875 -43.688 1 92.38 44 ALA B N 1
ATOM 5151 C CA . ALA B 1 44 ? 17.406 -83.25 -42.281 1 92.38 44 ALA B CA 1
ATOM 5152 C C . ALA B 1 44 ? 17.781 -82.062 -41.406 1 92.38 44 ALA B C 1
ATOM 5154 O O . ALA B 1 44 ? 17.188 -81.875 -40.344 1 92.38 44 ALA B O 1
ATOM 5155 N N . ASN B 1 45 ? 18.781 -81.312 -41.844 1 93.31 45 ASN B N 1
ATOM 5156 C CA . ASN B 1 45 ? 19.188 -80.125 -41.094 1 93.31 45 ASN B CA 1
ATOM 5157 C C . ASN B 1 45 ? 18.078 -79.062 -41.062 1 93.31 45 ASN B C 1
ATOM 5159 O O . ASN B 1 45 ? 17.797 -78.5 -40 1 93.31 45 ASN B O 1
ATOM 5163 N N . TYR B 1 46 ? 17.484 -78.75 -42.156 1 93.69 46 TYR B N 1
ATOM 5164 C CA . TYR B 1 46 ? 16.406 -77.812 -42.25 1 93.69 46 TYR B CA 1
ATOM 5165 C C . TYR B 1 46 ? 15.227 -78.188 -41.375 1 93.69 46 TYR B C 1
ATOM 5167 O O . TYR B 1 46 ? 14.719 -77.438 -40.594 1 93.69 46 TYR B O 1
ATOM 5175 N N . LEU B 1 47 ? 14.797 -79.5 -41.5 1 93.81 47 LEU B N 1
ATOM 5176 C CA . LEU B 1 47 ? 13.633 -79.938 -40.781 1 93.81 47 LEU B CA 1
ATOM 5177 C C . LEU B 1 47 ? 13.922 -80 -39.281 1 93.81 47 LEU B C 1
ATOM 5179 O O . LEU B 1 47 ? 13.039 -79.75 -38.469 1 93.81 47 LEU B O 1
ATOM 5183 N N . TYR B 1 48 ? 15.117 -80.375 -38.938 1 93.62 48 TYR B N 1
ATOM 5184 C CA . TYR B 1 48 ? 15.516 -80.312 -37.531 1 93.62 48 TYR B CA 1
ATOM 5185 C C . TYR B 1 48 ? 15.508 -78.875 -37.031 1 93.62 48 TYR B C 1
ATOM 5187 O O . TYR B 1 48 ? 15.055 -78.625 -35.906 1 93.62 48 TYR B O 1
ATOM 5195 N N . GLY B 1 49 ? 16.047 -78 -37.812 1 93.94 49 GLY B N 1
ATOM 5196 C CA . GLY B 1 49 ? 15.977 -76.562 -37.469 1 93.94 49 GLY B CA 1
ATOM 5197 C C . GLY B 1 49 ? 14.555 -76.062 -37.281 1 93.94 49 GLY B C 1
ATOM 5198 O O . GLY B 1 49 ? 14.266 -75.375 -36.312 1 93.94 49 GLY B O 1
ATOM 5199 N N . MET B 1 50 ? 13.711 -76.375 -38.156 1 92.94 50 MET B N 1
ATOM 5200 C CA . MET B 1 50 ? 12.297 -76 -38.062 1 92.94 50 MET B CA 1
ATOM 5201 C C . MET B 1 50 ? 11.656 -76.562 -36.812 1 92.94 50 MET B C 1
ATOM 5203 O O . MET B 1 50 ? 10.844 -75.938 -36.156 1 92.94 50 MET B O 1
ATOM 5207 N N . LEU B 1 51 ? 11.953 -77.812 -36.562 1 93.5 51 LEU B N 1
ATOM 5208 C CA . LEU B 1 51 ? 11.461 -78.438 -35.344 1 93.5 51 LEU B CA 1
ATOM 5209 C C . LEU B 1 51 ? 11.883 -77.625 -34.125 1 93.5 51 LEU B C 1
ATOM 5211 O O . LEU B 1 51 ? 11.094 -77.438 -33.188 1 93.5 51 LEU B O 1
ATOM 5215 N N . LYS B 1 52 ? 13.117 -77.188 -34.094 1 94.56 52 LYS B N 1
ATOM 5216 C CA . LYS B 1 52 ? 13.633 -76.438 -33 1 94.56 52 LYS B CA 1
ATOM 5217 C C . LYS B 1 52 ? 12.93 -75.062 -32.906 1 94.56 52 LYS B C 1
ATOM 5219 O O . LYS B 1 52 ? 12.734 -74.562 -31.797 1 94.56 52 LYS B O 1
ATOM 5224 N N . LEU B 1 53 ? 12.531 -74.438 -34 1 92.94 53 LEU B N 1
ATOM 5225 C CA . LEU B 1 53 ? 11.703 -73.25 -33.969 1 92.94 53 LEU B CA 1
ATOM 5226 C C . LEU B 1 53 ? 10.375 -73.5 -33.281 1 92.94 53 LEU B C 1
ATOM 5228 O O . LEU B 1 53 ? 9.922 -72.688 -32.469 1 92.94 53 LEU B O 1
ATOM 5232 N N . HIS B 1 54 ? 9.75 -74.625 -33.562 1 91.44 54 HIS B N 1
ATOM 5233 C CA . HIS B 1 54 ? 8.469 -75 -32.969 1 91.44 54 HIS B CA 1
ATOM 5234 C C . HIS B 1 54 ? 8.602 -75.188 -31.484 1 91.44 54 HIS B C 1
ATOM 5236 O O . HIS B 1 54 ? 7.664 -74.938 -30.719 1 91.44 54 HIS B O 1
ATOM 5242 N N . GLN B 1 55 ? 9.789 -75.688 -31.172 1 92.88 55 GLN B N 1
ATOM 5243 C CA . GLN B 1 55 ? 10.062 -75.938 -29.75 1 92.88 55 GLN B CA 1
ATOM 5244 C C . GLN B 1 55 ? 10.531 -74.688 -29.062 1 92.88 55 GLN B C 1
ATOM 5246 O O . GLN B 1 55 ? 10.812 -74.688 -27.859 1 92.88 55 GLN B O 1
ATOM 5251 N N . GLU B 1 56 ? 10.742 -73.625 -29.859 1 93.25 56 GLU B N 1
ATOM 5252 C CA . GLU B 1 56 ? 11.172 -72.312 -29.375 1 93.25 56 GLU B CA 1
ATOM 5253 C C . GLU B 1 56 ? 12.586 -72.375 -28.797 1 93.25 56 GLU B C 1
ATOM 5255 O O . GLU B 1 56 ? 12.883 -71.75 -27.812 1 93.25 56 GLU B O 1
ATOM 5260 N N . ASP B 1 57 ? 13.219 -73.438 -29.172 1 95.06 57 ASP B N 1
ATOM 5261 C CA . ASP B 1 57 ? 14.656 -73.438 -28.938 1 95.06 57 ASP B CA 1
ATOM 5262 C C . ASP B 1 57 ? 15.398 -72.625 -30 1 95.06 57 ASP B C 1
ATOM 5264 O O . ASP B 1 57 ? 15.953 -73.188 -30.938 1 95.06 57 ASP B O 1
ATOM 5268 N N . TRP B 1 58 ? 15.484 -71.375 -29.797 1 95.25 58 TRP B N 1
ATOM 5269 C CA . TRP B 1 58 ? 15.883 -70.375 -30.828 1 95.25 58 TRP B CA 1
ATOM 5270 C C . TRP B 1 58 ? 17.375 -70.562 -31.141 1 95.25 58 TRP B C 1
ATOM 5272 O O . TRP B 1 58 ? 17.781 -70.375 -32.312 1 95.25 58 TRP B O 1
ATOM 5282 N N . GLU B 1 59 ? 18.234 -70.875 -30.219 1 95.5 59 GLU B N 1
ATOM 5283 C CA . GLU B 1 59 ? 19.672 -71 -30.438 1 95.5 59 GLU B CA 1
ATOM 5284 C C . GLU B 1 59 ? 19.984 -72.188 -31.344 1 95.5 59 GLU B C 1
ATOM 5286 O O . GLU B 1 59 ? 20.734 -72.062 -32.312 1 95.5 59 GLU B O 1
ATOM 5291 N N . THR B 1 60 ? 19.297 -73.25 -30.984 1 94.56 60 THR B N 1
ATOM 5292 C CA . THR B 1 60 ? 19.531 -74.438 -31.797 1 94.56 60 THR B CA 1
ATOM 5293 C C . THR B 1 60 ? 18.938 -74.312 -33.188 1 94.56 60 THR B C 1
ATOM 5295 O O . THR B 1 60 ? 19.516 -74.75 -34.188 1 94.56 60 THR B O 1
ATOM 5298 N N . ALA B 1 61 ? 17.797 -73.75 -33.188 1 95.75 61 ALA B N 1
ATOM 5299 C CA . ALA B 1 61 ? 17.172 -73.438 -34.469 1 95.75 61 ALA B CA 1
ATOM 5300 C C . ALA B 1 61 ? 18.078 -72.625 -35.375 1 95.75 61 ALA B C 1
ATOM 5302 O O . ALA B 1 61 ? 18.266 -72.938 -36.531 1 95.75 61 ALA B O 1
ATOM 5303 N N . GLU B 1 62 ? 18.578 -71.5 -34.781 1 96 62 GLU B N 1
ATOM 5304 C CA . GLU B 1 62 ? 19.453 -70.625 -35.531 1 96 62 GLU B CA 1
ATOM 5305 C C . GLU B 1 62 ? 20.672 -71.375 -36.094 1 96 62 GLU B C 1
ATOM 5307 O O . GLU B 1 62 ? 21.016 -71.188 -37.281 1 96 62 GLU B O 1
ATOM 5312 N N . ALA B 1 63 ? 21.312 -72.188 -35.281 1 94.44 63 ALA B N 1
ATOM 5313 C CA . ALA B 1 63 ? 22.516 -72.875 -35.688 1 94.44 63 ALA B CA 1
ATOM 5314 C C . ALA B 1 63 ? 22.203 -73.875 -36.781 1 94.44 63 ALA B C 1
ATOM 5316 O O . ALA B 1 63 ? 22.938 -74 -37.781 1 94.44 63 ALA B O 1
ATOM 5317 N N . GLN B 1 64 ? 21.172 -74.625 -36.562 1 94.94 64 GLN B N 1
ATOM 5318 C CA . GLN B 1 64 ? 20.812 -75.625 -37.531 1 94.94 64 GLN B CA 1
ATOM 5319 C C . GLN B 1 64 ? 20.375 -75.062 -38.844 1 94.94 64 GLN B C 1
ATOM 5321 O O . GLN B 1 64 ? 20.703 -75.562 -39.906 1 94.94 64 GLN B O 1
ATOM 5326 N N . LEU B 1 65 ? 19.641 -74 -38.781 1 95.94 65 LEU B N 1
ATOM 5327 C CA . LEU B 1 65 ? 19.172 -73.375 -40 1 95.94 65 LEU B CA 1
ATOM 5328 C C . LEU B 1 65 ? 20.312 -72.688 -40.719 1 95.94 65 LEU B C 1
ATOM 5330 O O . LEU B 1 65 ? 20.344 -72.625 -41.938 1 95.94 65 LEU B O 1
ATOM 5334 N N . ALA B 1 66 ? 21.25 -72.125 -39.969 1 94.75 66 ALA B N 1
ATOM 5335 C CA . ALA B 1 66 ? 22.453 -71.562 -40.562 1 94.75 66 ALA B CA 1
ATOM 5336 C C . ALA B 1 66 ? 23.203 -72.625 -41.375 1 94.75 66 ALA B C 1
ATOM 5338 O O . ALA B 1 66 ? 23.672 -72.375 -42.469 1 94.75 66 ALA B O 1
ATOM 5339 N N . LYS B 1 67 ? 23.281 -73.75 -40.719 1 94.56 67 LYS B N 1
ATOM 5340 C CA . LYS B 1 67 ? 23.922 -74.875 -41.406 1 94.56 67 LYS B CA 1
ATOM 5341 C C . LYS B 1 67 ? 23.141 -75.25 -42.656 1 94.56 67 LYS B C 1
ATOM 5343 O O . LYS B 1 67 ? 23.75 -75.562 -43.719 1 94.56 67 LYS B O 1
ATOM 5348 N N . ALA B 1 68 ? 21.891 -75.312 -42.5 1 94.81 68 ALA B N 1
ATOM 5349 C CA . ALA B 1 68 ? 21.047 -75.625 -43.656 1 94.81 68 ALA B CA 1
ATOM 5350 C C . ALA B 1 68 ? 21.266 -74.625 -44.781 1 94.81 68 ALA B C 1
ATOM 5352 O O . ALA B 1 68 ? 21.266 -75 -45.969 1 94.81 68 ALA B O 1
ATOM 5353 N N . ILE B 1 69 ? 21.422 -73.375 -44.531 1 93.88 69 ILE B N 1
ATOM 5354 C CA . ILE B 1 69 ? 21.656 -72.375 -45.531 1 93.88 69 ILE B CA 1
ATOM 5355 C C . ILE B 1 69 ? 22.984 -72.625 -46.219 1 93.88 69 ILE B C 1
ATOM 5357 O O . ILE B 1 69 ? 23.094 -72.438 -47.438 1 93.88 69 ILE B O 1
ATOM 5361 N N . GLU B 1 70 ? 23.984 -73 -45.469 1 93.44 70 GLU B N 1
ATOM 5362 C CA . GLU B 1 70 ? 25.297 -73.312 -46.031 1 93.44 70 GLU B CA 1
ATOM 5363 C C . GLU B 1 70 ? 25.188 -74.5 -47.031 1 93.44 70 GLU B C 1
ATOM 5365 O O . GLU B 1 70 ? 25.859 -74.5 -48.062 1 93.44 70 GLU B O 1
ATOM 5370 N N . LEU B 1 71 ? 24.375 -75.438 -46.688 1 94.06 71 LEU B N 1
ATOM 5371 C CA . LEU B 1 71 ? 24.234 -76.625 -47.438 1 94.06 71 LEU B CA 1
ATOM 5372 C C . LEU B 1 71 ? 23.406 -76.438 -48.719 1 94.06 71 LEU B C 1
ATOM 5374 O O . LEU B 1 71 ? 23.672 -77 -49.75 1 94.06 71 LEU B O 1
ATOM 5378 N N . ASN B 1 72 ? 22.391 -75.625 -48.594 1 93.88 72 ASN B N 1
ATOM 5379 C CA . ASN B 1 72 ? 21.578 -75.25 -49.75 1 93.88 72 ASN B CA 1
ATOM 5380 C C . ASN B 1 72 ? 21.203 -73.75 -49.719 1 93.88 72 ASN B C 1
ATOM 5382 O O . ASN B 1 72 ? 20.094 -73.375 -49.281 1 93.88 72 ASN B O 1
ATOM 5386 N N . PRO B 1 73 ? 22 -72.875 -50.312 1 91.06 73 PRO B N 1
ATOM 5387 C CA . PRO B 1 73 ? 21.781 -71.438 -50.25 1 91.06 73 PRO B CA 1
ATOM 5388 C C . PRO B 1 73 ? 20.609 -71 -51.094 1 91.06 73 PRO B C 1
ATOM 5390 O O . PRO B 1 73 ? 20.188 -69.812 -51 1 91.06 73 PRO B O 1
ATOM 5393 N N . ASP B 1 74 ? 20.016 -71.812 -51.844 1 88.94 74 ASP B N 1
ATOM 5394 C CA . ASP B 1 74 ? 18.953 -71.375 -52.75 1 88.94 74 ASP B CA 1
ATOM 5395 C C . ASP B 1 74 ? 17.578 -71.625 -52.156 1 88.94 74 ASP B C 1
ATOM 5397 O O . ASP B 1 74 ? 16.562 -71.188 -52.719 1 88.94 74 ASP B O 1
ATOM 5401 N N . HIS B 1 75 ? 17.562 -72.25 -50.969 1 91.75 75 HIS B N 1
ATOM 5402 C CA . HIS B 1 75 ? 16.281 -72.562 -50.344 1 91.75 75 HIS B CA 1
ATOM 5403 C C . HIS B 1 75 ? 15.805 -71.375 -49.531 1 91.75 75 HIS B C 1
ATOM 5405 O O . HIS B 1 75 ? 16.156 -71.188 -48.344 1 91.75 75 HIS B O 1
ATOM 5411 N N . LEU B 1 76 ? 14.844 -70.562 -50 1 87.94 76 LEU B N 1
ATOM 5412 C CA . LEU B 1 76 ? 14.406 -69.312 -49.5 1 87.94 76 LEU B CA 1
ATOM 5413 C C . LEU B 1 76 ? 13.742 -69.438 -48.125 1 87.94 76 LEU B C 1
ATOM 5415 O O . LEU B 1 76 ? 13.914 -68.625 -47.25 1 87.94 76 LEU B O 1
ATOM 5419 N N . ASP B 1 77 ? 13.078 -70.438 -47.938 1 91.69 77 ASP B N 1
ATOM 5420 C CA . ASP B 1 77 ? 12.336 -70.688 -46.688 1 91.69 77 ASP B CA 1
ATOM 5421 C C . ASP B 1 77 ? 13.281 -70.75 -45.5 1 91.69 77 ASP B C 1
ATOM 5423 O O . ASP B 1 77 ? 12.938 -70.375 -44.406 1 91.69 77 ASP B O 1
ATOM 5427 N N . THR B 1 78 ? 14.406 -71.312 -45.781 1 93.62 78 THR B N 1
ATOM 5428 C CA . THR B 1 78 ? 15.383 -71.438 -44.719 1 93.62 78 THR B CA 1
ATOM 5429 C C . THR B 1 78 ? 15.828 -70.062 -44.219 1 93.62 78 THR B C 1
ATOM 5431 O O . THR B 1 78 ? 16.062 -69.875 -43 1 93.62 78 THR B O 1
ATOM 5434 N N . TYR B 1 79 ? 15.922 -69.125 -45.125 1 93.88 79 TYR B N 1
ATOM 5435 C CA . TYR B 1 79 ? 16.297 -67.75 -44.75 1 93.88 79 TYR B CA 1
ATOM 5436 C C . TYR B 1 79 ? 15.242 -67.125 -43.875 1 93.88 79 TYR B C 1
ATOM 5438 O O . TYR B 1 79 ? 15.562 -66.438 -42.906 1 93.88 79 TYR B O 1
ATOM 5446 N N . PHE B 1 80 ? 14.016 -67.25 -44.219 1 94.25 80 PHE B N 1
ATOM 5447 C CA . PHE B 1 80 ? 12.906 -66.688 -43.438 1 94.25 80 PHE B CA 1
ATOM 5448 C C . PHE B 1 80 ? 12.891 -67.25 -42.031 1 94.25 80 PHE B C 1
ATOM 5450 O O . PHE B 1 80 ? 12.766 -66.562 -41.062 1 94.25 80 PHE B O 1
ATOM 5457 N N . ASP B 1 81 ? 13.023 -68.562 -41.969 1 94.38 81 ASP B N 1
ATOM 5458 C CA . ASP B 1 81 ? 13 -69.25 -40.688 1 94.38 81 ASP B CA 1
ATOM 5459 C C . ASP B 1 81 ? 14.219 -68.812 -39.844 1 94.38 81 ASP B C 1
ATOM 5461 O O . ASP B 1 81 ? 14.109 -68.688 -38.625 1 94.38 81 ASP B O 1
ATOM 5465 N N . HIS B 1 82 ? 15.312 -68.812 -40.5 1 95.38 82 HIS B N 1
ATOM 5466 C CA . HIS B 1 82 ? 16.516 -68.375 -39.844 1 95.38 82 HIS B CA 1
ATOM 5467 C C . HIS B 1 82 ? 16.359 -66.938 -39.281 1 95.38 82 HIS B C 1
ATOM 5469 O O . HIS B 1 82 ? 16.75 -66.625 -38.156 1 95.38 82 HIS B O 1
ATOM 5475 N N . ALA B 1 83 ? 15.758 -66.062 -40.094 1 95.56 83 ALA B N 1
ATOM 5476 C CA . ALA B 1 83 ? 15.492 -64.688 -39.688 1 95.56 83 ALA B CA 1
ATOM 5477 C C . ALA B 1 83 ? 14.586 -64.688 -38.438 1 95.56 83 ALA B C 1
ATOM 5479 O O . ALA B 1 83 ? 14.797 -63.844 -37.531 1 95.56 83 ALA B O 1
ATOM 5480 N N . GLY B 1 84 ? 13.594 -65.438 -38.469 1 94.5 84 GLY B N 1
ATOM 5481 C CA . GLY B 1 84 ? 12.703 -65.5 -37.312 1 94.5 84 GLY B CA 1
ATOM 5482 C C . GLY B 1 84 ? 13.43 -65.875 -36.031 1 94.5 84 GLY B C 1
ATOM 5483 O O . GLY B 1 84 ? 13.172 -65.25 -34.969 1 94.5 84 GLY B O 1
ATOM 5484 N N . ALA B 1 85 ? 14.234 -66.875 -36.125 1 95.25 85 ALA B N 1
ATOM 5485 C CA . ALA B 1 85 ? 15.031 -67.25 -34.969 1 95.25 85 ALA B CA 1
ATOM 5486 C C . ALA B 1 85 ? 15.922 -66.125 -34.5 1 95.25 85 ALA B C 1
ATOM 5488 O O . ALA B 1 85 ? 16.031 -65.875 -33.281 1 95.25 85 ALA B O 1
ATOM 5489 N N . LEU B 1 86 ? 16.578 -65.438 -35.406 1 95.94 86 LEU B N 1
ATOM 5490 C CA . LEU B 1 86 ? 17.438 -64.312 -35.094 1 95.94 86 LEU B CA 1
ATOM 5491 C C . LEU B 1 86 ? 16.656 -63.219 -34.375 1 95.94 86 LEU B C 1
ATOM 5493 O O . LEU B 1 86 ? 17.125 -62.625 -33.406 1 95.94 86 LEU B O 1
ATOM 5497 N N . ALA B 1 87 ? 15.461 -62.938 -34.844 1 94.62 87 ALA B N 1
ATOM 5498 C CA . ALA B 1 87 ? 14.609 -61.906 -34.25 1 94.62 87 ALA B CA 1
ATOM 5499 C C . ALA B 1 87 ? 14.258 -62.25 -32.781 1 94.62 87 ALA B C 1
ATOM 5501 O O . ALA B 1 87 ? 14.273 -61.375 -31.922 1 94.62 87 ALA B O 1
ATOM 5502 N N . HIS B 1 88 ? 13.969 -63.438 -32.531 1 93.81 88 HIS B N 1
ATOM 5503 C CA . HIS B 1 88 ? 13.609 -63.875 -31.188 1 93.81 88 HIS B CA 1
ATOM 5504 C C . HIS B 1 88 ? 14.82 -63.812 -30.25 1 93.81 88 HIS B C 1
ATOM 5506 O O . HIS B 1 88 ? 14.672 -63.688 -29.031 1 93.81 88 HIS B O 1
ATOM 5512 N N . LEU B 1 89 ? 15.992 -63.969 -30.859 1 94.25 89 LEU B N 1
ATOM 5513 C CA . LEU B 1 89 ? 17.219 -63.906 -30.094 1 94.25 89 LEU B CA 1
ATOM 5514 C C . LEU B 1 89 ? 17.656 -62.469 -29.891 1 94.25 89 LEU B C 1
ATOM 5516 O O . LEU B 1 89 ? 18.672 -62.188 -29.25 1 94.25 89 LEU B O 1
ATOM 5520 N N . GLY B 1 90 ? 16.969 -61.469 -30.516 1 94.12 90 GLY B N 1
ATOM 5521 C CA . GLY B 1 90 ? 17.25 -60.062 -30.344 1 94.12 90 GLY B CA 1
ATOM 5522 C C . GLY B 1 90 ? 18.281 -59.531 -31.344 1 94.12 90 GLY B C 1
ATOM 5523 O O . GLY B 1 90 ? 18.75 -58.406 -31.219 1 94.12 90 GLY B O 1
ATOM 5524 N N . ARG B 1 91 ? 18.641 -60.438 -32.219 1 96.31 91 ARG B N 1
ATOM 5525 C CA . ARG B 1 91 ? 19.578 -60.062 -33.25 1 96.31 91 ARG B CA 1
ATOM 5526 C C . ARG B 1 91 ? 18.828 -59.5 -34.469 1 96.31 91 ARG B C 1
ATOM 5528 O O . ARG B 1 91 ? 18.906 -60.062 -35.562 1 96.31 91 ARG B O 1
ATOM 5535 N N . ASP B 1 92 ? 18.234 -58.344 -34.281 1 96.75 92 ASP B N 1
ATOM 5536 C CA . ASP B 1 92 ? 17.281 -57.781 -35.219 1 96.75 92 ASP B CA 1
ATOM 5537 C C . ASP B 1 92 ? 17.984 -57.344 -36.5 1 96.75 92 ASP B C 1
ATOM 5539 O O . ASP B 1 92 ? 17.422 -57.469 -37.594 1 96.75 92 ASP B O 1
ATOM 5543 N N . ASP B 1 93 ? 19.219 -56.875 -36.469 1 96.75 93 ASP B N 1
ATOM 5544 C CA . ASP B 1 93 ? 19.938 -56.438 -37.656 1 96.75 93 ASP B CA 1
ATOM 5545 C C . ASP B 1 93 ? 20.141 -57.625 -38.625 1 96.75 93 ASP B C 1
ATOM 5547 O O . ASP B 1 93 ? 19.922 -57.469 -39.812 1 96.75 93 ASP B O 1
ATOM 5551 N N . GLU B 1 94 ? 20.562 -58.688 -37.969 1 96.75 94 GLU B N 1
ATOM 5552 C CA . GLU B 1 94 ? 20.797 -59.875 -38.781 1 96.75 94 GLU B CA 1
ATOM 5553 C C . GLU B 1 94 ? 19.484 -60.406 -39.344 1 96.75 94 GLU B C 1
ATOM 5555 O O . GLU B 1 94 ? 19.438 -60.875 -40.5 1 96.75 94 GLU B O 1
ATOM 5560 N N . ALA B 1 95 ? 18.531 -60.375 -38.531 1 97 95 ALA B N 1
ATOM 5561 C CA . ALA B 1 95 ? 17.219 -60.812 -38.969 1 97 95 ALA B CA 1
ATOM 5562 C C . ALA B 1 95 ? 16.75 -60 -40.188 1 97 95 ALA B C 1
ATOM 5564 O O . ALA B 1 95 ? 16.297 -60.594 -41.156 1 97 95 ALA B O 1
ATOM 5565 N N . VAL B 1 96 ? 16.891 -58.688 -40.125 1 97.31 96 VAL B N 1
ATOM 5566 C CA . VAL B 1 96 ? 16.469 -57.812 -41.219 1 97.31 96 VAL B CA 1
ATOM 5567 C C . VAL B 1 96 ? 17.219 -58.156 -42.5 1 97.31 96 VAL B C 1
ATOM 5569 O O . VAL B 1 96 ? 16.625 -58.188 -43.562 1 97.31 96 VAL B O 1
ATOM 5572 N N . ALA B 1 97 ? 18.484 -58.438 -42.344 1 96.06 97 ALA B N 1
ATOM 5573 C CA . ALA B 1 97 ? 19.297 -58.781 -43.531 1 96.06 97 ALA B CA 1
ATOM 5574 C C . ALA B 1 97 ? 18.766 -60.062 -44.188 1 96.06 97 ALA B C 1
ATOM 5576 O O . ALA B 1 97 ? 18.75 -60.156 -45.406 1 96.06 97 ALA B O 1
ATOM 5577 N N . ARG B 1 98 ? 18.438 -61.031 -43.344 1 96.31 98 ARG B N 1
ATOM 5578 C CA . ARG B 1 98 ? 17.906 -62.25 -43.875 1 96.31 98 ARG B CA 1
ATOM 5579 C C . ARG B 1 98 ? 16.547 -62.031 -44.531 1 96.31 98 ARG B C 1
ATOM 5581 O O . ARG B 1 98 ? 16.25 -62.594 -45.594 1 96.31 98 ARG B O 1
ATOM 5588 N N . TYR B 1 99 ? 15.727 -61.25 -43.938 1 96.5 99 TYR B N 1
ATOM 5589 C CA . TYR B 1 99 ? 14.43 -60.938 -44.5 1 96.5 99 TYR B CA 1
ATOM 5590 C C . TYR B 1 99 ? 14.594 -60.188 -45.844 1 96.5 99 TYR B C 1
ATOM 5592 O O . TYR B 1 99 ? 13.805 -60.375 -46.75 1 96.5 99 TYR B O 1
ATOM 5600 N N . ASP B 1 100 ? 15.602 -59.375 -45.938 1 95.75 100 ASP B N 1
ATOM 5601 C CA . ASP B 1 100 ? 15.883 -58.688 -47.188 1 95.75 100 ASP B CA 1
ATOM 5602 C C . ASP B 1 100 ? 16.094 -59.656 -48.344 1 95.75 100 ASP B C 1
ATOM 5604 O O . ASP B 1 100 ? 15.586 -59.438 -49.438 1 95.75 100 ASP B O 1
ATOM 5608 N N . LEU B 1 101 ? 16.828 -60.625 -48.031 1 93.62 101 LEU B N 1
ATOM 5609 C CA . LEU B 1 101 ? 17.094 -61.625 -49.031 1 93.62 101 LEU B CA 1
ATOM 5610 C C . LEU B 1 101 ? 15.812 -62.344 -49.469 1 93.62 101 LEU B C 1
ATOM 5612 O O . LEU B 1 101 ? 15.602 -62.594 -50.656 1 93.62 101 LEU B O 1
ATOM 5616 N N . VAL B 1 102 ? 15.047 -62.594 -48.5 1 94.75 102 VAL B N 1
ATOM 5617 C CA . VAL B 1 102 ? 13.766 -63.25 -48.781 1 94.75 102 VAL B CA 1
ATOM 5618 C C . VAL B 1 102 ? 12.914 -62.344 -49.656 1 94.75 102 VAL B C 1
ATOM 5620 O O . VAL B 1 102 ? 12.344 -62.781 -50.656 1 94.75 102 VAL B O 1
ATOM 5623 N N . LEU B 1 103 ? 12.859 -61.094 -49.375 1 94.38 103 LEU B N 1
ATOM 5624 C CA . LEU B 1 103 ? 11.969 -60.156 -50.031 1 94.38 103 LEU B CA 1
ATOM 5625 C C . LEU B 1 103 ? 12.523 -59.75 -51.375 1 94.38 103 LEU B C 1
ATOM 5627 O O . LEU B 1 103 ? 11.781 -59.25 -52.25 1 94.38 103 LEU B O 1
ATOM 5631 N N . THR B 1 104 ? 13.82 -59.875 -51.562 1 93.25 104 THR B N 1
ATOM 5632 C CA . THR B 1 104 ? 14.398 -59.656 -52.875 1 93.25 104 THR B CA 1
ATOM 5633 C C . THR B 1 104 ? 13.883 -60.688 -53.875 1 93.25 104 THR B C 1
ATOM 5635 O O . THR B 1 104 ? 13.703 -60.375 -55.062 1 93.25 104 THR B O 1
ATOM 5638 N N . VAL B 1 105 ? 13.703 -61.844 -53.406 1 92.69 105 VAL B N 1
ATOM 5639 C CA . VAL B 1 105 ? 13.234 -62.938 -54.25 1 92.69 105 VAL B CA 1
ATOM 5640 C C . VAL B 1 105 ? 11.719 -62.875 -54.375 1 92.69 105 VAL B C 1
ATOM 5642 O O . VAL B 1 105 ? 11.172 -63.062 -55.469 1 92.69 105 VAL B O 1
ATOM 5645 N N . ASN B 1 106 ? 11.039 -62.719 -53.25 1 92.94 106 ASN B N 1
ATOM 5646 C CA . ASN B 1 106 ? 9.594 -62.562 -53.219 1 92.94 106 ASN B CA 1
ATOM 5647 C C . ASN B 1 106 ? 9.172 -61.281 -52.5 1 92.94 106 ASN B C 1
ATOM 5649 O O . ASN B 1 106 ? 8.852 -61.312 -51.312 1 92.94 106 ASN B O 1
ATOM 5653 N N . ALA B 1 107 ? 8.914 -60.281 -53.25 1 91.62 107 ALA B N 1
ATOM 5654 C CA . ALA B 1 107 ? 8.664 -58.938 -52.688 1 91.62 107 ALA B CA 1
ATOM 5655 C C . ALA B 1 107 ? 7.277 -58.875 -52.062 1 91.62 107 ALA B C 1
ATOM 5657 O O . ALA B 1 107 ? 7.016 -58 -51.25 1 91.62 107 ALA B O 1
ATOM 5658 N N . ASP B 1 108 ? 6.418 -59.781 -52.406 1 93.88 108 ASP B N 1
ATOM 5659 C CA . ASP B 1 108 ? 5.039 -59.688 -51.938 1 93.88 108 ASP B CA 1
ATOM 5660 C C . ASP B 1 108 ? 4.762 -60.719 -50.844 1 93.88 108 ASP B C 1
ATOM 5662 O O . ASP B 1 108 ? 3.607 -61.094 -50.594 1 93.88 108 ASP B O 1
ATOM 5666 N N . PHE B 1 109 ? 5.859 -61.188 -50.219 1 95.12 109 PHE B N 1
ATOM 5667 C CA . PHE B 1 109 ? 5.703 -62.125 -49.125 1 95.12 109 PHE B CA 1
ATOM 5668 C C . PHE B 1 109 ? 5.27 -61.406 -47.844 1 95.12 109 PHE B C 1
ATOM 5670 O O . PHE B 1 109 ? 6.109 -60.938 -47.094 1 95.12 109 PHE B O 1
ATOM 5677 N N . VAL B 1 110 ? 3.979 -61.375 -47.562 1 95.94 110 VAL B N 1
ATOM 5678 C CA . VAL B 1 110 ? 3.357 -60.562 -46.5 1 95.94 110 VAL B CA 1
ATOM 5679 C C . VAL B 1 110 ? 3.975 -60.906 -45.156 1 95.94 110 VAL B C 1
ATOM 5681 O O . VAL B 1 110 ? 4.297 -60 -44.375 1 95.94 110 VAL B O 1
ATOM 5684 N N . GLU B 1 111 ? 4.207 -62.156 -44.938 1 95 111 GLU B N 1
ATOM 5685 C CA . GLU B 1 111 ? 4.742 -62.594 -43.625 1 95 111 GLU B CA 1
ATOM 5686 C C . GLU B 1 111 ? 6.145 -62.031 -43.406 1 95 111 GLU B C 1
ATOM 5688 O O . GLU B 1 111 ? 6.496 -61.656 -42.281 1 95 111 GLU B O 1
ATOM 5693 N N . ALA B 1 112 ? 6.875 -62.062 -44.438 1 95.44 112 ALA B N 1
ATOM 5694 C CA . ALA B 1 112 ? 8.227 -61.5 -44.344 1 95.44 112 ALA B CA 1
ATOM 5695 C C . ALA B 1 112 ? 8.188 -60 -44.156 1 95.44 112 ALA B C 1
ATOM 5697 O O . ALA B 1 112 ? 9.016 -59.438 -43.438 1 95.44 112 ALA B O 1
ATOM 5698 N N . LEU B 1 113 ? 7.23 -59.312 -44.812 1 96.88 113 LEU B N 1
ATOM 5699 C CA . LEU B 1 113 ? 7.059 -57.875 -44.656 1 96.88 113 LEU B CA 1
ATOM 5700 C C . LEU B 1 113 ? 6.703 -57.531 -43.188 1 96.88 113 LEU B C 1
ATOM 5702 O O . LEU B 1 113 ? 7.277 -56.625 -42.625 1 96.88 113 LEU B O 1
ATOM 5706 N N . LEU B 1 114 ? 5.793 -58.281 -42.594 1 97 114 LEU B N 1
ATOM 5707 C CA . LEU B 1 114 ? 5.367 -58.062 -41.219 1 97 114 LEU B CA 1
ATOM 5708 C C . LEU B 1 114 ? 6.52 -58.281 -40.25 1 97 114 LEU B C 1
ATOM 5710 O O . LEU B 1 114 ? 6.738 -57.5 -39.344 1 97 114 LEU B O 1
ATOM 5714 N N . ALA B 1 115 ? 7.242 -59.375 -40.469 1 96 115 ALA B N 1
ATOM 5715 C CA . ALA B 1 115 ? 8.344 -59.719 -39.594 1 96 115 ALA B CA 1
ATOM 5716 C C . ALA B 1 115 ? 9.477 -58.719 -39.656 1 96 115 ALA B C 1
ATOM 5718 O O . ALA B 1 115 ? 10.031 -58.312 -38.625 1 96 115 ALA B O 1
ATOM 5719 N N . ARG B 1 116 ? 9.781 -58.312 -40.875 1 96.56 116 ARG B N 1
ATOM 5720 C CA . ARG B 1 116 ? 10.82 -57.312 -41.031 1 96.56 116 ARG B CA 1
ATOM 5721 C C . ARG B 1 116 ? 10.383 -55.969 -40.438 1 96.56 116 ARG B C 1
ATOM 5723 O O . ARG B 1 116 ? 11.188 -55.281 -39.812 1 96.56 116 ARG B O 1
ATOM 5730 N N . GLY B 1 117 ? 9.133 -55.656 -40.719 1 96.81 117 GLY B N 1
ATOM 5731 C CA . GLY B 1 117 ? 8.602 -54.438 -40.125 1 96.81 117 GLY B CA 1
ATOM 5732 C C . GLY B 1 117 ? 8.719 -54.406 -38.594 1 96.81 117 GLY B C 1
ATOM 5733 O O . GLY B 1 117 ? 9.094 -53.375 -38.031 1 96.81 117 GLY B O 1
ATOM 5734 N N . ALA B 1 118 ? 8.383 -55.406 -37.906 1 96.19 118 ALA B N 1
ATOM 5735 C CA . ALA B 1 118 ? 8.484 -55.531 -36.469 1 96.19 118 ALA B CA 1
ATOM 5736 C C . ALA B 1 118 ? 9.93 -55.375 -36 1 96.19 118 ALA B C 1
ATOM 5738 O O . ALA B 1 118 ? 10.211 -54.719 -35 1 96.19 118 ALA B O 1
ATOM 5739 N N . ALA B 1 119 ? 10.805 -56.094 -36.656 1 96.12 119 ALA B N 1
ATOM 5740 C CA . ALA B 1 119 ? 12.227 -56 -36.312 1 96.12 119 ALA B CA 1
ATOM 5741 C C . ALA B 1 119 ? 12.758 -54.594 -36.5 1 96.12 119 ALA B C 1
ATOM 5743 O O . ALA B 1 119 ? 13.531 -54.094 -35.688 1 96.12 119 ALA B O 1
ATOM 5744 N N . LEU B 1 120 ? 12.375 -53.938 -37.594 1 97.19 120 LEU B N 1
ATOM 5745 C CA . LEU B 1 120 ? 12.789 -52.562 -37.875 1 97.19 120 LEU B CA 1
ATOM 5746 C C . LEU B 1 120 ? 12.273 -51.625 -36.812 1 97.19 120 LEU B C 1
ATOM 5748 O O . LEU B 1 120 ? 12.984 -50.688 -36.406 1 97.19 120 LEU B O 1
ATOM 5752 N N . ARG B 1 121 ? 11.07 -51.844 -36.312 1 96.19 121 ARG B N 1
ATOM 5753 C CA . ARG B 1 121 ? 10.523 -51.031 -35.25 1 96.19 121 ARG B CA 1
ATOM 5754 C C . ARG B 1 121 ? 11.367 -51.156 -33.969 1 96.19 121 ARG B C 1
ATOM 5756 O O . ARG B 1 121 ? 11.664 -50.156 -33.312 1 96.19 121 ARG B O 1
ATOM 5763 N N . ARG B 1 122 ? 11.789 -52.281 -33.594 1 95.06 122 ARG B N 1
ATOM 5764 C CA . ARG B 1 122 ? 12.602 -52.5 -32.406 1 95.06 122 ARG B CA 1
ATOM 5765 C C . ARG B 1 122 ? 13.953 -51.812 -32.531 1 95.06 122 ARG B C 1
ATOM 5767 O O . ARG B 1 122 ? 14.57 -51.469 -31.531 1 95.06 122 ARG B O 1
ATOM 5774 N N . LEU B 1 123 ? 14.352 -51.656 -33.812 1 94.69 123 LEU B N 1
ATOM 5775 C CA . LEU B 1 123 ? 15.617 -51 -34.094 1 94.69 123 LEU B CA 1
ATOM 5776 C C . LEU B 1 123 ? 15.438 -49.5 -34.125 1 94.69 123 LEU B C 1
ATOM 5778 O O . LEU B 1 123 ? 16.422 -48.75 -34.25 1 94.69 123 LEU B O 1
ATOM 5782 N N . GLY B 1 124 ? 14.195 -49.062 -34.125 1 94.25 124 GLY B N 1
ATOM 5783 C CA . GLY B 1 124 ? 13.922 -47.625 -34.188 1 94.25 124 GLY B CA 1
ATOM 5784 C C . GLY B 1 124 ? 13.875 -47.062 -35.594 1 94.25 124 GLY B C 1
ATOM 5785 O O . GLY B 1 124 ? 13.82 -45.844 -35.75 1 94.25 124 GLY B O 1
ATOM 5786 N N . ARG B 1 125 ? 13.961 -48 -36.562 1 96.19 125 ARG B N 1
ATOM 5787 C CA . ARG B 1 125 ? 13.883 -47.562 -37.938 1 96.19 125 ARG B CA 1
ATOM 5788 C C . ARG B 1 125 ? 12.43 -47.5 -38.438 1 96.19 125 ARG B C 1
ATOM 5790 O O . ARG B 1 125 ? 12.023 -48.25 -39.312 1 96.19 125 ARG B O 1
ATOM 5797 N N . ASN B 1 126 ? 11.727 -46.562 -37.938 1 96.88 126 ASN B N 1
ATOM 5798 C CA . ASN B 1 126 ? 10.273 -46.5 -38.062 1 96.88 126 ASN B CA 1
ATOM 5799 C C . ASN B 1 126 ? 9.836 -46.219 -39.469 1 96.88 126 ASN B C 1
ATOM 5801 O O . ASN B 1 126 ? 8.797 -46.719 -39.938 1 96.88 126 ASN B O 1
ATOM 5805 N N . ARG B 1 127 ? 10.578 -45.438 -40.219 1 96.5 127 ARG B N 1
ATOM 5806 C CA . ARG B 1 127 ? 10.195 -45.125 -41.594 1 96.5 127 ARG B CA 1
ATOM 5807 C C . ARG B 1 127 ? 10.18 -46.375 -42.438 1 96.5 127 ARG B C 1
ATOM 5809 O O . ARG B 1 127 ? 9.242 -46.594 -43.219 1 96.5 127 ARG B O 1
ATOM 5816 N N . GLU B 1 128 ? 11.258 -47.156 -42.281 1 96.75 128 GLU B N 1
ATOM 5817 C CA . GLU B 1 128 ? 11.344 -48.406 -43.062 1 96.75 128 GLU B CA 1
ATOM 5818 C C . GLU B 1 128 ? 10.289 -49.406 -42.594 1 96.75 128 GLU B C 1
ATOM 5820 O O . GLU B 1 128 ? 9.695 -50.125 -43.406 1 96.75 128 GLU B O 1
ATOM 5825 N N . ALA B 1 129 ? 10.164 -49.469 -41.344 1 97.69 129 ALA B N 1
ATOM 5826 C CA . ALA B 1 129 ? 9.141 -50.375 -40.812 1 97.69 129 ALA B CA 1
ATOM 5827 C C . ALA B 1 129 ? 7.762 -50.031 -41.344 1 97.69 129 ALA B C 1
ATOM 5829 O O . ALA B 1 129 ? 7.008 -50.906 -41.75 1 97.69 129 ALA B O 1
ATOM 5830 N N . LEU B 1 130 ? 7.457 -48.75 -41.375 1 97.62 130 LEU B N 1
ATOM 5831 C CA . LEU B 1 130 ? 6.152 -48.281 -41.875 1 97.62 130 LEU B CA 1
ATOM 5832 C C . LEU B 1 130 ? 5.953 -48.656 -43.312 1 97.62 130 LEU B C 1
ATOM 5834 O O . LEU B 1 130 ? 4.855 -49.031 -43.719 1 97.62 130 LEU B O 1
ATOM 5838 N N . ALA B 1 131 ? 6.988 -48.5 -44.125 1 96.94 131 ALA B N 1
ATOM 5839 C CA . ALA B 1 131 ? 6.906 -48.844 -45.531 1 96.94 131 ALA B CA 1
ATOM 5840 C C . ALA B 1 131 ? 6.543 -50.312 -45.688 1 96.94 131 ALA B C 1
ATOM 5842 O O . ALA B 1 131 ? 5.703 -50.656 -46.531 1 96.94 131 ALA B O 1
ATOM 5843 N N . ASP B 1 132 ? 7.203 -51.219 -44.938 1 97.44 132 ASP B N 1
ATOM 5844 C CA . ASP B 1 132 ? 6.914 -52.625 -44.969 1 97.44 132 ASP B CA 1
ATOM 5845 C C . ASP B 1 132 ? 5.461 -52.906 -44.594 1 97.44 132 ASP B C 1
ATOM 5847 O O . ASP B 1 132 ? 4.77 -53.688 -45.25 1 97.44 132 ASP B O 1
ATOM 5851 N N . LEU B 1 133 ? 5.055 -52.25 -43.594 1 97.81 133 LEU B N 1
ATOM 5852 C CA . LEU B 1 133 ? 3.734 -52.531 -43.062 1 97.81 133 LEU B CA 1
ATOM 5853 C C . LEU B 1 133 ? 2.639 -51.938 -43.938 1 97.81 133 LEU B C 1
ATOM 5855 O O . LEU B 1 133 ? 1.556 -52.531 -44.062 1 97.81 133 LEU B O 1
ATOM 5859 N N . GLU B 1 134 ? 2.885 -50.875 -44.562 1 97.44 134 GLU B N 1
ATOM 5860 C CA . GLU B 1 134 ? 1.941 -50.312 -45.531 1 97.44 134 GLU B CA 1
ATOM 5861 C C . GLU B 1 134 ? 1.79 -51.25 -46.719 1 97.44 134 GLU B C 1
ATOM 5863 O O . GLU B 1 134 ? 0.677 -51.469 -47.219 1 97.44 134 GLU B O 1
ATOM 5868 N N . ARG B 1 135 ? 2.906 -51.688 -47.156 1 97 135 ARG B N 1
ATOM 5869 C CA . ARG B 1 135 ? 2.848 -52.656 -48.25 1 97 135 ARG B CA 1
ATOM 5870 C C . ARG B 1 135 ? 2.098 -53.906 -47.812 1 97 135 ARG B C 1
ATOM 5872 O O . ARG B 1 135 ? 1.29 -54.438 -48.594 1 97 135 ARG B O 1
ATOM 5879 N N . ALA B 1 136 ? 2.393 -54.344 -46.656 1 97.44 136 ALA B N 1
ATOM 5880 C CA . ALA B 1 136 ? 1.719 -55.531 -46.125 1 97.44 136 ALA B CA 1
ATOM 5881 C C . ALA B 1 136 ? 0.208 -55.312 -46.062 1 97.44 136 ALA B C 1
ATOM 5883 O O . ALA B 1 136 ? -0.562 -56.219 -46.469 1 97.44 136 ALA B O 1
ATOM 5884 N N . THR B 1 137 ? -0.263 -54.188 -45.594 1 97.19 137 THR B N 1
ATOM 5885 C CA . THR B 1 137 ? -1.692 -53.906 -45.5 1 97.19 137 THR B CA 1
ATOM 5886 C C . THR B 1 137 ? -2.32 -53.75 -46.875 1 97.19 137 THR B C 1
ATOM 5888 O O . THR B 1 137 ? -3.494 -54.094 -47.062 1 97.19 137 THR B O 1
ATOM 5891 N N . ALA B 1 138 ? -1.529 -53.281 -47.812 1 97 138 ALA B N 1
ATOM 5892 C CA . ALA B 1 138 ? -2.018 -53.188 -49.188 1 97 138 ALA B CA 1
ATOM 5893 C C . ALA B 1 138 ? -2.201 -54.562 -49.812 1 97 138 ALA B C 1
ATOM 5895 O O . ALA B 1 138 ? -3.174 -54.812 -50.531 1 97 138 ALA B O 1
ATOM 5896 N N . LEU B 1 139 ? -1.264 -55.438 -49.562 1 97.06 139 LEU B N 1
ATOM 5897 C CA . LEU B 1 139 ? -1.265 -56.812 -50.094 1 97.06 139 LEU B CA 1
ATOM 5898 C C . LEU B 1 139 ? -2.285 -57.688 -49.406 1 97.06 139 LEU B C 1
ATOM 5900 O O . LEU B 1 139 ? -2.875 -58.562 -50 1 97.06 139 LEU B O 1
ATOM 5904 N N . ALA B 1 140 ? -2.443 -57.438 -48.125 1 97.12 140 ALA B N 1
ATOM 5905 C CA . ALA B 1 140 ? -3.371 -58.219 -47.312 1 97.12 140 ALA B CA 1
ATOM 5906 C C . ALA B 1 140 ? -4.227 -57.312 -46.438 1 97.12 140 ALA B C 1
ATOM 5908 O O . ALA B 1 140 ? -4.09 -57.312 -45.219 1 97.12 140 ALA B O 1
ATOM 5909 N N . PRO B 1 141 ? -5.227 -56.719 -47 1 96.56 141 PRO B N 1
ATOM 5910 C CA . PRO B 1 141 ? -6.031 -55.719 -46.281 1 96.56 141 PRO B CA 1
ATOM 5911 C C . PRO B 1 141 ? -6.875 -56.375 -45.156 1 96.56 141 PRO B C 1
ATOM 5913 O O . PRO B 1 141 ? -7.375 -55.656 -44.281 1 96.56 141 PRO B O 1
ATOM 5916 N N . ASP B 1 142 ? -7.027 -57.656 -45.188 1 97.12 142 ASP B N 1
ATOM 5917 C CA . ASP B 1 142 ? -7.848 -58.312 -44.188 1 97.12 142 ASP B CA 1
ATOM 5918 C C . ASP B 1 142 ? -6.984 -58.938 -43.094 1 97.12 142 ASP B C 1
ATOM 5920 O O . ASP B 1 142 ? -7.469 -59.719 -42.281 1 97.12 142 ASP B O 1
ATOM 5924 N N . ASN B 1 143 ? -5.684 -58.562 -43.062 1 97.44 143 ASN B N 1
ATOM 5925 C CA . ASN B 1 143 ? -4.77 -59.031 -42.031 1 97.44 143 ASN B CA 1
ATOM 5926 C C . ASN B 1 143 ? -4.738 -58.094 -40.844 1 97.44 143 ASN B C 1
ATOM 5928 O O . ASN B 1 143 ? -4.102 -57.031 -40.906 1 97.44 143 ASN B O 1
ATOM 5932 N N . ALA B 1 144 ? -5.391 -58.469 -39.719 1 97.81 144 ALA B N 1
ATOM 5933 C CA . ALA B 1 144 ? -5.504 -57.625 -38.531 1 97.81 144 ALA B CA 1
ATOM 5934 C C . ALA B 1 144 ? -4.129 -57.281 -37.938 1 97.81 144 ALA B C 1
ATOM 5936 O O . ALA B 1 144 ? -3.891 -56.188 -37.469 1 97.81 144 ALA B O 1
ATOM 5937 N N . ASP B 1 145 ? -3.213 -58.188 -38.031 1 97.5 145 ASP B N 1
ATOM 5938 C CA . ASP B 1 145 ? -1.877 -58 -37.469 1 97.5 145 ASP B CA 1
ATOM 5939 C C . ASP B 1 145 ? -1.105 -56.938 -38.219 1 97.5 145 ASP B C 1
ATOM 5941 O O . ASP B 1 145 ? -0.333 -56.188 -37.625 1 97.5 145 ASP B O 1
ATOM 5945 N N . ALA B 1 146 ? -1.277 -56.969 -39.531 1 97.56 146 ALA B N 1
ATOM 5946 C CA . ALA B 1 146 ? -0.619 -55.938 -40.344 1 97.56 146 ALA B CA 1
ATOM 5947 C C . ALA B 1 146 ? -1.062 -54.531 -39.938 1 97.56 146 ALA B C 1
ATOM 5949 O O . ALA B 1 146 ? -0.231 -53.656 -39.75 1 97.56 146 ALA B O 1
ATOM 5950 N N . TRP B 1 147 ? -2.295 -54.406 -39.688 1 98.31 147 TRP B N 1
ATOM 5951 C CA . TRP B 1 147 ? -2.834 -53.125 -39.281 1 98.31 147 TRP B CA 1
ATOM 5952 C C . TRP B 1 147 ? -2.373 -52.75 -37.875 1 98.31 147 TRP B C 1
ATOM 5954 O O . TRP B 1 147 ? -2.043 -51.594 -37.594 1 98.31 147 TRP B O 1
ATOM 5964 N N . PHE B 1 148 ? -2.395 -53.719 -37 1 97.38 148 PHE B N 1
ATOM 5965 C CA . PHE B 1 148 ? -1.939 -53.531 -35.625 1 97.38 148 PHE B CA 1
ATOM 5966 C C . PHE B 1 148 ? -0.497 -53.031 -35.594 1 97.38 148 PHE B C 1
ATOM 5968 O O . PHE B 1 148 ? -0.184 -52.062 -34.906 1 97.38 148 PHE B O 1
ATOM 5975 N N . GLN B 1 149 ? 0.378 -53.656 -36.344 1 97.88 149 GLN B N 1
ATOM 5976 C CA . GLN B 1 149 ? 1.787 -53.281 -36.375 1 97.88 149 GLN B CA 1
ATOM 5977 C C . GLN B 1 149 ? 1.974 -51.906 -37 1 97.88 149 GLN B C 1
ATOM 5979 O O . GLN B 1 149 ? 2.838 -51.125 -36.594 1 97.88 149 GLN B O 1
ATOM 5984 N N . ARG B 1 150 ? 1.153 -51.625 -38.031 1 98 150 ARG B N 1
ATOM 5985 C CA . ARG B 1 150 ? 1.177 -50.312 -38.625 1 98 150 ARG B CA 1
ATOM 5986 C C . ARG B 1 150 ? 0.814 -49.25 -37.562 1 98 150 ARG B C 1
ATOM 5988 O O . ARG B 1 150 ? 1.472 -48.188 -37.5 1 98 150 ARG B O 1
ATOM 5995 N N . GLY B 1 151 ? -0.213 -49.5 -36.781 1 98.06 151 GLY B N 1
ATOM 5996 C CA . GLY B 1 151 ? -0.599 -48.594 -35.688 1 98.06 151 GLY B CA 1
ATOM 5997 C C . GLY B 1 151 ? 0.51 -48.375 -34.688 1 98.06 151 GLY B C 1
ATOM 5998 O O . GLY B 1 151 ? 0.719 -47.219 -34.25 1 98.06 151 GLY B O 1
ATOM 5999 N N . ASN B 1 152 ? 1.221 -49.406 -34.312 1 97.62 152 ASN B N 1
ATOM 6000 C CA . ASN B 1 152 ? 2.309 -49.281 -33.344 1 97.62 152 ASN B CA 1
ATOM 6001 C C . ASN B 1 152 ? 3.389 -48.312 -33.812 1 97.62 152 ASN B C 1
ATOM 6003 O O . ASN B 1 152 ? 3.848 -47.469 -33.031 1 97.62 152 ASN B O 1
ATOM 6007 N N . VAL B 1 153 ? 3.77 -48.469 -35.031 1 97.19 153 VAL B N 1
ATOM 6008 C CA . VAL B 1 153 ? 4.836 -47.625 -35.562 1 97.19 153 VAL B CA 1
ATOM 6009 C C . VAL B 1 153 ? 4.359 -46.188 -35.688 1 97.19 153 VAL B C 1
ATOM 6011 O O . VAL B 1 153 ? 5.109 -45.25 -35.375 1 97.19 153 VAL B O 1
ATOM 6014 N N . LEU B 1 154 ? 3.129 -46.031 -36.094 1 97.25 154 LEU B N 1
ATOM 6015 C CA . LEU B 1 154 ? 2.562 -44.688 -36.219 1 97.25 154 LEU B CA 1
ATOM 6016 C C . LEU B 1 154 ? 2.436 -44.031 -34.844 1 97.25 154 LEU B C 1
ATOM 6018 O O . LEU B 1 154 ? 2.703 -42.844 -34.719 1 97.25 154 LEU B O 1
ATOM 6022 N N . HIS B 1 155 ? 2.057 -44.75 -33.812 1 96.5 155 HIS B N 1
ATOM 6023 C CA . HIS B 1 155 ? 1.992 -44.219 -32.438 1 96.5 155 HIS B CA 1
ATOM 6024 C C . HIS B 1 155 ? 3.371 -43.781 -31.953 1 96.5 155 HIS B C 1
ATOM 6026 O O . HIS B 1 155 ? 3.518 -42.719 -31.359 1 96.5 155 HIS B O 1
ATOM 6032 N N . ASP B 1 156 ? 4.367 -44.562 -32.25 1 94.62 156 ASP B N 1
ATOM 6033 C CA . ASP B 1 156 ? 5.738 -44.25 -31.844 1 94.62 156 ASP B CA 1
ATOM 6034 C C . ASP B 1 156 ? 6.215 -42.938 -32.5 1 94.62 156 ASP B C 1
ATOM 6036 O O . ASP B 1 156 ? 7.062 -42.25 -31.938 1 94.62 156 ASP B O 1
ATOM 6040 N N . SER B 1 157 ? 5.625 -42.688 -33.625 1 93.94 157 SER B N 1
ATOM 6041 C CA . SER B 1 157 ? 6.004 -41.5 -34.375 1 93.94 157 SER B CA 1
ATOM 6042 C C . SER B 1 157 ? 5.074 -40.344 -34.062 1 93.94 157 SER B C 1
ATOM 6044 O O . SER B 1 157 ? 5.066 -39.312 -34.781 1 93.94 157 SER B O 1
ATOM 6046 N N . TYR B 1 158 ? 4.164 -40.469 -33.094 1 92 158 TYR B N 1
ATOM 6047 C CA . TYR B 1 158 ? 3.262 -39.438 -32.562 1 92 158 TYR B CA 1
ATOM 6048 C C . TYR B 1 158 ? 2.205 -39.062 -33.594 1 92 158 TYR B C 1
ATOM 6050 O O . TYR B 1 158 ? 1.61 -37.969 -33.5 1 92 158 TYR B O 1
ATOM 6058 N N . ALA B 1 159 ? 2.174 -39.906 -34.625 1 95.06 159 ALA B N 1
ATOM 6059 C CA . ALA B 1 159 ? 1.085 -39.719 -35.562 1 95.06 159 ALA B CA 1
ATOM 6060 C C . ALA B 1 159 ? -0.199 -40.375 -35.062 1 95.06 159 ALA B C 1
ATOM 6062 O O . ALA B 1 159 ? -0.682 -41.344 -35.656 1 95.06 159 ALA B O 1
ATOM 6063 N N . TYR B 1 160 ? -0.759 -39.812 -34.094 1 95.25 160 TYR B N 1
ATOM 6064 C CA . TYR B 1 160 ? -1.834 -40.438 -33.344 1 95.25 160 TYR B CA 1
ATOM 6065 C C . TYR B 1 160 ? -3.078 -40.625 -34.188 1 95.25 160 TYR B C 1
ATOM 6067 O O . TYR B 1 160 ? -3.809 -41.594 -34.031 1 95.25 160 TYR B O 1
ATOM 6075 N N . GLY B 1 161 ? -3.383 -39.75 -35.094 1 95.88 161 GLY B N 1
ATOM 6076 C CA . GLY B 1 161 ? -4.539 -39.906 -35.969 1 95.88 161 GLY B CA 1
ATOM 6077 C C . GLY B 1 161 ? -4.48 -41.125 -36.844 1 95.88 161 GLY B C 1
ATOM 6078 O O . GLY B 1 161 ? -5.422 -41.938 -36.844 1 95.88 161 GLY B O 1
ATOM 6079 N N . ASP B 1 162 ? -3.346 -41.281 -37.469 1 97 162 ASP B N 1
ATOM 6080 C CA . ASP B 1 162 ? -3.152 -42.438 -38.344 1 97 162 ASP B CA 1
ATOM 6081 C C . ASP B 1 162 ? -3.07 -43.719 -37.562 1 97 162 ASP B C 1
ATOM 6083 O O . ASP B 1 162 ? -3.537 -44.781 -38 1 97 162 ASP B O 1
ATOM 6087 N N . ALA B 1 163 ? -2.428 -43.625 -36.469 1 98.06 163 ALA B N 1
ATOM 6088 C CA . ALA B 1 163 ? -2.355 -44.781 -35.594 1 98.06 163 ALA B CA 1
ATOM 6089 C C . ALA B 1 163 ? -3.75 -45.25 -35.188 1 98.06 163 ALA B C 1
ATOM 6091 O O . ALA B 1 163 ? -4.043 -46.438 -35.219 1 98.06 163 ALA B O 1
ATOM 6092 N N . ARG B 1 164 ? -4.559 -44.312 -34.812 1 98 164 ARG B N 1
ATOM 6093 C CA . ARG B 1 164 ? -5.93 -44.625 -34.438 1 98 164 ARG B CA 1
ATOM 6094 C C . ARG B 1 164 ? -6.66 -45.344 -35.562 1 98 164 ARG B C 1
ATOM 6096 O O . ARG B 1 164 ? -7.301 -46.375 -35.312 1 98 164 ARG B O 1
ATOM 6103 N N . GLU B 1 165 ? -6.551 -44.812 -36.75 1 97.62 165 GLU B N 1
ATOM 6104 C CA . GLU B 1 165 ? -7.207 -45.438 -37.875 1 97.62 165 GLU B CA 1
ATOM 6105 C C . GLU B 1 165 ? -6.727 -46.875 -38.094 1 97.62 165 GLU B C 1
ATOM 6107 O O . GLU B 1 165 ? -7.523 -47.75 -38.406 1 97.62 165 GLU B O 1
ATOM 6112 N N . SER B 1 166 ? -5.453 -47.062 -37.938 1 98.5 166 SER B N 1
ATOM 6113 C CA . SER B 1 166 ? -4.871 -48.375 -38.094 1 98.5 166 SER B CA 1
ATOM 6114 C C . SER B 1 166 ? -5.414 -49.344 -37.062 1 98.5 166 SER B C 1
ATOM 6116 O O . SER B 1 166 ? -5.801 -50.469 -37.375 1 98.5 166 SER B O 1
ATOM 6118 N N . TYR B 1 167 ? -5.414 -48.938 -35.844 1 98.5 167 TYR B N 1
ATOM 6119 C CA . TYR B 1 167 ? -5.918 -49.812 -34.781 1 98.5 167 TYR B CA 1
ATOM 6120 C C . TYR B 1 167 ? -7.406 -50.094 -34.969 1 98.5 167 TYR B C 1
ATOM 6122 O O . TYR B 1 167 ? -7.871 -51.188 -34.719 1 98.5 167 TYR B O 1
ATOM 6130 N N . GLU B 1 168 ? -8.18 -49.094 -35.375 1 98.12 168 GLU B N 1
ATOM 6131 C CA . GLU B 1 168 ? -9.602 -49.281 -35.625 1 98.12 168 GLU B CA 1
ATOM 6132 C C . GLU B 1 168 ? -9.852 -50.344 -36.688 1 98.12 168 GLU B C 1
ATOM 6134 O O . GLU B 1 168 ? -10.758 -51.156 -36.562 1 98.12 168 GLU B O 1
ATOM 6139 N N . ARG B 1 169 ? -9.062 -50.312 -37.719 1 98.12 169 ARG B N 1
ATOM 6140 C CA . ARG B 1 169 ? -9.172 -51.344 -38.75 1 98.12 169 ARG B CA 1
ATOM 6141 C C . ARG B 1 169 ? -8.805 -52.719 -38.188 1 98.12 169 ARG B C 1
ATOM 6143 O O . ARG B 1 169 ? -9.461 -53.719 -38.5 1 98.12 169 ARG B O 1
ATOM 6150 N N . ALA B 1 170 ? -7.781 -52.781 -37.375 1 98.38 170 ALA B N 1
ATOM 6151 C CA . ALA B 1 170 ? -7.352 -54.031 -36.781 1 98.38 170 ALA B CA 1
ATOM 6152 C C . ALA B 1 170 ? -8.469 -54.656 -35.938 1 98.38 170 ALA B C 1
ATOM 6154 O O . ALA B 1 170 ? -8.766 -55.844 -36.062 1 98.38 170 ALA B O 1
ATOM 6155 N N . VAL B 1 171 ? -9.117 -53.844 -35.125 1 97.44 171 VAL B N 1
ATOM 6156 C CA . VAL B 1 171 ? -10.125 -54.406 -34.219 1 97.44 171 VAL B CA 1
ATOM 6157 C C . VAL B 1 171 ? -11.414 -54.688 -35 1 97.44 171 VAL B C 1
ATOM 6159 O O . VAL B 1 171 ? -12.203 -55.531 -34.562 1 97.44 171 VAL B O 1
ATOM 6162 N N . ALA B 1 172 ? -11.641 -53.969 -36.062 1 97.5 172 ALA B N 1
ATOM 6163 C CA . ALA B 1 172 ? -12.773 -54.312 -36.938 1 97.5 172 ALA B CA 1
ATOM 6164 C C . ALA B 1 172 ? -12.609 -55.688 -37.531 1 97.5 172 ALA B C 1
ATOM 6166 O O . ALA B 1 172 ? -13.586 -56.438 -37.688 1 97.5 172 ALA B O 1
ATOM 6167 N N . LEU B 1 173 ? -11.398 -56.031 -37.906 1 97.81 173 LEU B N 1
ATOM 6168 C CA . LEU B 1 173 ? -11.078 -57.312 -38.531 1 97.81 173 LEU B CA 1
ATOM 6169 C C . LEU B 1 173 ? -11.031 -58.406 -37.469 1 97.81 173 LEU B C 1
ATOM 6171 O O . LEU B 1 173 ? -11.398 -59.562 -37.75 1 97.81 173 LEU B O 1
ATOM 6175 N N . ARG B 1 174 ? -10.586 -58.125 -36.25 1 97.44 174 ARG B N 1
ATOM 6176 C CA . ARG B 1 174 ? -10.5 -59.031 -35.125 1 97.44 174 ARG B CA 1
ATOM 6177 C C . ARG B 1 174 ? -11.008 -58.406 -33.844 1 97.44 174 ARG B C 1
ATOM 6179 O O . ARG B 1 174 ? -10.211 -57.906 -33.031 1 97.44 174 ARG B O 1
ATOM 6186 N N . PRO B 1 175 ? -12.227 -58.562 -33.531 1 96.06 175 PRO B N 1
ATOM 6187 C CA . PRO B 1 175 ? -12.852 -57.844 -32.406 1 96.06 175 PRO B CA 1
ATOM 6188 C C . PRO B 1 175 ? -12.328 -58.312 -31.047 1 96.06 175 PRO B C 1
ATOM 6190 O O . PRO B 1 175 ? -12.531 -57.625 -30.031 1 96.06 175 PRO B O 1
ATOM 6193 N N . ASP B 1 176 ? -11.672 -59.375 -30.984 1 95.19 176 ASP B N 1
ATOM 6194 C CA . ASP B 1 176 ? -11.156 -59.844 -29.703 1 95.19 176 ASP B CA 1
ATOM 6195 C C . ASP B 1 176 ? -9.664 -59.562 -29.578 1 95.19 176 ASP B C 1
ATOM 6197 O O . ASP B 1 176 ? -8.984 -60.188 -28.734 1 95.19 176 ASP B O 1
ATOM 6201 N N . PHE B 1 177 ? -9.109 -58.656 -30.453 1 96.69 177 PHE B N 1
ATOM 6202 C CA . PHE B 1 177 ? -7.703 -58.281 -30.453 1 96.69 177 PHE B CA 1
ATOM 6203 C C . PHE B 1 177 ? -7.395 -57.344 -29.297 1 96.69 177 PHE B C 1
ATOM 6205 O O . PHE B 1 177 ? -7.234 -56.125 -29.484 1 96.69 177 PHE B O 1
ATOM 6212 N N . ILE B 1 178 ? -7.168 -57.812 -28.141 1 96.38 178 ILE B N 1
ATOM 6213 C CA . ILE B 1 178 ? -7.055 -57.094 -26.875 1 96.38 178 ILE B CA 1
ATOM 6214 C C . ILE B 1 178 ? -5.93 -56.062 -26.984 1 96.38 178 ILE B C 1
ATOM 6216 O O . ILE B 1 178 ? -6.098 -54.906 -26.594 1 96.38 178 ILE B O 1
ATOM 6220 N N . GLU B 1 179 ? -4.785 -56.438 -27.516 1 96.56 179 GLU B N 1
ATOM 6221 C CA . GLU B 1 179 ? -3.637 -55.562 -27.641 1 96.56 179 GLU B CA 1
ATOM 6222 C C . GLU B 1 179 ? -3.957 -54.344 -28.516 1 96.56 179 GLU B C 1
ATOM 6224 O O . GLU B 1 179 ? -3.529 -53.219 -28.234 1 96.56 179 GLU B O 1
ATOM 6229 N N . ALA B 1 180 ? -4.703 -54.625 -29.562 1 97.62 180 ALA B N 1
ATOM 6230 C CA . ALA B 1 180 ? -5.074 -53.531 -30.469 1 97.62 180 ALA B CA 1
ATOM 6231 C C . ALA B 1 180 ? -6.043 -52.562 -29.812 1 97.62 180 ALA B C 1
ATOM 6233 O O . ALA B 1 180 ? -5.938 -51.344 -29.984 1 97.62 180 ALA B O 1
ATOM 6234 N N . TRP B 1 181 ? -6.973 -53.125 -29.016 1 97.81 181 TRP B N 1
ATOM 6235 C CA . TRP B 1 181 ? -7.879 -52.281 -28.266 1 97.81 181 TRP B CA 1
ATOM 6236 C C . TRP B 1 181 ? -7.113 -51.406 -27.25 1 97.81 181 TRP B C 1
ATOM 6238 O O . TRP B 1 181 ? -7.367 -50.219 -27.125 1 97.81 181 TRP B O 1
ATOM 6248 N N . PHE B 1 182 ? -6.227 -51.969 -26.578 1 97.38 182 PHE B N 1
ATOM 6249 C CA . PHE B 1 182 ? -5.43 -51.281 -25.578 1 97.38 182 PHE B CA 1
ATOM 6250 C C . PHE B 1 182 ? -4.613 -50.156 -26.219 1 97.38 182 PHE B C 1
ATOM 6252 O O . PHE B 1 182 ? -4.613 -49.031 -25.719 1 97.38 182 PHE B O 1
ATOM 6259 N N . ASN B 1 183 ? -3.959 -50.469 -27.297 1 98.12 183 ASN B N 1
ATOM 6260 C CA . ASN B 1 183 ? -3.129 -49.469 -27.953 1 98.12 183 ASN B CA 1
ATOM 6261 C C . ASN B 1 183 ? -3.977 -48.375 -28.594 1 98.12 183 ASN B C 1
ATOM 6263 O O . ASN B 1 183 ? -3.549 -47.219 -28.688 1 98.12 183 ASN B O 1
ATOM 6267 N N . LEU B 1 184 ? -5.195 -48.781 -29.047 1 98.12 184 LEU B N 1
ATOM 6268 C CA . LEU B 1 184 ? -6.148 -47.781 -29.5 1 98.12 184 LEU B CA 1
ATOM 6269 C C . LEU B 1 184 ? -6.5 -46.812 -28.375 1 98.12 184 LEU B C 1
ATOM 6271 O O . LEU B 1 184 ? -6.527 -45.594 -28.578 1 98.12 184 LEU B O 1
ATOM 6275 N N . GLY B 1 185 ? -6.711 -47.344 -27.188 1 98 185 GLY B N 1
ATOM 6276 C CA . GLY B 1 185 ? -6.949 -46.5 -26.016 1 98 185 GLY B CA 1
ATOM 6277 C C . GLY B 1 185 ? -5.793 -45.594 -25.703 1 98 185 GLY B C 1
ATOM 6278 O O . GLY B 1 185 ? -5.996 -44.375 -25.469 1 98 185 GLY B O 1
ATOM 6279 N N . ASN B 1 186 ? -4.594 -46.094 -25.719 1 97.69 186 ASN B N 1
ATOM 6280 C CA . ASN B 1 186 ? -3.402 -45.281 -25.469 1 97.69 186 ASN B CA 1
ATOM 6281 C C . ASN B 1 186 ? -3.266 -44.156 -26.469 1 97.69 186 ASN B C 1
ATOM 6283 O O . ASN B 1 186 ? -2.934 -43.031 -26.094 1 97.69 186 ASN B O 1
ATOM 6287 N N . THR B 1 187 ? -3.479 -44.5 -27.688 1 97.5 187 THR B N 1
ATOM 6288 C CA . THR B 1 187 ? -3.355 -43.531 -28.75 1 97.5 187 THR B CA 1
ATOM 6289 C C . THR B 1 187 ? -4.391 -42.406 -28.578 1 97.5 187 THR B C 1
ATOM 6291 O O . THR B 1 187 ? -4.074 -41.219 -28.734 1 97.5 187 THR B O 1
ATOM 6294 N N . CYS B 1 188 ? -5.582 -42.781 -28.266 1 96.94 188 CYS B N 1
ATOM 6295 C CA . CYS B 1 188 ? -6.637 -41.781 -28.031 1 96.94 188 CYS B CA 1
ATOM 6296 C C . CYS B 1 188 ? -6.332 -40.938 -26.797 1 96.94 188 CYS B C 1
ATOM 6298 O O . CYS B 1 188 ? -6.535 -39.719 -26.812 1 96.94 188 CYS B O 1
ATOM 6300 N N . LYS B 1 189 ? -5.855 -41.531 -25.781 1 94.88 189 LYS B N 1
ATOM 6301 C CA . LYS B 1 189 ? -5.449 -40.812 -24.562 1 94.88 189 LYS B CA 1
ATOM 6302 C C . LYS B 1 189 ? -4.355 -39.812 -24.859 1 94.88 189 LYS B C 1
ATOM 6304 O O . LYS B 1 189 ? -4.477 -38.625 -24.5 1 94.88 189 LYS B O 1
ATOM 6309 N N . ASP B 1 190 ? -3.32 -40.219 -25.562 1 92.62 190 ASP B N 1
ATOM 6310 C CA . ASP B 1 190 ? -2.189 -39.344 -25.875 1 92.62 190 ASP B CA 1
ATOM 6311 C C . ASP B 1 190 ? -2.6 -38.25 -26.844 1 92.62 190 ASP B C 1
ATOM 6313 O O . ASP B 1 190 ? -1.999 -37.156 -26.859 1 92.62 190 ASP B O 1
ATOM 6317 N N . GLY B 1 191 ? -3.57 -38.531 -27.609 1 90.69 191 GLY B N 1
ATOM 6318 C CA . GLY B 1 191 ? -4.117 -37.531 -28.516 1 90.69 191 GLY B CA 1
ATOM 6319 C C . GLY B 1 191 ? -5.219 -36.719 -27.891 1 90.69 191 GLY B C 1
ATOM 6320 O O . GLY B 1 191 ? -5.891 -35.938 -28.578 1 90.69 191 GLY B O 1
ATOM 6321 N N . ASN B 1 192 ? -5.5 -36.938 -26.656 1 88.88 192 ASN B N 1
ATOM 6322 C CA . ASN B 1 192 ? -6.441 -36.188 -25.844 1 88.88 192 ASN B CA 1
ATOM 6323 C C . ASN B 1 192 ? -7.883 -36.406 -26.281 1 88.88 192 ASN B C 1
ATOM 6325 O O . ASN B 1 192 ? -8.719 -35.5 -26.188 1 88.88 192 ASN B O 1
ATOM 6329 N N . GLN B 1 193 ? -8.07 -37.469 -26.938 1 93.69 193 GLN B N 1
ATOM 6330 C CA . GLN B 1 193 ? -9.422 -37.938 -27.203 1 93.69 193 GLN B CA 1
ATOM 6331 C C . GLN B 1 193 ? -9.914 -38.875 -26.109 1 93.69 193 GLN B C 1
ATOM 6333 O O . GLN B 1 193 ? -9.992 -40.094 -26.297 1 93.69 193 GLN B O 1
ATOM 6338 N N . LEU B 1 194 ? -10.352 -38.312 -25.047 1 94.88 194 LEU B N 1
ATOM 6339 C CA . LEU B 1 194 ? -10.516 -39.031 -23.781 1 94.88 194 LEU B CA 1
ATOM 6340 C C . LEU B 1 194 ? -11.734 -39.969 -23.844 1 94.88 194 LEU B C 1
ATOM 6342 O O . LEU B 1 194 ? -11.695 -41.094 -23.344 1 94.88 194 LEU B O 1
ATOM 6346 N N . ASP B 1 195 ? -12.789 -39.531 -24.516 1 96.5 195 ASP B N 1
ATOM 6347 C CA . ASP B 1 195 ? -13.977 -40.375 -24.625 1 96.5 195 ASP B CA 1
ATOM 6348 C C . ASP B 1 195 ? -13.672 -41.625 -25.422 1 96.5 195 ASP B C 1
ATOM 6350 O O . ASP B 1 195 ? -14.078 -42.719 -25.031 1 96.5 195 ASP B O 1
ATOM 6354 N N . GLN B 1 196 ? -12.977 -41.438 -26.484 1 97.06 196 GLN B N 1
ATOM 6355 C CA . GLN B 1 196 ? -12.602 -42.562 -27.328 1 97.06 196 GLN B CA 1
ATOM 6356 C C . GLN B 1 196 ? -11.633 -43.5 -26.594 1 97.06 196 GLN B C 1
ATOM 6358 O O . GLN B 1 196 ? -11.703 -44.719 -26.75 1 97.06 196 GLN B O 1
ATOM 6363 N N . ALA B 1 197 ? -10.742 -42.906 -25.875 1 98.12 197 ALA B N 1
ATOM 6364 C CA . ALA B 1 197 ? -9.812 -43.688 -25.078 1 98.12 197 ALA B CA 1
ATOM 6365 C C . ALA B 1 197 ? -10.562 -44.594 -24.094 1 98.12 197 ALA B C 1
ATOM 6367 O O . ALA B 1 197 ? -10.281 -45.781 -23.984 1 98.12 197 ALA B O 1
ATOM 6368 N N . LEU B 1 198 ? -11.547 -44 -23.422 1 97.56 198 LEU B N 1
ATOM 6369 C CA . LEU B 1 198 ? -12.328 -44.75 -22.438 1 97.56 198 LEU B CA 1
ATOM 6370 C C . LEU B 1 198 ? -13.062 -45.906 -23.078 1 97.56 198 LEU B C 1
ATOM 6372 O O . LEU B 1 198 ? -13.062 -47.031 -22.547 1 97.56 198 LEU B O 1
ATOM 6376 N N . ARG B 1 199 ? -13.656 -45.688 -24.219 1 97.25 199 ARG B N 1
ATOM 6377 C CA . ARG B 1 199 ? -14.391 -46.75 -24.922 1 97.25 199 ARG B CA 1
ATOM 6378 C C . ARG B 1 199 ? -13.461 -47.875 -25.328 1 97.25 199 ARG B C 1
ATOM 6380 O O . ARG B 1 199 ? -13.82 -49.062 -25.234 1 97.25 199 ARG B O 1
ATOM 6387 N N . ALA B 1 200 ? -12.32 -47.469 -25.828 1 98.25 200 ALA B N 1
ATOM 6388 C CA . ALA B 1 200 ? -11.352 -48.5 -26.25 1 98.25 200 ALA B CA 1
ATOM 6389 C C . ALA B 1 200 ? -10.906 -49.344 -25.062 1 98.25 200 ALA B C 1
ATOM 6391 O O . ALA B 1 200 ? -10.828 -50.562 -25.172 1 98.25 200 ALA B O 1
ATOM 6392 N N . TYR B 1 201 ? -10.609 -48.75 -23.953 1 98.12 201 TYR B N 1
ATOM 6393 C CA . TYR B 1 201 ? -10.219 -49.5 -22.766 1 98.12 201 TYR B CA 1
ATOM 6394 C C . TYR B 1 201 ? -11.359 -50.406 -22.297 1 98.12 201 TYR B C 1
ATOM 6396 O O . TYR B 1 201 ? -11.133 -51.531 -21.859 1 98.12 201 TYR B O 1
ATOM 6404 N N . ASP B 1 202 ? -12.57 -49.906 -22.359 1 97.5 202 ASP B N 1
ATOM 6405 C CA . ASP B 1 202 ? -13.727 -50.688 -21.953 1 97.5 202 ASP B CA 1
ATOM 6406 C C . ASP B 1 202 ? -13.844 -51.969 -22.797 1 97.5 202 ASP B C 1
ATOM 6408 O O . ASP B 1 202 ? -14.133 -53.031 -22.281 1 97.5 202 ASP B O 1
ATOM 6412 N N . ARG B 1 203 ? -13.633 -51.812 -24.062 1 97.31 203 ARG B N 1
ATOM 6413 C CA . ARG B 1 203 ? -13.695 -52.969 -24.969 1 97.31 203 ARG B CA 1
ATOM 6414 C C . ARG B 1 203 ? -12.594 -53.969 -24.641 1 97.31 203 ARG B C 1
ATOM 6416 O O . ARG B 1 203 ? -12.82 -55.188 -24.656 1 97.31 203 ARG B O 1
ATOM 6423 N N . ALA B 1 204 ? -11.398 -53.469 -24.406 1 97.38 204 ALA B N 1
ATOM 6424 C CA . ALA B 1 204 ? -10.305 -54.344 -24 1 97.38 204 ALA B CA 1
ATOM 6425 C C . ALA B 1 204 ? -10.664 -55.094 -22.734 1 97.38 204 ALA B C 1
ATOM 6427 O O . ALA B 1 204 ? -10.391 -56.312 -22.625 1 97.38 204 ALA B O 1
ATOM 6428 N N . LEU B 1 205 ? -11.305 -54.469 -21.812 1 96.5 205 LEU B N 1
ATOM 6429 C CA . LEU B 1 205 ? -11.617 -55.062 -20.516 1 96.5 205 LEU B CA 1
ATOM 6430 C C . LEU B 1 205 ? -12.805 -56 -20.625 1 96.5 205 LEU B C 1
ATOM 6432 O O . LEU B 1 205 ? -12.984 -56.875 -19.766 1 96.5 205 LEU B O 1
ATOM 6436 N N . GLU B 1 206 ? -13.648 -55.812 -21.641 1 95.88 206 GLU B N 1
ATOM 6437 C CA . GLU B 1 206 ? -14.695 -56.781 -21.906 1 95.88 206 GLU B CA 1
ATOM 6438 C C . GLU B 1 206 ? -14.109 -58.156 -22.281 1 95.88 206 GLU B C 1
ATOM 6440 O O . GLU B 1 206 ? -14.648 -59.188 -21.922 1 95.88 206 GLU B O 1
ATOM 6445 N N . VAL B 1 207 ? -13.016 -58.031 -23.031 1 94 207 VAL B N 1
ATOM 6446 C CA . VAL B 1 207 ? -12.359 -59.25 -23.484 1 94 207 VAL B CA 1
ATOM 6447 C C . VAL B 1 207 ? -11.508 -59.844 -22.359 1 94 207 VAL B C 1
ATOM 6449 O O . VAL B 1 207 ? -11.539 -61.062 -22.125 1 94 207 VAL B O 1
ATOM 6452 N N . GLN B 1 208 ? -10.797 -59.031 -21.688 1 95.94 208 GLN B N 1
ATOM 6453 C CA . GLN B 1 208 ? -9.961 -59.438 -20.547 1 95.94 208 GLN B CA 1
ATOM 6454 C C . GLN B 1 208 ? -10.188 -58.531 -19.344 1 95.94 208 GLN B C 1
ATOM 6456 O O . GLN B 1 208 ? -9.445 -57.562 -19.156 1 95.94 208 GLN B O 1
ATOM 6461 N N . PRO B 1 209 ? -10.977 -58.875 -18.453 1 95.12 209 PRO B N 1
ATOM 6462 C CA . PRO B 1 209 ? -11.391 -58.031 -17.359 1 95.12 209 PRO B CA 1
ATOM 6463 C C . PRO B 1 209 ? -10.258 -57.75 -16.375 1 95.12 209 PRO B C 1
ATOM 6465 O O . PRO B 1 209 ? -10.32 -56.75 -15.617 1 95.12 209 PRO B O 1
ATOM 6468 N N . ASP B 1 210 ? -9.227 -58.562 -16.359 1 95.25 210 ASP B N 1
ATOM 6469 C CA . ASP B 1 210 ? -8.148 -58.375 -15.383 1 95.25 210 ASP B CA 1
ATOM 6470 C C . ASP B 1 210 ? -6.895 -57.812 -16.047 1 95.25 210 ASP B C 1
ATOM 6472 O O . ASP B 1 210 ? -5.781 -58.062 -15.57 1 95.25 210 ASP B O 1
ATOM 6476 N N . PHE B 1 211 ? -7.098 -57.125 -17.188 1 96.25 211 PHE B N 1
ATOM 6477 C CA . PHE B 1 211 ? -5.984 -56.469 -17.875 1 96.25 211 PHE B CA 1
ATOM 6478 C C . PHE B 1 211 ? -5.504 -55.25 -17.109 1 96.25 211 PHE B C 1
ATOM 6480 O O . PHE B 1 211 ? -6.012 -54.156 -17.312 1 96.25 211 PHE B O 1
ATOM 6487 N N . PHE B 1 212 ? -4.449 -55.375 -16.328 1 95.69 212 PHE B N 1
ATOM 6488 C CA . PHE B 1 212 ? -3.955 -54.406 -15.352 1 95.69 212 PHE B CA 1
ATOM 6489 C C . PHE B 1 212 ? -3.699 -53.062 -16.016 1 95.69 212 PHE B C 1
ATOM 6491 O O . PHE B 1 212 ? -4.199 -52.031 -15.555 1 95.69 212 PHE B O 1
ATOM 6498 N N . GLU B 1 213 ? -2.996 -53.094 -17.156 1 96.25 213 GLU B N 1
ATOM 6499 C CA . GLU B 1 213 ? -2.602 -51.844 -17.812 1 96.25 213 GLU B CA 1
ATOM 6500 C C . GLU B 1 213 ? -3.82 -51.062 -18.312 1 96.25 213 GLU B C 1
ATOM 6502 O O . GLU B 1 213 ? -3.863 -49.844 -18.203 1 96.25 213 GLU B O 1
ATOM 6507 N N . ALA B 1 214 ? -4.758 -51.75 -18.812 1 97 214 ALA B N 1
ATOM 6508 C CA . ALA B 1 214 ? -5.969 -51.094 -19.328 1 97 214 ALA B CA 1
ATOM 6509 C C . ALA B 1 214 ? -6.781 -50.5 -18.188 1 97 214 ALA B C 1
ATOM 6511 O O . ALA B 1 214 ? -7.332 -49.406 -18.328 1 97 214 ALA B O 1
ATOM 6512 N N . ILE B 1 215 ? -6.883 -51.25 -17.031 1 97.19 215 ILE B N 1
ATOM 6513 C CA . ILE B 1 215 ? -7.605 -50.75 -15.867 1 97.19 215 ILE B CA 1
ATOM 6514 C C . ILE B 1 215 ? -6.941 -49.469 -15.367 1 97.19 215 ILE B C 1
ATOM 6516 O O . ILE B 1 215 ? -7.617 -48.469 -15.109 1 97.19 215 ILE B O 1
ATOM 6520 N N . SER B 1 216 ? -5.609 -49.469 -15.25 1 96.88 216 SER B N 1
ATOM 6521 C CA . SER B 1 216 ? -4.832 -48.344 -14.766 1 96.88 216 SER B CA 1
ATOM 6522 C C . SER B 1 216 ? -4.996 -47.125 -15.688 1 96.88 216 SER B C 1
ATOM 6524 O O . SER B 1 216 ? -5.297 -46.031 -15.219 1 96.88 216 SER B O 1
ATOM 6526 N N . ASN B 1 217 ? -4.852 -47.344 -16.984 1 97.38 217 ASN B N 1
ATOM 6527 C CA . ASN B 1 217 ? -4.945 -46.219 -17.938 1 97.38 217 ASN B CA 1
ATOM 6528 C C . ASN B 1 217 ? -6.363 -45.688 -18.016 1 97.38 217 ASN B C 1
ATOM 6530 O O . ASN B 1 217 ? -6.555 -44.469 -18.234 1 97.38 217 ASN B O 1
ATOM 6534 N N . ARG B 1 218 ? -7.324 -46.625 -17.906 1 97.44 218 ARG B N 1
ATOM 6535 C CA . ARG B 1 218 ? -8.711 -46.156 -17.828 1 97.44 218 ARG B CA 1
ATOM 6536 C C . ARG B 1 218 ? -8.906 -45.219 -16.656 1 97.44 218 ARG B C 1
ATOM 6538 O O . ARG B 1 218 ? -9.586 -44.188 -16.781 1 97.44 218 ARG B O 1
ATOM 6545 N N . GLY B 1 219 ? -8.344 -45.594 -15.5 1 97.12 219 GLY B N 1
ATOM 6546 C CA . GLY B 1 219 ? -8.391 -44.688 -14.344 1 97.12 219 GLY B CA 1
ATOM 6547 C C . GLY B 1 219 ? -7.789 -43.312 -14.617 1 97.12 219 GLY B C 1
ATOM 6548 O O . GLY B 1 219 ? -8.367 -42.312 -14.234 1 97.12 219 GLY B O 1
ATOM 6549 N N . TYR B 1 220 ? -6.672 -43.25 -15.25 1 95.75 220 TYR B N 1
ATOM 6550 C CA . TYR B 1 220 ? -6 -42 -15.594 1 95.75 220 TYR B CA 1
ATOM 6551 C C . TYR B 1 220 ? -6.875 -41.156 -16.484 1 95.75 220 TYR B C 1
ATOM 6553 O O . TYR B 1 220 ? -6.984 -39.938 -16.266 1 95.75 220 TYR B O 1
ATOM 6561 N N . VAL B 1 221 ? -7.465 -41.75 -17.484 1 96.12 221 VAL B N 1
ATOM 6562 C CA . VAL B 1 221 ? -8.336 -41.031 -18.406 1 96.12 221 VAL B CA 1
ATOM 6563 C C . VAL B 1 221 ? -9.539 -40.469 -17.656 1 96.12 221 VAL B C 1
ATOM 6565 O O . VAL B 1 221 ? -9.93 -39.344 -17.875 1 96.12 221 VAL B O 1
ATOM 6568 N N . LEU B 1 222 ? -10.117 -41.281 -16.75 1 96.19 222 LEU B N 1
ATOM 6569 C CA . LEU B 1 222 ? -11.234 -40.812 -15.938 1 96.19 222 LEU B CA 1
ATOM 6570 C C . LEU B 1 222 ? -10.836 -39.625 -15.07 1 96.19 222 LEU B C 1
ATOM 6572 O O . LEU B 1 222 ? -11.602 -38.688 -14.922 1 96.19 222 LEU B O 1
ATOM 6576 N N . PHE B 1 223 ? -9.656 -39.688 -14.516 1 93.25 223 PHE B N 1
ATOM 6577 C CA . PHE B 1 223 ? -9.117 -38.562 -13.742 1 93.25 223 PHE B CA 1
ATOM 6578 C C . PHE B 1 223 ? -9.039 -37.312 -14.586 1 93.25 223 PHE B C 1
ATOM 6580 O O . PHE B 1 223 ? -9.469 -36.219 -14.156 1 93.25 223 PHE B O 1
ATOM 6587 N N . LYS B 1 224 ? -8.508 -37.406 -15.766 1 88.81 224 LYS B N 1
ATOM 6588 C CA . LYS B 1 224 ? -8.391 -36.281 -16.672 1 88.81 224 LYS B CA 1
ATOM 6589 C C . LYS B 1 224 ? -9.766 -35.719 -17.062 1 88.81 224 LYS B C 1
ATOM 6591 O O . LYS B 1 224 ? -9.914 -34.531 -17.297 1 88.81 224 LYS B O 1
ATOM 6596 N N . MET B 1 225 ? -10.711 -36.625 -17.078 1 89.5 225 MET B N 1
ATOM 6597 C CA . MET B 1 225 ? -12.078 -36.219 -17.422 1 89.5 225 MET B CA 1
ATOM 6598 C C . MET B 1 225 ? -12.797 -35.625 -16.219 1 89.5 225 MET B C 1
ATOM 6600 O O . MET B 1 225 ? -14 -35.375 -16.281 1 89.5 225 MET B O 1
ATOM 6604 N N . GLN B 1 226 ? -12.094 -35.562 -15.086 1 86.81 226 GLN B N 1
ATOM 6605 C CA . GLN B 1 226 ? -12.633 -34.969 -13.859 1 86.81 226 GLN B CA 1
ATOM 6606 C C . GLN B 1 226 ? -13.727 -35.875 -13.266 1 86.81 226 GLN B C 1
ATOM 6608 O O . GLN B 1 226 ? -14.781 -35.375 -12.867 1 86.81 226 GLN B O 1
ATOM 6613 N N . ARG B 1 227 ? -13.586 -37.062 -13.406 1 93.38 227 ARG B N 1
ATOM 6614 C CA . ARG B 1 227 ? -14.414 -38.094 -12.75 1 93.38 227 ARG B CA 1
ATOM 6615 C C . ARG B 1 227 ? -13.602 -38.875 -11.719 1 93.38 227 ARG B C 1
ATOM 6617 O O . ARG B 1 227 ? -13.422 -40.062 -11.852 1 93.38 227 ARG B O 1
ATOM 6624 N N . PRO B 1 228 ? -13.234 -38.156 -10.703 1 94.38 228 PRO B N 1
ATOM 6625 C CA . PRO B 1 228 ? -12.25 -38.719 -9.773 1 94.38 228 PRO B CA 1
ATOM 6626 C C . PRO B 1 228 ? -12.789 -39.938 -9.008 1 94.38 228 PRO B C 1
ATOM 6628 O O . PRO B 1 228 ? -12.023 -40.844 -8.672 1 94.38 228 PRO B O 1
ATOM 6631 N N . ALA B 1 229 ? -14.078 -40 -8.672 1 96.5 229 ALA B N 1
ATOM 6632 C CA . ALA B 1 229 ? -14.633 -41.156 -7.945 1 96.5 229 ALA B CA 1
ATOM 6633 C C . ALA B 1 229 ? -14.477 -42.438 -8.758 1 96.5 229 ALA B C 1
ATOM 6635 O O . ALA B 1 229 ? -14.07 -43.469 -8.219 1 96.5 229 ALA B O 1
ATOM 6636 N N . GLU B 1 230 ? -14.766 -42.312 -10.047 1 97.5 230 GLU B N 1
ATOM 6637 C CA . GLU B 1 230 ? -14.609 -43.469 -10.93 1 97.5 230 GLU B CA 1
ATOM 6638 C C . GLU B 1 230 ? -13.141 -43.781 -11.141 1 97.5 230 GLU B C 1
ATOM 6640 O O . GLU B 1 230 ? -12.773 -44.969 -11.234 1 97.5 230 GLU B O 1
ATOM 6645 N N . ALA B 1 231 ? -12.359 -42.812 -11.289 1 97.94 231 ALA B N 1
ATOM 6646 C CA . ALA B 1 231 ? -10.922 -43.031 -11.406 1 97.94 231 ALA B CA 1
ATOM 6647 C C . ALA B 1 231 ? -10.383 -43.812 -10.203 1 97.94 231 ALA B C 1
ATOM 6649 O O . ALA B 1 231 ? -9.602 -44.75 -10.359 1 97.94 231 ALA B O 1
ATOM 6650 N N . LEU B 1 232 ? -10.82 -43.375 -9.008 1 97.88 232 LEU B N 1
ATOM 6651 C CA . LEU B 1 232 ? -10.383 -44.031 -7.773 1 97.88 232 LEU B CA 1
ATOM 6652 C C . LEU B 1 232 ? -10.773 -45.5 -7.77 1 97.88 232 LEU B C 1
ATOM 6654 O O . LEU B 1 232 ? -9.977 -46.344 -7.371 1 97.88 232 LEU B O 1
ATOM 6658 N N . GLN B 1 233 ? -11.969 -45.75 -8.227 1 97.56 233 GLN B N 1
ATOM 6659 C CA . GLN B 1 233 ? -12.422 -47.156 -8.305 1 97.56 233 GLN B CA 1
ATOM 6660 C C . GLN B 1 233 ? -11.539 -47.969 -9.234 1 97.56 233 GLN B C 1
ATOM 6662 O O . GLN B 1 233 ? -11.211 -49.125 -8.938 1 97.56 233 GLN B O 1
ATOM 6667 N N . ALA B 1 234 ? -11.203 -47.406 -10.391 1 97.56 234 ALA B N 1
ATOM 6668 C CA . ALA B 1 234 ? -10.32 -48.094 -11.336 1 97.56 234 ALA B CA 1
ATOM 6669 C C . ALA B 1 234 ? -8.953 -48.375 -10.711 1 97.56 234 ALA B C 1
ATOM 6671 O O . ALA B 1 234 ? -8.406 -49.469 -10.859 1 97.56 234 ALA B O 1
ATOM 6672 N N . TYR B 1 235 ? -8.398 -47.438 -10 1 97.69 235 TYR B N 1
ATOM 6673 C CA . TYR B 1 235 ? -7.094 -47.594 -9.367 1 97.69 235 TYR B CA 1
ATOM 6674 C C . TYR B 1 235 ? -7.148 -48.656 -8.273 1 97.69 235 TYR B C 1
ATOM 6676 O O . TYR B 1 235 ? -6.234 -49.469 -8.148 1 97.69 235 TYR B O 1
ATOM 6684 N N . ASP B 1 236 ? -8.195 -48.625 -7.52 1 97.25 236 ASP B N 1
ATOM 6685 C CA . ASP B 1 236 ? -8.336 -49.625 -6.465 1 97.25 236 ASP B CA 1
ATOM 6686 C C . ASP B 1 236 ? -8.438 -51.031 -7.059 1 97.25 236 ASP B C 1
ATOM 6688 O O . ASP B 1 236 ? -7.859 -51.969 -6.523 1 97.25 236 ASP B O 1
ATOM 6692 N N . ARG B 1 237 ? -9.156 -51.125 -8.141 1 96.69 237 ARG B N 1
ATOM 6693 C CA . ARG B 1 237 ? -9.25 -52.406 -8.828 1 96.69 237 ARG B CA 1
ATOM 6694 C C . ARG B 1 237 ? -7.891 -52.875 -9.352 1 96.69 237 ARG B C 1
ATOM 6696 O O . ARG B 1 237 ? -7.527 -54.031 -9.219 1 96.69 237 ARG B O 1
ATOM 6703 N N . ALA B 1 238 ? -7.145 -52 -9.961 1 97.38 238 ALA B N 1
ATOM 6704 C CA . ALA B 1 238 ? -5.812 -52.312 -10.469 1 97.38 238 ALA B CA 1
ATOM 6705 C C . ALA B 1 238 ? -4.875 -52.719 -9.336 1 97.38 238 ALA B C 1
ATOM 6707 O O . ALA B 1 238 ? -4.094 -53.656 -9.477 1 97.38 238 ALA B O 1
ATOM 6708 N N . LEU B 1 239 ? -4.996 -52.031 -8.211 1 96.12 239 LEU B N 1
ATOM 6709 C CA . LEU B 1 239 ? -4.129 -52.312 -7.074 1 96.12 239 LEU B CA 1
ATOM 6710 C C . LEU B 1 239 ? -4.457 -53.688 -6.457 1 96.12 239 LEU B C 1
ATOM 6712 O O . LEU B 1 239 ? -3.588 -54.312 -5.859 1 96.12 239 LEU B O 1
ATOM 6716 N N . ALA B 1 240 ? -5.688 -54.062 -6.566 1 95.88 240 ALA B N 1
ATOM 6717 C CA . ALA B 1 240 ? -6.066 -55.406 -6.105 1 95.88 240 ALA B CA 1
ATOM 6718 C C . ALA B 1 240 ? -5.379 -56.5 -6.926 1 95.88 240 ALA B C 1
ATOM 6720 O O . ALA B 1 240 ? -5.141 -57.594 -6.434 1 95.88 240 ALA B O 1
ATOM 6721 N N . LEU B 1 241 ? -5.035 -56.156 -8.164 1 96 241 LEU B N 1
ATOM 6722 C CA . LEU B 1 241 ? -4.34 -57.094 -9.047 1 96 241 LEU B CA 1
ATOM 6723 C C . LEU B 1 241 ? -2.836 -57.062 -8.789 1 96 241 LEU B C 1
ATOM 6725 O O . LEU B 1 241 ? -2.186 -58.094 -8.766 1 96 241 LEU B O 1
ATOM 6729 N N . ASP B 1 242 ? -2.256 -55.875 -8.648 1 94.56 242 ASP B N 1
ATOM 6730 C CA . ASP B 1 242 ? -0.835 -55.688 -8.375 1 94.56 242 ASP B CA 1
ATOM 6731 C C . ASP B 1 242 ? -0.603 -54.469 -7.52 1 94.56 242 ASP B C 1
ATOM 6733 O O . ASP B 1 242 ? -0.766 -53.312 -7.988 1 94.56 242 ASP B O 1
ATOM 6737 N N . GLU B 1 243 ? -0.122 -54.625 -6.379 1 93.38 243 GLU B N 1
ATOM 6738 C CA . GLU B 1 243 ? 0.063 -53.5 -5.445 1 93.38 243 GLU B CA 1
ATOM 6739 C C . GLU B 1 243 ? 1.466 -52.938 -5.562 1 93.38 243 GLU B C 1
ATOM 6741 O O . GLU B 1 243 ? 1.785 -51.938 -4.898 1 93.38 243 GLU B O 1
ATOM 6746 N N . ARG B 1 244 ? 2.324 -53.594 -6.293 1 93.62 244 ARG B N 1
ATOM 6747 C CA . ARG B 1 244 ? 3.709 -53.125 -6.406 1 93.62 244 ARG B CA 1
ATOM 6748 C C . ARG B 1 244 ? 3.893 -52.219 -7.613 1 93.62 244 ARG B C 1
ATOM 6750 O O . ARG B 1 244 ? 4.801 -52.406 -8.422 1 93.62 244 ARG B O 1
ATOM 6757 N N . ALA B 1 245 ? 3.045 -51.219 -7.832 1 93.94 245 ALA B N 1
ATOM 6758 C CA . ALA B 1 245 ? 3.09 -50.25 -8.922 1 93.94 245 ALA B CA 1
ATOM 6759 C C . ALA B 1 245 ? 3.143 -48.812 -8.375 1 93.94 245 ALA B C 1
ATOM 6761 O O . ALA B 1 245 ? 2.105 -48.25 -8.047 1 93.94 245 ALA B O 1
ATOM 6762 N N . PRO B 1 246 ? 4.27 -48.188 -8.258 1 93.75 246 PRO B N 1
ATOM 6763 C CA . PRO B 1 246 ? 4.398 -46.875 -7.637 1 93.75 246 PRO B CA 1
ATOM 6764 C C . PRO B 1 246 ? 3.584 -45.812 -8.359 1 93.75 246 PRO B C 1
ATOM 6766 O O . PRO B 1 246 ? 2.982 -44.938 -7.715 1 93.75 246 PRO B O 1
ATOM 6769 N N . ASP B 1 247 ? 3.531 -45.844 -9.688 1 93.75 247 ASP B N 1
ATOM 6770 C CA . ASP B 1 247 ? 2.801 -44.844 -10.461 1 93.75 247 ASP B CA 1
ATOM 6771 C C . ASP B 1 247 ? 1.306 -44.906 -10.164 1 93.75 247 ASP B C 1
ATOM 6773 O O . ASP B 1 247 ? 0.627 -43.875 -10.164 1 93.75 247 ASP B O 1
ATOM 6777 N N . LEU B 1 248 ? 0.839 -46.125 -9.961 1 95.69 248 LEU B N 1
ATOM 6778 C CA . LEU B 1 248 ? -0.569 -46.312 -9.617 1 95.69 248 LEU B CA 1
ATOM 6779 C C . LEU B 1 248 ? -0.88 -45.656 -8.266 1 95.69 248 LEU B C 1
ATOM 6781 O O . LEU B 1 248 ? -1.912 -45 -8.109 1 95.69 248 LEU B O 1
ATOM 6785 N N . TRP B 1 249 ? -0.008 -45.844 -7.312 1 96.69 249 TRP B N 1
ATOM 6786 C CA . TRP B 1 249 ? -0.175 -45.25 -6 1 96.69 249 TRP B CA 1
ATOM 6787 C C . TRP B 1 249 ? -0.121 -43.719 -6.105 1 96.69 249 TRP B C 1
ATOM 6789 O O . TRP B 1 249 ? -0.892 -43.031 -5.445 1 96.69 249 TRP B O 1
ATOM 6799 N N . PHE B 1 250 ? 0.755 -43.25 -6.922 1 95.94 250 PHE B N 1
ATOM 6800 C CA . PHE B 1 250 ? 0.865 -41.812 -7.16 1 95.94 250 PHE B CA 1
ATOM 6801 C C . PHE B 1 250 ? -0.433 -41.25 -7.734 1 95.94 250 PHE B C 1
ATOM 6803 O O . PHE B 1 250 ? -0.965 -40.281 -7.234 1 95.94 250 PHE B O 1
ATOM 6810 N N . ASN B 1 251 ? -0.933 -41.875 -8.766 1 96.38 251 ASN B N 1
ATOM 6811 C CA . ASN B 1 251 ? -2.168 -41.438 -9.398 1 96.38 251 ASN B CA 1
ATOM 6812 C C . ASN B 1 251 ? -3.35 -41.5 -8.438 1 96.38 251 ASN B C 1
ATOM 6814 O O . ASN B 1 251 ? -4.219 -40.625 -8.453 1 96.38 251 ASN B O 1
ATOM 6818 N N . ARG B 1 252 ? -3.373 -42.594 -7.637 1 97.56 252 ARG B N 1
ATOM 6819 C CA . ARG B 1 252 ? -4.414 -42.688 -6.621 1 97.56 252 ARG B CA 1
ATOM 6820 C C . ARG B 1 252 ? -4.359 -41.531 -5.637 1 97.56 252 ARG B C 1
ATOM 6822 O O . ARG B 1 252 ? -5.391 -40.969 -5.277 1 97.56 252 ARG B O 1
ATOM 6829 N N . GLY B 1 253 ? -3.115 -41.188 -5.172 1 97.25 253 GLY B N 1
ATOM 6830 C CA . GLY B 1 253 ? -2.947 -40.062 -4.27 1 97.25 253 GLY B CA 1
ATOM 6831 C C . GLY B 1 253 ? -3.461 -38.781 -4.848 1 97.25 253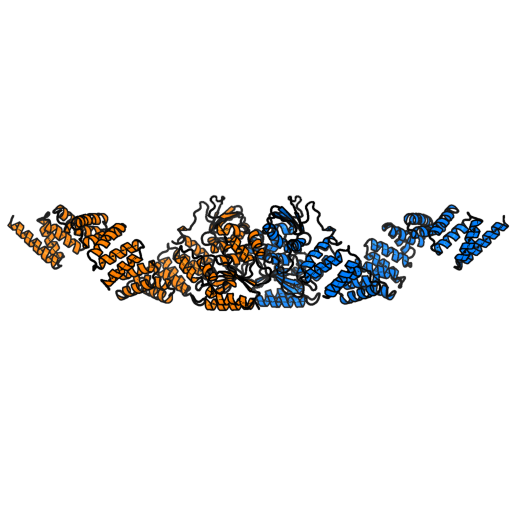 GLY B C 1
ATOM 6832 O O . GLY B 1 253 ? -4.215 -38.031 -4.191 1 97.25 253 GLY B O 1
ATOM 6833 N N . SER B 1 254 ? -3.107 -38.469 -6.074 1 95.56 254 SER B N 1
ATOM 6834 C CA . SER B 1 254 ? -3.549 -37.25 -6.758 1 95.56 254 SER B CA 1
ATOM 6835 C C . SER B 1 254 ? -5.07 -37.219 -6.875 1 95.56 254 SER B C 1
ATOM 6837 O O . SER B 1 254 ? -5.676 -36.156 -6.73 1 95.56 254 SER B O 1
ATOM 6839 N N . THR B 1 255 ? -5.621 -38.375 -7.195 1 96.75 255 THR B N 1
ATOM 6840 C CA . THR B 1 255 ? -7.07 -38.469 -7.34 1 96.75 255 THR B CA 1
ATOM 6841 C C . THR B 1 255 ? -7.766 -38.219 -6.004 1 96.75 255 THR B C 1
ATOM 6843 O O . THR B 1 255 ? -8.789 -37.531 -5.949 1 96.75 255 THR B O 1
ATOM 6846 N N . LEU B 1 256 ? -7.23 -38.812 -4.945 1 97.19 256 LEU B N 1
ATOM 6847 C CA . LEU B 1 256 ? -7.781 -38.625 -3.605 1 97.19 256 LEU B CA 1
ATOM 6848 C C . LEU B 1 256 ? -7.719 -37.156 -3.18 1 97.19 256 LEU B C 1
ATOM 6850 O O . LEU B 1 256 ? -8.625 -36.656 -2.502 1 97.19 256 LEU B O 1
ATOM 6854 N N . GLU B 1 257 ? -6.723 -36.438 -3.596 1 94.19 257 GLU B N 1
ATOM 6855 C CA . GLU B 1 257 ? -6.633 -35 -3.338 1 94.19 257 GLU B CA 1
ATOM 6856 C C . GLU B 1 257 ? -7.801 -34.25 -3.971 1 94.19 257 GLU B C 1
ATOM 6858 O O . GLU B 1 257 ? -8.367 -33.344 -3.359 1 94.19 257 GLU B O 1
ATOM 6863 N N . GLN B 1 258 ? -8.055 -34.625 -5.211 1 91 258 GLN B N 1
ATOM 6864 C CA . GLN B 1 258 ? -9.164 -34 -5.906 1 91 258 GLN B CA 1
ATOM 6865 C C . GLN B 1 258 ? -10.484 -34.219 -5.176 1 91 258 GLN B C 1
ATOM 6867 O O . GLN B 1 258 ? -11.406 -33.406 -5.27 1 91 258 GLN B O 1
ATOM 6872 N N . LEU B 1 259 ? -10.531 -35.344 -4.434 1 93.56 259 LEU B N 1
ATOM 6873 C CA . LEU B 1 259 ? -11.734 -35.688 -3.688 1 93.56 259 LEU B CA 1
ATOM 6874 C C . LEU B 1 259 ? -11.68 -35.156 -2.266 1 93.56 259 LEU B C 1
ATOM 6876 O O . LEU B 1 259 ? -12.547 -35.438 -1.445 1 93.56 259 LEU B O 1
ATOM 6880 N N . TYR B 1 260 ? -10.625 -34.438 -1.897 1 92 260 TYR B N 1
ATOM 6881 C CA . TYR B 1 260 ? -10.406 -33.812 -0.6 1 92 260 TYR B CA 1
ATOM 6882 C C . TYR B 1 260 ? -10.266 -34.875 0.497 1 92 260 TYR B C 1
ATOM 6884 O O . TYR B 1 260 ? -10.68 -34.656 1.637 1 92 260 TYR B O 1
ATOM 6892 N N . ARG B 1 261 ? -9.852 -36.031 0.082 1 96 261 ARG B N 1
ATOM 6893 C CA . ARG B 1 261 ? -9.516 -37.094 1.029 1 96 261 ARG B CA 1
ATOM 6894 C C . ARG B 1 261 ? -8.016 -37.125 1.3 1 96 261 ARG B C 1
ATOM 6896 O O . ARG B 1 261 ? -7.324 -38.031 0.857 1 96 261 ARG B O 1
ATOM 6903 N N . PHE B 1 262 ? -7.559 -36.281 2.078 1 95.56 262 PHE B N 1
ATOM 6904 C CA . PHE B 1 262 ? -6.148 -35.906 2.186 1 95.56 262 PHE B CA 1
ATOM 6905 C C . PHE B 1 262 ? -5.375 -36.969 2.955 1 95.56 262 PHE B C 1
ATOM 6907 O O . PHE B 1 262 ? -4.223 -37.281 2.631 1 95.56 262 PHE B O 1
ATOM 6914 N N . GLU B 1 263 ? -5.941 -37.531 3.975 1 96.38 263 GLU B N 1
ATOM 6915 C CA . GLU B 1 263 ? -5.254 -38.531 4.754 1 96.38 263 GLU B CA 1
ATOM 6916 C C . GLU B 1 263 ? -4.938 -39.781 3.898 1 96.38 263 GLU B C 1
ATOM 6918 O O . GLU B 1 263 ? -3.82 -40.281 3.932 1 96.38 263 GLU B O 1
ATOM 6923 N N . GLU B 1 264 ? -5.918 -40.156 3.15 1 97.88 264 GLU B N 1
ATOM 6924 C CA . GLU B 1 264 ? -5.719 -41.312 2.254 1 97.88 264 GLU B CA 1
ATOM 6925 C C . GLU B 1 264 ? -4.734 -40.969 1.14 1 97.88 264 GLU B C 1
ATOM 6927 O O . GLU B 1 264 ? -3.971 -41.812 0.693 1 97.88 264 GLU B O 1
ATOM 6932 N N . ALA B 1 265 ? -4.828 -39.781 0.631 1 98 265 ALA B N 1
ATOM 6933 C CA . ALA B 1 265 ? -3.871 -39.312 -0.375 1 98 265 ALA B CA 1
ATOM 6934 C C . ALA B 1 265 ? -2.441 -39.406 0.146 1 98 265 ALA B C 1
ATOM 6936 O O . ALA B 1 265 ? -1.556 -39.938 -0.546 1 98 265 ALA B O 1
ATOM 6937 N N . SER B 1 266 ? -2.248 -39 1.393 1 97 266 SER B N 1
ATOM 6938 C CA . SER B 1 266 ? -0.927 -39.062 2.01 1 97 266 SER B CA 1
ATOM 6939 C C . SER B 1 266 ? -0.424 -40.5 2.115 1 97 266 SER B C 1
ATOM 6941 O O . SER B 1 266 ? 0.755 -40.75 1.878 1 97 266 SER B O 1
ATOM 6943 N N . GLU B 1 267 ? -1.303 -41.312 2.479 1 97.19 267 GLU B N 1
ATOM 6944 C CA . GLU B 1 267 ? -0.94 -42.719 2.555 1 97.19 267 GLU B CA 1
ATOM 6945 C C . GLU B 1 267 ? -0.528 -43.281 1.188 1 97.19 267 GLU B C 1
ATOM 6947 O O . GLU B 1 267 ? 0.437 -44.031 1.08 1 97.19 267 GLU B O 1
ATOM 6952 N N . SER B 1 268 ? -1.272 -42.906 0.163 1 97.88 268 SER B N 1
ATOM 6953 C CA . SER B 1 268 ? -0.944 -43.312 -1.196 1 97.88 268 SER B CA 1
ATOM 6954 C C . SER B 1 268 ? 0.424 -42.812 -1.619 1 97.88 268 SER B C 1
ATOM 6956 O O . SER B 1 268 ? 1.22 -43.531 -2.209 1 97.88 268 SER B O 1
ATOM 6958 N N . TYR B 1 269 ? 0.681 -41.562 -1.313 1 96.94 269 TYR B N 1
ATOM 6959 C CA . TYR B 1 269 ? 1.98 -41 -1.649 1 96.94 269 TYR B CA 1
ATOM 6960 C C . TYR B 1 269 ? 3.098 -41.719 -0.888 1 96.94 269 TYR B C 1
ATOM 6962 O O . TYR B 1 269 ? 4.176 -41.969 -1.438 1 96.94 269 TYR B O 1
ATOM 6970 N N . ARG B 1 270 ? 2.875 -42.031 0.366 1 95.62 270 ARG B N 1
ATOM 6971 C CA . ARG B 1 270 ? 3.863 -42.719 1.167 1 95.62 270 ARG B CA 1
ATOM 6972 C C . ARG B 1 270 ? 4.207 -44.094 0.538 1 95.62 270 ARG B C 1
ATOM 6974 O O . ARG B 1 270 ? 5.375 -44.469 0.474 1 95.62 270 ARG B O 1
ATOM 6981 N N . ARG B 1 271 ? 3.209 -44.75 0.08 1 96.62 271 ARG B N 1
ATOM 6982 C CA . ARG B 1 271 ? 3.418 -46.062 -0.57 1 96.62 271 ARG B CA 1
ATOM 6983 C C . ARG B 1 271 ? 4.18 -45.875 -1.88 1 96.62 271 ARG B C 1
ATOM 6985 O O . ARG B 1 271 ? 5.078 -46.688 -2.186 1 96.62 271 ARG B O 1
ATOM 6992 N N . ALA B 1 272 ? 3.783 -44.906 -2.676 1 96.75 272 ALA B N 1
ATOM 6993 C CA . ALA B 1 272 ? 4.496 -44.625 -3.92 1 96.75 272 ALA B CA 1
ATOM 6994 C C . ALA B 1 272 ? 5.977 -44.375 -3.656 1 96.75 272 ALA B C 1
ATOM 6996 O O . ALA B 1 272 ? 6.84 -44.906 -4.359 1 96.75 272 ALA B O 1
ATOM 6997 N N . LYS B 1 273 ? 6.273 -43.656 -2.6 1 94.81 273 LYS B N 1
ATOM 6998 C CA . LYS B 1 273 ? 7.645 -43.281 -2.232 1 94.81 273 LYS B CA 1
ATOM 6999 C C . LYS B 1 273 ? 8.43 -44.5 -1.784 1 94.81 273 LYS B C 1
ATOM 7001 O O . LYS B 1 273 ? 9.617 -44.625 -2.08 1 94.81 273 LYS B O 1
ATOM 7006 N N . ALA B 1 274 ? 7.781 -45.344 -1.065 1 95.31 274 ALA B N 1
ATOM 7007 C CA . ALA B 1 274 ? 8.43 -46.562 -0.569 1 95.31 274 ALA B CA 1
ATOM 7008 C C . ALA B 1 274 ? 8.83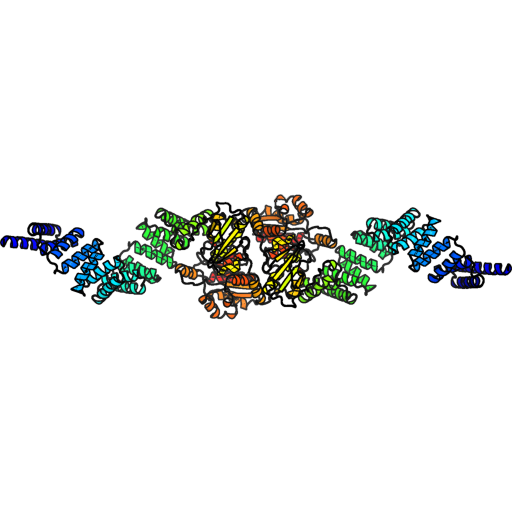6 -47.469 -1.721 1 95.31 274 ALA B C 1
ATOM 7010 O O . ALA B 1 274 ? 9.883 -48.094 -1.666 1 95.31 274 ALA B O 1
ATOM 7011 N N . LEU B 1 275 ? 8.023 -47.5 -2.75 1 95.5 275 LEU B N 1
ATOM 7012 C CA . LEU B 1 275 ? 8.25 -48.375 -3.887 1 95.5 275 LEU B CA 1
ATOM 7013 C C . LEU B 1 275 ? 9.258 -47.781 -4.855 1 95.5 275 LEU B C 1
ATOM 7015 O O . LEU B 1 275 ? 9.977 -48.5 -5.551 1 95.5 275 LEU B O 1
ATOM 7019 N N . LYS B 1 276 ? 9.336 -46.5 -4.961 1 93.06 276 LYS B N 1
ATOM 7020 C CA . LYS B 1 276 ? 10.281 -45.781 -5.816 1 93.06 276 LYS B CA 1
ATOM 7021 C C . LYS B 1 276 ? 10.812 -44.531 -5.129 1 93.06 276 LYS B C 1
ATOM 7023 O O . LYS B 1 276 ? 10.453 -43.406 -5.5 1 93.06 276 LYS B O 1
ATOM 7028 N N . PRO B 1 277 ? 11.766 -44.656 -4.281 1 87.69 277 PRO B N 1
ATOM 7029 C CA . PRO B 1 277 ? 12.234 -43.562 -3.443 1 87.69 277 PRO B CA 1
ATOM 7030 C C . PRO B 1 277 ? 12.914 -42.438 -4.25 1 87.69 277 PRO B C 1
ATOM 7032 O O . PRO B 1 277 ? 12.945 -41.281 -3.82 1 87.69 277 PRO B O 1
ATOM 7035 N N . ASP B 1 278 ? 13.32 -42.719 -5.414 1 83.56 278 ASP B N 1
ATOM 7036 C CA . ASP B 1 278 ? 14.078 -41.75 -6.191 1 83.56 278 ASP B CA 1
ATOM 7037 C C . ASP B 1 278 ? 13.148 -40.906 -7.051 1 83.56 278 ASP B C 1
ATOM 7039 O O . ASP B 1 278 ? 13.578 -39.906 -7.652 1 83.56 278 ASP B O 1
ATOM 7043 N N . ALA B 1 279 ? 11.906 -41.312 -7.016 1 81.69 279 ALA B N 1
ATOM 7044 C CA . ALA B 1 279 ? 10.938 -40.531 -7.777 1 81.69 279 ALA B CA 1
ATOM 7045 C C . ALA B 1 279 ? 10.461 -39.344 -6.969 1 81.69 279 ALA B C 1
ATOM 7047 O O . ALA B 1 279 ? 9.836 -39.5 -5.918 1 81.69 279 ALA B O 1
ATOM 7048 N N . GLY B 1 280 ? 10.844 -38.062 -7.371 1 88.75 280 GLY B N 1
ATOM 7049 C CA . GLY B 1 280 ? 10.547 -36.844 -6.637 1 88.75 280 GLY B CA 1
ATOM 7050 C C . GLY B 1 280 ? 9.102 -36.406 -6.754 1 88.75 280 GLY B C 1
ATOM 7051 O O . GLY B 1 280 ? 8.625 -35.625 -5.957 1 88.75 280 GLY B O 1
ATOM 7052 N N . SER B 1 281 ? 8.234 -37.031 -7.637 1 91.88 281 SER B N 1
ATOM 7053 C CA . SER B 1 281 ? 6.891 -36.531 -7.934 1 91.88 281 SER B CA 1
ATOM 7054 C C . SER B 1 281 ? 5.953 -36.75 -6.746 1 91.88 281 SER B C 1
ATOM 7056 O O . SER B 1 281 ? 5.195 -35.844 -6.387 1 91.88 281 SER B O 1
ATOM 7058 N N . ALA B 1 282 ? 6.047 -37.969 -6.137 1 94.75 282 ALA B N 1
ATOM 7059 C CA . ALA B 1 282 ? 5.176 -38.25 -4.996 1 94.75 282 ALA B CA 1
ATOM 7060 C C . ALA B 1 282 ? 5.488 -37.344 -3.828 1 94.75 282 ALA B C 1
ATOM 7062 O O . ALA B 1 282 ? 4.574 -36.812 -3.188 1 94.75 282 ALA B O 1
ATOM 7063 N N . THR B 1 283 ? 6.77 -37.156 -3.596 1 95.12 283 THR B N 1
ATOM 7064 C CA . THR B 1 283 ? 7.176 -36.25 -2.512 1 95.12 283 THR B CA 1
ATOM 7065 C C . THR B 1 283 ? 6.742 -34.812 -2.795 1 95.12 283 THR B C 1
ATOM 7067 O O . THR B 1 283 ? 6.234 -34.125 -1.908 1 95.12 283 THR B O 1
ATOM 7070 N N . TRP B 1 284 ? 6.914 -34.406 -3.938 1 95.44 284 TRP B N 1
ATOM 7071 C CA . TRP B 1 284 ? 6.566 -33.031 -4.316 1 95.44 284 TRP B CA 1
ATOM 7072 C C . TRP B 1 284 ? 5.062 -32.812 -4.219 1 95.44 284 TRP B C 1
ATOM 7074 O O . TRP B 1 284 ? 4.613 -31.781 -3.678 1 95.44 284 TRP B O 1
ATOM 7084 N N . ASN B 1 285 ? 4.27 -33.719 -4.742 1 95.56 285 ASN B N 1
ATOM 7085 C CA . ASN B 1 285 ? 2.82 -33.562 -4.668 1 95.56 285 ASN B CA 1
ATOM 7086 C C . ASN B 1 285 ? 2.33 -33.562 -3.223 1 95.56 285 ASN B C 1
ATOM 7088 O O . ASN B 1 285 ? 1.41 -32.812 -2.877 1 95.56 285 ASN B O 1
ATOM 7092 N N . GLU B 1 286 ? 2.955 -34.438 -2.457 1 96.5 286 GLU B N 1
ATOM 7093 C CA . GLU B 1 286 ? 2.598 -34.438 -1.042 1 96.5 286 GLU B CA 1
ATOM 7094 C C . GLU B 1 286 ? 2.938 -33.094 -0.405 1 96.5 286 GLU B C 1
ATOM 7096 O O . GLU B 1 286 ? 2.18 -32.562 0.423 1 96.5 286 GLU B O 1
ATOM 7101 N N . ALA B 1 287 ? 4.07 -32.562 -0.766 1 97.31 287 ALA B N 1
ATOM 7102 C CA . ALA B 1 287 ? 4.484 -31.266 -0.257 1 97.31 287 ALA B CA 1
ATOM 7103 C C . ALA B 1 287 ? 3.469 -30.188 -0.624 1 97.31 287 ALA B C 1
ATOM 7105 O O . ALA B 1 287 ? 3.094 -29.375 0.216 1 97.31 287 ALA B O 1
ATOM 7106 N N . LEU B 1 288 ? 3.02 -30.188 -1.835 1 96.94 288 LEU B N 1
ATOM 7107 C CA . LEU B 1 288 ? 2.025 -29.203 -2.277 1 96.94 288 LEU B CA 1
ATOM 7108 C C . LEU B 1 288 ? 0.726 -29.375 -1.498 1 96.94 288 LEU B C 1
ATOM 7110 O O . LEU B 1 288 ? 0.09 -28.375 -1.133 1 96.94 288 LEU B O 1
ATOM 7114 N N . MET B 1 289 ? 0.378 -30.578 -1.279 1 96.56 289 MET B N 1
ATOM 7115 C CA . MET B 1 289 ? -0.817 -30.844 -0.485 1 96.56 289 MET B CA 1
ATOM 7116 C C . MET B 1 289 ? -0.647 -30.344 0.944 1 96.56 289 MET B C 1
ATOM 7118 O O . MET B 1 289 ? -1.581 -29.797 1.527 1 96.56 289 MET B O 1
ATOM 7122 N N . GLN B 1 290 ? 0.548 -30.562 1.48 1 97.19 290 GLN B N 1
ATOM 7123 C CA . GLN B 1 290 ? 0.838 -30.078 2.824 1 97.19 290 GLN B CA 1
ATOM 7124 C C . GLN B 1 290 ? 0.757 -28.547 2.889 1 97.19 290 GLN B C 1
ATOM 7126 O O . GLN B 1 290 ? 0.17 -28 3.818 1 97.19 290 GLN B O 1
ATOM 7131 N N . LEU B 1 291 ? 1.283 -27.891 1.909 1 97.44 291 LEU B N 1
ATOM 7132 C CA . LEU B 1 291 ? 1.19 -26.438 1.843 1 97.44 291 LEU B CA 1
ATOM 7133 C C . LEU B 1 291 ? -0.265 -25.984 1.75 1 97.44 291 LEU B C 1
ATOM 7135 O O . LEU B 1 291 ? -0.664 -25.016 2.402 1 97.44 291 LEU B O 1
ATOM 7139 N N . ARG B 1 292 ? -1.013 -26.703 0.958 1 96 292 ARG B N 1
ATOM 7140 C CA . ARG B 1 292 ? -2.436 -26.406 0.8 1 96 292 ARG B CA 1
ATOM 7141 C C . ARG B 1 292 ? -3.168 -26.516 2.133 1 96 292 ARG B C 1
ATOM 7143 O O . ARG B 1 292 ? -4.133 -25.797 2.381 1 96 292 ARG B O 1
ATOM 7150 N N . GLN B 1 293 ? -2.676 -27.375 3 1 95.19 293 GLN B N 1
ATOM 7151 C CA . GLN B 1 293 ? -3.307 -27.594 4.293 1 95.19 293 GLN B CA 1
ATOM 7152 C C . GLN B 1 293 ? -2.699 -26.703 5.371 1 95.19 293 GLN B C 1
ATOM 7154 O O . GLN B 1 293 ? -3.064 -26.812 6.547 1 95.19 293 GLN B O 1
ATOM 7159 N N . GLY B 1 294 ? -1.715 -25.938 5.027 1 94.5 294 GLY B N 1
ATOM 7160 C CA . GLY B 1 294 ? -1.111 -25.016 5.977 1 94.5 294 GLY B CA 1
ATOM 7161 C C . GLY B 1 294 ? 0.063 -25.609 6.727 1 94.5 294 GLY B C 1
ATOM 7162 O O . GLY B 1 294 ? 0.595 -25 7.652 1 94.5 294 GLY B O 1
ATOM 7163 N N . ASP B 1 295 ? 0.397 -26.844 6.383 1 96.25 295 ASP B N 1
ATOM 7164 C CA . ASP B 1 295 ? 1.588 -27.453 6.961 1 96.25 295 ASP B CA 1
ATOM 7165 C C . ASP B 1 295 ? 2.854 -26.969 6.258 1 96.25 295 ASP B C 1
ATOM 7167 O O . ASP B 1 295 ? 3.459 -27.703 5.477 1 96.25 295 ASP B O 1
ATOM 7171 N N . PHE B 1 296 ? 3.303 -25.781 6.672 1 96.88 296 PHE B N 1
ATOM 7172 C CA . PHE B 1 296 ? 4.395 -25.109 5.98 1 96.88 296 PHE B CA 1
ATOM 7173 C C . PHE B 1 296 ? 5.723 -25.797 6.258 1 96.88 296 PHE B C 1
ATOM 7175 O O . PHE B 1 296 ? 6.57 -25.906 5.371 1 96.88 296 PHE B O 1
ATOM 7182 N N . VAL B 1 297 ? 5.902 -26.312 7.41 1 96 297 VAL B N 1
ATOM 7183 C CA . VAL B 1 297 ? 7.172 -26.922 7.801 1 96 297 VAL B CA 1
ATOM 7184 C C . VAL B 1 297 ? 7.504 -28.078 6.863 1 96 297 VAL B C 1
ATOM 7186 O O . VAL B 1 297 ? 8.547 -28.078 6.207 1 96 297 VAL B O 1
ATOM 7189 N N . ASN B 1 298 ? 6.574 -29.016 6.773 1 96.81 298 ASN B N 1
ATOM 7190 C CA . ASN B 1 298 ? 6.805 -30.172 5.926 1 96.81 298 ASN B CA 1
ATOM 7191 C C . ASN B 1 298 ? 6.664 -29.828 4.445 1 96.81 298 ASN B C 1
ATOM 7193 O O . ASN B 1 298 ? 7.395 -30.359 3.605 1 96.81 298 ASN B O 1
ATOM 7197 N N . GLY B 1 299 ? 5.754 -28.969 4.168 1 98 299 GLY B N 1
ATOM 7198 C CA . GLY B 1 299 ? 5.504 -28.578 2.791 1 98 299 GLY B CA 1
ATOM 7199 C C . GLY B 1 299 ? 6.715 -27.969 2.111 1 98 299 GLY B C 1
ATOM 7200 O O . GLY B 1 299 ? 7.094 -28.375 1.016 1 98 299 GLY B O 1
ATOM 7201 N N . TRP B 1 300 ? 7.355 -27.016 2.791 1 97.94 300 TRP B N 1
ATOM 7202 C CA . TRP B 1 300 ? 8.484 -26.328 2.168 1 97.94 300 TRP B CA 1
ATOM 7203 C C . TRP B 1 300 ? 9.688 -27.266 2.049 1 97.94 300 TRP B C 1
ATOM 7205 O O . TRP B 1 300 ? 10.43 -27.203 1.064 1 97.94 300 TRP B O 1
ATOM 7215 N N . LYS B 1 301 ? 9.898 -28.109 3.02 1 96.38 301 LYS B N 1
ATOM 7216 C CA . LYS B 1 301 ? 10.977 -29.094 2.939 1 96.38 301 LYS B CA 1
ATOM 7217 C C . LYS B 1 301 ? 10.781 -30.031 1.747 1 96.38 301 LYS B C 1
ATOM 7219 O O . LYS B 1 301 ? 11.719 -30.266 0.978 1 96.38 301 LYS B O 1
ATOM 7224 N N . GLY B 1 302 ? 9.539 -30.547 1.652 1 96.38 302 GLY B N 1
ATOM 7225 C CA . GLY B 1 302 ? 9.234 -31.422 0.541 1 96.38 302 GLY B CA 1
ATOM 7226 C C . GLY B 1 302 ? 9.25 -30.719 -0.804 1 96.38 302 GLY B C 1
ATOM 7227 O O . GLY B 1 302 ? 9.57 -31.344 -1.825 1 96.38 302 GLY B O 1
ATOM 7228 N N . PHE B 1 303 ? 8.984 -29.469 -0.825 1 96.94 303 PHE B N 1
ATOM 7229 C CA . PHE B 1 303 ? 8.914 -28.688 -2.053 1 96.94 303 PHE B CA 1
ATOM 7230 C C . PHE B 1 303 ? 10.258 -28.688 -2.779 1 96.94 303 PHE B C 1
ATOM 7232 O O . PHE B 1 303 ? 10.297 -28.641 -4.008 1 96.94 303 PHE B O 1
ATOM 7239 N N . GLU B 1 304 ? 11.297 -28.781 -2.057 1 95.38 304 GLU B N 1
ATOM 7240 C CA . GLU B 1 304 ? 12.633 -28.75 -2.637 1 95.38 304 GLU B CA 1
ATOM 7241 C C . GLU B 1 304 ? 12.875 -29.953 -3.539 1 95.38 304 GLU B C 1
ATOM 7243 O O . GLU B 1 304 ? 13.773 -29.922 -4.383 1 95.38 304 GLU B O 1
ATOM 7248 N N . THR B 1 305 ? 12.07 -30.938 -3.385 1 94.25 305 THR B N 1
ATOM 7249 C CA . THR B 1 305 ? 12.242 -32.156 -4.191 1 94.25 305 THR B CA 1
ATOM 7250 C C . THR B 1 305 ? 11.734 -31.922 -5.609 1 94.25 305 THR B C 1
ATOM 7252 O O . THR B 1 305 ? 11.867 -32.812 -6.465 1 94.25 305 THR B O 1
ATOM 7255 N N . ARG B 1 306 ? 11.25 -30.734 -5.895 1 94.19 306 ARG B N 1
ATOM 7256 C CA . ARG B 1 306 ? 10.703 -30.438 -7.219 1 94.19 306 ARG B CA 1
ATOM 7257 C C . ARG B 1 306 ? 11.758 -30.625 -8.297 1 94.19 306 ARG B C 1
ATOM 7259 O O . ARG B 1 306 ? 11.445 -31.016 -9.422 1 94.19 306 ARG B O 1
ATOM 7266 N N . TRP B 1 307 ? 13 -30.469 -7.918 1 92.69 307 TRP B N 1
ATOM 7267 C CA . TRP B 1 307 ? 14.094 -30.547 -8.883 1 92.69 307 TRP B CA 1
ATOM 7268 C C . TRP B 1 307 ? 14.312 -31.984 -9.344 1 92.69 307 TRP B C 1
ATOM 7270 O O . TRP B 1 307 ? 14.938 -32.219 -10.375 1 92.69 307 TRP B O 1
ATOM 7280 N N . ALA B 1 308 ? 13.75 -32.906 -8.602 1 90.62 308 ALA B N 1
ATOM 7281 C CA . ALA B 1 308 ? 13.906 -34.312 -8.93 1 90.62 308 ALA B CA 1
ATOM 7282 C C . ALA B 1 308 ? 12.766 -34.812 -9.812 1 90.62 308 ALA B C 1
ATOM 7284 O O . ALA B 1 308 ? 12.766 -35.969 -10.266 1 90.62 308 ALA B O 1
ATOM 7285 N N . THR B 1 309 ? 11.891 -33.938 -10.094 1 89.94 309 THR B N 1
ATOM 7286 C CA . THR B 1 309 ? 10.789 -34.312 -10.977 1 89.94 309 THR B CA 1
ATOM 7287 C C . THR B 1 309 ? 11.164 -34.094 -12.438 1 89.94 309 THR B C 1
ATOM 7289 O O . THR B 1 309 ? 12.039 -33.281 -12.742 1 89.94 309 THR B O 1
ATOM 7292 N N . GLU B 1 310 ? 10.5 -34.844 -13.305 1 83.19 310 GLU B N 1
ATOM 7293 C CA . GLU B 1 310 ? 10.742 -34.719 -14.734 1 83.19 310 GLU B CA 1
ATOM 7294 C C . GLU B 1 310 ? 10.359 -33.312 -15.234 1 83.19 310 GLU B C 1
ATOM 7296 O O . GLU B 1 310 ? 11.031 -32.75 -16.094 1 83.19 310 GLU B O 1
ATOM 7301 N N . GLN B 1 311 ? 9.414 -32.812 -14.68 1 79.88 311 GLN B N 1
ATOM 7302 C CA . GLN B 1 311 ? 8.875 -31.531 -15.094 1 79.88 311 GLN B CA 1
ATOM 7303 C C . GLN B 1 311 ? 9.828 -30.391 -14.742 1 79.88 311 GLN B C 1
ATOM 7305 O O . GLN B 1 311 ? 9.984 -29.438 -15.508 1 79.88 311 GLN B O 1
ATOM 7310 N N . MET B 1 312 ? 10.531 -30.531 -13.609 1 88.62 312 MET B N 1
ATOM 7311 C CA . MET B 1 312 ? 11.258 -29.375 -13.078 1 88.62 312 MET B CA 1
ATOM 7312 C C . MET B 1 312 ? 12.758 -29.547 -13.242 1 88.62 312 MET B C 1
ATOM 7314 O O . MET B 1 312 ? 13.523 -28.594 -13.141 1 88.62 312 MET B O 1
ATOM 7318 N N . ARG B 1 313 ? 13.148 -30.688 -13.555 1 85.31 313 ARG B N 1
ATOM 7319 C CA . ARG B 1 313 ? 14.578 -31 -13.633 1 85.31 313 ARG B CA 1
ATOM 7320 C C . ARG B 1 313 ? 15.281 -30.109 -14.641 1 85.31 313 ARG B C 1
ATOM 7322 O O . ARG B 1 313 ? 16.375 -29.594 -14.383 1 85.31 313 ARG B O 1
ATOM 7329 N N . GLY B 1 314 ? 14.594 -29.938 -15.719 1 84.75 314 GLY B N 1
ATOM 7330 C CA . GLY B 1 314 ? 15.188 -29.141 -16.781 1 84.75 314 GLY B CA 1
ATOM 7331 C C . GLY B 1 314 ? 15.219 -27.656 -16.453 1 84.75 314 GLY B C 1
ATOM 7332 O O . GLY B 1 314 ? 15.977 -26.891 -17.078 1 84.75 314 GLY B O 1
ATOM 7333 N N . GLN B 1 315 ? 14.539 -27.234 -15.445 1 86.69 315 GLN B N 1
ATOM 7334 C CA . GLN B 1 315 ? 14.422 -25.828 -15.117 1 86.69 315 GLN B CA 1
ATOM 7335 C C . GLN B 1 315 ? 15.391 -25.422 -14.016 1 86.69 315 GLN B C 1
ATOM 7337 O O . GLN B 1 315 ? 15.531 -24.234 -13.703 1 86.69 315 GLN B O 1
ATOM 7342 N N . GLN B 1 316 ? 16.047 -26.359 -13.484 1 91.25 316 GLN B N 1
ATOM 7343 C CA . GLN B 1 316 ? 17 -26.047 -12.414 1 91.25 316 GLN B CA 1
ATOM 7344 C C . GLN B 1 316 ? 18.234 -25.344 -12.961 1 91.25 316 GLN B C 1
ATOM 7346 O O . GLN B 1 316 ? 18.922 -25.875 -13.836 1 91.25 316 GLN B O 1
ATOM 7351 N N . ARG B 1 317 ? 18.469 -24.203 -12.477 1 91.75 317 ARG B N 1
ATOM 7352 C CA . ARG B 1 317 ? 19.656 -23.453 -12.883 1 91.75 317 ARG B CA 1
ATOM 7353 C C . ARG B 1 317 ? 20.875 -23.891 -12.086 1 91.75 317 ARG B C 1
ATOM 7355 O O . ARG B 1 317 ? 20.781 -24.156 -10.891 1 91.75 317 ARG B O 1
ATOM 7362 N N . GLN B 1 318 ? 21.938 -23.969 -12.836 1 91.31 318 GLN B N 1
ATOM 7363 C CA . GLN B 1 318 ? 23.203 -24.359 -12.203 1 91.31 318 GLN B CA 1
ATOM 7364 C C . GLN B 1 318 ? 24.172 -23.172 -12.156 1 91.31 318 GLN B C 1
ATOM 7366 O O . GLN B 1 318 ? 24.344 -22.469 -13.141 1 91.31 318 GLN B O 1
ATOM 7371 N N . PHE B 1 319 ? 24.641 -22.953 -10.953 1 94.44 319 PHE B N 1
ATOM 7372 C CA . PHE B 1 319 ? 25.625 -21.906 -10.734 1 94.44 319 PHE B CA 1
ATOM 7373 C C . PHE B 1 319 ? 26.875 -22.469 -10.047 1 94.44 319 PHE B C 1
ATOM 7375 O O . PHE B 1 319 ? 26.812 -23.531 -9.438 1 94.44 319 PHE B O 1
ATOM 7382 N N . MET B 1 320 ? 28.016 -21.734 -10.258 1 95.81 320 MET B N 1
ATOM 7383 C CA . MET B 1 320 ? 29.234 -22.094 -9.531 1 95.81 320 MET B CA 1
ATOM 7384 C C . MET B 1 320 ? 29.094 -21.766 -8.047 1 95.81 320 MET B C 1
ATOM 7386 O O . MET B 1 320 ? 29.672 -22.438 -7.195 1 95.81 320 MET B O 1
ATOM 7390 N N . GLN B 1 321 ? 28.406 -20.719 -7.781 1 96.75 321 GLN B N 1
ATOM 7391 C CA . GLN B 1 321 ? 28.188 -20.281 -6.406 1 96.75 321 GLN B CA 1
ATOM 7392 C C . GLN B 1 321 ? 27.188 -21.203 -5.691 1 96.75 321 GLN B C 1
ATOM 7394 O O . GLN B 1 321 ? 26.281 -21.75 -6.316 1 96.75 321 GLN B O 1
ATOM 7399 N N . PRO B 1 322 ? 27.344 -21.297 -4.449 1 97.12 322 PRO B N 1
ATOM 7400 C CA . PRO B 1 322 ? 26.516 -22.25 -3.699 1 97.12 322 PRO B CA 1
ATOM 7401 C C . PRO B 1 322 ? 25.078 -21.766 -3.531 1 97.12 322 PRO B C 1
ATOM 7403 O O . PRO B 1 322 ? 24.828 -20.562 -3.447 1 97.12 322 PRO B O 1
ATOM 7406 N N . LEU B 1 323 ? 24.219 -22.766 -3.475 1 97.12 323 LEU B N 1
ATOM 7407 C CA . LEU B 1 323 ? 22.812 -22.547 -3.139 1 97.12 323 LEU B CA 1
ATOM 7408 C C . LEU B 1 323 ? 22.672 -22.125 -1.68 1 97.12 323 LEU B C 1
ATOM 7410 O O . LEU B 1 323 ? 23.281 -22.734 -0.792 1 97.12 323 LEU B O 1
ATOM 7414 N N . TRP B 1 324 ? 21.953 -21 -1.456 1 97.81 324 TRP B N 1
ATOM 7415 C CA . TRP B 1 324 ? 21.672 -20.531 -0.104 1 97.81 324 TRP B CA 1
ATOM 7416 C C . TRP B 1 324 ? 20.266 -20.891 0.321 1 97.81 324 TRP B C 1
ATOM 7418 O O . TRP B 1 324 ? 19.297 -20.5 -0.341 1 97.81 324 TRP B O 1
ATOM 7428 N N . LEU B 1 325 ? 20.125 -21.625 1.425 1 96.69 325 LEU B N 1
ATOM 7429 C CA . LEU B 1 325 ? 18.797 -21.984 1.952 1 96.69 325 LEU B CA 1
ATOM 7430 C C . LEU B 1 325 ? 18.672 -21.562 3.41 1 96.69 325 LEU B C 1
ATOM 7432 O O . LEU B 1 325 ? 17.984 -22.203 4.191 1 96.69 325 LEU B O 1
ATOM 7436 N N . GLY B 1 326 ? 19.391 -20.516 3.752 1 95.38 326 GLY B N 1
ATOM 7437 C CA . GLY B 1 326 ? 19.234 -19.938 5.074 1 95.38 326 GLY B CA 1
ATOM 7438 C C . GLY B 1 326 ? 20.312 -20.359 6.047 1 95.38 326 GLY B C 1
ATOM 7439 O O . GLY B 1 326 ? 20.344 -19.906 7.195 1 95.38 326 GLY B O 1
ATOM 7440 N N . GLU B 1 327 ? 21.297 -21.156 5.676 1 93.19 327 GLU B N 1
ATOM 7441 C CA . GLU B 1 327 ? 22.25 -21.766 6.582 1 93.19 327 GLU B CA 1
ATOM 7442 C C . GLU B 1 327 ? 23.422 -20.828 6.859 1 93.19 327 GLU B C 1
ATOM 7444 O O . GLU B 1 327 ? 23.938 -20.781 7.98 1 93.19 327 GLU B O 1
ATOM 7449 N N . GLN B 1 328 ? 23.828 -20.078 5.918 1 94.31 328 GLN B N 1
ATOM 7450 C CA . GLN B 1 328 ? 25 -19.203 6.062 1 94.31 328 GLN B CA 1
ATOM 7451 C C . GLN B 1 328 ? 24.578 -17.766 6.289 1 94.31 328 GLN B C 1
ATOM 7453 O O . GLN B 1 328 ? 23.531 -17.328 5.781 1 94.31 328 GLN B O 1
ATOM 7458 N N . PRO B 1 329 ? 25.344 -17.047 7.102 1 95.25 329 PRO B N 1
ATOM 7459 C CA . PRO B 1 329 ? 25.062 -15.617 7.234 1 95.25 329 PRO B CA 1
ATOM 7460 C C . PRO B 1 329 ? 25.281 -14.852 5.93 1 95.25 329 PRO B C 1
ATOM 7462 O O . PRO B 1 329 ? 26.172 -15.195 5.145 1 95.25 329 PRO B O 1
ATOM 7465 N N . LEU B 1 330 ? 24.5 -13.844 5.711 1 96 330 LEU B N 1
ATOM 7466 C CA . LEU B 1 330 ? 24.516 -13.094 4.457 1 96 330 LEU B CA 1
ATOM 7467 C C . LEU B 1 330 ? 25.172 -11.734 4.645 1 96 330 LEU B C 1
ATOM 7469 O O . LEU B 1 330 ? 25.312 -10.969 3.688 1 96 330 LEU B O 1
ATOM 7473 N N . GLU B 1 331 ? 25.578 -11.391 5.867 1 95.81 331 GLU B N 1
ATOM 7474 C CA . GLU B 1 331 ? 26.156 -10.078 6.141 1 95.81 331 GLU B CA 1
ATOM 7475 C C . GLU B 1 331 ? 27.359 -9.797 5.227 1 95.81 331 GLU B C 1
ATOM 7477 O O . GLU B 1 331 ? 28.328 -10.555 5.223 1 95.81 331 GLU B O 1
ATOM 7482 N N . GLY B 1 332 ? 27.281 -8.742 4.492 1 96.38 332 GLY B N 1
ATOM 7483 C CA . GLY B 1 332 ? 28.359 -8.32 3.609 1 96.38 332 GLY B CA 1
ATOM 7484 C C . GLY B 1 332 ? 28.453 -9.164 2.35 1 96.38 332 GLY B C 1
ATOM 7485 O O . GLY B 1 332 ? 29.375 -8.984 1.551 1 96.38 332 GLY B O 1
ATOM 7486 N N . LYS B 1 333 ? 27.562 -10.094 2.145 1 97.81 333 LYS B N 1
ATOM 7487 C CA . LYS B 1 333 ? 27.578 -10.977 0.981 1 97.81 333 LYS B CA 1
ATOM 7488 C C . LYS B 1 333 ? 26.594 -10.516 -0.082 1 97.81 333 LYS B C 1
ATOM 7490 O O . LYS B 1 333 ? 25.672 -9.758 0.213 1 97.81 333 LYS B O 1
ATOM 7495 N N . THR B 1 334 ? 26.844 -10.914 -1.305 1 98.19 334 THR B N 1
ATOM 7496 C CA . THR B 1 334 ? 25.938 -10.672 -2.41 1 98.19 334 THR B CA 1
ATOM 7497 C C . THR B 1 334 ? 25.156 -11.938 -2.77 1 98.19 334 THR B C 1
ATOM 7499 O O . THR B 1 334 ? 25.75 -13 -2.959 1 98.19 334 THR B O 1
ATOM 7502 N N . ILE B 1 335 ? 23.891 -11.844 -2.848 1 98.31 335 ILE B N 1
ATOM 7503 C CA . ILE B 1 335 ? 23.078 -13.008 -3.18 1 98.31 335 ILE B CA 1
ATOM 7504 C C . ILE B 1 335 ? 22.266 -12.719 -4.441 1 98.31 335 ILE B C 1
ATOM 7506 O O . ILE B 1 335 ? 21.719 -11.625 -4.602 1 98.31 335 ILE B O 1
ATOM 7510 N N . LEU B 1 336 ? 22.25 -13.688 -5.355 1 98.06 336 LEU B N 1
ATOM 7511 C CA . LEU B 1 336 ? 21.406 -13.656 -6.539 1 98.06 336 LEU B CA 1
ATOM 7512 C C . LEU B 1 336 ? 20.078 -14.383 -6.277 1 98.06 336 LEU B C 1
ATOM 7514 O O . LEU B 1 336 ? 20.062 -15.609 -6.113 1 98.06 336 LEU B O 1
ATOM 7518 N N . LEU B 1 337 ? 19.031 -13.68 -6.137 1 98.31 337 LEU B N 1
ATOM 7519 C CA . LEU B 1 337 ? 17.688 -14.258 -6.176 1 98.31 337 LEU B CA 1
ATOM 7520 C C . LEU B 1 337 ? 17.172 -14.359 -7.609 1 98.31 337 LEU B C 1
ATOM 7522 O O . LEU B 1 337 ? 17.266 -13.391 -8.375 1 98.31 337 LEU B O 1
ATOM 7526 N N . HIS B 1 338 ? 16.656 -15.523 -7.992 1 97.62 338 HIS B N 1
ATOM 7527 C CA . HIS B 1 338 ? 16.312 -15.648 -9.398 1 97.62 338 HIS B CA 1
ATOM 7528 C C . HIS B 1 338 ? 14.969 -16.359 -9.57 1 97.62 338 HIS B C 1
ATOM 7530 O O . HIS B 1 338 ? 14.641 -17.266 -8.805 1 97.62 338 HIS B O 1
ATOM 7536 N N . ALA B 1 339 ? 14.273 -15.953 -10.625 1 96.31 339 ALA B N 1
ATOM 7537 C CA . ALA B 1 339 ? 12.977 -16.531 -10.969 1 96.31 339 ALA B CA 1
ATOM 7538 C C . ALA B 1 339 ? 13.117 -17.969 -11.445 1 96.31 339 ALA B C 1
ATOM 7540 O O . ALA B 1 339 ? 14.164 -18.359 -11.961 1 96.31 339 ALA B O 1
ATOM 7541 N N . GLU B 1 340 ? 12.086 -18.719 -11.234 1 90.56 340 GLU B N 1
ATOM 7542 C CA . GLU B 1 340 ? 12.094 -20.125 -11.609 1 90.56 340 GLU B CA 1
ATOM 7543 C C . GLU B 1 340 ? 10.828 -20.5 -12.383 1 90.56 340 GLU B C 1
ATOM 7545 O O . GLU B 1 340 ? 10.898 -21.172 -13.406 1 90.56 340 GLU B O 1
ATOM 7550 N N . GLN B 1 341 ? 9.672 -20.078 -11.969 1 87.44 341 GLN B N 1
ATOM 7551 C CA . GLN B 1 341 ? 8.398 -20.453 -12.578 1 87.44 341 GLN B CA 1
ATOM 7552 C C . GLN B 1 341 ? 7.719 -19.234 -13.211 1 87.44 341 GLN B C 1
ATOM 7554 O O . GLN B 1 341 ? 8.344 -18.484 -13.961 1 87.44 341 GLN B O 1
ATOM 7559 N N . GLY B 1 342 ? 6.484 -19.094 -13.016 1 91.31 342 GLY B N 1
ATOM 7560 C CA . GLY B 1 342 ? 5.703 -18.094 -13.719 1 91.31 342 GLY B CA 1
ATOM 7561 C C . GLY B 1 342 ? 5.758 -16.734 -13.062 1 91.31 342 GLY B C 1
ATOM 7562 O O . GLY B 1 342 ? 6.414 -16.547 -12.039 1 91.31 342 GLY B O 1
ATOM 7563 N N . PHE B 1 343 ? 5.133 -15.758 -13.703 1 95.81 343 PHE B N 1
ATOM 7564 C CA . PHE B 1 343 ? 5.082 -14.383 -13.234 1 95.81 343 PHE B CA 1
ATOM 7565 C C . PHE B 1 343 ? 4.496 -14.305 -11.828 1 95.81 343 PHE B C 1
ATOM 7567 O O . PHE B 1 343 ? 5 -13.57 -10.977 1 95.81 343 PHE B O 1
ATOM 7574 N N . GLY B 1 344 ? 3.434 -15.094 -11.602 1 96.5 344 GLY B N 1
ATOM 7575 C CA . GLY B 1 344 ? 2.789 -15.086 -10.305 1 96.5 344 GLY B CA 1
ATOM 7576 C C . GLY B 1 344 ? 3.703 -15.547 -9.18 1 96.5 344 GLY B C 1
ATOM 7577 O O . GLY B 1 344 ? 3.688 -14.977 -8.086 1 96.5 344 GLY B O 1
ATOM 7578 N N . ASP B 1 345 ? 4.516 -16.531 -9.477 1 96.88 345 ASP B N 1
ATOM 7579 C CA . ASP B 1 345 ? 5.488 -17.031 -8.508 1 96.88 345 ASP B CA 1
ATOM 7580 C C . ASP B 1 345 ? 6.504 -15.938 -8.148 1 96.88 345 ASP B C 1
ATOM 7582 O O . ASP B 1 345 ? 6.801 -15.727 -6.973 1 96.88 345 ASP B O 1
ATOM 7586 N N . THR B 1 346 ? 6.961 -15.297 -9.172 1 98.12 346 THR B N 1
ATOM 7587 C CA . THR B 1 346 ? 7.938 -14.234 -8.961 1 98.12 346 THR B CA 1
ATOM 7588 C C . THR B 1 346 ? 7.344 -13.109 -8.109 1 98.12 346 THR B C 1
ATOM 7590 O O . THR B 1 346 ? 7.926 -12.719 -7.094 1 98.12 346 THR B O 1
ATOM 7593 N N . LEU B 1 347 ? 6.16 -12.688 -8.484 1 98.25 347 LEU B N 1
ATOM 7594 C CA . LEU B 1 347 ? 5.504 -11.578 -7.805 1 98.25 347 LEU B CA 1
ATOM 7595 C C . LEU B 1 347 ? 5.215 -11.922 -6.348 1 98.25 347 LEU B C 1
ATOM 7597 O O . LEU B 1 347 ? 5.301 -11.062 -5.473 1 98.25 347 LEU B O 1
ATOM 7601 N N . GLN B 1 348 ? 4.914 -13.125 -6.078 1 98.06 348 GLN B N 1
ATOM 7602 C CA . GLN B 1 348 ? 4.578 -13.523 -4.719 1 98.06 348 GLN B CA 1
ATOM 7603 C C . GLN B 1 348 ? 5.824 -13.609 -3.844 1 98.06 348 GLN B C 1
ATOM 7605 O O . GLN B 1 348 ? 5.812 -13.164 -2.693 1 98.06 348 GLN B O 1
ATOM 7610 N N . PHE B 1 349 ? 6.934 -14.102 -4.355 1 98.31 349 PHE B N 1
ATOM 7611 C CA . PHE B 1 349 ? 8 -14.531 -3.457 1 98.31 349 PHE B CA 1
ATOM 7612 C C . PHE B 1 349 ? 9.117 -13.492 -3.404 1 98.31 349 PHE B C 1
ATOM 7614 O O . PHE B 1 349 ? 10 -13.57 -2.549 1 98.31 349 PHE B O 1
ATOM 7621 N N . VAL B 1 350 ? 9.055 -12.445 -4.23 1 98 350 VAL B N 1
ATOM 7622 C CA . VAL B 1 350 ? 10.008 -11.352 -4.098 1 98 350 VAL B CA 1
ATOM 7623 C C . VAL B 1 350 ? 9.781 -10.625 -2.773 1 98 350 VAL B C 1
ATOM 7625 O O . VAL B 1 350 ? 10.617 -9.836 -2.338 1 98 350 VAL B O 1
ATOM 7628 N N . ARG B 1 351 ? 8.664 -10.906 -2.105 1 96.75 351 ARG B N 1
ATOM 7629 C CA . ARG B 1 351 ? 8.32 -10.305 -0.822 1 96.75 351 ARG B CA 1
ATOM 7630 C C . ARG B 1 351 ? 9.398 -10.578 0.218 1 96.75 351 ARG B C 1
ATOM 7632 O O . ARG B 1 351 ? 9.469 -9.891 1.241 1 96.75 351 ARG B O 1
ATOM 7639 N N . TYR B 1 352 ? 10.258 -11.586 0.001 1 97.06 352 TYR B N 1
ATOM 7640 C CA . TYR B 1 352 ? 11.25 -11.992 0.988 1 97.06 352 TYR B CA 1
ATOM 7641 C C . TYR B 1 352 ? 12.562 -11.234 0.795 1 97.06 352 TYR B C 1
ATOM 7643 O O . TYR B 1 352 ? 13.438 -11.266 1.659 1 97.06 352 TYR B O 1
ATOM 7651 N N . ALA B 1 353 ? 12.719 -10.516 -0.337 1 96.31 353 ALA B N 1
ATOM 7652 C CA . ALA B 1 353 ? 13.977 -9.844 -0.664 1 96.31 353 ALA B CA 1
ATOM 7653 C C . ALA B 1 353 ? 14.367 -8.852 0.43 1 96.31 353 ALA B C 1
ATOM 7655 O O . ALA B 1 353 ? 15.523 -8.82 0.861 1 96.31 353 ALA B O 1
ATOM 7656 N N . PRO B 1 354 ? 13.383 -8.062 0.936 1 92.56 354 PRO B N 1
ATOM 7657 C CA . PRO B 1 354 ? 13.75 -7.098 1.98 1 92.56 354 PRO B CA 1
ATOM 7658 C C . PRO B 1 354 ? 14.312 -7.773 3.23 1 92.56 354 PRO B C 1
ATOM 7660 O O . PRO B 1 354 ? 15.148 -7.191 3.922 1 92.56 354 PRO B O 1
ATOM 7663 N N . LEU B 1 355 ? 13.867 -8.961 3.574 1 94.25 355 LEU B N 1
ATOM 7664 C CA . LEU B 1 355 ? 14.352 -9.68 4.746 1 94.25 355 LEU B CA 1
ATOM 7665 C C . LEU B 1 355 ? 15.828 -10.031 4.602 1 94.25 355 LEU B C 1
ATOM 7667 O O . LEU B 1 355 ? 16.578 -9.969 5.574 1 94.25 355 LEU B O 1
ATOM 7671 N N . LEU B 1 356 ? 16.188 -10.375 3.365 1 96.12 356 LEU B N 1
ATOM 7672 C CA . LEU B 1 356 ? 17.594 -10.703 3.127 1 96.12 356 LEU B CA 1
ATOM 7673 C C . LEU B 1 356 ? 18.469 -9.445 3.184 1 96.12 356 LEU B C 1
ATOM 7675 O O . LEU B 1 356 ? 19.578 -9.477 3.719 1 96.12 356 LEU B O 1
ATOM 7679 N N . ALA B 1 357 ? 17.984 -8.406 2.604 1 93.56 357 ALA B N 1
ATOM 7680 C CA . ALA B 1 357 ? 18.703 -7.133 2.674 1 93.56 357 ALA B CA 1
ATOM 7681 C C . ALA B 1 357 ? 18.906 -6.703 4.125 1 93.56 357 ALA B C 1
ATOM 7683 O O . ALA B 1 357 ? 19.984 -6.219 4.48 1 93.56 357 ALA B O 1
ATOM 7684 N N . ALA B 1 358 ? 17.938 -6.887 4.906 1 90.06 358 ALA B N 1
ATOM 7685 C CA . ALA B 1 358 ? 18 -6.504 6.312 1 90.06 358 ALA B CA 1
ATOM 7686 C C . ALA B 1 358 ? 19.047 -7.32 7.062 1 90.06 358 ALA B C 1
ATOM 7688 O O . ALA B 1 358 ? 19.547 -6.891 8.102 1 90.06 358 ALA B O 1
ATOM 7689 N N . ARG B 1 359 ? 19.328 -8.461 6.535 1 92 359 ARG B N 1
ATOM 7690 C CA . ARG B 1 359 ? 20.344 -9.312 7.129 1 92 359 ARG B CA 1
ATOM 7691 C C . ARG B 1 359 ? 21.734 -8.891 6.664 1 92 359 ARG B C 1
ATOM 7693 O O . ARG B 1 359 ? 22.734 -9.57 6.957 1 92 359 ARG B O 1
ATOM 7700 N N . GLY B 1 360 ? 21.781 -7.848 5.875 1 92.81 360 GLY B N 1
ATOM 7701 C CA . GLY B 1 360 ? 23.062 -7.281 5.473 1 92.81 360 GLY B CA 1
ATOM 7702 C C . GLY B 1 360 ? 23.5 -7.711 4.082 1 92.81 360 GLY B C 1
ATOM 7703 O O . GLY B 1 360 ? 24.625 -7.426 3.662 1 92.81 360 GLY B O 1
ATOM 7704 N N . ALA B 1 361 ? 22.656 -8.398 3.371 1 95.69 361 ALA B N 1
ATOM 7705 C CA . ALA B 1 361 ? 23 -8.891 2.037 1 95.69 361 ALA B CA 1
ATOM 7706 C C . ALA B 1 361 ? 22.844 -7.785 0.994 1 95.69 361 ALA B C 1
ATOM 7708 O O . ALA B 1 361 ? 21.969 -6.934 1.105 1 95.69 361 ALA B O 1
ATOM 7709 N N . ARG B 1 362 ? 23.766 -7.789 0.075 1 96.62 362 ARG B N 1
ATOM 7710 C CA . ARG B 1 362 ? 23.5 -7.125 -1.196 1 96.62 362 ARG B CA 1
ATOM 7711 C C . ARG B 1 362 ? 22.656 -8.008 -2.113 1 96.62 362 ARG B C 1
ATOM 7713 O O . ARG B 1 362 ? 23.125 -9.062 -2.564 1 96.62 362 ARG B O 1
ATOM 7720 N N . VAL B 1 363 ? 21.438 -7.629 -2.48 1 97.81 363 VAL B N 1
ATOM 7721 C CA . VAL B 1 363 ? 20.484 -8.508 -3.168 1 97.81 363 VAL B CA 1
ATOM 7722 C C . VAL B 1 363 ? 20.422 -8.125 -4.645 1 97.81 363 VAL B C 1
ATOM 7724 O O . VAL B 1 363 ? 20.125 -6.977 -4.984 1 97.81 363 VAL B O 1
ATOM 7727 N N . ILE B 1 364 ? 20.734 -9.023 -5.5 1 97.94 364 ILE B N 1
ATOM 7728 C CA . ILE B 1 364 ? 20.5 -8.922 -6.938 1 97.94 364 ILE B CA 1
ATOM 7729 C C . ILE B 1 364 ? 19.297 -9.781 -7.324 1 97.94 364 ILE B C 1
ATOM 7731 O O . ILE B 1 364 ? 19.234 -10.961 -6.961 1 97.94 364 ILE B O 1
ATOM 7735 N N . LEU B 1 365 ? 18.359 -9.258 -8 1 97.94 365 LEU B N 1
ATOM 7736 C CA . LEU B 1 365 ? 17.125 -9.945 -8.391 1 97.94 365 LEU B CA 1
ATOM 7737 C C . LEU B 1 365 ? 17.078 -10.141 -9.906 1 97.94 365 LEU B C 1
ATOM 7739 O O . LEU B 1 365 ? 17.109 -9.172 -10.664 1 97.94 365 LEU B O 1
ATOM 7743 N N . GLU B 1 366 ? 17.109 -11.359 -10.352 1 97.62 366 GLU B N 1
ATOM 7744 C CA . GLU B 1 366 ? 16.984 -11.695 -11.766 1 97.62 366 GLU B CA 1
ATOM 7745 C C . GLU B 1 366 ? 15.594 -12.242 -12.078 1 97.62 366 GLU B C 1
ATOM 7747 O O . GLU B 1 366 ? 15.211 -13.305 -11.578 1 97.62 366 GLU B O 1
ATOM 7752 N N . VAL B 1 367 ? 14.875 -11.586 -12.906 1 97.62 367 VAL B N 1
ATOM 7753 C CA . VAL B 1 367 ? 13.477 -11.938 -13.133 1 97.62 367 VAL B CA 1
ATOM 7754 C C . VAL B 1 367 ? 13.156 -11.875 -14.625 1 97.62 367 VAL B C 1
ATOM 7756 O O . VAL B 1 367 ? 14.031 -11.539 -15.438 1 97.62 367 VAL B O 1
ATOM 7759 N N . GLN B 1 368 ? 11.969 -12.32 -15.016 1 96.19 368 GLN B N 1
ATOM 7760 C CA . GLN B 1 368 ? 11.492 -12.219 -16.391 1 96.19 368 GLN B CA 1
ATOM 7761 C C . GLN B 1 368 ? 11.492 -10.766 -16.875 1 96.19 368 GLN B C 1
ATOM 7763 O O . GLN B 1 368 ? 11.133 -9.859 -16.109 1 96.19 368 GLN B O 1
ATOM 7768 N N . PRO B 1 369 ? 11.828 -10.516 -18.047 1 96.12 369 PRO B N 1
ATOM 7769 C CA . PRO B 1 369 ? 11.961 -9.148 -18.562 1 96.12 369 PRO B CA 1
ATOM 7770 C C . PRO B 1 369 ? 10.703 -8.312 -18.344 1 96.12 369 PRO B C 1
ATOM 7772 O O . PRO B 1 369 ? 10.789 -7.133 -18 1 96.12 369 PRO B O 1
ATOM 7775 N N . ALA B 1 370 ? 9.531 -8.953 -18.438 1 96.5 370 ALA B N 1
ATOM 7776 C CA . ALA B 1 370 ? 8.258 -8.25 -18.344 1 96.5 370 ALA B CA 1
ATOM 7777 C C . ALA B 1 370 ? 8.039 -7.699 -16.938 1 96.5 370 ALA B C 1
ATOM 7779 O O . ALA B 1 370 ? 7.156 -6.863 -16.719 1 96.5 370 ALA B O 1
ATOM 7780 N N . LEU B 1 371 ? 8.883 -8.094 -15.945 1 97.69 371 LEU B N 1
ATOM 7781 C CA . LEU B 1 371 ? 8.695 -7.699 -14.547 1 97.69 371 LEU B CA 1
ATOM 7782 C C . LEU B 1 371 ? 9.773 -6.711 -14.109 1 97.69 371 LEU B C 1
ATOM 7784 O O . LEU B 1 371 ? 9.68 -6.125 -13.031 1 97.69 371 LEU B O 1
ATOM 7788 N N . THR B 1 372 ? 10.781 -6.461 -14.922 1 97.06 372 THR B N 1
ATOM 7789 C CA . THR B 1 372 ? 11.969 -5.711 -14.516 1 97.06 372 THR B CA 1
ATOM 7790 C C . THR B 1 372 ? 11.594 -4.289 -14.109 1 97.06 372 THR B C 1
ATOM 7792 O O . THR B 1 372 ? 11.992 -3.816 -13.047 1 97.06 372 THR B O 1
ATOM 7795 N N . ARG B 1 373 ? 10.742 -3.629 -14.875 1 95.56 373 ARG B N 1
ATOM 7796 C CA . ARG B 1 373 ? 10.367 -2.248 -14.586 1 95.56 373 ARG B CA 1
ATOM 7797 C C . ARG B 1 373 ? 9.531 -2.158 -13.312 1 95.56 373 ARG B C 1
ATOM 7799 O O . ARG B 1 373 ? 9.758 -1.288 -12.477 1 95.56 373 ARG B O 1
ATOM 7806 N N . GLN B 1 374 ? 8.594 -3.094 -13.156 1 96.38 374 GLN B N 1
ATOM 7807 C CA . GLN B 1 374 ? 7.703 -3.109 -12 1 96.38 374 GLN B CA 1
ATOM 7808 C C . GLN B 1 374 ? 8.469 -3.379 -10.711 1 96.38 374 GLN B C 1
ATOM 7810 O O . GLN B 1 374 ? 8.125 -2.846 -9.656 1 96.38 374 GLN B O 1
ATOM 7815 N N . LEU B 1 375 ? 9.578 -4.148 -10.805 1 96.94 375 LEU B N 1
ATOM 7816 C CA . LEU B 1 375 ? 10.273 -4.586 -9.602 1 96.94 375 LEU B CA 1
ATOM 7817 C C . LEU B 1 375 ? 11.492 -3.715 -9.336 1 96.94 375 LEU B C 1
ATOM 7819 O O . LEU B 1 375 ? 12.227 -3.947 -8.367 1 96.94 375 LEU B O 1
ATOM 7823 N N . ALA B 1 376 ? 11.742 -2.709 -10.102 1 92.25 376 ALA B N 1
ATOM 7824 C CA . ALA B 1 376 ? 12.938 -1.869 -10 1 92.25 376 ALA B CA 1
ATOM 7825 C C . ALA B 1 376 ? 12.992 -1.17 -8.648 1 92.25 376 ALA B C 1
ATOM 7827 O O . ALA B 1 376 ? 14.078 -0.941 -8.109 1 92.25 376 ALA B O 1
ATOM 7828 N N . GLY B 1 377 ? 11.914 -0.899 -8.039 1 87.62 377 GLY B N 1
ATOM 7829 C CA . GLY B 1 377 ? 11.891 -0.158 -6.785 1 87.62 377 GLY B CA 1
ATOM 7830 C C . GLY B 1 377 ? 11.617 -1.035 -5.578 1 87.62 377 GLY B C 1
ATOM 7831 O O . GLY B 1 377 ? 11.281 -0.534 -4.504 1 87.62 377 GLY B O 1
ATOM 7832 N N . LEU B 1 378 ? 11.828 -2.301 -5.715 1 93.5 378 LEU B N 1
ATOM 7833 C CA . LEU B 1 378 ? 11.586 -3.207 -4.598 1 93.5 378 LEU B CA 1
ATOM 7834 C C . LEU B 1 378 ? 12.539 -2.908 -3.443 1 93.5 378 LEU B C 1
ATOM 7836 O O . LEU B 1 378 ? 13.758 -2.91 -3.623 1 93.5 378 LEU B O 1
ATOM 7840 N N . PRO B 1 379 ? 11.977 -2.664 -2.25 1 90.38 379 PRO B N 1
ATOM 7841 C CA . PRO B 1 379 ? 12.836 -2.334 -1.109 1 90.38 379 PRO B CA 1
ATOM 7842 C C . PRO B 1 379 ? 13.883 -3.414 -0.823 1 90.38 379 PRO B C 1
ATOM 7844 O O . PRO B 1 379 ? 13.578 -4.605 -0.909 1 90.38 379 PRO B O 1
ATOM 7847 N N . GLY B 1 380 ? 15.086 -2.977 -0.591 1 91.25 380 GLY B N 1
ATOM 7848 C CA . GLY B 1 380 ? 16.141 -3.891 -0.193 1 91.25 380 GLY B CA 1
ATOM 7849 C C . GLY B 1 380 ? 16.906 -4.461 -1.369 1 91.25 380 GLY B C 1
ATOM 7850 O O . GLY B 1 380 ? 17.984 -5.059 -1.191 1 91.25 380 GLY B O 1
ATOM 7851 N N . VAL B 1 381 ? 16.422 -4.352 -2.58 1 94.56 381 VAL B N 1
ATOM 7852 C CA . VAL B 1 381 ? 17.078 -4.902 -3.758 1 94.56 381 VAL B CA 1
ATOM 7853 C C . VAL B 1 381 ? 18.031 -3.863 -4.352 1 94.56 381 VAL B C 1
ATOM 7855 O O . VAL B 1 381 ? 17.625 -2.719 -4.59 1 94.56 381 VAL B O 1
ATOM 7858 N N . THR B 1 382 ? 19.219 -4.242 -4.527 1 94.12 382 THR B N 1
ATOM 7859 C CA . THR B 1 382 ? 20.25 -3.344 -5.043 1 94.12 382 THR B CA 1
ATOM 7860 C C . THR B 1 382 ? 20.141 -3.209 -6.559 1 94.12 382 THR B C 1
ATOM 7862 O O . THR B 1 382 ? 20.344 -2.125 -7.105 1 94.12 382 THR B O 1
ATOM 7865 N N . GLN B 1 383 ? 19.844 -4.348 -7.18 1 95.06 383 GLN B N 1
ATOM 7866 C CA . GLN B 1 383 ? 19.766 -4.355 -8.641 1 95.06 383 GLN B CA 1
ATOM 7867 C C . GLN B 1 383 ? 18.75 -5.387 -9.133 1 95.06 383 GLN B C 1
ATOM 7869 O O . GLN B 1 383 ? 18.688 -6.5 -8.602 1 95.06 383 GLN B O 1
ATOM 7874 N N . VAL B 1 384 ? 17.969 -5.004 -10.133 1 96.5 384 VAL B N 1
ATOM 7875 C CA . VAL B 1 384 ? 17.031 -5.895 -10.812 1 96.5 384 VAL B CA 1
ATOM 7876 C C . VAL B 1 384 ? 17.484 -6.098 -12.258 1 96.5 384 VAL B C 1
ATOM 7878 O O . VAL B 1 384 ? 17.703 -5.133 -12.992 1 96.5 384 VAL B O 1
ATOM 7881 N N . ILE B 1 385 ? 17.641 -7.336 -12.633 1 95.94 385 ILE B N 1
ATOM 7882 C CA . ILE B 1 385 ? 18.062 -7.609 -14 1 95.94 385 ILE B CA 1
ATOM 7883 C C . ILE B 1 385 ? 17.094 -8.602 -14.656 1 95.94 385 ILE B C 1
ATOM 7885 O O . ILE B 1 385 ? 16.484 -9.422 -13.969 1 95.94 385 ILE B O 1
ATOM 7889 N N . GLY B 1 386 ? 16.969 -8.492 -15.992 1 95.06 386 GLY B N 1
ATOM 7890 C CA . GLY B 1 386 ? 16.172 -9.445 -16.75 1 95.06 386 GLY B CA 1
ATOM 7891 C C . GLY B 1 386 ? 16.938 -10.711 -17.094 1 95.06 386 GLY B C 1
ATOM 7892 O O . GLY B 1 386 ? 18.172 -10.695 -17.203 1 95.06 386 GLY B O 1
ATOM 7893 N N . THR B 1 387 ? 16.203 -11.805 -17.172 1 91.69 387 THR B N 1
ATOM 7894 C CA . THR B 1 387 ? 16.828 -13.062 -17.578 1 91.69 387 THR B CA 1
ATOM 7895 C C . THR B 1 387 ? 17.453 -12.938 -18.953 1 91.69 387 THR B C 1
ATOM 7897 O O . THR B 1 387 ? 18.281 -13.766 -19.344 1 91.69 387 THR B O 1
ATOM 7900 N N . ASP B 1 388 ? 17.062 -11.961 -19.656 1 86.62 388 ASP B N 1
ATOM 7901 C CA . ASP B 1 388 ? 17.609 -11.719 -20.984 1 86.62 388 ASP B CA 1
ATOM 7902 C C . ASP B 1 388 ? 18.906 -10.93 -20.922 1 86.62 388 ASP B C 1
ATOM 7904 O O . ASP B 1 388 ? 19.562 -10.703 -21.938 1 86.62 388 ASP B O 1
ATOM 7908 N N . HIS B 1 389 ? 19.25 -10.578 -19.766 1 82.25 389 HIS B N 1
ATOM 7909 C CA . HIS B 1 389 ? 20.484 -9.828 -19.594 1 82.25 389 HIS B CA 1
ATOM 7910 C C . HIS B 1 389 ? 21.703 -10.727 -19.719 1 82.25 389 HIS B C 1
ATOM 7912 O O . HIS B 1 389 ? 21.75 -11.812 -19.141 1 82.25 389 HIS B O 1
ATOM 7918 N N . PHE B 1 390 ? 22.609 -10.32 -20.406 1 73.94 390 PHE B N 1
ATOM 7919 C CA . PHE B 1 390 ? 23.75 -11.133 -20.797 1 73.94 390 PHE B CA 1
ATOM 7920 C C . PHE B 1 390 ? 24.766 -11.242 -19.672 1 73.94 390 PHE B C 1
ATOM 7922 O O . PHE B 1 390 ? 25.328 -12.312 -19.422 1 73.94 390 PHE B O 1
ATOM 7929 N N . MET B 1 391 ? 25.016 -10.109 -18.953 1 85.44 391 MET B N 1
ATOM 7930 C CA . MET B 1 391 ? 26.062 -10.133 -17.922 1 85.44 391 MET B CA 1
ATOM 7931 C C . MET B 1 391 ? 25.453 -9.992 -16.531 1 85.44 391 MET B C 1
ATOM 7933 O O . MET B 1 391 ? 24.812 -8.984 -16.234 1 85.44 391 MET B O 1
ATOM 7937 N N . ARG B 1 392 ? 25.719 -11.023 -15.711 1 90.06 392 ARG B N 1
ATOM 7938 C CA . ARG B 1 392 ? 25.312 -10.992 -14.312 1 90.06 392 ARG B CA 1
ATOM 7939 C C . ARG B 1 392 ? 26.406 -10.414 -13.438 1 90.06 392 ARG B C 1
ATOM 7941 O O . ARG B 1 392 ? 27.594 -10.742 -13.602 1 90.06 392 ARG B O 1
ATOM 7948 N N . PRO B 1 393 ? 26.031 -9.578 -12.57 1 93.12 393 PRO B N 1
ATOM 7949 C CA . PRO B 1 393 ? 27.016 -9.164 -11.578 1 93.12 393 PRO B CA 1
ATOM 7950 C C . PRO B 1 393 ? 27.516 -10.328 -10.719 1 93.12 393 PRO B C 1
ATOM 7952 O O . PRO B 1 393 ? 26.844 -11.367 -10.641 1 93.12 393 PRO B O 1
ATOM 7955 N N . PRO B 1 394 ? 28.75 -10.164 -10.164 1 95.81 394 PRO B N 1
ATOM 7956 C CA . PRO B 1 394 ? 29.25 -11.219 -9.281 1 95.81 394 PRO B CA 1
ATOM 7957 C C . PRO B 1 394 ? 28.391 -11.391 -8.031 1 95.81 394 PRO B C 1
ATOM 7959 O O . PRO B 1 394 ? 27.828 -10.414 -7.52 1 95.81 394 PRO B O 1
ATOM 7962 N N . PHE B 1 395 ? 28.281 -12.609 -7.59 1 97.81 395 PHE B N 1
ATOM 7963 C CA . PHE B 1 395 ? 27.547 -12.914 -6.371 1 97.81 395 PHE B CA 1
ATOM 7964 C C . PHE B 1 395 ? 28.203 -14.055 -5.609 1 97.81 395 PHE B C 1
ATOM 7966 O O . PHE B 1 395 ? 29.031 -14.781 -6.164 1 97.81 395 PHE B O 1
ATOM 7973 N N . ASP B 1 396 ? 27.812 -14.18 -4.352 1 98.31 396 ASP B N 1
ATOM 7974 C CA . ASP B 1 396 ? 28.406 -15.18 -3.477 1 98.31 396 ASP B CA 1
ATOM 7975 C C . ASP B 1 396 ? 27.484 -16.391 -3.336 1 98.31 396 ASP B C 1
ATOM 7977 O O . ASP B 1 396 ? 27.969 -17.516 -3.18 1 98.31 396 ASP B O 1
ATOM 7981 N N . PHE B 1 397 ? 26.203 -16.141 -3.328 1 98.19 397 PHE B N 1
ATOM 7982 C CA . PHE B 1 397 ? 25.188 -17.172 -3.156 1 98.19 397 PHE B CA 1
ATOM 7983 C C . PHE B 1 397 ? 24.047 -16.969 -4.148 1 98.19 397 PHE B C 1
ATOM 7985 O O . PHE B 1 397 ? 23.906 -15.898 -4.73 1 98.19 397 PHE B O 1
ATOM 7992 N N . HIS B 1 398 ? 23.344 -18.016 -4.406 1 97.88 398 HIS B N 1
ATOM 7993 C CA . HIS B 1 398 ? 22.109 -17.859 -5.16 1 97.88 398 HIS B CA 1
ATOM 7994 C C . HIS B 1 398 ? 20.969 -18.594 -4.484 1 97.88 398 HIS B C 1
ATOM 7996 O O . HIS B 1 398 ? 21.188 -19.484 -3.664 1 97.88 398 HIS B O 1
ATOM 8002 N N . CYS B 1 399 ? 19.781 -18.219 -4.773 1 98.31 399 CYS B N 1
ATOM 8003 C CA . CYS B 1 399 ? 18.578 -18.844 -4.262 1 98.31 399 CYS B CA 1
ATOM 8004 C C . CYS B 1 399 ? 17.406 -18.656 -5.227 1 98.31 399 CYS B C 1
ATOM 8006 O O . CYS B 1 399 ? 17.094 -17.531 -5.605 1 98.31 399 CYS B O 1
ATOM 8008 N N . PRO B 1 400 ? 16.797 -19.828 -5.695 1 97.94 400 PRO B N 1
ATOM 8009 C CA . PRO B 1 400 ? 15.547 -19.641 -6.422 1 97.94 400 PRO B CA 1
ATOM 8010 C C . PRO B 1 400 ? 14.453 -19.016 -5.559 1 97.94 400 PRO B C 1
ATOM 8012 O O . PRO B 1 400 ? 14.344 -19.328 -4.371 1 97.94 400 PRO B O 1
ATOM 8015 N N . LEU B 1 401 ? 13.664 -18.172 -6.082 1 98 401 LEU B N 1
ATOM 8016 C CA . LEU B 1 401 ? 12.68 -17.391 -5.34 1 98 401 LEU B CA 1
ATOM 8017 C C . LEU B 1 401 ? 11.758 -18.312 -4.547 1 98 401 LEU B C 1
ATOM 8019 O O . LEU B 1 401 ? 11.398 -18 -3.406 1 98 401 LEU B O 1
ATOM 8023 N N . MET B 1 402 ? 11.391 -19.438 -5.098 1 97.75 402 MET B N 1
ATOM 8024 C CA . MET B 1 402 ? 10.383 -20.266 -4.449 1 97.75 402 MET B CA 1
ATOM 8025 C C . MET B 1 402 ? 11 -21.125 -3.346 1 97.75 402 MET B C 1
ATOM 8027 O O . MET B 1 402 ? 10.297 -21.844 -2.646 1 97.75 402 MET B O 1
ATOM 8031 N N . SER B 1 403 ? 12.32 -21.016 -3.141 1 98.12 403 SER B N 1
ATOM 8032 C CA . SER B 1 403 ? 12.977 -21.656 -2.01 1 98.12 403 SER B CA 1
ATOM 8033 C C . SER B 1 403 ? 13.094 -20.703 -0.825 1 98.12 403 SER B C 1
ATOM 8035 O O . SER B 1 403 ? 13.516 -21.109 0.263 1 98.12 403 SER B O 1
ATOM 8037 N N . LEU B 1 404 ? 12.711 -19.5 -1.017 1 98.12 404 LEU B N 1
ATOM 8038 C CA . LEU B 1 404 ? 12.93 -18.469 -0.013 1 98.12 404 LEU B CA 1
ATOM 8039 C C . LEU B 1 404 ? 12.078 -18.719 1.225 1 98.12 404 LEU B C 1
ATOM 8041 O O . LEU B 1 404 ? 12.516 -18.469 2.35 1 98.12 404 LEU B O 1
ATOM 8045 N N . PRO B 1 405 ? 10.797 -19.172 1.085 1 97.88 405 PRO B N 1
ATOM 8046 C CA . PRO B 1 405 ? 10.039 -19.438 2.312 1 97.88 405 PRO B CA 1
ATOM 8047 C C . PRO B 1 405 ? 10.742 -20.438 3.23 1 97.88 405 PRO B C 1
ATOM 8049 O O . PRO B 1 405 ? 10.766 -20.266 4.449 1 97.88 405 PRO B O 1
ATOM 8052 N N . LEU B 1 406 ? 11.312 -21.484 2.609 1 98 406 LEU B N 1
ATOM 8053 C CA . LEU B 1 406 ? 12.094 -22.422 3.406 1 98 406 LEU B CA 1
ATOM 8054 C C . LEU B 1 406 ? 13.312 -21.75 4.008 1 98 406 LEU B C 1
ATOM 8056 O O . LEU B 1 406 ? 13.562 -21.859 5.211 1 98 406 LEU B O 1
ATOM 8060 N N . ALA B 1 407 ? 14.047 -21.016 3.184 1 97.75 407 ALA B N 1
ATOM 8061 C CA . ALA B 1 407 ? 15.289 -20.359 3.594 1 97.75 407 ALA B CA 1
ATOM 8062 C C . ALA B 1 407 ? 15.039 -19.359 4.711 1 97.75 407 ALA B C 1
ATOM 8064 O O . ALA B 1 407 ? 15.891 -19.156 5.582 1 97.75 407 ALA B O 1
ATOM 8065 N N . CYS B 1 408 ? 13.922 -18.719 4.664 1 95.88 408 CYS B N 1
ATOM 8066 C CA . CYS B 1 408 ? 13.586 -17.688 5.645 1 95.88 408 CYS B CA 1
ATOM 8067 C C . CYS B 1 408 ? 12.758 -18.266 6.781 1 95.88 408 CYS B C 1
ATOM 8069 O O . CYS B 1 408 ? 12.195 -17.531 7.59 1 95.88 408 CYS B O 1
ATOM 8071 N N . LYS B 1 409 ? 12.547 -19.562 6.781 1 94.75 409 LYS B N 1
ATOM 8072 C CA . LYS B 1 409 ? 11.898 -20.297 7.859 1 94.75 409 LYS B CA 1
ATOM 8073 C C . LYS B 1 409 ? 10.453 -19.844 8.047 1 94.75 409 LYS B C 1
ATOM 8075 O O . LYS B 1 409 ? 10.023 -19.578 9.172 1 94.75 409 LYS B O 1
ATOM 8080 N N . THR B 1 410 ? 9.758 -19.672 6.965 1 95.19 410 THR B N 1
ATOM 8081 C CA . THR B 1 410 ? 8.328 -19.375 6.996 1 95.19 410 THR B CA 1
ATOM 8082 C C . THR B 1 410 ? 7.523 -20.641 7.289 1 95.19 410 THR B C 1
ATOM 8084 O O . THR B 1 410 ? 7.031 -21.297 6.371 1 95.19 410 THR B O 1
ATOM 8087 N N . PHE B 1 411 ? 7.34 -20.969 8.586 1 94.88 411 PHE B N 1
ATOM 8088 C CA . PHE B 1 411 ? 6.84 -22.281 8.969 1 94.88 411 PHE B CA 1
ATOM 8089 C C . PHE B 1 411 ? 5.434 -22.188 9.539 1 94.88 411 PHE B C 1
ATOM 8091 O O . PHE B 1 411 ? 4.824 -23.188 9.891 1 94.88 411 PHE B O 1
ATOM 8098 N N . SER B 1 412 ? 4.918 -21 9.586 1 93.12 412 SER B N 1
ATOM 8099 C CA . SER B 1 412 ? 3.521 -20.734 9.914 1 93.12 412 SER B CA 1
ATOM 8100 C C . SER B 1 412 ? 2.998 -19.516 9.156 1 93.12 412 SER B C 1
ATOM 8102 O O . SER B 1 412 ? 3.771 -18.781 8.547 1 93.12 412 SER B O 1
ATOM 8104 N N . GLU B 1 413 ? 1.739 -19.344 9.211 1 91.81 413 GLU B N 1
ATOM 8105 C CA . GLU B 1 413 ? 1.143 -18.188 8.562 1 91.81 413 GLU B CA 1
ATOM 8106 C C . GLU B 1 413 ? 1.66 -16.875 9.172 1 91.81 413 GLU B C 1
ATOM 8108 O O . GLU B 1 413 ? 1.776 -15.867 8.477 1 91.81 413 GLU B O 1
ATOM 8113 N N . ALA B 1 414 ? 1.975 -16.922 10.461 1 89.25 414 ALA B N 1
ATOM 8114 C CA . ALA B 1 414 ? 2.434 -15.734 11.18 1 89.25 414 ALA B CA 1
ATOM 8115 C C . ALA B 1 414 ? 3.816 -15.297 10.703 1 89.25 414 ALA B C 1
ATOM 8117 O O . ALA B 1 414 ? 4.227 -14.156 10.922 1 89.25 414 ALA B O 1
ATOM 8118 N N . ASP B 1 415 ? 4.535 -16.188 10 1 92.12 415 ASP B N 1
ATOM 8119 C CA . ASP B 1 415 ? 5.891 -15.914 9.531 1 92.12 415 ASP B CA 1
ATOM 8120 C C . ASP B 1 415 ? 5.867 -15.195 8.18 1 92.12 415 ASP B C 1
ATOM 8122 O O . ASP B 1 415 ? 6.887 -14.672 7.738 1 92.12 415 ASP B O 1
ATOM 8126 N N . ILE B 1 416 ? 4.711 -15.156 7.539 1 93.75 416 ILE B N 1
ATOM 8127 C CA . ILE B 1 416 ? 4.609 -14.594 6.195 1 93.75 416 ILE B CA 1
ATOM 8128 C C . ILE B 1 416 ? 4.691 -13.07 6.27 1 93.75 416 ILE B C 1
ATOM 8130 O O . ILE B 1 416 ? 3.914 -12.438 6.988 1 93.75 416 ILE B O 1
ATOM 8134 N N . PRO B 1 417 ? 5.668 -12.461 5.539 1 91.38 417 PRO B N 1
ATOM 8135 C CA . PRO B 1 417 ? 5.625 -11 5.426 1 91.38 417 PRO B CA 1
ATOM 8136 C C . PRO B 1 417 ? 4.43 -10.508 4.613 1 91.38 417 PRO B C 1
ATOM 8138 O O . PRO B 1 417 ? 4.445 -10.578 3.383 1 91.38 417 PRO B O 1
ATOM 8141 N N . ARG B 1 418 ? 3.48 -9.859 5.227 1 88 418 ARG B N 1
ATOM 8142 C CA . ARG B 1 418 ? 2.203 -9.617 4.562 1 88 418 ARG B CA 1
ATOM 8143 C C . ARG B 1 418 ? 2.068 -8.156 4.141 1 88 418 ARG B C 1
ATOM 8145 O O . ARG B 1 418 ? 1.16 -7.805 3.389 1 88 418 ARG B O 1
ATOM 8152 N N . ALA B 1 419 ? 2.918 -7.34 4.664 1 88.12 419 ALA B N 1
ATOM 8153 C CA . ALA B 1 419 ? 2.838 -5.934 4.277 1 88.12 419 ALA B CA 1
ATOM 8154 C C . ALA B 1 419 ? 3.025 -5.766 2.773 1 88.12 419 ALA B C 1
ATOM 8156 O O . ALA B 1 419 ? 3.803 -6.496 2.154 1 88.12 419 ALA B O 1
ATOM 8157 N N . PRO B 1 420 ? 2.318 -4.777 2.211 1 91.5 420 PRO B N 1
ATOM 8158 C CA . PRO B 1 420 ? 2.588 -4.473 0.804 1 91.5 420 PRO B CA 1
ATOM 8159 C C . PRO B 1 420 ? 4.055 -4.125 0.546 1 91.5 420 PRO B C 1
ATOM 8161 O O . PRO B 1 420 ? 4.699 -3.496 1.388 1 91.5 420 PRO B O 1
ATOM 8164 N N . TYR B 1 421 ? 4.582 -4.516 -0.586 1 94.62 421 TYR B N 1
ATOM 8165 C CA . TYR B 1 421 ? 6.02 -4.367 -0.807 1 94.62 421 TYR B CA 1
ATOM 8166 C C . TYR B 1 421 ? 6.301 -3.812 -2.199 1 94.62 421 TYR B C 1
ATOM 8168 O O . TYR B 1 421 ? 7.457 -3.736 -2.619 1 94.62 421 TYR B O 1
ATOM 8176 N N . LEU B 1 422 ? 5.23 -3.449 -2.943 1 95.44 422 LEU B N 1
ATOM 8177 C CA . LEU B 1 422 ? 5.418 -2.836 -4.254 1 95.44 422 LEU B CA 1
ATOM 8178 C C . LEU B 1 422 ? 4.668 -1.512 -4.348 1 95.44 422 LEU B C 1
ATOM 8180 O O . LEU B 1 422 ? 3.648 -1.321 -3.678 1 95.44 422 LEU B O 1
ATOM 8184 N N . LEU B 1 423 ? 5.219 -0.592 -5.117 1 93.88 423 LEU B N 1
ATOM 8185 C CA . LEU B 1 423 ? 4.562 0.617 -5.598 1 93.88 423 LEU B CA 1
ATOM 8186 C C . LEU B 1 423 ? 4.539 0.656 -7.121 1 93.88 423 LEU B C 1
ATOM 8188 O O . LEU B 1 423 ? 5.371 0.024 -7.773 1 93.88 423 LEU B O 1
ATOM 8192 N N . PRO B 1 424 ? 3.537 1.301 -7.656 1 93.5 424 PRO B N 1
ATOM 8193 C CA . PRO B 1 424 ? 3.539 1.431 -9.117 1 93.5 424 PRO B CA 1
ATOM 8194 C C . PRO B 1 424 ? 4.688 2.297 -9.625 1 93.5 424 PRO B C 1
ATOM 8196 O O . PRO B 1 424 ? 5.195 3.15 -8.898 1 93.5 424 PRO B O 1
ATOM 8199 N N . GLU B 1 425 ? 5.117 2 -10.789 1 91.62 425 GLU B N 1
ATOM 8200 C CA . GLU B 1 425 ? 6.066 2.877 -11.469 1 91.62 425 GLU B CA 1
ATOM 8201 C C . GLU B 1 425 ? 5.48 4.27 -11.68 1 91.62 425 GLU B C 1
ATOM 8203 O O . GLU B 1 425 ? 4.355 4.41 -12.164 1 91.62 425 GLU B O 1
ATOM 8208 N N . ALA B 1 426 ? 6.227 5.266 -11.375 1 88.81 426 ALA B N 1
ATOM 8209 C CA . ALA B 1 426 ? 5.711 6.617 -11.18 1 88.81 426 ALA B CA 1
ATOM 8210 C C . ALA B 1 426 ? 5.125 7.172 -12.477 1 88.81 426 ALA B C 1
ATOM 8212 O O . ALA B 1 426 ? 3.992 7.656 -12.492 1 88.81 426 ALA B O 1
ATOM 8213 N N . SER B 1 427 ? 5.844 7.125 -13.539 1 90.25 427 SER B N 1
ATOM 8214 C CA . SER B 1 427 ? 5.406 7.738 -14.789 1 90.25 427 SER B CA 1
ATOM 8215 C C . SER B 1 427 ? 4.164 7.039 -15.344 1 90.25 427 SER B C 1
ATOM 8217 O O . SER B 1 427 ? 3.229 7.695 -15.797 1 90.25 427 SER B O 1
ATOM 8219 N N . SER B 1 428 ? 4.203 5.699 -15.281 1 93.38 428 SER B N 1
ATOM 8220 C CA . SER B 1 428 ? 3.043 4.945 -15.75 1 93.38 428 SER B CA 1
ATOM 8221 C C . SER B 1 428 ? 1.815 5.227 -14.891 1 93.38 428 SER B C 1
ATOM 8223 O O . SER B 1 428 ? 0.708 5.375 -15.406 1 93.38 428 SER B O 1
ATOM 8225 N N . TRP B 1 429 ? 2.01 5.246 -13.609 1 92.88 429 TRP B N 1
ATOM 8226 C CA . TRP B 1 429 ? 0.913 5.543 -12.688 1 92.88 429 TRP B CA 1
ATOM 8227 C C . TRP B 1 429 ? 0.287 6.898 -13.016 1 92.88 429 TRP B C 1
ATOM 8229 O O . TRP B 1 429 ? -0.936 7.012 -13.125 1 92.88 429 TRP B O 1
ATOM 8239 N N . ALA B 1 430 ? 1.13 7.902 -13.148 1 90.88 430 ALA B N 1
ATOM 8240 C CA . ALA B 1 430 ? 0.666 9.266 -13.414 1 90.88 430 ALA B CA 1
ATOM 8241 C C . ALA B 1 430 ? -0.076 9.336 -14.75 1 90.88 430 ALA B C 1
ATOM 8243 O O . ALA B 1 430 ? -1.084 10.039 -14.867 1 90.88 430 ALA B O 1
ATOM 8244 N N . ALA B 1 431 ? 0.444 8.664 -15.727 1 92 431 ALA B N 1
ATOM 8245 C CA . ALA B 1 431 ? -0.207 8.633 -17.031 1 92 431 ALA B CA 1
ATOM 8246 C C . ALA B 1 431 ? -1.621 8.07 -16.922 1 92 431 ALA B C 1
ATOM 8248 O O . ALA B 1 431 ? -2.564 8.633 -17.484 1 92 431 ALA B O 1
ATOM 8249 N N . TRP B 1 432 ? -1.781 7 -16.219 1 93.38 432 TRP B N 1
ATOM 8250 C CA . TRP B 1 432 ? -3.105 6.418 -16.031 1 93.38 432 TRP B CA 1
ATOM 8251 C C . TRP B 1 432 ? -4 7.355 -15.227 1 93.38 432 TRP B C 1
ATOM 8253 O O . TRP B 1 432 ? -5.188 7.508 -15.539 1 93.38 432 TRP B O 1
ATOM 8263 N N . HIS B 1 433 ? -3.404 7.93 -14.148 1 90.69 433 HIS B N 1
ATOM 8264 C CA . HIS B 1 433 ? -4.152 8.867 -13.312 1 90.69 433 HIS B CA 1
ATOM 8265 C C . HIS B 1 433 ? -4.75 9.992 -14.156 1 90.69 433 HIS B C 1
ATOM 8267 O O . HIS B 1 433 ? -5.883 10.406 -13.922 1 90.69 433 HIS B O 1
ATOM 8273 N N . GLN B 1 434 ? -3.988 10.438 -15.102 1 87.62 434 GLN B N 1
ATOM 8274 C CA . GLN B 1 434 ? -4.438 11.508 -15.977 1 87.62 434 GLN B CA 1
ATOM 8275 C C . GLN B 1 434 ? -5.477 11.008 -16.984 1 87.62 434 GLN B C 1
ATOM 8277 O O . GLN B 1 434 ? -6.395 11.734 -17.344 1 87.62 434 GLN B O 1
ATOM 8282 N N . ARG B 1 435 ? -5.363 9.789 -17.391 1 90.69 435 ARG B N 1
ATOM 8283 C CA . ARG B 1 435 ? -6.207 9.203 -18.438 1 90.69 435 ARG B CA 1
ATOM 8284 C C . ARG B 1 435 ? -7.59 8.859 -17.891 1 90.69 435 ARG B C 1
ATOM 8286 O O . ARG B 1 435 ? -8.586 8.914 -18.625 1 90.69 435 ARG B O 1
ATOM 8293 N N . LEU B 1 436 ? -7.691 8.523 -16.703 1 92.19 436 LEU B N 1
ATOM 8294 C CA . LEU B 1 436 ? -8.953 8.062 -16.125 1 92.19 436 LEU B CA 1
ATOM 8295 C C . LEU B 1 436 ? -9.883 9.234 -15.852 1 92.19 436 LEU B C 1
ATOM 8297 O O . LEU B 1 436 ? -9.43 10.352 -15.609 1 92.19 436 LEU B O 1
ATOM 8301 N N . PRO B 1 437 ? -11.203 8.969 -15.898 1 90.94 437 PRO B N 1
ATOM 8302 C CA . PRO B 1 437 ? -12.172 10.039 -15.633 1 90.94 437 PRO B CA 1
ATOM 8303 C C . PRO B 1 437 ? -12 10.656 -14.25 1 90.94 437 PRO B C 1
ATOM 8305 O O . PRO B 1 437 ? -11.672 9.953 -13.289 1 90.94 437 PRO B O 1
ATOM 8308 N N . ARG B 1 438 ? -12.242 11.961 -14.211 1 88.12 438 ARG B N 1
ATOM 8309 C CA . ARG B 1 438 ? -12.156 12.688 -12.945 1 88.12 438 ARG B CA 1
ATOM 8310 C C . ARG B 1 438 ? -13.477 12.625 -12.188 1 88.12 438 ARG B C 1
ATOM 8312 O O . ARG B 1 438 ? -14.281 13.555 -12.266 1 88.12 438 ARG B O 1
ATOM 8319 N N . ASN B 1 439 ? -13.688 11.578 -11.523 1 89.06 439 ASN B N 1
ATOM 8320 C CA . ASN B 1 439 ? -14.883 11.359 -10.711 1 89.06 439 ASN B CA 1
ATOM 8321 C C . ASN B 1 439 ? -14.586 10.461 -9.508 1 89.06 439 ASN B C 1
ATOM 8323 O O . ASN B 1 439 ? -13.43 10.117 -9.258 1 89.06 439 ASN B O 1
ATOM 8327 N N . ARG B 1 440 ? -15.609 10.148 -8.711 1 84 440 ARG B N 1
ATOM 8328 C CA . ARG B 1 440 ? -15.43 9.359 -7.5 1 84 440 ARG B CA 1
ATOM 8329 C C . ARG B 1 440 ? -16.078 7.98 -7.648 1 84 440 ARG B C 1
ATOM 8331 O O . ARG B 1 440 ? -16.547 7.406 -6.668 1 84 440 ARG B O 1
ATOM 8338 N N . ALA B 1 441 ? -16.109 7.586 -8.883 1 91.5 441 ALA B N 1
ATOM 8339 C CA . ALA B 1 441 ? -16.719 6.277 -9.117 1 91.5 441 ALA B CA 1
ATOM 8340 C C . ALA B 1 441 ? -15.844 5.16 -8.539 1 91.5 441 ALA B C 1
ATOM 8342 O O . ALA B 1 441 ? -14.625 5.305 -8.438 1 91.5 441 ALA B O 1
ATOM 8343 N N . LEU B 1 442 ? -16.562 4.086 -8.102 1 93.94 442 LEU B N 1
ATOM 8344 C CA . LEU B 1 442 ? -15.859 2.857 -7.766 1 93.94 442 LEU B CA 1
ATOM 8345 C C . LEU B 1 442 ? -15.289 2.195 -9.016 1 93.94 442 LEU B C 1
ATOM 8347 O O . LEU B 1 442 ? -16.047 1.749 -9.883 1 93.94 442 LEU B O 1
ATOM 8351 N N . ARG B 1 443 ? -13.977 2.176 -9.148 1 96.38 443 ARG B N 1
ATOM 8352 C CA . ARG B 1 443 ? -13.312 1.603 -10.312 1 96.38 443 ARG B CA 1
ATOM 8353 C C . ARG B 1 443 ? -12.914 0.152 -10.062 1 96.38 443 ARG B C 1
ATOM 8355 O O . ARG B 1 443 ? -12.07 -0.125 -9.203 1 96.38 443 ARG B O 1
ATOM 8362 N N . VAL B 1 444 ? -13.5 -0.757 -10.82 1 98.25 444 VAL B N 1
ATOM 8363 C CA . VAL B 1 444 ? -13.289 -2.188 -10.617 1 98.25 444 VAL B CA 1
ATOM 8364 C C . VAL B 1 444 ? -12.562 -2.773 -11.828 1 98.25 444 VAL B C 1
ATOM 8366 O O . VAL B 1 444 ? -13.023 -2.629 -12.969 1 98.25 444 VAL B O 1
ATOM 8369 N N . GLY B 1 445 ? -11.43 -3.416 -11.586 1 98.56 445 GLY B N 1
ATOM 8370 C CA . GLY B 1 445 ? -10.727 -4.148 -12.625 1 98.56 445 GLY B CA 1
ATOM 8371 C C . GLY B 1 445 ? -11.227 -5.57 -12.797 1 98.56 445 GLY B C 1
ATOM 8372 O O . GLY B 1 445 ? -11.617 -6.219 -11.82 1 98.56 445 GLY B O 1
ATOM 8373 N N . LEU B 1 446 ? -11.117 -6.082 -14.062 1 98.62 446 LEU B N 1
ATOM 8374 C CA . LEU B 1 446 ? -11.578 -7.434 -14.352 1 98.62 446 LEU B CA 1
ATOM 8375 C C . LEU B 1 446 ? -10.5 -8.227 -15.094 1 98.62 446 LEU B C 1
ATOM 8377 O O . LEU B 1 446 ? -9.875 -7.711 -16.016 1 98.62 446 LEU B O 1
ATOM 8381 N N . VAL B 1 447 ? -10.242 -9.406 -14.625 1 98.38 447 VAL B N 1
ATOM 8382 C CA . VAL B 1 447 ? -9.469 -10.43 -15.32 1 98.38 447 VAL B CA 1
ATOM 8383 C C . VAL B 1 447 ? -10.172 -11.781 -15.211 1 98.38 447 VAL B C 1
ATOM 8385 O O . VAL B 1 447 ? -10.414 -12.273 -14.109 1 98.38 447 VAL B O 1
ATOM 8388 N N . TRP B 1 448 ? -10.5 -12.398 -16.375 1 97.56 448 TRP B N 1
ATOM 8389 C CA . TRP B 1 448 ? -11.344 -13.578 -16.266 1 97.56 448 TRP B CA 1
ATOM 8390 C C . TRP B 1 448 ? -10.672 -14.789 -16.906 1 97.56 448 TRP B C 1
ATOM 8392 O O . TRP B 1 448 ? -11.219 -15.891 -16.891 1 97.56 448 TRP B O 1
ATOM 8402 N N . ALA B 1 449 ? -9.438 -14.57 -17.453 1 94.94 449 ALA B N 1
ATOM 8403 C CA . ALA B 1 449 ? -8.758 -15.695 -18.109 1 94.94 449 ALA B CA 1
ATOM 8404 C C . ALA B 1 449 ? -7.242 -15.547 -18.016 1 94.94 449 ALA B C 1
ATOM 8406 O O . ALA B 1 449 ? -6.727 -14.438 -17.891 1 94.94 449 ALA B O 1
ATOM 8407 N N . GLY B 1 450 ? -6.59 -16.719 -17.984 1 89.31 450 GLY B N 1
ATOM 8408 C CA . GLY B 1 450 ? -5.137 -16.719 -18.062 1 89.31 450 GLY B CA 1
ATOM 8409 C C . GLY B 1 450 ? -4.625 -16.719 -19.5 1 89.31 450 GLY B C 1
ATOM 8410 O O . GLY B 1 450 ? -5.41 -16.641 -20.438 1 89.31 450 GLY B O 1
ATOM 8411 N N . SER B 1 451 ? -3.242 -16.547 -19.656 1 70.25 451 SER B N 1
ATOM 8412 C CA . SER B 1 451 ? -2.641 -16.531 -20.984 1 70.25 451 SER B CA 1
ATOM 8413 C C . SER B 1 451 ? -2.613 -17.922 -21.594 1 70.25 451 SER B C 1
ATOM 8415 O O . SER B 1 451 ? -2.412 -18.922 -20.891 1 70.25 451 SER B O 1
ATOM 8417 N N . SER B 1 452 ? -3.412 -18.078 -22.625 1 56.12 452 SER B N 1
ATOM 8418 C CA . SER B 1 452 ? -3.533 -19.344 -23.344 1 56.12 452 SER B CA 1
ATOM 8419 C C . SER B 1 452 ? -2.193 -19.781 -23.922 1 56.12 452 SER B C 1
ATOM 8421 O O . SER B 1 452 ? -2.141 -20.688 -24.75 1 56.12 452 SER B O 1
ATOM 8423 N N . ALA B 1 453 ? -1.026 -19.219 -23.516 1 53.69 453 ALA B N 1
ATOM 8424 C CA . ALA B 1 453 ? 0.103 -19.703 -24.297 1 53.69 453 ALA B CA 1
ATOM 8425 C C . ALA B 1 453 ? 0.215 -21.234 -24.219 1 53.69 453 ALA B C 1
ATOM 8427 O O . ALA B 1 453 ? 0.25 -21.797 -23.125 1 53.69 453 ALA B O 1
ATOM 8428 N N . GLN B 1 454 ? -0.293 -21.891 -25.219 1 52.53 454 GLN B N 1
ATOM 8429 C CA . GLN B 1 454 ? -0.59 -23.266 -25.578 1 52.53 454 GLN B CA 1
ATOM 8430 C C . GLN B 1 454 ? 0.66 -24.141 -25.5 1 52.53 454 GLN B C 1
ATOM 8432 O O . GLN B 1 454 ? 0.83 -25.062 -26.297 1 52.53 454 GLN B O 1
ATOM 8437 N N . THR B 1 455 ? 1.635 -23.844 -24.484 1 52.12 455 THR B N 1
ATOM 8438 C CA . THR B 1 455 ? 2.777 -24.672 -24.844 1 52.12 455 THR B CA 1
ATOM 8439 C C . THR B 1 455 ? 2.67 -26.047 -24.172 1 52.12 455 THR B C 1
ATOM 8441 O O . THR B 1 455 ? 3.125 -27.047 -24.719 1 52.12 455 THR B O 1
ATOM 8444 N N . HIS B 1 456 ? 2.023 -26.047 -22.891 1 62.53 456 HIS B N 1
ATOM 8445 C CA . HIS B 1 456 ? 2.02 -27.344 -22.234 1 62.53 456 HIS B CA 1
ATOM 8446 C C . HIS B 1 456 ? 0.597 -27.828 -21.953 1 62.53 456 HIS B C 1
ATOM 8448 O O . HIS B 1 456 ? -0.24 -27.047 -21.484 1 62.53 456 HIS B O 1
ATOM 8454 N N . PRO B 1 457 ? 0.31 -29.016 -22.391 1 64.19 457 PRO B N 1
ATOM 8455 C CA . PRO B 1 457 ? -1.052 -29.531 -22.25 1 64.19 457 PRO B CA 1
ATOM 8456 C C . PRO B 1 457 ? -1.612 -29.359 -20.844 1 64.19 457 PRO B C 1
ATOM 8458 O O . PRO B 1 457 ? -2.787 -29.016 -20.688 1 64.19 457 PRO B O 1
ATOM 8461 N N . ASP B 1 458 ? -0.744 -29.547 -19.906 1 68.12 458 ASP B N 1
ATOM 8462 C CA . ASP B 1 458 ? -1.213 -29.391 -18.531 1 68.12 458 ASP B CA 1
ATOM 8463 C C . ASP B 1 458 ? -1.564 -27.938 -18.219 1 68.12 458 ASP B C 1
ATOM 8465 O O . ASP B 1 458 ? -2.535 -27.672 -17.516 1 68.12 458 ASP B O 1
ATOM 8469 N N . ALA B 1 459 ? -0.859 -27.062 -18.766 1 71.25 459 ALA B N 1
ATOM 8470 C CA . ALA B 1 459 ? -1.129 -25.641 -18.578 1 71.25 459 ALA B CA 1
ATOM 8471 C C . ALA B 1 459 ? -2.443 -25.234 -19.25 1 71.25 459 ALA B C 1
ATOM 8473 O O . ALA B 1 459 ? -3.203 -24.438 -18.688 1 71.25 459 ALA B O 1
ATOM 8474 N N . VAL B 1 460 ? -2.65 -25.891 -20.328 1 72.62 460 VAL B N 1
ATOM 8475 C CA . VAL B 1 460 ? -3.885 -25.609 -21.047 1 72.62 460 VAL B CA 1
ATOM 8476 C C . VAL B 1 460 ? -5.082 -26.109 -20.25 1 72.62 460 VAL B C 1
ATOM 8478 O O . VAL B 1 460 ? -6.09 -25.406 -20.125 1 72.62 460 VAL B O 1
ATOM 8481 N N . ARG B 1 461 ? -4.891 -27.234 -19.75 1 75.5 461 ARG B N 1
ATOM 8482 C CA . ARG B 1 461 ? -5.961 -27.812 -18.938 1 75.5 461 ARG B CA 1
ATOM 8483 C C . ARG B 1 461 ? -6.254 -26.953 -17.719 1 75.5 461 ARG B C 1
ATOM 8485 O O . ARG B 1 461 ? -7.41 -26.625 -17.453 1 75.5 461 ARG B O 1
ATOM 8492 N N . ILE B 1 462 ? -5.25 -26.578 -17.016 1 78.06 462 ILE B N 1
ATOM 8493 C CA . ILE B 1 462 ? -5.398 -25.797 -15.805 1 78.06 462 ILE B CA 1
ATOM 8494 C C . ILE B 1 462 ? -6.035 -24.438 -16.141 1 78.06 462 ILE B C 1
ATOM 8496 O O . ILE B 1 462 ? -6.906 -23.969 -15.406 1 78.06 462 ILE B O 1
ATOM 8500 N N . ASP B 1 463 ? -5.629 -23.906 -17.219 1 82.38 463 ASP B N 1
ATOM 8501 C CA . ASP B 1 463 ? -6.195 -22.625 -17.625 1 82.38 463 ASP B CA 1
ATOM 8502 C C . ASP B 1 463 ? -7.684 -22.766 -17.953 1 82.38 463 ASP B C 1
ATOM 8504 O O . ASP B 1 463 ? -8.469 -21.859 -17.656 1 82.38 463 ASP B O 1
ATOM 8508 N N . GLY B 1 464 ? -7.988 -23.891 -18.5 1 83.44 464 GLY B N 1
ATOM 8509 C CA . GLY B 1 464 ? -9.391 -24.141 -18.781 1 83.44 464 GLY B CA 1
ATOM 8510 C C . GLY B 1 464 ? -10.25 -24.219 -17.531 1 83.44 464 GLY B C 1
ATOM 8511 O O . GLY B 1 464 ? -11.43 -23.859 -17.562 1 83.44 464 GLY B O 1
ATOM 8512 N N . GLU B 1 465 ? -9.609 -24.609 -16.5 1 86.56 465 GLU B N 1
ATOM 8513 C CA . GLU B 1 465 ? -10.336 -24.781 -15.25 1 86.56 465 GLU B CA 1
ATOM 8514 C C . GLU B 1 465 ? -10.445 -23.469 -14.484 1 86.56 465 GLU B C 1
ATOM 8516 O O . GLU B 1 465 ? -11.414 -23.25 -13.75 1 86.56 465 GLU B O 1
ATOM 8521 N N . ARG B 1 466 ? -9.469 -22.656 -14.609 1 91.31 466 ARG B N 1
ATOM 8522 C CA . ARG B 1 466 ? -9.438 -21.453 -13.789 1 91.31 466 ARG B CA 1
ATOM 8523 C C . ARG B 1 466 ? -10.094 -20.281 -14.516 1 91.31 466 ARG B C 1
ATOM 8525 O O . ARG B 1 466 ? -10.523 -19.312 -13.883 1 91.31 466 ARG B O 1
ATOM 8532 N N . SER B 1 467 ? -10.188 -20.359 -15.836 1 93.12 467 SER B N 1
ATOM 8533 C CA . SER B 1 467 ? -10.727 -19.266 -16.641 1 93.12 467 SER B CA 1
ATOM 8534 C C . SER B 1 467 ? -12.234 -19.406 -16.812 1 93.12 467 SER B C 1
ATOM 8536 O O . SER B 1 467 ? -12.781 -20.5 -16.656 1 93.12 467 SER B O 1
ATOM 8538 N N . LEU B 1 468 ? -12.883 -18.359 -17.062 1 93.5 468 LEU B N 1
ATOM 8539 C CA . LEU B 1 468 ? -14.305 -18.375 -17.406 1 93.5 468 LEU B CA 1
ATOM 8540 C C . LEU B 1 468 ? -14.578 -17.484 -18.625 1 93.5 468 LEU B C 1
ATOM 8542 O O . LEU B 1 468 ? -13.797 -16.578 -18.922 1 93.5 468 LEU B O 1
ATOM 8546 N N . PRO B 1 469 ? -15.625 -17.859 -19.375 1 94.75 469 PRO B N 1
ATOM 8547 C CA . PRO B 1 469 ? -16.031 -16.938 -20.453 1 94.75 469 PRO B CA 1
ATOM 8548 C C . PRO B 1 469 ? -16.469 -15.578 -19.938 1 94.75 469 PRO B C 1
ATOM 8550 O O . PRO B 1 469 ? -17.062 -15.477 -18.859 1 94.75 469 PRO B O 1
ATOM 8553 N N . PHE B 1 470 ? -16.188 -14.586 -20.734 1 96.94 470 PHE B N 1
ATOM 8554 C CA . PHE B 1 470 ? -16.594 -13.242 -20.328 1 96.94 470 PHE B CA 1
ATOM 8555 C C . PHE B 1 470 ? -18.094 -13.188 -20.047 1 96.94 470 PHE B C 1
ATOM 8557 O O . PHE B 1 470 ? -18.531 -12.469 -19.141 1 96.94 470 PHE B O 1
ATOM 8564 N N . ALA B 1 471 ? -18.859 -13.945 -20.797 1 97.19 471 ALA B N 1
ATOM 8565 C CA . ALA B 1 471 ? -20.312 -13.945 -20.672 1 97.19 471 ALA B CA 1
ATOM 8566 C C . ALA B 1 471 ? -20.734 -14.289 -19.25 1 97.19 471 ALA B C 1
ATOM 8568 O O . ALA B 1 471 ? -21.766 -13.812 -18.766 1 97.19 471 ALA B O 1
ATOM 8569 N N . THR B 1 472 ? -19.891 -15.047 -18.609 1 97.06 472 THR B N 1
ATOM 8570 C CA . THR B 1 472 ? -20.188 -15.453 -17.234 1 97.06 472 THR B CA 1
ATOM 8571 C C . THR B 1 472 ? -20.141 -14.25 -16.297 1 97.06 472 THR B C 1
ATOM 8573 O O . THR B 1 472 ? -20.766 -14.266 -15.234 1 97.06 472 THR B O 1
ATOM 8576 N N . LEU B 1 473 ? -19.469 -13.156 -16.609 1 97.31 473 LEU B N 1
ATOM 8577 C CA . LEU B 1 473 ? -19.328 -11.961 -15.781 1 97.31 473 LEU B CA 1
ATOM 8578 C C . LEU B 1 473 ? -20.469 -10.984 -16.031 1 97.31 473 LEU B C 1
ATOM 8580 O O . LEU B 1 473 ? -20.578 -9.961 -15.352 1 97.31 473 LEU B O 1
ATOM 8584 N N . ALA B 1 474 ? -21.375 -11.273 -16.953 1 95.62 474 ALA B N 1
ATOM 8585 C CA . ALA B 1 474 ? -22.406 -10.352 -17.406 1 95.62 474 ALA B CA 1
ATOM 8586 C C . ALA B 1 474 ? -23.234 -9.844 -16.234 1 95.62 474 ALA B C 1
ATOM 8588 O O . ALA B 1 474 ? -23.5 -8.648 -16.125 1 95.62 474 ALA B O 1
ATOM 8589 N N . PRO B 1 475 ? -23.641 -10.703 -15.289 1 96.31 475 PRO B N 1
ATOM 8590 C CA . PRO B 1 475 ? -24.438 -10.211 -14.164 1 96.31 475 PRO B CA 1
ATOM 8591 C C . PRO B 1 475 ? -23.719 -9.141 -13.352 1 96.31 475 PRO B C 1
ATOM 8593 O O . PRO B 1 475 ? -24.359 -8.258 -12.773 1 96.31 475 PRO B O 1
ATOM 8596 N N . LEU B 1 476 ? -22.406 -9.219 -13.273 1 96.62 476 LEU B N 1
ATOM 8597 C CA . LEU B 1 476 ? -21.609 -8.227 -12.562 1 96.62 476 LEU B CA 1
ATOM 8598 C C . LEU B 1 476 ? -21.562 -6.918 -13.344 1 96.62 476 LEU B C 1
ATOM 8600 O O . LEU B 1 476 ? -21.812 -5.848 -12.781 1 96.62 476 LEU B O 1
ATOM 8604 N N . VAL B 1 477 ? -21.25 -7.039 -14.586 1 97.25 477 VAL B N 1
ATOM 8605 C CA . VAL B 1 477 ? -21.047 -5.875 -15.438 1 97.25 477 VAL B CA 1
ATOM 8606 C C . VAL B 1 477 ? -22.344 -5.098 -15.586 1 97.25 477 VAL B C 1
ATOM 8608 O O . VAL B 1 477 ? -22.344 -3.869 -15.672 1 97.25 477 VAL B O 1
ATOM 8611 N N . GLU B 1 478 ? -23.453 -5.758 -15.492 1 96.06 478 GLU B N 1
ATOM 8612 C CA . GLU B 1 478 ? -24.781 -5.145 -15.633 1 96.06 478 GLU B CA 1
ATOM 8613 C C . GLU B 1 478 ? -25.047 -4.156 -14.508 1 96.06 478 GLU B C 1
ATOM 8615 O O . GLU B 1 478 ? -25.859 -3.232 -14.664 1 96.06 478 GLU B O 1
ATOM 8620 N N . LEU B 1 479 ? -24.391 -4.336 -13.398 1 96 479 LEU B N 1
ATOM 8621 C CA . LEU B 1 479 ? -24.578 -3.439 -12.266 1 96 479 LEU B CA 1
ATOM 8622 C C . LEU B 1 479 ? -24.188 -2.01 -12.633 1 96 479 LEU B C 1
ATOM 8624 O O . LEU B 1 479 ? -24.688 -1.055 -12.023 1 96 479 LEU B O 1
ATOM 8628 N N . ALA B 1 480 ? -23.312 -1.865 -13.617 1 95.31 480 ALA B N 1
ATOM 8629 C CA . ALA B 1 480 ? -22.859 -0.539 -14.023 1 95.31 480 ALA B CA 1
ATOM 8630 C C . ALA B 1 480 ? -23.984 0.241 -14.703 1 95.31 480 ALA B C 1
ATOM 8632 O O . ALA B 1 480 ? -23.938 1.471 -14.773 1 95.31 480 ALA B O 1
ATOM 8633 N N . ARG B 1 481 ? -25 -0.459 -15.203 1 93.12 481 ARG B N 1
ATOM 8634 C CA . ARG B 1 481 ? -26.172 0.206 -15.758 1 93.12 481 ARG B CA 1
ATOM 8635 C C . ARG B 1 481 ? -27.016 0.824 -14.648 1 93.12 481 ARG B C 1
ATOM 8637 O O . ARG B 1 481 ? -27.609 1.891 -14.836 1 93.12 481 ARG B O 1
ATOM 8644 N N . GLU B 1 482 ? -26.984 0.205 -13.547 1 91.06 482 GLU B N 1
ATOM 8645 C CA . GLU B 1 482 ? -27.828 0.604 -12.43 1 91.06 482 GLU B CA 1
ATOM 8646 C C . GLU B 1 482 ? -27.125 1.621 -11.539 1 91.06 482 GLU B C 1
ATOM 8648 O O . GLU B 1 482 ? -27.781 2.391 -10.828 1 91.06 482 GLU B O 1
ATOM 8653 N N . HIS B 1 483 ? -25.875 1.563 -11.555 1 93.06 483 HIS B N 1
ATOM 8654 C CA . HIS B 1 483 ? -25.094 2.408 -10.664 1 93.06 483 HIS B CA 1
ATOM 8655 C C . HIS B 1 483 ? -24.094 3.248 -11.445 1 93.06 483 HIS B C 1
ATOM 8657 O O . HIS B 1 483 ? -23 2.77 -11.789 1 93.06 483 HIS B O 1
ATOM 8663 N N . ALA B 1 484 ? -24.344 4.5 -11.562 1 87.88 484 ALA B N 1
ATOM 8664 C CA . ALA B 1 484 ? -23.5 5.398 -12.344 1 87.88 484 ALA B CA 1
ATOM 8665 C C . ALA B 1 484 ? -22.125 5.574 -11.695 1 87.88 484 ALA B C 1
ATOM 8667 O O . ALA B 1 484 ? -21.156 5.922 -12.367 1 87.88 484 ALA B O 1
ATOM 8668 N N . ALA B 1 485 ? -22.078 5.266 -10.43 1 91.12 485 ALA B N 1
ATOM 8669 C CA . ALA B 1 485 ? -20.844 5.441 -9.68 1 91.12 485 ALA B CA 1
ATOM 8670 C C . ALA B 1 485 ? -20 4.176 -9.719 1 91.12 485 ALA B C 1
ATOM 8672 O O . ALA B 1 485 ? -19.078 4.012 -8.906 1 91.12 485 ALA B O 1
ATOM 8673 N N . LEU B 1 486 ? -20.312 3.254 -10.664 1 96.12 486 LEU B N 1
ATOM 8674 C CA . LEU B 1 486 ? -19.547 2.02 -10.836 1 96.12 486 LEU B CA 1
ATOM 8675 C C . LEU B 1 486 ? -18.953 1.938 -12.234 1 96.12 486 LEU B C 1
ATOM 8677 O O . LEU B 1 486 ? -19.672 2.043 -13.234 1 96.12 486 LEU B O 1
ATOM 8681 N N . GLU B 1 487 ? -17.609 1.804 -12.312 1 97.12 487 GLU B N 1
ATOM 8682 C CA . GLU B 1 487 ? -16.906 1.683 -13.586 1 97.12 487 GLU B CA 1
ATOM 8683 C C . GLU B 1 487 ? -16.062 0.41 -13.633 1 97.12 487 GLU B C 1
ATOM 8685 O O . GLU B 1 487 ? -15.43 0.043 -12.648 1 97.12 487 GLU B O 1
ATOM 8690 N N . PHE B 1 488 ? -16.125 -0.246 -14.812 1 98.31 488 PHE B N 1
ATOM 8691 C CA . PHE B 1 488 ? -15.328 -1.458 -14.984 1 98.31 488 PHE B CA 1
ATOM 8692 C C . PHE B 1 488 ? -14.188 -1.219 -15.961 1 98.31 488 PHE B C 1
ATOM 8694 O O . PHE B 1 488 ? -14.367 -0.55 -16.984 1 98.31 488 PHE B O 1
ATOM 8701 N N . TYR B 1 489 ? -13.047 -1.733 -15.641 1 98.44 489 TYR B N 1
ATOM 8702 C CA . TYR B 1 489 ? -11.844 -1.676 -16.469 1 98.44 489 TYR B CA 1
ATOM 8703 C C . TYR B 1 489 ? -11.266 -3.068 -16.688 1 98.44 489 TYR B C 1
ATOM 8705 O O . TYR B 1 489 ? -11.008 -3.803 -15.734 1 98.44 489 TYR B O 1
ATOM 8713 N N . SER B 1 490 ? -11.062 -3.467 -17.922 1 98.31 490 SER B N 1
ATOM 8714 C CA . SER B 1 490 ? -10.492 -4.773 -18.234 1 98.31 490 SER B CA 1
ATOM 8715 C C . SER B 1 490 ? -8.969 -4.719 -18.234 1 98.31 490 SER B C 1
ATOM 8717 O O . SER B 1 490 ? -8.375 -3.93 -18.969 1 98.31 490 SER B O 1
ATOM 8719 N N . LEU B 1 491 ? -8.406 -5.582 -17.406 1 97.94 491 LEU B N 1
ATOM 8720 C CA . LEU B 1 491 ? -6.965 -5.789 -17.422 1 97.94 491 LEU B CA 1
ATOM 8721 C C . LEU B 1 491 ? -6.613 -7.09 -18.141 1 97.94 491 LEU B C 1
ATOM 8723 O O . LEU B 1 491 ? -5.48 -7.57 -18.047 1 97.94 491 LEU B O 1
ATOM 8727 N N . GLN B 1 492 ? -7.543 -7.66 -18.812 1 97.12 492 GLN B N 1
ATOM 8728 C CA . GLN B 1 492 ? -7.375 -8.93 -19.5 1 97.12 492 GLN B CA 1
ATOM 8729 C C . GLN B 1 492 ? -6.461 -8.781 -20.719 1 97.12 492 GLN B C 1
ATOM 8731 O O . GLN B 1 492 ? -6.691 -7.926 -21.562 1 97.12 492 GLN B O 1
ATOM 8736 N N . VAL B 1 493 ? -5.434 -9.641 -20.688 1 94.12 493 VAL B N 1
ATOM 8737 C CA . VAL B 1 493 ? -4.578 -9.719 -21.875 1 94.12 493 VAL B CA 1
ATOM 8738 C C . VAL B 1 493 ? -4.785 -11.055 -22.578 1 94.12 493 VAL B C 1
ATOM 8740 O O . VAL B 1 493 ? -5.375 -11.977 -22.016 1 94.12 493 VAL B O 1
ATOM 8743 N N . GLY B 1 494 ? -4.336 -11.172 -23.812 1 91.38 494 GLY B N 1
ATOM 8744 C CA . GLY B 1 494 ? -4.562 -12.352 -24.641 1 91.38 494 GLY B CA 1
ATOM 8745 C C . GLY B 1 494 ? -5.656 -12.156 -25.672 1 91.38 494 GLY B C 1
ATOM 8746 O O . GLY B 1 494 ? -6.75 -11.695 -25.344 1 91.38 494 GLY B O 1
ATOM 8747 N N . GLN B 1 495 ? -5.492 -12.5 -26.812 1 91 495 GLN B N 1
ATOM 8748 C CA . GLN B 1 495 ? -6.359 -12.188 -27.938 1 91 495 GLN B CA 1
ATOM 8749 C C . GLN B 1 495 ? -7.727 -12.844 -27.797 1 91 495 GLN B C 1
ATOM 8751 O O . GLN B 1 495 ? -8.758 -12.188 -27.969 1 91 495 GLN B O 1
ATOM 8756 N N . ASP B 1 496 ? -7.711 -14.086 -27.375 1 91.06 496 ASP B N 1
ATOM 8757 C CA . ASP B 1 496 ? -8.953 -14.852 -27.328 1 91.06 496 ASP B CA 1
ATOM 8758 C C . ASP B 1 496 ? -9.898 -14.281 -26.266 1 91.06 496 ASP B C 1
ATOM 8760 O O . ASP B 1 496 ? -11.078 -14.047 -26.547 1 91.06 496 ASP B O 1
ATOM 8764 N N . ALA B 1 497 ? -9.406 -14.031 -25.156 1 94 497 ALA B N 1
ATOM 8765 C CA . ALA B 1 497 ? -10.242 -13.523 -24.062 1 94 497 ALA B CA 1
ATOM 8766 C C . ALA B 1 497 ? -10.695 -12.094 -24.344 1 94 497 ALA B C 1
ATOM 8768 O O . ALA B 1 497 ? -11.836 -11.734 -24.062 1 94 497 ALA B O 1
ATOM 8769 N N . VAL B 1 498 ? -9.852 -11.289 -24.891 1 95.81 498 VAL B N 1
ATOM 8770 C CA . VAL B 1 498 ? -10.188 -9.906 -25.219 1 95.81 498 VAL B CA 1
ATOM 8771 C C . VAL B 1 498 ? -11.281 -9.883 -26.281 1 95.81 498 VAL B C 1
ATOM 8773 O O . VAL B 1 498 ? -12.188 -9.047 -26.234 1 95.81 498 VAL B O 1
ATOM 8776 N N . ALA B 1 499 ? -11.188 -10.812 -27.203 1 96.06 499 ALA B N 1
ATOM 8777 C CA . ALA B 1 499 ? -12.195 -10.898 -28.266 1 96.06 499 ALA B CA 1
ATOM 8778 C C . ALA B 1 499 ? -13.57 -11.203 -27.688 1 96.06 499 ALA B C 1
ATOM 8780 O O . ALA B 1 499 ? -14.586 -10.727 -28.203 1 96.06 499 ALA B O 1
ATOM 8781 N N . GLN B 1 500 ? -13.617 -11.969 -26.641 1 96.62 500 GLN B N 1
ATOM 8782 C CA . GLN B 1 500 ? -14.891 -12.266 -25.984 1 96.62 500 GLN B CA 1
ATOM 8783 C C . GLN B 1 500 ? -15.562 -10.992 -25.484 1 96.62 500 GLN B C 1
ATOM 8785 O O . GLN B 1 500 ? -16.781 -10.828 -25.625 1 96.62 500 GLN B O 1
ATOM 8790 N N . LEU B 1 501 ? -14.758 -10.133 -24.844 1 97 501 LEU B N 1
ATOM 8791 C CA . LEU B 1 501 ? -15.273 -8.867 -24.359 1 97 501 LEU B CA 1
ATOM 8792 C C . LEU B 1 501 ? -15.836 -8.023 -25.5 1 97 501 LEU B C 1
ATOM 8794 O O . LEU B 1 501 ? -16.969 -7.547 -25.422 1 97 501 LEU B O 1
ATOM 8798 N N . HIS B 1 502 ? -15.094 -7.945 -26.562 1 97.31 502 HIS B N 1
ATOM 8799 C CA . HIS B 1 502 ? -15.469 -7.074 -27.672 1 97.31 502 HIS B CA 1
ATOM 8800 C C . HIS B 1 502 ? -16.734 -7.578 -28.375 1 97.31 502 HIS B C 1
ATOM 8802 O O . HIS B 1 502 ? -17.531 -6.785 -28.875 1 97.31 502 HIS B O 1
ATOM 8808 N N . ALA B 1 503 ? -16.906 -8.844 -28.344 1 97.44 503 ALA B N 1
ATOM 8809 C CA . ALA B 1 503 ? -18.031 -9.461 -29.031 1 97.44 503 ALA B CA 1
ATOM 8810 C C . ALA B 1 503 ? -19.281 -9.43 -28.188 1 97.44 503 ALA B C 1
ATOM 8812 O O . ALA B 1 503 ? -20.391 -9.656 -28.688 1 97.44 503 ALA B O 1
ATOM 8813 N N . HIS B 1 504 ? -19.125 -9.125 -26.984 1 97.25 504 HIS B N 1
ATOM 8814 C CA . HIS B 1 504 ? -20.25 -9.219 -26.062 1 97.25 504 HIS B CA 1
ATOM 8815 C C . HIS B 1 504 ? -21.109 -7.957 -26.109 1 97.25 504 HIS B C 1
ATOM 8817 O O . HIS B 1 504 ? -20.594 -6.852 -26.281 1 97.25 504 HIS B O 1
ATOM 8823 N N . PRO B 1 505 ? -22.422 -8.016 -25.859 1 96.5 505 PRO B N 1
ATOM 8824 C CA . PRO B 1 505 ? -23.328 -6.863 -25.906 1 96.5 505 PRO B CA 1
ATOM 8825 C C . PRO B 1 505 ? -23.016 -5.828 -24.828 1 96.5 505 PRO B C 1
ATOM 8827 O O . PRO B 1 505 ? -23.359 -4.652 -24.969 1 96.5 505 PRO B O 1
ATOM 8830 N N . LEU B 1 506 ? -22.344 -6.242 -23.781 1 96.69 506 LEU B N 1
ATOM 8831 C CA . LEU B 1 506 ? -22.062 -5.34 -22.672 1 96.69 506 LEU B CA 1
ATOM 8832 C C . LEU B 1 506 ? -20.672 -4.73 -22.812 1 96.69 506 LEU B C 1
ATOM 8834 O O . LEU B 1 506 ? -20.156 -4.137 -21.859 1 96.69 506 LEU B O 1
ATOM 8838 N N . ALA B 1 507 ? -20.062 -4.844 -23.922 1 97.12 507 ALA B N 1
ATOM 8839 C CA . ALA B 1 507 ? -18.672 -4.41 -24.141 1 97.12 507 ALA B CA 1
ATOM 8840 C C . ALA B 1 507 ? -18.516 -2.926 -23.828 1 97.12 507 ALA B C 1
ATOM 8842 O O . ALA B 1 507 ? -17.469 -2.502 -23.344 1 97.12 507 ALA B O 1
ATOM 8843 N N . SER B 1 508 ? -19.531 -2.156 -24.047 1 96.19 508 SER B N 1
ATOM 8844 C CA . SER B 1 508 ? -19.453 -0.711 -23.859 1 96.19 508 SER B CA 1
ATOM 8845 C C . SER B 1 508 ? -19.375 -0.339 -22.391 1 96.19 508 SER B C 1
ATOM 8847 O O . SER B 1 508 ? -18.984 0.779 -22.047 1 96.19 508 SER B O 1
ATOM 8849 N N . LEU B 1 509 ? -19.688 -1.244 -21.484 1 97.06 509 LEU B N 1
ATOM 8850 C CA . LEU B 1 509 ? -19.703 -0.963 -20.062 1 97.06 509 LEU B CA 1
ATOM 8851 C C . LEU B 1 509 ? -18.359 -1.281 -19.422 1 97.06 509 LEU B C 1
ATOM 8853 O O . LEU B 1 509 ? -18.156 -1.03 -18.234 1 97.06 509 LEU B O 1
ATOM 8857 N N . VAL B 1 510 ? -17.469 -1.849 -20.172 1 98.12 510 VAL B N 1
ATOM 8858 C CA . VAL B 1 510 ? -16.156 -2.207 -19.672 1 98.12 510 VAL B CA 1
ATOM 8859 C C . VAL B 1 510 ? -15.078 -1.568 -20.562 1 98.12 510 VAL B C 1
ATOM 8861 O O . VAL B 1 510 ? -15.016 -1.827 -21.766 1 98.12 510 VAL B O 1
ATOM 8864 N N . ARG B 1 511 ? -14.281 -0.772 -20 1 97.62 511 ARG B N 1
ATOM 8865 C CA . ARG B 1 511 ? -13.195 -0.168 -20.766 1 97.62 511 ARG B CA 1
ATOM 8866 C C . ARG B 1 511 ? -12.055 -1.159 -20.969 1 97.62 511 ARG B C 1
ATOM 8868 O O . ARG B 1 511 ? -11.445 -1.617 -20 1 97.62 511 ARG B O 1
ATOM 8875 N N . ASP B 1 512 ? -11.766 -1.503 -22.172 1 97.94 512 ASP B N 1
ATOM 8876 C CA . ASP B 1 512 ? -10.641 -2.377 -22.484 1 97.94 512 ASP B CA 1
ATOM 8877 C C . ASP B 1 512 ? -9.312 -1.626 -22.391 1 97.94 512 ASP B C 1
ATOM 8879 O O . ASP B 1 512 ? -9.047 -0.718 -23.188 1 97.94 512 ASP B O 1
ATOM 8883 N N . CYS B 1 513 ? -8.469 -2.078 -21.469 1 97.75 513 CYS B N 1
ATOM 8884 C CA . CYS B 1 513 ? -7.195 -1.397 -21.266 1 97.75 513 CYS B CA 1
ATOM 8885 C C . CYS B 1 513 ? -6.043 -2.213 -21.844 1 97.75 513 CYS B C 1
ATOM 8887 O O . CYS B 1 513 ? -4.883 -1.815 -21.734 1 97.75 513 CYS B O 1
ATOM 8889 N N . SER B 1 514 ? -6.281 -3.355 -22.5 1 96 514 SER B N 1
ATOM 8890 C CA . SER B 1 514 ? -5.281 -4.332 -22.922 1 96 514 SER B CA 1
ATOM 8891 C C . SER B 1 514 ? -4.285 -3.727 -23.906 1 96 514 SER B C 1
ATOM 8893 O O . SER B 1 514 ? -3.104 -4.07 -23.891 1 96 514 SER B O 1
ATOM 8895 N N . PRO B 1 515 ? -4.676 -2.797 -24.734 1 95.56 515 PRO B N 1
ATOM 8896 C CA . PRO B 1 515 ? -3.699 -2.262 -25.688 1 95.56 515 PRO B CA 1
ATOM 8897 C C . PRO B 1 515 ? -2.561 -1.509 -25 1 95.56 515 PRO B C 1
ATOM 8899 O O . PRO B 1 515 ? -1.476 -1.371 -25.578 1 95.56 515 PRO B O 1
ATOM 8902 N N . GLU B 1 516 ? -2.793 -1.018 -23.781 1 95.56 516 GLU B N 1
ATOM 8903 C CA . GLU B 1 516 ? -1.797 -0.207 -23.094 1 95.56 516 GLU B CA 1
ATOM 8904 C C . GLU B 1 516 ? -0.983 -1.051 -22.109 1 95.56 516 GLU B C 1
ATOM 8906 O O . GLU B 1 516 ? -0.037 -0.557 -21.5 1 95.56 516 GLU B O 1
ATOM 8911 N N . LEU B 1 517 ? -1.347 -2.27 -21.969 1 96 517 LEU B N 1
ATOM 8912 C CA . LEU B 1 517 ? -0.709 -3.109 -20.969 1 96 517 LEU B CA 1
ATOM 8913 C C . LEU B 1 517 ? 0.414 -3.939 -21.578 1 96 517 LEU B C 1
ATOM 8915 O O . LEU B 1 517 ? 0.292 -5.16 -21.703 1 96 517 LEU B O 1
ATOM 8919 N N . HIS B 1 518 ? 1.618 -3.326 -21.719 1 94.31 518 HIS B N 1
ATOM 8920 C CA . HIS B 1 518 ? 2.74 -3.932 -22.422 1 94.31 518 HIS B CA 1
ATOM 8921 C C . HIS B 1 518 ? 3.641 -4.707 -21.469 1 94.31 518 HIS B C 1
ATOM 8923 O O . HIS B 1 518 ? 4.402 -5.578 -21.891 1 94.31 518 HIS B O 1
ATOM 8929 N N . ASP B 1 519 ? 3.674 -4.375 -20.281 1 95.94 519 ASP B N 1
ATOM 8930 C CA . ASP B 1 519 ? 4.406 -5.098 -19.234 1 95.94 519 ASP B CA 1
ATOM 8931 C C . ASP B 1 519 ? 3.727 -4.945 -17.875 1 95.94 519 ASP B C 1
ATOM 8933 O O . ASP B 1 519 ? 2.641 -4.367 -17.781 1 95.94 519 ASP B O 1
ATOM 8937 N N . PHE B 1 520 ? 4.324 -5.438 -16.875 1 97.44 520 PHE B N 1
ATOM 8938 C CA . PHE B 1 520 ? 3.666 -5.477 -15.578 1 97.44 520 PHE B CA 1
ATOM 8939 C C . PHE B 1 520 ? 3.738 -4.113 -14.898 1 97.44 520 PHE B C 1
ATOM 8941 O O . PHE B 1 520 ? 3.004 -3.855 -13.938 1 97.44 520 PHE B O 1
ATOM 8948 N N . ALA B 1 521 ? 4.672 -3.25 -15.312 1 96.75 521 ALA B N 1
ATOM 8949 C CA . ALA B 1 521 ? 4.684 -1.886 -14.789 1 96.75 521 ALA B CA 1
ATOM 8950 C C . ALA B 1 521 ? 3.412 -1.137 -15.18 1 96.75 521 ALA B C 1
ATOM 8952 O O . ALA B 1 521 ? 2.826 -0.423 -14.359 1 96.75 521 ALA B O 1
ATOM 8953 N N . GLU B 1 522 ? 2.963 -1.326 -16.422 1 97 522 GLU B N 1
ATOM 8954 C CA . GLU B 1 522 ? 1.723 -0.704 -16.875 1 97 522 GLU B CA 1
ATOM 8955 C C . GLU B 1 522 ? 0.513 -1.293 -16.156 1 97 522 GLU B C 1
ATOM 8957 O O . GLU B 1 522 ? -0.398 -0.562 -15.758 1 97 522 GLU B O 1
ATOM 8962 N N . THR B 1 523 ? 0.536 -2.594 -16 1 98.06 523 THR B N 1
ATOM 8963 C CA . THR B 1 523 ? -0.555 -3.26 -15.297 1 98.06 523 THR B CA 1
ATOM 8964 C C . THR B 1 523 ? -0.634 -2.785 -13.844 1 98.06 523 THR B C 1
ATOM 8966 O O . THR B 1 523 ? -1.718 -2.473 -13.352 1 98.06 523 THR B O 1
ATOM 8969 N N . GLY B 1 524 ? 0.526 -2.764 -13.219 1 97.69 524 GLY B N 1
ATOM 8970 C CA . GLY B 1 524 ? 0.574 -2.291 -11.844 1 97.69 524 GLY B CA 1
ATOM 8971 C C . GLY B 1 524 ? 0.124 -0.849 -11.695 1 97.69 524 GLY B C 1
ATOM 8972 O O . GLY B 1 524 ? -0.552 -0.502 -10.719 1 97.69 524 GLY B O 1
ATOM 8973 N N . ALA B 1 525 ? 0.509 -0.025 -12.625 1 96.5 525 ALA B N 1
ATOM 8974 C CA . ALA B 1 525 ? 0.121 1.384 -12.625 1 96.5 525 ALA B CA 1
ATOM 8975 C C . ALA B 1 525 ? -1.395 1.535 -12.719 1 96.5 525 ALA B C 1
ATOM 8977 O O . ALA B 1 525 ? -1.992 2.322 -11.977 1 96.5 525 ALA B O 1
ATOM 8978 N N . LEU B 1 526 ? -2.014 0.825 -13.602 1 97.56 526 LEU B N 1
ATOM 8979 C CA . LEU B 1 526 ? -3.469 0.858 -13.727 1 97.56 526 LEU B CA 1
ATOM 8980 C C . LEU B 1 526 ? -4.133 0.361 -12.445 1 97.56 526 LEU B C 1
ATOM 8982 O O . LEU B 1 526 ? -5.055 1 -11.93 1 97.56 526 LEU B O 1
ATOM 8986 N N . LEU B 1 527 ? -3.648 -0.718 -11.914 1 97.69 527 LEU B N 1
ATOM 8987 C CA . LEU B 1 527 ? -4.199 -1.301 -10.695 1 97.69 527 LEU B CA 1
ATOM 8988 C C . LEU B 1 527 ? -4.184 -0.289 -9.555 1 97.69 527 LEU B C 1
ATOM 8990 O O . LEU B 1 527 ? -5.152 -0.189 -8.797 1 97.69 527 LEU B O 1
ATOM 8994 N N . ALA B 1 528 ? -3.088 0.392 -9.492 1 95.06 528 ALA B N 1
ATOM 8995 C CA . ALA B 1 528 ? -2.918 1.357 -8.406 1 95.06 528 ALA B CA 1
ATOM 8996 C C . ALA B 1 528 ? -3.938 2.488 -8.516 1 95.06 528 ALA B C 1
ATOM 8998 O O . ALA B 1 528 ? -4.156 3.229 -7.551 1 95.06 528 ALA B O 1
ATOM 8999 N N . ASN B 1 529 ? -4.52 2.695 -9.664 1 94.69 529 ASN B N 1
ATOM 9000 C CA . ASN B 1 529 ? -5.535 3.723 -9.875 1 94.69 529 ASN B CA 1
ATOM 9001 C C . ASN B 1 529 ? -6.945 3.158 -9.719 1 94.69 529 ASN B C 1
ATOM 9003 O O . ASN B 1 529 ? -7.93 3.873 -9.914 1 94.69 529 ASN B O 1
ATOM 9007 N N . LEU B 1 530 ? -7.07 1.867 -9.398 1 95.94 530 LEU B N 1
ATOM 9008 C CA . LEU B 1 530 ? -8.367 1.221 -9.227 1 95.94 530 LEU B CA 1
ATOM 9009 C C . LEU B 1 530 ? -8.672 0.987 -7.754 1 95.94 530 LEU B C 1
ATOM 9011 O O . LEU B 1 530 ? -7.789 1.146 -6.902 1 95.94 530 LEU B O 1
ATOM 9015 N N . ASP B 1 531 ? -9.961 0.618 -7.516 1 93.62 531 ASP B N 1
ATOM 9016 C CA . ASP B 1 531 ? -10.406 0.463 -6.133 1 93.62 531 ASP B CA 1
ATOM 9017 C C . ASP B 1 531 ? -10.516 -1.012 -5.75 1 93.62 531 ASP B C 1
ATOM 9019 O O . ASP B 1 531 ? -10.469 -1.358 -4.57 1 93.62 531 ASP B O 1
ATOM 9023 N N . LEU B 1 532 ? -10.672 -1.84 -6.75 1 96.81 532 LEU B N 1
ATOM 9024 C CA . LEU B 1 532 ? -10.906 -3.266 -6.551 1 96.81 532 LEU B CA 1
ATOM 9025 C C . LEU B 1 532 ? -10.547 -4.059 -7.805 1 96.81 532 LEU B C 1
ATOM 9027 O O . LEU B 1 532 ? -10.805 -3.605 -8.922 1 96.81 532 LEU B O 1
ATOM 9031 N N . LEU B 1 533 ? -9.945 -5.184 -7.625 1 98.5 533 LEU B N 1
ATOM 9032 C CA . LEU B 1 533 ? -9.719 -6.129 -8.711 1 98.5 533 LEU B CA 1
ATOM 9033 C C . LEU B 1 533 ? -10.531 -7.402 -8.5 1 98.5 533 LEU B C 1
ATOM 9035 O O . LEU B 1 533 ? -10.461 -8.016 -7.434 1 98.5 533 LEU B O 1
ATOM 9039 N N . ILE B 1 534 ? -11.336 -7.762 -9.438 1 98.75 534 ILE B N 1
ATOM 9040 C CA . ILE B 1 534 ? -11.984 -9.07 -9.508 1 98.75 534 ILE B CA 1
ATOM 9041 C C . ILE B 1 534 ? -11.305 -9.93 -10.57 1 98.75 534 ILE B C 1
ATOM 9043 O O . ILE B 1 534 ? -11.297 -9.57 -11.75 1 98.75 534 ILE B O 1
ATOM 9047 N N . THR B 1 535 ? -10.727 -10.992 -10.125 1 98.5 535 THR B N 1
ATOM 9048 C CA . THR B 1 535 ? -9.852 -11.711 -11.047 1 98.5 535 THR B CA 1
ATOM 9049 C C . THR B 1 535 ? -9.875 -13.211 -10.75 1 98.5 535 THR B C 1
ATOM 9051 O O . THR B 1 535 ? -10.148 -13.625 -9.625 1 98.5 535 THR B O 1
ATOM 9054 N N . VAL B 1 536 ? -9.617 -13.969 -11.805 1 97.5 536 VAL B N 1
ATOM 9055 C CA . VAL B 1 536 ? -9.289 -15.375 -11.602 1 97.5 536 VAL B CA 1
ATOM 9056 C C . VAL B 1 536 ? -7.836 -15.508 -11.156 1 97.5 536 VAL B C 1
ATOM 9058 O O . VAL B 1 536 ? -7.129 -14.508 -11.016 1 97.5 536 VAL B O 1
ATOM 9061 N N . ASP B 1 537 ? -7.398 -16.734 -10.891 1 96.38 537 ASP B N 1
ATOM 9062 C CA . ASP B 1 537 ? -6.09 -17 -10.312 1 96.38 537 ASP B CA 1
ATOM 9063 C C . ASP B 1 537 ? -4.984 -16.844 -11.352 1 96.38 537 ASP B C 1
ATOM 9065 O O . ASP B 1 537 ? -4.531 -17.828 -11.945 1 96.38 537 ASP B O 1
ATOM 9069 N N . THR B 1 538 ? -4.551 -15.633 -11.586 1 95.06 538 THR B N 1
ATOM 9070 C CA . THR B 1 538 ? -3.465 -15.289 -12.492 1 95.06 538 THR B CA 1
ATOM 9071 C C . THR B 1 538 ? -2.391 -14.477 -11.773 1 95.06 538 THR B C 1
ATOM 9073 O O . THR B 1 538 ? -2.496 -14.227 -10.578 1 95.06 538 THR B O 1
ATOM 9076 N N . SER B 1 539 ? -1.391 -14.078 -12.594 1 96.69 539 SER B N 1
ATOM 9077 C CA . SER B 1 539 ? -0.309 -13.281 -12.031 1 96.69 539 SER B CA 1
ATOM 9078 C C . SER B 1 539 ? -0.807 -11.906 -11.602 1 96.69 539 SER B C 1
ATOM 9080 O O . SER B 1 539 ? -0.231 -11.281 -10.711 1 96.69 539 SER B O 1
ATOM 9082 N N . VAL B 1 540 ? -1.944 -11.484 -12.102 1 97.81 540 VAL B N 1
ATOM 9083 C CA . VAL B 1 540 ? -2.459 -10.148 -11.828 1 97.81 540 VAL B CA 1
ATOM 9084 C C . VAL B 1 540 ? -2.969 -10.078 -10.391 1 97.81 540 VAL B C 1
ATOM 9086 O O . VAL B 1 540 ? -2.846 -9.039 -9.727 1 97.81 540 VAL B O 1
ATOM 9089 N N . CYS B 1 541 ? -3.516 -11.148 -9.875 1 97.62 541 CYS B N 1
ATOM 9090 C CA . CYS B 1 541 ? -3.965 -11.141 -8.492 1 97.62 541 CYS B CA 1
ATOM 9091 C C . CYS B 1 541 ? -2.787 -10.961 -7.539 1 97.62 541 CYS B C 1
ATOM 9093 O O . CYS B 1 541 ? -2.902 -10.273 -6.523 1 97.62 541 CYS B O 1
ATOM 9095 N N . HIS B 1 542 ? -1.656 -11.539 -7.867 1 98.06 542 HIS B N 1
ATOM 9096 C CA . HIS B 1 542 ? -0.456 -11.391 -7.055 1 98.06 542 HIS B CA 1
ATOM 9097 C C . HIS B 1 542 ? 0.083 -9.969 -7.121 1 98.06 542 HIS B C 1
ATOM 9099 O O . HIS B 1 542 ? 0.536 -9.422 -6.113 1 98.06 542 HIS B O 1
ATOM 9105 N N . LEU B 1 543 ? 0.021 -9.414 -8.32 1 98.31 543 LEU B N 1
ATOM 9106 C CA . LEU B 1 543 ? 0.467 -8.031 -8.469 1 98.31 543 LEU B CA 1
ATOM 9107 C C . LEU B 1 543 ? -0.394 -7.09 -7.637 1 98.31 543 LEU B C 1
ATOM 9109 O O . LEU B 1 543 ? 0.132 -6.25 -6.906 1 98.31 543 LEU B O 1
ATOM 9113 N N . ALA B 1 544 ? -1.676 -7.27 -7.738 1 98.06 544 ALA B N 1
ATOM 9114 C CA . ALA B 1 544 ? -2.594 -6.434 -6.969 1 98.06 544 ALA B CA 1
ATOM 9115 C C . ALA B 1 544 ? -2.375 -6.609 -5.469 1 98.06 544 ALA B C 1
ATOM 9117 O O . ALA B 1 544 ? -2.338 -5.629 -4.723 1 98.06 544 ALA B O 1
ATOM 9118 N N . GLY B 1 545 ? -2.195 -7.844 -5.039 1 97.06 545 GLY B N 1
ATOM 9119 C CA . GLY B 1 545 ? -1.913 -8.109 -3.639 1 97.06 545 GLY B CA 1
ATOM 9120 C C . GLY B 1 545 ? -0.62 -7.477 -3.16 1 97.06 545 GLY B C 1
ATOM 9121 O O . GLY B 1 545 ? -0.566 -6.91 -2.066 1 97.06 545 GLY B O 1
ATOM 9122 N N . ALA B 1 546 ? 0.397 -7.543 -4.004 1 97 546 ALA B N 1
ATOM 9123 C CA . ALA B 1 546 ? 1.703 -6.98 -3.666 1 97 546 ALA B CA 1
ATOM 9124 C C . ALA B 1 546 ? 1.63 -5.461 -3.541 1 97 546 ALA B C 1
ATOM 9126 O O . ALA B 1 546 ? 2.369 -4.859 -2.76 1 97 546 ALA B O 1
ATOM 9127 N N . LEU B 1 547 ? 0.692 -4.887 -4.309 1 96.12 547 LEU B N 1
ATOM 9128 C CA . LEU B 1 547 ? 0.492 -3.439 -4.305 1 96.12 547 LEU B CA 1
ATOM 9129 C C . LEU B 1 547 ? -0.397 -3.02 -3.139 1 96.12 547 LEU B C 1
ATOM 9131 O O . LEU B 1 547 ? -0.605 -1.826 -2.91 1 96.12 547 LEU B O 1
ATOM 9135 N N . GLY B 1 548 ? -0.935 -4.012 -2.412 1 93.06 548 GLY B N 1
ATOM 9136 C CA . GLY B 1 548 ? -1.815 -3.73 -1.289 1 93.06 548 GLY B CA 1
ATOM 9137 C C . GLY B 1 548 ? -3.213 -3.324 -1.714 1 93.06 548 GLY B C 1
ATOM 9138 O O . GLY B 1 548 ? -3.914 -2.629 -0.977 1 93.06 548 GLY B O 1
ATOM 9139 N N . ARG B 1 549 ? -3.607 -3.66 -2.9 1 94.12 549 ARG B N 1
ATOM 9140 C CA . ARG B 1 549 ? -4.941 -3.328 -3.395 1 94.12 549 ARG B CA 1
ATOM 9141 C C . ARG B 1 549 ? -5.945 -4.414 -3.023 1 94.12 549 ARG B C 1
ATOM 9143 O O . ARG B 1 549 ? -5.594 -5.59 -2.93 1 94.12 549 ARG B O 1
ATOM 9150 N N . PRO B 1 550 ? -7.25 -4.039 -2.83 1 94.88 550 PRO B N 1
ATOM 9151 C CA . PRO B 1 550 ? -8.273 -5.059 -2.604 1 94.88 550 PRO B CA 1
ATOM 9152 C C . PRO B 1 550 ? -8.453 -5.996 -3.799 1 94.88 550 PRO B C 1
ATOM 9154 O O . PRO B 1 550 ? -8.508 -5.535 -4.941 1 94.88 550 PRO B O 1
ATOM 9157 N N . VAL B 1 551 ? -8.508 -7.273 -3.486 1 98.19 551 VAL B N 1
ATOM 9158 C CA . VAL B 1 551 ? -8.641 -8.289 -4.523 1 98.19 551 VAL B CA 1
ATOM 9159 C C . VAL B 1 551 ? -9.766 -9.25 -4.16 1 98.19 551 VAL B C 1
ATOM 9161 O O . VAL B 1 551 ? -9.828 -9.75 -3.033 1 98.19 551 VAL B O 1
ATOM 9164 N N . TRP B 1 552 ? -10.656 -9.484 -5.098 1 98.69 552 TRP B N 1
ATOM 9165 C CA . TRP B 1 552 ? -11.609 -10.586 -5.039 1 98.69 552 TRP B CA 1
ATOM 9166 C C . TRP B 1 552 ? -11.227 -11.688 -6.02 1 98.69 552 TRP B C 1
ATOM 9168 O O . TRP B 1 552 ? -11.359 -11.523 -7.234 1 98.69 552 TRP B O 1
ATOM 9178 N N . LEU B 1 553 ? -10.781 -12.781 -5.488 1 98.5 553 LEU B N 1
ATOM 9179 C CA . LEU B 1 553 ? -10.289 -13.898 -6.293 1 98.5 553 LEU B CA 1
ATOM 9180 C C . LEU B 1 553 ? -11.406 -14.883 -6.602 1 98.5 553 LEU B C 1
ATOM 9182 O O . LEU B 1 553 ? -12.023 -15.43 -5.684 1 98.5 553 LEU B O 1
ATOM 9186 N N . LEU B 1 554 ? -11.672 -15.023 -7.871 1 97.94 554 LEU B N 1
ATOM 9187 C CA . LEU B 1 554 ? -12.508 -16.125 -8.328 1 97.94 554 LEU B CA 1
ATOM 9188 C C . LEU B 1 554 ? -11.711 -17.422 -8.406 1 97.94 554 LEU B C 1
ATOM 9190 O O . LEU B 1 554 ? -10.969 -17.641 -9.367 1 97.94 554 LEU B O 1
ATOM 9194 N N . ASN B 1 555 ? -11.93 -18.266 -7.441 1 96.81 555 ASN B N 1
ATOM 9195 C CA . ASN B 1 555 ? -11.086 -19.438 -7.297 1 96.81 555 ASN B CA 1
ATOM 9196 C C . ASN B 1 555 ? -11.797 -20.703 -7.766 1 96.81 555 ASN B C 1
ATOM 9198 O O . ASN B 1 555 ? -12.938 -20.953 -7.379 1 96.81 555 ASN B O 1
ATOM 9202 N N . ARG B 1 556 ? -11.133 -21.422 -8.602 1 93.31 556 ARG B N 1
ATOM 9203 C CA . ARG B 1 556 ? -11.695 -22.672 -9.094 1 93.31 556 ARG B CA 1
ATOM 9204 C C . ARG B 1 556 ? -11.766 -23.719 -7.988 1 93.31 556 ARG B C 1
ATOM 9206 O O . ARG B 1 556 ? -11.117 -23.562 -6.949 1 93.31 556 ARG B O 1
ATOM 9213 N N . HIS B 1 557 ? -12.57 -24.703 -8.32 1 90.62 557 HIS B N 1
ATOM 9214 C CA . HIS B 1 557 ? -12.578 -25.859 -7.441 1 90.62 557 HIS B CA 1
ATOM 9215 C C . HIS B 1 557 ? -11.234 -26.578 -7.445 1 90.62 557 HIS B C 1
ATOM 9217 O O . HIS B 1 557 ? -10.617 -26.734 -8.5 1 90.62 557 HIS B O 1
ATOM 9223 N N . ASN B 1 558 ? -10.781 -27 -6.379 1 87.25 558 ASN B N 1
ATOM 9224 C CA . ASN B 1 558 ? -9.461 -27.609 -6.266 1 87.25 558 ASN B CA 1
ATOM 9225 C C . ASN B 1 558 ? -8.359 -26.656 -6.75 1 87.25 558 ASN B C 1
ATOM 9227 O O . ASN B 1 558 ? -7.566 -27.031 -7.617 1 87.25 558 ASN B O 1
ATOM 9231 N N . GLY B 1 559 ? -8.398 -25.578 -6.195 1 89.56 559 GLY B N 1
ATOM 9232 C CA . GLY B 1 559 ? -7.52 -24.5 -6.633 1 89.56 559 GLY B CA 1
ATOM 9233 C C . GLY B 1 559 ? -6.09 -24.672 -6.156 1 89.56 559 GLY B C 1
ATOM 9234 O O . GLY B 1 559 ? -5.715 -25.734 -5.656 1 89.56 559 GLY B O 1
ATOM 9235 N N . CYS B 1 560 ? -5.27 -23.703 -6.41 1 93.5 560 CYS B N 1
ATOM 9236 C CA . CYS B 1 560 ? -3.842 -23.672 -6.117 1 93.5 560 CYS B CA 1
ATOM 9237 C C . CYS B 1 560 ? -3.588 -23.781 -4.621 1 93.5 560 CYS B C 1
ATOM 9239 O O . CYS B 1 560 ? -4.395 -23.312 -3.814 1 93.5 560 CYS B O 1
ATOM 9241 N N . TRP B 1 561 ? -2.467 -24.328 -4.25 1 95.69 561 TRP B N 1
ATOM 9242 C CA . TRP B 1 561 ? -2.143 -24.562 -2.844 1 95.69 561 TRP B CA 1
ATOM 9243 C C . TRP B 1 561 ? -2.041 -23.234 -2.086 1 95.69 561 TRP B C 1
ATOM 9245 O O . TRP B 1 561 ? -2.262 -23.203 -0.873 1 95.69 561 TRP B O 1
ATOM 9255 N N . ARG B 1 562 ? -1.792 -22.188 -2.762 1 96.62 562 ARG B N 1
ATOM 9256 C CA . ARG B 1 562 ? -1.572 -20.875 -2.156 1 96.62 562 ARG B CA 1
ATOM 9257 C C . ARG B 1 562 ? -2.828 -20.375 -1.444 1 96.62 562 ARG B C 1
ATOM 9259 O O . ARG B 1 562 ? -2.742 -19.625 -0.479 1 96.62 562 ARG B O 1
ATOM 9266 N N . TRP B 1 563 ? -3.959 -20.844 -1.932 1 96.5 563 TRP B N 1
ATOM 9267 C CA . TRP B 1 563 ? -5.223 -20.297 -1.441 1 96.5 563 TRP B CA 1
ATOM 9268 C C . TRP B 1 563 ? -5.809 -21.188 -0.352 1 96.5 563 TRP B C 1
ATOM 9270 O O . TRP B 1 563 ? -6.82 -20.844 0.263 1 96.5 563 TRP B O 1
ATOM 9280 N N . GLN B 1 564 ? -5.129 -22.344 -0.173 1 94.5 564 GLN B N 1
ATOM 9281 C CA . GLN B 1 564 ? -5.504 -23.281 0.879 1 94.5 564 GLN B CA 1
ATOM 9282 C C . GLN B 1 564 ? -6.973 -23.672 0.772 1 94.5 564 GLN B C 1
ATOM 9284 O O . GLN B 1 564 ? -7.586 -23.531 -0.288 1 94.5 564 GLN B O 1
ATOM 9289 N N . VAL B 1 565 ? -7.43 -24.422 1.791 1 90.25 565 VAL B N 1
ATOM 9290 C CA . VAL B 1 565 ? -8.75 -25.016 1.673 1 90.25 565 VAL B CA 1
ATOM 9291 C C . VAL B 1 565 ? -9.711 -24.375 2.676 1 90.25 565 VAL B C 1
ATOM 9293 O O . VAL B 1 565 ? -9.305 -24.031 3.789 1 90.25 565 VAL B O 1
ATOM 9296 N N . GLU B 1 566 ? -10.914 -24.188 2.262 1 86.88 566 GLU B N 1
ATOM 9297 C CA . GLU B 1 566 ? -12.039 -23.797 3.111 1 86.88 566 GLU B CA 1
ATOM 9298 C C . GLU B 1 566 ? -11.766 -22.469 3.811 1 86.88 566 GLU B C 1
ATOM 9300 O O . GLU B 1 566 ? -11.922 -22.359 5.027 1 86.88 566 GLU B O 1
ATOM 9305 N N . ARG B 1 567 ? -11.359 -21.547 3.117 1 92.06 567 ARG B N 1
ATOM 9306 C CA . ARG B 1 567 ? -11.18 -20.203 3.658 1 92.06 567 ARG B CA 1
ATOM 9307 C C . ARG B 1 567 ? -11.594 -19.156 2.639 1 92.06 567 ARG B C 1
ATOM 9309 O O . ARG B 1 567 ? -11.609 -19.422 1.434 1 92.06 567 ARG B O 1
ATOM 9316 N N . GLU B 1 568 ? -11.875 -18 3.154 1 95.38 568 GLU B N 1
ATOM 9317 C CA . GLU B 1 568 ? -12.281 -16.906 2.285 1 95.38 568 GLU B CA 1
ATOM 9318 C C . GLU B 1 568 ? -11.266 -15.766 2.314 1 95.38 568 GLU B C 1
ATOM 9320 O O . GLU B 1 568 ? -11.398 -14.781 1.578 1 95.38 568 GLU B O 1
ATOM 9325 N N . ASP B 1 569 ? -10.297 -15.859 3.166 1 94.44 569 ASP B N 1
ATOM 9326 C CA . ASP B 1 569 ? -9.188 -14.914 3.191 1 94.44 569 ASP B CA 1
ATOM 9327 C C . ASP B 1 569 ? -7.91 -15.547 2.65 1 94.44 569 ASP B C 1
ATOM 9329 O O . ASP B 1 569 ? -7.918 -16.703 2.221 1 94.44 569 ASP B O 1
ATOM 9333 N N . SER B 1 570 ? -6.832 -14.828 2.551 1 95.38 570 SER B N 1
ATOM 9334 C CA . SER B 1 570 ? -5.535 -15.312 2.094 1 95.38 570 SER B CA 1
ATOM 9335 C C . SER B 1 570 ? -4.473 -15.164 3.18 1 95.38 570 SER B C 1
ATOM 9337 O O . SER B 1 570 ? -4.43 -14.148 3.875 1 95.38 570 SER B O 1
ATOM 9339 N N . PRO B 1 571 ? -3.682 -16.172 3.375 1 93.19 571 PRO B N 1
ATOM 9340 C CA . PRO B 1 571 ? -2.562 -15.992 4.301 1 93.19 571 PRO B CA 1
ATOM 9341 C C . PRO B 1 571 ? -1.473 -15.078 3.738 1 93.19 571 PRO B C 1
ATOM 9343 O O . PRO B 1 571 ? -0.64 -14.57 4.492 1 93.19 571 PRO B O 1
ATOM 9346 N N . TRP B 1 572 ? -1.522 -14.844 2.459 1 95.69 572 TRP B N 1
ATOM 9347 C CA . TRP B 1 572 ? -0.422 -14.164 1.785 1 95.69 572 TRP B CA 1
ATOM 9348 C C . TRP B 1 572 ? -0.724 -12.68 1.612 1 95.69 572 TRP B C 1
ATOM 9350 O O . TRP B 1 572 ? 0.176 -11.844 1.707 1 95.69 572 TRP B O 1
ATOM 9360 N N . TYR B 1 573 ? -1.992 -12.398 1.335 1 95.12 573 TYR B N 1
ATOM 9361 C CA . TYR B 1 573 ? -2.391 -11.031 1.009 1 95.12 573 TYR B CA 1
ATOM 9362 C C . TYR B 1 573 ? -3.547 -10.578 1.89 1 95.12 573 TYR B C 1
ATOM 9364 O O . TYR B 1 573 ? -4.66 -11.094 1.776 1 95.12 573 TYR B O 1
ATOM 9372 N N . GLY B 1 574 ? -3.377 -9.625 2.691 1 89.31 574 GLY B N 1
ATOM 9373 C CA . GLY B 1 574 ? -4.363 -9.164 3.66 1 89.31 574 GLY B CA 1
ATOM 9374 C C . GLY B 1 574 ? -5.609 -8.594 3.016 1 89.31 574 GLY B C 1
ATOM 9375 O O . GLY B 1 574 ? -6.711 -8.734 3.555 1 89.31 574 GLY B O 1
ATOM 9376 N N . GLY B 1 575 ? -5.512 -8.016 1.854 1 91.19 575 GLY B N 1
ATOM 9377 C CA . GLY B 1 575 ? -6.633 -7.363 1.191 1 91.19 575 GLY B CA 1
ATOM 9378 C C . GLY B 1 575 ? -7.348 -8.266 0.205 1 91.19 575 GLY B C 1
ATOM 9379 O O . GLY B 1 575 ? -8.133 -7.797 -0.62 1 91.19 575 GLY B O 1
ATOM 9380 N N . MET B 1 576 ? -7.16 -9.555 0.312 1 96.38 576 MET B N 1
ATOM 9381 C CA . MET B 1 576 ? -7.738 -10.492 -0.651 1 96.38 576 MET B CA 1
ATOM 9382 C C . MET B 1 576 ? -8.898 -11.258 -0.035 1 96.38 576 MET B C 1
ATOM 9384 O O . MET B 1 576 ? -8.82 -11.695 1.114 1 96.38 576 MET B O 1
ATOM 9388 N N . THR B 1 577 ? -10 -11.305 -0.764 1 97.75 577 THR B N 1
ATOM 9389 C CA . THR B 1 577 ? -11.141 -12.164 -0.471 1 97.75 577 THR B CA 1
ATOM 9390 C C . THR B 1 577 ? -11.289 -13.25 -1.534 1 97.75 577 THR B C 1
ATOM 9392 O O . THR B 1 577 ? -11.281 -12.953 -2.732 1 97.75 577 THR B O 1
ATOM 9395 N N . ILE B 1 578 ? -11.461 -14.484 -1.104 1 98 578 ILE B N 1
ATOM 9396 C CA . ILE B 1 578 ? -11.516 -15.617 -2.023 1 98 578 ILE B CA 1
ATOM 9397 C C . ILE B 1 578 ? -12.953 -16.109 -2.158 1 98 578 ILE B C 1
ATOM 9399 O O . ILE B 1 578 ? -13.609 -16.422 -1.16 1 98 578 ILE B O 1
ATOM 9403 N N . PHE B 1 579 ? -13.43 -16.062 -3.379 1 97.94 579 PHE B N 1
ATOM 9404 C CA . PHE B 1 579 ? -14.719 -16.656 -3.738 1 97.94 579 PHE B CA 1
ATOM 9405 C C . PHE B 1 579 ? -14.516 -17.969 -4.465 1 97.94 579 PHE B C 1
ATOM 9407 O O . PHE B 1 579 ? -14.266 -18 -5.672 1 97.94 579 PHE B O 1
ATOM 9414 N N . GLY B 1 580 ? -14.656 -19.047 -3.754 1 95.88 580 GLY B N 1
ATOM 9415 C CA . GLY B 1 580 ? -14.344 -20.359 -4.285 1 95.88 580 GLY B CA 1
ATOM 9416 C C . GLY B 1 580 ? -15.539 -21.047 -4.922 1 95.88 580 GLY B C 1
ATOM 9417 O O . GLY B 1 580 ? -16.656 -20.922 -4.434 1 95.88 580 GLY B O 1
ATOM 9418 N N . GLN B 1 581 ? -15.234 -21.781 -5.992 1 92.5 581 GLN B N 1
ATOM 9419 C CA . GLN B 1 581 ? -16.219 -22.672 -6.586 1 92.5 581 GLN B CA 1
ATOM 9420 C C . GLN B 1 581 ? -16.609 -23.797 -5.629 1 92.5 581 GLN B C 1
ATOM 9422 O O . GLN B 1 581 ? -15.734 -24.469 -5.086 1 92.5 581 GLN B O 1
ATOM 9427 N N . ARG B 1 582 ? -17.906 -24.016 -5.496 1 89.75 582 ARG B N 1
ATOM 9428 C CA . ARG B 1 582 ? -18.359 -25.141 -4.684 1 89.75 582 ARG B CA 1
ATOM 9429 C C . ARG B 1 582 ? -18.422 -26.422 -5.504 1 89.75 582 ARG B C 1
ATOM 9431 O O . ARG B 1 582 ? -18.125 -27.5 -4.992 1 89.75 582 ARG B O 1
ATOM 9438 N N . THR B 1 583 ? -18.812 -26.203 -6.762 1 87.75 583 THR B N 1
ATOM 9439 C CA . THR B 1 583 ? -18.859 -27.297 -7.73 1 87.75 583 THR B CA 1
ATOM 9440 C C . THR B 1 583 ? -17.984 -26.969 -8.945 1 87.75 583 THR B C 1
ATOM 9442 O O . THR B 1 583 ? -18.094 -25.875 -9.508 1 87.75 583 THR B O 1
ATOM 9445 N N . ALA B 1 584 ? -17.203 -28.031 -9.312 1 86.69 584 ALA B N 1
ATOM 9446 C CA . ALA B 1 584 ? -16.281 -27.828 -10.422 1 86.69 584 ALA B CA 1
ATOM 9447 C C . ALA B 1 584 ? -17.031 -27.391 -11.68 1 86.69 584 ALA B C 1
ATOM 9449 O O . ALA B 1 584 ? -18.031 -27.984 -12.055 1 86.69 584 ALA B O 1
ATOM 9450 N N . GLY B 1 585 ? -16.531 -26.328 -12.219 1 87 585 GLY B N 1
ATOM 9451 C CA . GLY B 1 585 ? -17.047 -25.859 -13.5 1 87 585 GLY B CA 1
ATOM 9452 C C . GLY B 1 585 ? -18.234 -24.922 -13.359 1 87 585 GLY B C 1
ATOM 9453 O O . GLY B 1 585 ? -18.656 -24.297 -14.328 1 87 585 GLY B O 1
ATOM 9454 N N . GLN B 1 586 ? -18.734 -24.797 -12.203 1 91.38 586 GLN B N 1
ATOM 9455 C CA . GLN B 1 586 ? -19.906 -23.953 -12.016 1 91.38 586 GLN B CA 1
ATOM 9456 C C . GLN B 1 586 ? -19.516 -22.578 -11.453 1 91.38 586 GLN B C 1
ATOM 9458 O O . GLN B 1 586 ? -19.359 -22.422 -10.242 1 91.38 586 GLN B O 1
ATOM 9463 N N . TRP B 1 587 ? -19.562 -21.641 -12.289 1 95.94 587 TRP B N 1
ATOM 9464 C CA . TRP B 1 587 ? -19.125 -20.297 -11.906 1 95.94 587 TRP B CA 1
ATOM 9465 C C . TRP B 1 587 ? -20.312 -19.422 -11.516 1 95.94 587 TRP B C 1
ATOM 9467 O O . TRP B 1 587 ? -20.141 -18.391 -10.875 1 95.94 587 TRP B O 1
ATOM 9477 N N . ASP B 1 588 ? -21.531 -19.828 -11.852 1 95.81 588 ASP B N 1
ATOM 9478 C CA . ASP B 1 588 ? -22.703 -18.969 -11.68 1 95.81 588 ASP B CA 1
ATOM 9479 C C . ASP B 1 588 ? -22.922 -18.609 -10.211 1 95.81 588 ASP B C 1
ATOM 9481 O O . ASP B 1 588 ? -23.219 -17.469 -9.883 1 95.81 588 ASP B O 1
ATOM 9485 N N . GLU B 1 589 ? -22.781 -19.641 -9.453 1 95.81 589 GLU B N 1
ATOM 9486 C CA . GLU B 1 589 ? -22.969 -19.391 -8.031 1 95.81 589 GLU B CA 1
ATOM 9487 C C . GLU B 1 589 ? -21.891 -18.453 -7.48 1 95.81 589 GLU B C 1
ATOM 9489 O O . GLU B 1 589 ? -22.188 -17.594 -6.641 1 95.81 589 GLU B O 1
ATOM 9494 N N . VAL B 1 590 ? -20.656 -18.562 -7.883 1 97.25 590 VAL B N 1
ATOM 9495 C CA . VAL B 1 590 ? -19.562 -17.688 -7.477 1 97.25 590 VAL B CA 1
ATOM 9496 C C . VAL B 1 590 ? -19.875 -16.25 -7.891 1 97.25 590 VAL B C 1
ATOM 9498 O O . VAL B 1 590 ? -19.75 -15.328 -7.082 1 97.25 590 VAL B O 1
ATOM 9501 N N . ILE B 1 591 ? -20.359 -16.078 -9.094 1 97.94 591 ILE B N 1
ATOM 9502 C CA . ILE B 1 591 ? -20.625 -14.742 -9.625 1 97.94 591 ILE B CA 1
ATOM 9503 C C . ILE B 1 591 ? -21.797 -14.117 -8.867 1 97.94 591 ILE B C 1
ATOM 9505 O O . ILE B 1 591 ? -21.797 -12.906 -8.609 1 97.94 591 ILE B O 1
ATOM 9509 N N . ALA B 1 592 ? -22.75 -14.93 -8.469 1 97.56 592 ALA B N 1
ATOM 9510 C CA . ALA B 1 592 ? -23.875 -14.422 -7.684 1 97.56 592 ALA B CA 1
ATOM 9511 C C . ALA B 1 592 ? -23.406 -13.867 -6.344 1 97.56 592 ALA B C 1
ATOM 9513 O O . ALA B 1 592 ? -23.859 -12.82 -5.898 1 97.56 592 ALA B O 1
ATOM 9514 N N . ARG B 1 593 ? -22.469 -14.562 -5.715 1 97.75 593 ARG B N 1
ATOM 9515 C CA . ARG B 1 593 ? -21.922 -14.102 -4.438 1 97.75 593 ARG B CA 1
ATOM 9516 C C . ARG B 1 593 ? -21.109 -12.828 -4.613 1 97.75 593 ARG B C 1
ATOM 9518 O O . ARG B 1 593 ? -21.188 -11.914 -3.791 1 97.75 593 ARG B O 1
ATOM 9525 N N . VAL B 1 594 ? -20.359 -12.766 -5.617 1 98.12 594 VAL B N 1
ATOM 9526 C CA . VAL B 1 594 ? -19.547 -11.586 -5.91 1 98.12 594 VAL B CA 1
ATOM 9527 C C . VAL B 1 594 ? -20.453 -10.391 -6.191 1 98.12 594 VAL B C 1
ATOM 9529 O O . VAL B 1 594 ? -20.203 -9.281 -5.723 1 98.12 594 VAL B O 1
ATOM 9532 N N . ARG B 1 595 ? -21.516 -10.648 -6.965 1 97.69 595 ARG B N 1
ATOM 9533 C CA . ARG B 1 595 ? -22.469 -9.594 -7.262 1 97.69 595 ARG B CA 1
ATOM 9534 C C . ARG B 1 595 ? -23.078 -9.031 -5.984 1 97.69 595 ARG B C 1
ATOM 9536 O O . ARG B 1 595 ? -23.188 -7.816 -5.824 1 97.69 595 ARG B O 1
ATOM 9543 N N . ALA B 1 596 ? -23.438 -9.891 -5.125 1 97.31 596 ALA B N 1
ATOM 9544 C CA . ALA B 1 596 ? -24.031 -9.477 -3.855 1 97.31 596 ALA B CA 1
ATOM 9545 C C . ALA B 1 596 ? -23.047 -8.648 -3.035 1 97.31 596 ALA B C 1
ATOM 9547 O O . ALA B 1 596 ? -23.422 -7.629 -2.447 1 97.31 596 ALA B O 1
ATOM 9548 N N . ALA B 1 597 ? -21.812 -9.094 -2.984 1 96.88 597 ALA B N 1
ATOM 9549 C CA . ALA B 1 597 ? -20.781 -8.367 -2.252 1 96.88 597 ALA B CA 1
ATOM 9550 C C . ALA B 1 597 ? -20.547 -6.984 -2.85 1 96.88 597 ALA B C 1
ATOM 9552 O O . ALA B 1 597 ? -20.391 -6.004 -2.117 1 96.88 597 ALA B O 1
ATOM 9553 N N . LEU B 1 598 ? -20.516 -6.914 -4.164 1 96.44 598 LEU B N 1
ATOM 9554 C CA . LEU B 1 598 ? -20.297 -5.645 -4.848 1 96.44 598 LEU B CA 1
ATOM 9555 C C . LEU B 1 598 ? -21.453 -4.684 -4.582 1 96.44 598 LEU B C 1
ATOM 9557 O O . LEU B 1 598 ? -21.234 -3.488 -4.367 1 96.44 598 LEU B O 1
ATOM 9561 N N . GLN B 1 599 ? -22.641 -5.219 -4.551 1 94.94 599 GLN B N 1
ATOM 9562 C CA . GLN B 1 599 ? -23.812 -4.406 -4.238 1 94.94 599 GLN B CA 1
ATOM 9563 C C . GLN B 1 599 ? -23.734 -3.846 -2.822 1 94.94 599 GLN B C 1
ATOM 9565 O O . GLN B 1 599 ? -24.125 -2.703 -2.576 1 94.94 599 GLN B O 1
ATOM 9570 N N . GLN B 1 600 ? -23.203 -4.641 -1.963 1 91.69 600 GLN B N 1
ATOM 9571 C CA . GLN B 1 600 ? -23.047 -4.191 -0.584 1 91.69 600 GLN B CA 1
ATOM 9572 C C . GLN B 1 600 ? -22.047 -3.047 -0.494 1 91.69 600 GLN B C 1
ATOM 9574 O O . GLN B 1 600 ? -22.203 -2.127 0.31 1 91.69 600 GLN B O 1
ATOM 9579 N N . GLN B 1 601 ? -21.031 -3.113 -1.264 1 88.69 601 GLN B N 1
ATOM 9580 C CA . GLN B 1 601 ? -20.031 -2.053 -1.278 1 88.69 601 GLN B CA 1
ATOM 9581 C C . GLN B 1 601 ? -20.609 -0.759 -1.846 1 88.69 601 GLN B C 1
ATOM 9583 O O . GLN B 1 601 ? -20.172 0.333 -1.49 1 88.69 601 GLN B O 1
ATOM 9588 N N . LEU B 1 602 ? -21.562 -0.89 -2.775 1 87.62 602 LEU B N 1
ATOM 9589 C CA . LEU B 1 602 ? -22.172 0.264 -3.424 1 87.62 602 LEU B CA 1
ATOM 9590 C C . LEU B 1 602 ? -23.266 0.866 -2.541 1 87.62 602 LEU B C 1
ATOM 9592 O O . LEU B 1 602 ? -23.703 1.991 -2.777 1 87.62 602 LEU B O 1
ATOM 9596 N N . ALA B 1 603 ? -23.812 0.122 -1.573 1 77.5 603 ALA B N 1
ATOM 9597 C CA . ALA B 1 603 ? -24.828 0.636 -0.674 1 77.5 603 ALA B CA 1
ATOM 9598 C C . ALA B 1 603 ? -24.234 1.542 0.394 1 77.5 603 ALA B C 1
ATOM 9600 O O . ALA B 1 603 ? -24.781 2.6 0.706 1 77.5 603 ALA B O 1
#

Nearest PDB structures (foldseek):
  8cqq-assembly1_A  TM=9.574E-01  e=1.093E-17  synthetic construct
  7y4i-assembly1_A  TM=4.666E-01  e=2.518E-20  Arabidopsis thaliana
  7yea-assembly1_B  TM=5.102E-01  e=2.755E-17  Homo sapiens
  7y4i-assembly1_B  TM=4.563E-01  e=5.247E-19  Arabidopsis thaliana
  9gaw-assembly1_P  TM=5.781E-01  e=8.808E-12  Homo sapiens

Secondary structure (DSSP, 8-state):
-HHHHHHHHHHHHHHHHHHHTT-HHHHHHHHHHHHHH-TT-HHHHHHHHHHHHHTT-HHHHHHHHHHHHHH-TT-HHHHHHHHHHHHHTT-HHHHHHHHHHHHHH-TT-HHHHHHHHHHHHHTT-HHHHHHHHHHHHHH-TT-HHHHHHHHHHHHHTT-HHHHHHHHHHHHHH-TT-HHHHHHHHHHHHHTT-HHHHHHHHHHHHHH-TT-HHHHHHHHHHHHHTT-HHHHHHHHHHHHHH-S--HHHHHHHHHHHHHTT-HHHHHHHHHHHHHH-TT-HHHHHHHHHHHHHTT-HHHHHHHHGGGGGSHHHHTT----SSPBPSS-S--TT-EEEEE--S-HHHHHHHGGGHHHHHHTT-EEEEEE-HHHHHHHTT-TTEEEEEETT-S-PPP-SEEEEGGGHHHHTT--SGGGS--S------HHHHHHHHHHS-SS--EEEEEE------TT-HHHHHHHHHH---GGGGHHHHTHHHH-TTEEEEE---SHHHHHHHHHSTTGGGEEE-GGG--SHHHHHHHHHT-SEEEEESSHHHHHHHHTT--EEEEE-TT--GGG-SS-SB-SS-TTEEEEE-SSTT--HHHHHHHHHHHHHHH-/-HHHHHHHHHHHHHHHHHHHTT-HHHHHHHHHHHHHH-TT-HHHHHHHHHHHHHTT-HHHHHHHHHHHHHH-TT-HHHHHHHHHHHHHTT-HHHHHHHHHHHHHH-TT-HHHHHHHHHHHHHTT-HHHHHHHHHHHHHH-TT-HHHHHHHHHHHHHTT-HHHHHHHHHHHHHH-TT-HHHHHHHHHHHHHTT-HHHHHHHHHHHHHH-TT-HHHHHHHHHHHHHTT-HHHHHHHHHHHHHH-S--HHHHHHHHHHHHHTT-HHHHHHHHHHHHHH-TT-HHHHHHHHHHHHHTT-HHHHHHHHGGGGGSHHHHTT----SSPBPSS-S--TT-EEEEE--S-HHHHHHHGGGHHHHHHTT-EEEEEE-HHHHHHHTT-TTEEEEEETT-S-PPP-SEEEEGGGHHHHTT--SGGGS--S------HHHHHHHHHHS-SS--EEEEEE------TT-HHHHHHHHHH---GGGGHHHHTHHHH-TTEEEEE---SHHHHHHHHHSTTGGGEEE-GGG--SHHHHHHHHHT-SEEEEESSHHHHHHHHTT--EEEEE-TT--GGG-SS-SB-SS-TTEEEEE-SSTT--HHHHHHHHHHHHHHH-

Sequence (1206 aa):
MRQQANANQILLQKALALHQKGQLAPAEELYKKVLVKLPRHFEANYLYGMLKLHQEDWETAEAQLAKAIELNPDHLDTYFDHAGALAHLGRDDEAVARYDLVLTVNADFVEALLARGAALRRLGRNREALADLERATALAPDNADAWFQRGNVLHDSYAYGDARESYERAVALRPDFIEAWFNLGNTCKDGNQLDQALRAYDRALEVQPDFFEAISNRGYVLFKMQRPAEALQAYDRALALDERAPDLWFNRGSTLEQLYRFEEASESYRRAKALKPDAGSATWNEALMQLRQGDFVNGWKGFETRWATEQMRGQQRQFMQPLWLGEQPLEGKTILLHAEQGFGDTLQFVRYAPLLAARGARVILEVQPALTRQLAGLPGVTQVIGTDHFMRPPFDFHCPLMSLPLACKTFSEADIPRAPYLLPEASSWAAWHQRLPRNRALRVGLVWAGSSAQTHPDAVRIDGERSLPFATLAPLVELAREHAALEFYSLQVGQDAVAQLHAHPLASLVRDCSPELHDFAETGALLANLDLLITVDTSVCHLAGALGRPVWLLNRHNGCWRWQVEREDSPWYGGMTIFGQRTAGQWDEVIARVRAALQQQLAMRQQANANQILLQKALALHQKGQLAPAEELYKKVLVKLPRHFEANYLYGMLKLHQEDWETAEAQLAKAIELNPDHLDTYFDHAGALAHLGRDDEAVARYDLVLTVNADFVEALLARGAALRRLGRNREALADLERATALAPDNADAWFQRGNVLHDSYAYGDARESYERAVALRPDFIEAWFNLGNTCKDGNQLDQALRAYDRALEVQPDFFEAISNRGYVLFKMQRPAEALQAYDRALALDERAPDLWFNRGSTLEQLYRFEEASESYRRAKALKPDAGSATWNEALMQLRQGDFVNGWKGFETRWATEQMRGQQRQFMQPLWLGEQPLEGKTILLHAEQGFGDTLQFVRYAPLLAARGARVILEVQPALTRQLAGLPGVTQVIGTDHFMRPPFDFHCPLMSLPLACKTFSEADIPRAPYLLPEASSWAAWHQRLPRNRALRVGLVWAGSSAQTHPDAVRIDGERSLPFATLAPLVELAREHAALEFYSLQVGQDAVAQLHAHPLASLVRDCSPELHDFAETGALLANLDLLITVDTSVCHLAGALGRPVWLLNRHNGCWRWQVEREDSPWYGGMTIFGQRTAGQWDEVIARVRAALQQQLA